Protein AF-0000000086881763 (afdb_homodimer)

InterPro domains:
  IPR005920 Imidazolonepropionase [MF_00372] (2-407)
  IPR005920 Imidazolonepropionase [PTHR42752] (2-407)
  IPR005920 Imidazolonepropionase [TIGR01224] (32-405)
  IPR005920 Imidazolonepropionase [cd01296] (36-404)
  IPR006680 Amidohydrolase-related [PF01979] (67-404)
  IPR011059 Metal-dependent hydrolase, composite domain superfamily [G3DSA:2.30.40.10] (25-404)
  IPR011059 Metal-dependent hydrolase, composite domain superfamily [SSF51338] (4-408)
  IPR032466 Metal-dependent hydrolase [SSF51556] (69-368)

Organism: NCBI:txid2108365

Structure (mmCIF, N/CA/C/O backbone):
data_AF-0000000086881763-model_v1
#
loop_
_entity.id
_entity.type
_entity.pdbx_description
1 polymer Imidazolonepropionase
#
loop_
_atom_site.group_PDB
_atom_site.id
_atom_site.type_symbol
_atom_site.label_atom_id
_atom_site.label_alt_id
_atom_site.label_comp_id
_atom_site.label_asym_id
_atom_site.label_entity_id
_atom_site.label_seq_id
_atom_site.pdbx_PDB_ins_code
_atom_site.Cartn_x
_atom_site.Cartn_y
_atom_site.Cartn_z
_atom_site.occupancy
_atom_site.B_iso_or_equiv
_atom_site.auth_seq_id
_atom_site.auth_comp_id
_atom_site.auth_asym_id
_atom_site.auth_atom_id
_atom_site.pdbx_PDB_model_num
ATOM 1 N N . MET A 1 1 ? 18.406 7.922 29.078 1 88 1 MET A N 1
ATOM 2 C CA . MET A 1 1 ? 18.469 6.719 28.25 1 88 1 MET A CA 1
ATOM 3 C C . MET A 1 1 ? 19.562 6.832 27.203 1 88 1 MET A C 1
ATOM 5 O O . MET A 1 1 ? 19.766 7.906 26.641 1 88 1 MET A O 1
ATOM 9 N N . LYS A 1 2 ? 20.438 5.84 27.156 1 96.62 2 LYS A N 1
ATOM 10 C CA . LYS A 1 2 ? 21.547 5.801 26.203 1 96.62 2 LYS A CA 1
ATOM 11 C C . LYS A 1 2 ? 21.359 4.676 25.188 1 96.62 2 LYS A C 1
ATOM 13 O O . LYS A 1 2 ? 21.203 3.514 25.562 1 96.62 2 LYS A O 1
ATOM 18 N N . LEU A 1 3 ? 21.281 5.055 23.891 1 98.31 3 LEU A N 1
ATOM 19 C CA . LEU A 1 3 ? 21.062 4.098 22.797 1 98.31 3 LEU A CA 1
ATOM 20 C C . LEU A 1 3 ? 22.188 4.191 21.766 1 98.31 3 LEU A C 1
ATOM 22 O O . LEU A 1 3 ? 22.609 5.289 21.406 1 98.31 3 LEU A O 1
ATOM 26 N N . LEU A 1 4 ? 22.734 3.053 21.406 1 98.38 4 LEU A N 1
ATOM 27 C CA . LEU A 1 4 ? 23.75 2.949 20.375 1 98.38 4 LEU A CA 1
ATOM 28 C C . LEU A 1 4 ? 23.25 2.127 19.188 1 98.38 4 LEU A C 1
ATOM 30 O O . LEU A 1 4 ? 22.859 0.971 19.359 1 98.38 4 LEU A O 1
ATOM 34 N N . ILE A 1 5 ? 23.109 2.682 18 1 98.62 5 ILE A N 1
ATOM 35 C CA . ILE A 1 5 ? 22.859 1.953 16.766 1 98.62 5 ILE A CA 1
ATOM 36 C C . ILE A 1 5 ? 24.156 1.746 16 1 98.62 5 ILE A C 1
ATOM 38 O O . ILE A 1 5 ? 24.766 2.705 15.508 1 98.62 5 ILE A O 1
ATOM 42 N N . LYS A 1 6 ? 24.594 0.522 15.859 1 97.69 6 LYS A N 1
ATOM 43 C CA . LYS A 1 6 ? 25.938 0.317 15.305 1 97.69 6 LYS A CA 1
ATOM 44 C C . LYS A 1 6 ? 25.891 -0.574 14.062 1 97.69 6 LYS A C 1
ATOM 46 O O . LYS A 1 6 ? 24.891 -1.26 13.828 1 97.69 6 LYS A O 1
ATOM 51 N N . ASN A 1 7 ? 26.875 -0.497 13.227 1 97.12 7 ASN A N 1
ATOM 52 C CA . ASN A 1 7 ? 27.109 -1.354 12.07 1 97.12 7 ASN A CA 1
ATOM 53 C C . ASN A 1 7 ? 26 -1.226 11.031 1 97.12 7 ASN A C 1
ATOM 55 O O . ASN A 1 7 ? 25.625 -2.209 10.391 1 97.12 7 ASN A O 1
ATOM 59 N N . ALA A 1 8 ? 25.391 -0.031 10.938 1 98.38 8 ALA A N 1
ATOM 60 C CA . ALA A 1 8 ? 24.344 0.153 9.93 1 98.38 8 ALA A CA 1
ATOM 61 C C . ALA A 1 8 ? 24.922 0.016 8.523 1 98.38 8 ALA A C 1
ATOM 63 O O . ALA A 1 8 ? 25.969 0.583 8.211 1 98.38 8 ALA A O 1
ATOM 64 N N . ALA A 1 9 ? 24.234 -0.768 7.629 1 98.31 9 ALA A N 1
ATOM 65 C CA . ALA A 1 9 ? 24.672 -0.851 6.238 1 98.31 9 ALA A CA 1
ATOM 66 C C . ALA A 1 9 ? 24.781 0.537 5.609 1 98.31 9 ALA A C 1
ATOM 68 O O . ALA A 1 9 ? 25.719 0.822 4.871 1 98.31 9 ALA A O 1
ATOM 69 N N . GLU A 1 10 ? 23.75 1.313 5.82 1 98.25 10 GLU A N 1
ATOM 70 C CA . GLU A 1 10 ? 23.703 2.721 5.438 1 98.25 10 GLU A CA 1
ATOM 71 C C . GLU A 1 10 ? 22.953 3.557 6.469 1 98.25 10 GLU A C 1
ATOM 73 O O . GLU A 1 10 ? 21.938 3.115 7.012 1 98.25 10 GLU A O 1
ATOM 78 N N . ILE A 1 11 ? 23.531 4.727 6.797 1 98.81 11 ILE A N 1
ATOM 79 C CA . ILE A 1 11 ? 22.797 5.77 7.512 1 98.81 11 ILE A CA 1
ATOM 80 C C . ILE A 1 11 ? 22.484 6.926 6.562 1 98.81 11 ILE A C 1
ATOM 82 O O . ILE A 1 11 ? 23.391 7.629 6.117 1 98.81 11 ILE A O 1
ATOM 86 N N . VAL A 1 12 ? 21.219 7.039 6.18 1 98.88 12 VAL A N 1
ATOM 87 C CA . VAL A 1 12 ? 20.766 8.195 5.418 1 98.88 12 VAL A CA 1
ATOM 88 C C . VAL A 1 12 ? 20.484 9.359 6.363 1 98.88 12 VAL A C 1
ATOM 90 O O . VAL A 1 12 ? 19.484 9.344 7.102 1 98.88 12 VAL A O 1
ATOM 93 N N . THR A 1 13 ? 21.266 10.383 6.344 1 98.75 13 THR A N 1
ATOM 94 C CA . THR A 1 13 ? 21.188 11.398 7.391 1 98.75 13 THR A CA 1
ATOM 95 C C . THR A 1 13 ? 20.234 12.516 6.984 1 98.75 13 THR A C 1
ATOM 97 O O . THR A 1 13 ? 19.641 13.172 7.84 1 98.75 13 THR A O 1
ATOM 100 N N . CYS A 1 14 ? 20.109 12.773 5.641 1 98.25 14 CYS A N 1
ATOM 101 C CA . CYS A 1 14 ? 19.422 13.969 5.156 1 98.25 14 CYS A CA 1
ATOM 102 C C . CYS A 1 14 ? 19.891 15.211 5.898 1 98.25 14 CYS A C 1
ATOM 104 O O . CYS A 1 14 ? 19.078 16.062 6.262 1 98.25 14 CYS A O 1
ATOM 106 N N . SER A 1 15 ? 21.109 15.344 6.066 1 98.38 15 SER A N 1
ATOM 107 C CA . SER A 1 15 ? 21.703 16.344 6.953 1 98.38 15 SER A CA 1
ATOM 108 C C . SER A 1 15 ? 21.312 17.75 6.527 1 98.38 15 SER A C 1
ATOM 110 O O . SER A 1 15 ? 21.312 18.062 5.332 1 98.38 15 SER A O 1
ATOM 112 N N . GLY A 1 16 ? 20.922 18.5 7.488 1 97.44 16 GLY A N 1
ATOM 113 C CA . GLY A 1 16 ? 20.578 19.891 7.262 1 97.44 16 GLY A CA 1
ATOM 114 C C . GLY A 1 16 ? 19.719 20.484 8.367 1 97.44 16 GLY A C 1
ATOM 115 O O . GLY A 1 16 ? 19.188 19.75 9.203 1 97.44 16 GLY A O 1
ATOM 116 N N . TYR A 1 17 ? 19.562 21.781 8.359 1 97.94 17 TYR A N 1
ATOM 117 C CA . TYR A 1 17 ? 18.812 22.516 9.375 1 97.94 17 TYR A CA 1
ATOM 118 C C . TYR A 1 17 ? 17.828 23.469 8.727 1 97.94 17 TYR A C 1
ATOM 120 O O . TYR A 1 17 ? 17.297 24.375 9.391 1 97.94 17 TYR A O 1
ATOM 128 N N . SER A 1 18 ? 17.656 23.375 7.453 1 98.12 18 SER A N 1
ATOM 129 C CA . SER A 1 18 ? 16.672 24.078 6.645 1 98.12 18 SER A CA 1
ATOM 130 C C . SER A 1 18 ? 16.125 23.188 5.531 1 98.12 18 SER A C 1
ATOM 132 O O . SER A 1 18 ? 16.641 22.094 5.289 1 98.12 18 SER A O 1
ATOM 134 N N . SER A 1 19 ? 15.039 23.594 4.941 1 98.44 19 SER A N 1
ATOM 135 C CA . SER A 1 19 ? 14.508 22.828 3.816 1 98.44 19 SER A CA 1
ATOM 136 C C . SER A 1 19 ? 15.484 22.797 2.648 1 98.44 19 SER A C 1
ATOM 138 O O . SER A 1 19 ? 16.219 23.766 2.438 1 98.44 19 SER A O 1
ATOM 140 N N . LYS A 1 20 ? 15.484 21.703 1.942 1 98.75 20 LYS A N 1
ATOM 141 C CA . LYS A 1 20 ? 16.281 21.594 0.722 1 98.75 20 LYS A CA 1
ATOM 142 C C . LYS A 1 20 ? 15.453 21.953 -0.509 1 98.75 20 LYS A C 1
ATOM 144 O O . LYS A 1 20 ? 14.266 21.609 -0.59 1 98.75 20 LYS A O 1
ATOM 149 N N . LYS A 1 21 ? 16.141 22.656 -1.504 1 98.25 21 LYS A N 1
ATOM 150 C CA . LYS A 1 21 ? 15.438 23.172 -2.68 1 98.25 21 LYS A CA 1
ATOM 151 C C . LYS A 1 21 ? 16.031 22.594 -3.963 1 98.25 21 LYS A C 1
ATOM 153 O O . LYS A 1 21 ? 17.234 22.422 -4.074 1 98.25 21 LYS A O 1
ATOM 158 N N . GLY A 1 22 ? 15.102 22.359 -4.914 1 98 22 GLY A N 1
ATOM 159 C CA . GLY A 1 22 ? 15.555 21.969 -6.238 1 98 22 GLY A CA 1
ATOM 160 C C . GLY A 1 22 ? 16.547 20.812 -6.207 1 98 22 GLY A C 1
ATOM 161 O O . GLY A 1 22 ? 16.281 19.781 -5.582 1 98 22 GLY A O 1
ATOM 162 N N . LYS A 1 23 ? 17.688 21.047 -6.734 1 97.56 23 LYS A N 1
ATOM 163 C CA . LYS A 1 23 ? 18.688 20 -6.914 1 97.56 23 LYS A CA 1
ATOM 164 C C . LYS A 1 23 ? 19.219 19.5 -5.566 1 97.56 23 LYS A C 1
ATOM 166 O O . LYS A 1 23 ? 19.641 18.344 -5.441 1 97.56 23 LYS A O 1
ATOM 171 N N . GLU A 1 24 ? 19.109 20.359 -4.57 1 98.44 24 GLU A N 1
ATOM 172 C CA . GLU A 1 24 ? 19.609 20 -3.246 1 98.44 24 GLU A CA 1
ATOM 173 C C . GLU A 1 24 ? 18.797 18.859 -2.646 1 98.44 24 GLU A C 1
ATOM 175 O O . GLU A 1 24 ? 19.281 18.156 -1.761 1 98.44 24 GLU A O 1
ATOM 180 N N . MET A 1 25 ? 17.641 18.734 -3.154 1 98.75 25 MET A N 1
ATOM 181 C CA . MET A 1 25 ? 16.766 17.703 -2.602 1 98.75 25 MET A CA 1
ATOM 182 C C . MET A 1 25 ? 17.328 16.312 -2.887 1 98.75 25 MET A C 1
ATOM 184 O O . MET A 1 25 ? 16.953 15.344 -2.217 1 98.75 25 MET A O 1
ATOM 188 N N . ASN A 1 26 ? 18.188 16.172 -3.855 1 98.31 26 ASN A N 1
ATOM 189 C CA . ASN A 1 26 ? 18.75 14.883 -4.238 1 98.31 26 ASN A CA 1
ATOM 190 C C . ASN A 1 26 ? 19.922 14.5 -3.352 1 98.31 26 ASN A C 1
ATOM 192 O O . ASN A 1 26 ? 20.422 13.367 -3.424 1 98.31 26 ASN A O 1
ATOM 196 N N . ASP A 1 27 ? 20.375 15.336 -2.484 1 98.19 27 ASP A N 1
ATOM 197 C CA . ASP A 1 27 ? 21.516 15.086 -1.601 1 98.19 27 ASP A CA 1
ATOM 198 C C . ASP A 1 27 ? 21.047 14.625 -0.221 1 98.19 27 ASP A C 1
ATOM 200 O O . ASP A 1 27 ? 20.797 15.453 0.659 1 98.19 27 ASP A O 1
ATOM 204 N N . ILE A 1 28 ? 21.094 13.312 0.011 1 98.5 28 ILE A N 1
ATOM 205 C CA . ILE A 1 28 ? 20.531 12.805 1.258 1 98.5 28 ILE A CA 1
ATOM 206 C C . ILE A 1 28 ? 21.656 12.414 2.209 1 98.5 28 ILE A C 1
ATOM 208 O O . ILE A 1 28 ? 21.406 11.961 3.328 1 98.5 28 ILE A O 1
ATOM 212 N N . LYS A 1 29 ? 22.984 12.562 1.794 1 98 29 LYS A N 1
ATOM 213 C CA . LYS A 1 29 ? 24.156 12.352 2.633 1 98 29 LYS A CA 1
ATOM 214 C C . LYS A 1 29 ? 24.125 10.977 3.297 1 98 29 LYS A C 1
ATOM 216 O O . LYS A 1 29 ? 23.766 10.867 4.473 1 98 29 LYS A O 1
ATOM 221 N N . VAL A 1 30 ? 24.672 9.969 2.68 1 98.56 30 VAL A N 1
ATOM 222 C CA . VAL A 1 30 ? 24.641 8.586 3.137 1 98.56 30 VAL A CA 1
ATOM 223 C C . VAL A 1 30 ? 25.984 8.219 3.762 1 98.56 30 VAL A C 1
ATOM 225 O O . VAL A 1 30 ? 27.047 8.5 3.189 1 98.56 30 VAL A O 1
ATOM 228 N N . ILE A 1 31 ? 25.969 7.699 4.996 1 98.31 31 ILE A N 1
ATOM 229 C CA . ILE A 1 31 ? 27.156 7.164 5.668 1 98.31 31 ILE A CA 1
ATOM 230 C C . ILE A 1 31 ? 27.109 5.637 5.652 1 98.31 31 ILE A C 1
ATOM 232 O O . ILE A 1 31 ? 26.156 5.031 6.168 1 98.31 31 ILE A O 1
ATOM 236 N N . LYS A 1 32 ? 28.078 4.949 5.031 1 97.75 32 LYS A N 1
ATOM 237 C CA . LYS A 1 32 ? 28.156 3.49 5.031 1 97.75 32 LYS A CA 1
ATOM 238 C C . LYS A 1 32 ? 28.828 2.98 6.305 1 97.75 32 LYS A C 1
ATOM 240 O O . LYS A 1 32 ? 29.734 3.627 6.84 1 97.75 32 LYS A O 1
ATOM 245 N N . ASN A 1 33 ? 28.328 1.891 6.785 1 96.81 33 ASN A N 1
ATOM 246 C CA . ASN A 1 33 ? 28.875 1.251 7.98 1 96.81 33 ASN A CA 1
ATOM 247 C C . ASN A 1 33 ? 28.953 2.223 9.148 1 96.81 33 ASN A C 1
ATOM 249 O O . ASN A 1 33 ? 30 2.391 9.758 1 96.81 33 ASN A O 1
ATOM 253 N N . GLY A 1 34 ? 27.797 2.924 9.367 1 97.12 34 GLY A N 1
ATOM 254 C CA . GLY A 1 34 ? 27.781 4.023 10.32 1 97.12 34 GLY A CA 1
ATOM 255 C C . GLY A 1 34 ? 27.266 3.629 11.688 1 97.12 34 GLY A C 1
ATOM 256 O O . GLY A 1 34 ? 26.734 2.531 11.859 1 97.12 34 GLY A O 1
ATOM 257 N N . THR A 1 35 ? 27.562 4.484 12.633 1 98.25 35 THR A N 1
ATOM 258 C CA . THR A 1 35 ? 27.109 4.363 14.016 1 98.25 35 THR A CA 1
ATOM 259 C C . THR A 1 35 ? 26.453 5.656 14.484 1 98.25 35 THR A C 1
ATOM 261 O O . THR A 1 35 ? 26.906 6.75 14.141 1 98.25 35 THR A O 1
ATOM 264 N N . ILE A 1 36 ? 25.375 5.559 15.211 1 98.81 36 ILE A N 1
ATOM 265 C CA . ILE A 1 36 ? 24.688 6.699 15.82 1 98.81 36 ILE A CA 1
ATOM 266 C C . ILE A 1 36 ? 24.719 6.559 17.344 1 98.81 36 ILE A C 1
ATOM 268 O O . ILE A 1 36 ? 24.344 5.512 17.875 1 98.81 36 ILE A O 1
ATOM 272 N N . VAL A 1 37 ? 25.188 7.551 18.062 1 98.75 37 VAL A N 1
ATOM 273 C CA . VAL A 1 37 ? 25.188 7.613 19.516 1 98.75 37 VAL A CA 1
ATOM 274 C C . VAL A 1 37 ? 24.062 8.539 20 1 98.75 37 VAL A C 1
ATOM 276 O O . VAL A 1 37 ? 23.984 9.695 19.578 1 98.75 37 VAL A O 1
ATOM 279 N N . ILE A 1 38 ? 23.172 8.047 20.797 1 98.75 38 ILE A N 1
ATOM 280 C CA . ILE A 1 38 ? 22.016 8.789 21.281 1 98.75 38 ILE A CA 1
ATOM 281 C C . ILE A 1 38 ? 22.031 8.852 22.797 1 98.75 38 ILE A C 1
ATOM 283 O O . ILE A 1 38 ? 22.188 7.828 23.469 1 98.75 38 ILE A O 1
ATOM 287 N N . GLU A 1 39 ? 21.938 10.016 23.375 1 98.44 39 GLU A N 1
ATOM 288 C CA . GLU A 1 39 ? 21.844 10.227 24.812 1 98.44 39 GLU A CA 1
ATOM 289 C C . GLU A 1 39 ? 20.688 11.172 25.156 1 98.44 39 GLU A C 1
ATOM 291 O O . GLU A 1 39 ? 20.609 12.273 24.625 1 98.44 39 GLU A O 1
ATOM 296 N N . ASN A 1 40 ? 19.859 10.75 26.031 1 97.94 40 ASN A N 1
ATOM 297 C CA . ASN A 1 40 ? 18.734 11.539 26.531 1 97.94 40 ASN A CA 1
ATOM 298 C C . ASN A 1 40 ? 17.891 12.078 25.391 1 97.94 40 ASN A C 1
ATOM 300 O O . ASN A 1 40 ? 17.578 13.273 25.344 1 97.94 40 ASN A O 1
ATOM 304 N N . GLY A 1 41 ? 17.672 11.227 24.375 1 98.25 41 GLY A N 1
ATOM 305 C CA . GLY A 1 41 ? 16.766 11.523 23.281 1 98.25 41 GLY A CA 1
ATOM 306 C C . GLY A 1 41 ? 17.406 12.352 22.188 1 98.25 41 GLY A C 1
ATOM 307 O O . GLY A 1 41 ? 16.75 12.672 21.188 1 98.25 41 GLY A O 1
ATOM 308 N N . ILE A 1 42 ? 18.688 12.664 22.375 1 98.69 42 ILE A N 1
ATOM 309 C CA . ILE A 1 42 ? 19.391 13.547 21.438 1 98.69 42 ILE A CA 1
ATOM 310 C C . ILE A 1 42 ? 20.547 12.797 20.781 1 98.69 42 ILE A C 1
ATOM 312 O O . ILE A 1 42 ? 21.25 12.023 21.453 1 98.69 42 ILE A O 1
ATOM 316 N N . ILE A 1 43 ? 20.688 13 19.5 1 98.81 43 ILE A N 1
ATOM 317 C CA . ILE A 1 43 ? 21.828 12.445 18.797 1 98.81 43 ILE A CA 1
ATOM 318 C C . ILE A 1 43 ? 23.094 13.172 19.203 1 98.81 43 ILE A C 1
ATOM 320 O O . ILE A 1 43 ? 23.234 14.383 18.984 1 98.81 43 ILE A O 1
ATOM 324 N N . THR A 1 44 ? 24.031 12.461 19.766 1 98.5 44 THR A N 1
ATOM 325 C CA . THR A 1 44 ? 25.219 13.125 20.281 1 98.5 44 THR A CA 1
ATOM 326 C C . THR A 1 44 ? 26.406 12.891 19.359 1 98.5 44 THR A C 1
ATOM 328 O O . THR A 1 44 ? 27.391 13.648 19.406 1 98.5 44 THR A O 1
ATOM 331 N N . ASP A 1 45 ? 26.359 11.828 18.594 1 98.06 45 ASP A N 1
ATOM 332 C CA . ASP A 1 45 ? 27.422 11.562 17.625 1 98.06 45 ASP A CA 1
ATOM 333 C C . ASP A 1 45 ? 26.938 10.641 16.516 1 98.06 45 ASP A C 1
ATOM 335 O O . ASP A 1 45 ? 25.984 9.891 16.688 1 98.06 45 ASP A O 1
ATOM 339 N N . ILE A 1 46 ? 27.578 10.742 15.344 1 98.19 46 ILE A N 1
ATOM 340 C CA . ILE A 1 46 ? 27.266 9.938 14.164 1 98.19 46 ILE A CA 1
ATOM 341 C C . ILE A 1 46 ? 28.5 9.812 13.281 1 98.19 46 ILE A C 1
ATOM 343 O O . ILE A 1 46 ? 29.266 10.773 13.117 1 98.19 46 ILE A O 1
ATOM 347 N N . GLY A 1 47 ? 28.781 8.602 12.844 1 96.38 47 GLY A N 1
ATOM 348 C CA . GLY A 1 47 ? 29.922 8.414 11.969 1 96.38 47 GLY A CA 1
ATOM 349 C C . GLY A 1 47 ? 30.406 6.977 11.906 1 96.38 47 GLY A C 1
ATOM 350 O O . GLY A 1 47 ? 29.656 6.059 12.25 1 96.38 47 GLY A O 1
ATOM 351 N N . THR A 1 48 ? 31.547 6.449 11.305 1 94.5 48 THR A N 1
ATOM 352 C CA . THR A 1 48 ? 32.031 5.098 11.07 1 94.5 48 THR A CA 1
ATOM 353 C C . THR A 1 48 ? 33.031 4.684 12.164 1 94.5 48 THR A C 1
ATOM 355 O O . THR A 1 48 ? 33.125 3.498 12.484 1 94.5 48 THR A O 1
ATOM 358 N N . ASN A 1 49 ? 33.75 5.449 12.828 1 88.75 49 ASN A N 1
ATOM 359 C CA . ASN A 1 49 ? 34.781 5.105 13.789 1 88.75 49 ASN A CA 1
ATOM 360 C C . ASN A 1 49 ? 34.531 5.754 15.148 1 88.75 49 ASN A C 1
ATOM 362 O O . ASN A 1 49 ? 35.406 6.41 15.703 1 88.75 49 ASN A O 1
ATOM 366 N N . ILE A 1 50 ? 33.312 5.398 15.5 1 92.44 50 ILE A N 1
ATOM 367 C CA . ILE A 1 50 ? 32.969 5.957 16.797 1 92.44 50 ILE A CA 1
ATOM 368 C C . ILE A 1 50 ? 33.281 4.941 17.891 1 92.44 50 ILE A C 1
ATOM 370 O O . ILE A 1 50 ? 32.844 3.783 17.812 1 92.44 50 ILE A O 1
ATOM 374 N N . LYS A 1 51 ? 34.094 5.309 18.969 1 89 51 LYS A N 1
ATOM 375 C CA . LYS A 1 51 ? 34.469 4.461 20.094 1 89 51 LYS A CA 1
ATOM 376 C C . LYS A 1 51 ? 33.688 4.852 21.359 1 89 51 LYS A C 1
ATOM 378 O O . LYS A 1 51 ? 33.844 5.969 21.859 1 89 51 LYS A O 1
ATOM 383 N N . VAL A 1 52 ? 32.812 4.094 21.75 1 93.19 52 VAL A N 1
ATOM 384 C CA . VAL A 1 52 ? 32.094 4.262 23 1 93.19 52 VAL A CA 1
ATOM 385 C C . VAL A 1 52 ? 32.125 2.963 23.797 1 93.19 52 VAL A C 1
ATOM 387 O O . VAL A 1 52 ? 32.406 1.898 23.25 1 93.19 52 VAL A O 1
ATOM 390 N N . ASP A 1 53 ? 31.906 3.057 25.156 1 96.12 53 ASP A N 1
ATOM 391 C CA . ASP A 1 53 ? 31.719 1.855 25.969 1 96.12 53 ASP A CA 1
ATOM 392 C C . ASP A 1 53 ? 30.312 1.288 25.781 1 96.12 53 ASP A C 1
ATOM 394 O O . ASP A 1 53 ? 29.359 1.75 26.422 1 96.12 53 ASP A O 1
ATOM 398 N N . GLU A 1 54 ? 30.203 0.341 24.984 1 94.94 54 GLU A N 1
ATOM 399 C CA . GLU A 1 54 ? 28.922 -0.225 24.625 1 94.94 54 GLU A CA 1
ATOM 400 C C . GLU A 1 54 ? 28.141 -0.668 25.844 1 94.94 54 GLU A C 1
ATOM 402 O O . GLU A 1 54 ? 26.906 -0.733 25.828 1 94.94 54 GLU A O 1
ATOM 407 N N . LYS A 1 55 ? 28.859 -0.954 26.953 1 95.5 55 LYS A N 1
ATOM 408 C CA . LYS A 1 55 ? 28.203 -1.423 28.172 1 95.5 55 LYS A CA 1
ATOM 409 C C . LYS A 1 55 ? 27.328 -0.338 28.781 1 95.5 55 LYS A C 1
ATOM 411 O O . LYS A 1 55 ? 26.406 -0.634 29.562 1 95.5 55 LYS A O 1
ATOM 416 N N . GLU A 1 56 ? 27.578 0.856 28.391 1 96.62 56 GLU A N 1
ATOM 417 C CA . GLU A 1 56 ? 26.812 1.986 28.922 1 96.62 56 GLU A CA 1
ATOM 418 C C . GLU A 1 56 ? 25.547 2.242 28.109 1 96.62 56 GLU A C 1
ATOM 420 O O . GLU A 1 56 ? 24.719 3.074 28.484 1 96.62 56 GLU A O 1
ATOM 425 N N . TYR A 1 57 ? 25.406 1.543 27.016 1 97.12 57 TYR A N 1
ATOM 426 C CA . TYR A 1 57 ? 24.328 1.815 26.078 1 97.12 57 TYR A CA 1
ATOM 427 C C . TYR A 1 57 ? 23.469 0.574 25.844 1 97.12 57 TYR A C 1
ATOM 429 O O . TYR A 1 57 ? 23.969 -0.552 25.953 1 97.12 57 TYR A O 1
ATOM 437 N N . LYS A 1 58 ? 22.109 0.825 25.672 1 97.12 58 LYS A N 1
ATOM 438 C CA . LYS A 1 58 ? 21.375 -0.182 24.922 1 97.12 58 LYS A CA 1
ATOM 439 C C . LYS A 1 58 ? 21.828 -0.24 23.469 1 97.12 58 LYS A C 1
ATOM 441 O O . LYS A 1 58 ? 21.922 0.792 22.797 1 97.12 58 LYS A O 1
ATOM 446 N N . VAL A 1 59 ? 22.141 -1.451 23.016 1 97.44 59 VAL A N 1
ATOM 447 C CA . VAL A 1 59 ? 22.766 -1.554 21.703 1 97.44 59 VAL A CA 1
ATOM 448 C C . VAL A 1 59 ? 21.797 -2.172 20.703 1 97.44 59 VAL A C 1
ATOM 450 O O . VAL A 1 59 ? 21.172 -3.197 20.984 1 97.44 59 VAL A O 1
ATOM 453 N N . ILE A 1 60 ? 21.562 -1.546 19.547 1 97.56 60 ILE A N 1
ATOM 454 C CA . ILE A 1 60 ? 20.906 -2.107 18.375 1 97.56 60 ILE A CA 1
ATOM 455 C C . ILE A 1 60 ? 21.938 -2.389 17.297 1 97.56 60 ILE A C 1
ATOM 457 O O . ILE A 1 60 ? 22.625 -1.475 16.828 1 97.56 60 ILE A O 1
ATOM 461 N N . ASP A 1 61 ? 22.125 -3.627 16.953 1 97.5 61 ASP A N 1
ATOM 462 C CA . ASP A 1 61 ? 22.969 -3.992 15.82 1 97.5 61 ASP A CA 1
ATOM 463 C C . ASP A 1 61 ? 22.203 -3.854 14.508 1 97.5 61 ASP A C 1
ATOM 465 O O . ASP A 1 61 ? 21.312 -4.652 14.211 1 97.5 61 ASP A O 1
ATOM 469 N N . ALA A 1 62 ? 22.578 -2.932 13.672 1 97.88 62 ALA A N 1
ATOM 470 C CA . ALA A 1 62 ? 21.875 -2.637 12.422 1 97.88 62 ALA A CA 1
ATOM 471 C C . ALA A 1 62 ? 22.625 -3.211 11.227 1 97.88 62 ALA A C 1
ATOM 473 O O . ALA A 1 62 ? 22.547 -2.668 10.117 1 97.88 62 ALA A O 1
ATOM 474 N N . THR A 1 63 ? 23.391 -4.305 11.43 1 97.81 63 THR A N 1
ATOM 475 C CA . THR A 1 63 ? 24.047 -4.984 10.32 1 97.81 63 THR A CA 1
ATOM 476 C C . THR A 1 63 ? 23.047 -5.383 9.25 1 97.81 63 THR A C 1
ATOM 478 O O . THR A 1 63 ? 22.016 -5.98 9.555 1 97.81 63 THR A O 1
ATOM 481 N N . GLY A 1 64 ? 23.312 -5.02 8.008 1 97.75 64 GLY A N 1
ATOM 482 C CA . GLY A 1 64 ? 22.453 -5.379 6.891 1 97.75 64 GLY A CA 1
ATOM 483 C C . GLY A 1 64 ? 21.156 -4.578 6.84 1 97.75 64 GLY A C 1
ATOM 484 O O . GLY A 1 64 ? 20.203 -4.965 6.164 1 97.75 64 GLY A O 1
ATOM 485 N N . LYS A 1 65 ? 21.141 -3.471 7.578 1 98.38 65 LYS A N 1
ATOM 486 C CA . LYS A 1 65 ? 19.922 -2.654 7.629 1 98.38 65 LYS A CA 1
ATOM 487 C C . LYS A 1 65 ? 20.234 -1.188 7.34 1 98.38 65 LYS A C 1
ATOM 489 O O . LYS A 1 65 ? 21.344 -0.719 7.621 1 98.38 65 LYS A O 1
ATOM 494 N N . SER A 1 66 ? 19.328 -0.532 6.766 1 98.75 66 SER A N 1
ATOM 495 C CA . SER A 1 66 ? 19.453 0.899 6.508 1 98.75 66 SER A CA 1
ATOM 496 C C . SER A 1 66 ? 18.719 1.716 7.566 1 98.75 66 SER A C 1
ATOM 498 O O . SER A 1 66 ? 17.656 1.316 8.039 1 98.75 66 SER A O 1
ATOM 500 N N . VAL A 1 67 ? 19.328 2.857 7.984 1 98.88 67 VAL A N 1
ATOM 501 C CA . VAL A 1 67 ? 18.797 3.723 9.031 1 98.88 67 VAL A CA 1
ATOM 502 C C . VAL A 1 67 ? 18.484 5.102 8.453 1 98.88 67 VAL A C 1
ATOM 504 O O . VAL A 1 67 ? 19.281 5.668 7.711 1 98.88 67 VAL A O 1
ATOM 507 N N . LEU A 1 68 ? 17.297 5.656 8.695 1 98.94 68 LEU A N 1
ATOM 508 C CA . LEU A 1 68 ? 16.844 6.949 8.188 1 98.94 68 LEU A CA 1
ATOM 509 C C . LEU A 1 68 ? 16.203 7.77 9.305 1 98.94 68 LEU A C 1
ATOM 511 O O . LEU A 1 68 ? 15.836 7.227 10.352 1 98.94 68 LEU A O 1
ATOM 515 N N . PRO A 1 69 ? 16.141 9.148 9.109 1 98.94 69 PRO A N 1
ATOM 516 C CA . PRO A 1 69 ? 15.273 9.898 10.016 1 98.94 69 PRO A CA 1
ATOM 517 C C . PRO A 1 69 ? 13.836 9.391 10 1 98.94 69 PRO A C 1
ATOM 519 O O . PRO A 1 69 ? 13.352 8.914 8.969 1 98.94 69 PRO A O 1
ATOM 522 N N . GLY A 1 70 ? 13.172 9.422 11.188 1 98.94 70 GLY A N 1
ATOM 523 C CA . GLY A 1 70 ? 11.742 9.148 11.188 1 98.94 70 GLY A CA 1
ATOM 524 C C . GLY A 1 70 ? 10.969 10 10.188 1 98.94 70 GLY A C 1
ATOM 525 O O . GLY A 1 70 ? 11.312 11.164 9.969 1 98.94 70 GLY A O 1
ATOM 526 N N . PHE A 1 71 ? 9.969 9.445 9.539 1 98.94 71 PHE A N 1
ATOM 527 C CA . PHE A 1 71 ? 9.18 10.188 8.562 1 98.94 71 PHE A CA 1
ATOM 528 C C . PHE A 1 71 ? 8.328 11.242 9.242 1 98.94 71 PHE A C 1
ATOM 530 O O . PHE A 1 71 ? 7.906 11.062 10.391 1 98.94 71 PHE A O 1
ATOM 537 N N . VAL A 1 72 ? 8.156 12.344 8.602 1 99 72 VAL A N 1
ATOM 538 C CA . VAL A 1 72 ? 7.285 13.43 9.055 1 99 72 VAL A CA 1
ATOM 539 C C . VAL A 1 72 ? 6.09 13.555 8.117 1 99 72 VAL A C 1
ATOM 541 O O . VAL A 1 72 ? 6.25 13.859 6.934 1 99 72 VAL A O 1
ATOM 544 N N . ASP A 1 73 ? 4.91 13.242 8.602 1 98.94 73 ASP A N 1
ATOM 545 C CA . ASP A 1 73 ? 3.684 13.438 7.836 1 98.94 73 ASP A CA 1
ATOM 546 C C . ASP A 1 73 ? 3.096 14.82 8.078 1 98.94 73 ASP A C 1
ATOM 548 O O . ASP A 1 73 ? 2.289 15.008 8.992 1 98.94 73 ASP A O 1
ATOM 552 N N . SER A 1 74 ? 3.367 15.734 7.176 1 98.94 74 SER A N 1
ATOM 553 C CA . SER A 1 74 ? 3.197 17.156 7.457 1 98.94 74 SER A CA 1
ATOM 554 C C . SER A 1 74 ? 1.836 17.656 6.98 1 98.94 74 SER A C 1
ATOM 556 O O . SER A 1 74 ? 1.615 18.859 6.871 1 98.94 74 SER A O 1
ATOM 558 N N . HIS A 1 75 ? 0.871 16.75 6.664 1 98.94 75 HIS A N 1
ATOM 559 C CA . HIS A 1 75 ? -0.483 17.125 6.273 1 98.94 75 HIS A CA 1
ATOM 560 C C . HIS A 1 75 ? -1.451 15.961 6.445 1 98.94 75 HIS A C 1
ATOM 562 O O . HIS A 1 75 ? -1.527 15.086 5.586 1 98.94 75 HIS A O 1
ATOM 568 N N . THR A 1 76 ? -2.24 15.93 7.527 1 98.88 76 THR A N 1
ATOM 569 C CA . THR A 1 76 ? -3.268 14.914 7.754 1 98.88 76 THR A CA 1
ATOM 570 C C . THR A 1 76 ? -4.48 15.523 8.453 1 98.88 76 THR A C 1
ATOM 572 O O . THR A 1 76 ? -4.379 16.578 9.078 1 98.88 76 THR A O 1
ATOM 575 N N . HIS A 1 77 ? -5.613 14.953 8.258 1 98.81 77 HIS A N 1
ATOM 576 C CA . HIS A 1 77 ? -6.863 15.219 8.961 1 98.81 77 HIS A CA 1
ATOM 577 C C . HIS A 1 77 ? -7.312 14 9.758 1 98.81 77 HIS A C 1
ATOM 579 O O . HIS A 1 77 ? -8.398 13.469 9.516 1 98.81 77 HIS A O 1
ATOM 585 N N . PHE A 1 78 ? -6.57 13.578 10.875 1 98.75 78 PHE A N 1
ATOM 586 C CA . PHE A 1 78 ? -6.758 12.219 11.367 1 98.75 78 PHE A CA 1
ATOM 587 C C . PHE A 1 78 ? -7.723 12.195 12.547 1 98.75 78 PHE A C 1
ATOM 589 O O . PHE A 1 78 ? -8.062 11.125 13.055 1 98.75 78 PHE A O 1
ATOM 596 N N . VAL A 1 79 ? -8.211 13.406 13 1 98.88 79 VAL A N 1
ATOM 597 C CA . VAL A 1 79 ? -9.18 13.469 14.094 1 98.88 79 VAL A CA 1
ATOM 598 C C . VAL A 1 79 ? -10.57 13.758 13.531 1 98.88 79 VAL A C 1
ATOM 600 O O . VAL A 1 79 ? -10.945 14.922 13.359 1 98.88 79 VAL A O 1
ATOM 603 N N . PHE A 1 80 ? -11.352 12.766 13.258 1 98.81 80 PHE A N 1
ATOM 604 C CA . PHE A 1 80 ? -12.703 12.875 12.727 1 98.81 80 PHE A CA 1
ATOM 605 C C . PHE A 1 80 ? -13.547 11.68 13.148 1 98.81 80 PHE A C 1
ATOM 607 O O . PHE A 1 80 ? -13.016 10.656 13.578 1 98.81 80 PHE A O 1
ATOM 614 N N . GLY A 1 81 ? -14.859 11.898 13.133 1 98.44 81 GLY A N 1
ATOM 615 C CA . GLY A 1 81 ? -15.812 10.828 13.383 1 98.44 81 GLY A CA 1
ATOM 616 C C . GLY A 1 81 ? -16.469 10.297 12.125 1 98.44 81 GLY A C 1
ATOM 617 O O . GLY A 1 81 ? -16.703 11.055 11.18 1 98.44 81 GLY A O 1
ATOM 618 N N . GLY A 1 82 ? -16.719 8.961 12.188 1 97.12 82 GLY A N 1
ATOM 619 C CA . GLY A 1 82 ? -17.422 8.328 11.086 1 97.12 82 GLY A CA 1
ATOM 620 C C . GLY A 1 82 ? -16.516 7.988 9.914 1 97.12 82 GLY A C 1
ATOM 621 O O . GLY A 1 82 ? -15.336 8.352 9.906 1 97.12 82 GLY A O 1
ATOM 622 N N . TYR A 1 83 ? -17.016 7.227 8.969 1 97.62 83 TYR A N 1
ATOM 623 C CA . TYR A 1 83 ? -16.328 6.805 7.762 1 97.62 83 TYR A CA 1
ATOM 624 C C . TYR A 1 83 ? -17.188 7.035 6.527 1 97.62 83 TYR A C 1
ATOM 626 O O . TYR A 1 83 ? -18.375 7.352 6.641 1 97.62 83 TYR A O 1
ATOM 634 N N . ARG A 1 84 ? -16.625 7.004 5.449 1 97.88 84 ARG A N 1
ATOM 635 C CA . ARG A 1 84 ? -17.344 7.242 4.211 1 97.88 84 ARG A CA 1
ATOM 636 C C . ARG A 1 84 ? -17.094 6.129 3.201 1 97.88 84 ARG A C 1
ATOM 638 O O . ARG A 1 84 ? -16.938 6.391 2.006 1 97.88 84 ARG A O 1
ATOM 645 N N . GLU A 1 85 ? -16.969 4.824 3.623 1 97.5 85 GLU A N 1
ATOM 646 C CA . GLU A 1 85 ? -16.688 3.674 2.768 1 97.5 85 GLU A CA 1
ATOM 647 C C . GLU A 1 85 ? -17.828 3.453 1.765 1 97.5 85 GLU A C 1
ATOM 649 O O . GLU A 1 85 ? -17.578 2.988 0.649 1 97.5 85 GLU A O 1
ATOM 654 N N . GLU A 1 86 ? -19.109 3.766 2.152 1 96.69 86 GLU A N 1
ATOM 655 C CA . GLU A 1 86 ? -20.234 3.656 1.22 1 96.69 86 GLU A CA 1
ATOM 656 C C . GLU A 1 86 ? -20.094 4.652 0.072 1 96.69 86 GLU A C 1
ATOM 658 O O . GLU A 1 86 ? -20.328 4.312 -1.087 1 96.69 86 GLU A O 1
ATOM 663 N N . GLU A 1 87 ? -19.766 5.867 0.483 1 96.81 87 GLU A N 1
ATOM 664 C CA . GLU A 1 87 ? -19.547 6.898 -0.527 1 96.81 87 GLU A CA 1
ATOM 665 C C . GLU A 1 87 ? -18.453 6.484 -1.512 1 96.81 87 GLU A C 1
ATOM 667 O O . GLU A 1 87 ? -18.578 6.73 -2.713 1 96.81 87 GLU A O 1
ATOM 672 N N . PHE A 1 88 ? -17.375 5.922 -0.993 1 97 88 PHE A N 1
ATOM 673 C CA . PHE A 1 88 ? -16.297 5.449 -1.843 1 97 88 PHE A CA 1
ATOM 674 C C . PHE A 1 88 ? -16.797 4.434 -2.855 1 97 88 PHE A C 1
ATOM 676 O O . PHE A 1 88 ? -16.453 4.496 -4.035 1 97 88 PHE A O 1
ATOM 683 N N . ASP A 1 89 ? -17.609 3.498 -2.41 1 97.19 89 ASP A N 1
ATOM 684 C CA . ASP A 1 89 ? -18.203 2.479 -3.268 1 97.19 89 ASP A CA 1
ATOM 685 C C . ASP A 1 89 ? -19.078 3.111 -4.348 1 97.19 89 ASP A C 1
ATOM 687 O O . ASP A 1 89 ? -19.031 2.703 -5.512 1 97.19 89 ASP A O 1
ATOM 691 N N . TRP A 1 90 ? -19.906 4.188 -3.922 1 96.19 90 TRP A N 1
ATOM 692 C CA . TRP A 1 90 ? -20.75 4.898 -4.879 1 96.19 90 TRP A CA 1
ATOM 693 C C . TRP A 1 90 ? -19.891 5.539 -5.977 1 96.19 90 TRP A C 1
ATOM 695 O O . TRP A 1 90 ? -20.25 5.477 -7.156 1 96.19 90 TRP A O 1
ATOM 705 N N . ARG A 1 91 ? -18.781 6.102 -5.574 1 94.94 91 ARG A N 1
ATOM 706 C CA . ARG A 1 91 ? -17.875 6.754 -6.527 1 94.94 91 ARG A CA 1
ATOM 707 C C . ARG A 1 91 ? -17.297 5.742 -7.508 1 94.94 91 ARG A C 1
ATOM 709 O O . ARG A 1 91 ? -17.234 6.004 -8.711 1 94.94 91 ARG A O 1
ATOM 716 N N . LEU A 1 92 ? -16.875 4.594 -7.012 1 95.19 92 LEU A N 1
ATOM 717 C CA . LEU A 1 92 ? -16.297 3.551 -7.855 1 95.19 92 LEU A CA 1
ATOM 718 C C . LEU A 1 92 ? -17.312 3.072 -8.891 1 95.19 92 LEU A C 1
ATOM 720 O O . LEU A 1 92 ? -16.953 2.695 -10 1 95.19 92 LEU A O 1
ATOM 724 N N . LYS A 1 93 ? -18.578 3.088 -8.469 1 94.19 93 LYS A N 1
ATOM 725 C CA . LYS A 1 93 ? -19.641 2.586 -9.336 1 94.19 93 LYS A CA 1
ATOM 726 C C . LYS A 1 93 ? -20.156 3.684 -10.258 1 94.19 93 LYS A C 1
ATOM 728 O O . LYS A 1 93 ? -21.156 3.492 -10.953 1 94.19 93 LYS A O 1
ATOM 733 N N . GLY A 1 94 ? -19.547 4.93 -10.203 1 92.19 94 GLY A N 1
ATOM 734 C CA . GLY A 1 94 ? -19.797 5.973 -11.188 1 92.19 94 GLY A CA 1
ATOM 735 C C . GLY A 1 94 ? -20.922 6.91 -10.797 1 92.19 94 GLY A C 1
ATOM 736 O O . GLY A 1 94 ? -21.422 7.664 -11.633 1 92.19 94 GLY A O 1
ATOM 737 N N . GLN A 1 95 ? -21.266 6.852 -9.586 1 92.25 95 GLN A N 1
ATOM 738 C CA . GLN A 1 95 ? -22.312 7.785 -9.164 1 92.25 95 GLN A CA 1
ATOM 739 C C . GLN A 1 95 ? -21.812 9.227 -9.219 1 92.25 95 GLN A C 1
ATOM 741 O O . GLN A 1 95 ? -20.656 9.508 -8.883 1 92.25 95 GLN A O 1
ATOM 746 N N . THR A 1 96 ? -22.703 10.109 -9.664 1 87.56 96 THR A N 1
ATOM 747 C CA . THR A 1 96 ? -22.344 11.516 -9.812 1 87.56 96 THR A CA 1
ATOM 748 C C . THR A 1 96 ? -22.219 12.188 -8.453 1 87.56 96 THR A C 1
ATOM 750 O O . THR A 1 96 ? -22.719 11.664 -7.449 1 87.56 96 THR A O 1
ATOM 753 N N . TYR A 1 97 ? -21.594 13.336 -8.5 1 82 97 TYR A N 1
ATOM 754 C CA . TYR A 1 97 ? -21.469 14.125 -7.285 1 82 97 TYR A CA 1
ATOM 755 C C . TYR A 1 97 ? -22.844 14.43 -6.688 1 82 97 TYR A C 1
ATOM 757 O O . TYR A 1 97 ? -23.031 14.312 -5.473 1 82 97 TYR A O 1
ATOM 765 N N . MET A 1 98 ? -23.719 14.797 -7.504 1 84.88 98 MET A N 1
ATOM 766 C CA . MET A 1 98 ? -25.062 15.148 -7.055 1 84.88 98 MET A CA 1
ATOM 767 C C . MET A 1 98 ? -25.75 13.945 -6.41 1 84.88 98 MET A C 1
ATOM 769 O O . MET A 1 98 ? -26.422 14.086 -5.387 1 84.88 98 MET A O 1
ATOM 773 N N . GLU A 1 99 ? -25.578 12.789 -7.008 1 89.5 99 GLU A N 1
ATOM 774 C CA . GLU A 1 99 ? -26.156 11.57 -6.461 1 89.5 99 GLU A CA 1
ATOM 775 C C . GLU A 1 99 ? -25.562 11.242 -5.09 1 89.5 99 GLU A C 1
ATOM 777 O O . GLU A 1 99 ? -26.281 10.852 -4.172 1 89.5 99 GLU A O 1
ATOM 782 N N . ILE A 1 100 ? -24.344 11.422 -4.973 1 89.19 100 ILE A N 1
ATOM 783 C CA . ILE A 1 100 ? -23.641 11.141 -3.727 1 89.19 100 ILE A CA 1
ATOM 784 C C . ILE A 1 100 ? -24.125 12.102 -2.639 1 89.19 100 ILE A C 1
ATOM 786 O O . ILE A 1 100 ? -24.375 11.688 -1.505 1 89.19 100 ILE A O 1
ATOM 790 N N . MET A 1 101 ? -24.281 13.359 -2.982 1 84.31 101 MET A N 1
ATOM 791 C CA . MET A 1 101 ? -24.766 14.367 -2.045 1 84.31 101 MET A CA 1
ATOM 792 C C . MET A 1 101 ? -26.172 14.031 -1.578 1 84.31 101 MET A C 1
ATOM 794 O O . MET A 1 101 ? -26.484 14.141 -0.391 1 84.31 101 MET A O 1
ATOM 798 N N . GLU A 1 102 ? -26.969 13.617 -2.529 1 87.69 102 GLU A N 1
ATOM 799 C CA . GLU A 1 102 ? -28.344 13.281 -2.223 1 87.69 102 GLU A CA 1
ATOM 800 C C . GLU A 1 102 ? -28.438 12.086 -1.279 1 87.69 102 GLU A C 1
ATOM 802 O O . GLU A 1 102 ? -29.359 11.984 -0.47 1 87.69 102 GLU A O 1
ATOM 807 N N . LYS A 1 103 ? -27.453 11.297 -1.357 1 89.81 103 LYS A N 1
ATOM 808 C CA . LYS A 1 103 ? -27.406 10.109 -0.509 1 89.81 103 LYS A CA 1
ATOM 809 C C . LYS A 1 103 ? -26.766 10.422 0.84 1 89.81 103 LYS A C 1
ATOM 811 O O . LYS A 1 103 ? -26.609 9.531 1.673 1 89.81 103 LYS A O 1
ATOM 816 N N . GLY A 1 104 ? -26.438 11.68 0.977 1 85.31 104 GLY A N 1
ATOM 817 C CA . GLY A 1 104 ? -25.922 12.109 2.264 1 85.31 104 GLY A CA 1
ATOM 818 C C . GLY A 1 104 ? -24.406 12.016 2.357 1 85.31 104 GLY A C 1
ATOM 819 O O . GLY A 1 104 ? -23.844 11.984 3.457 1 85.31 104 GLY A O 1
ATOM 820 N N . GLY A 1 105 ? -23.766 11.914 1.224 1 89.31 105 GLY A N 1
ATOM 821 C CA . GLY A 1 105 ? -22.312 11.875 1.204 1 89.31 105 GLY A CA 1
ATOM 822 C C . GLY A 1 105 ? -21.688 13.25 1.215 1 89.31 105 GLY A C 1
ATOM 823 O O . GLY A 1 105 ? -22.344 14.242 1.534 1 89.31 105 GLY A O 1
ATOM 824 N N . GLY A 1 106 ? -20.328 13.305 1.1 1 91.31 106 GLY A N 1
ATOM 825 C CA . GLY A 1 106 ? -19.594 14.562 1.09 1 91.31 106 GLY A CA 1
ATOM 826 C C . GLY A 1 106 ? -19.047 14.953 2.453 1 91.31 106 GLY A C 1
ATOM 827 O O . GLY A 1 106 ? -19.234 14.219 3.428 1 91.31 106 GLY A O 1
ATOM 828 N N . ILE A 1 107 ? -18.438 16.062 2.533 1 94 107 ILE A N 1
ATOM 829 C CA . ILE A 1 107 ? -17.781 16.5 3.758 1 94 107 ILE A CA 1
ATOM 830 C C . ILE A 1 107 ? -18.828 16.75 4.84 1 94 107 ILE A C 1
ATOM 832 O O . ILE A 1 107 ? -18.547 16.625 6.031 1 94 107 ILE A O 1
ATOM 836 N N . ALA A 1 108 ? -20.062 17.062 4.418 1 94.5 108 ALA A N 1
ATOM 837 C CA . ALA A 1 108 ? -21.141 17.281 5.375 1 94.5 108 ALA A CA 1
ATOM 838 C C . ALA A 1 108 ? -21.375 16.047 6.242 1 94.5 108 ALA A C 1
ATOM 840 O O . ALA A 1 108 ? -21.719 16.172 7.422 1 94.5 108 ALA A O 1
ATOM 841 N N . SER A 1 109 ? -21.234 14.883 5.613 1 95.75 109 SER A N 1
ATOM 842 C CA . SER A 1 109 ? -21.359 13.641 6.367 1 95.75 109 SER A CA 1
ATOM 843 C C . SER A 1 109 ? -20.297 13.539 7.453 1 95.75 109 SER A C 1
ATOM 845 O O . SER A 1 109 ? -20.609 13.211 8.602 1 95.75 109 SER A O 1
ATOM 847 N N . SER A 1 110 ? -19.047 13.82 7.164 1 97.81 110 SER A N 1
ATOM 848 C CA . SER A 1 110 ? -17.953 13.797 8.133 1 97.81 110 SER A CA 1
ATOM 849 C C . SER A 1 110 ? -18.172 14.836 9.234 1 97.81 110 SER A C 1
ATOM 851 O O . SER A 1 110 ? -17.891 14.57 10.398 1 97.81 110 SER A O 1
ATOM 853 N N . VAL A 1 111 ? -18.672 16 8.82 1 98.06 111 VAL A N 1
ATOM 854 C CA . VAL A 1 111 ? -18.938 17.078 9.773 1 98.06 111 VAL A CA 1
ATOM 855 C C . VAL A 1 111 ? -20 16.625 10.773 1 98.06 111 VAL A C 1
ATOM 857 O O . VAL A 1 111 ? -19.812 16.75 11.984 1 98.06 111 VAL A O 1
ATOM 860 N N . LYS A 1 112 ? -21.094 16.078 10.234 1 97.62 112 LYS A N 1
ATOM 861 C CA . LYS A 1 112 ? -22.188 15.594 11.094 1 97.62 112 LYS A CA 1
ATOM 862 C C . LYS A 1 112 ? -21.688 14.539 12.078 1 97.62 112 LYS A C 1
ATOM 864 O O . LYS A 1 112 ? -21.969 14.609 13.273 1 97.62 112 LYS A O 1
ATOM 869 N N . HIS A 1 113 ? -20.922 13.578 11.641 1 98.38 113 HIS A N 1
ATOM 870 C CA . HIS A 1 113 ? -20.406 12.5 12.492 1 98.38 113 HIS A CA 1
ATOM 871 C C . HIS A 1 113 ? -19.422 13.039 13.523 1 98.38 113 HIS A C 1
ATOM 873 O O . HIS A 1 113 ? -19.438 12.617 14.68 1 98.38 113 HIS A O 1
ATOM 879 N N . THR A 1 114 ? -18.547 13.953 13.109 1 98.81 114 THR A N 1
ATOM 880 C CA . THR A 1 114 ? -17.547 14.508 14.023 1 98.81 114 THR A CA 1
ATOM 881 C C . THR A 1 114 ? -18.219 15.328 15.125 1 98.81 114 THR A C 1
ATOM 883 O O . THR A 1 114 ? -17.859 15.227 16.297 1 98.81 114 THR A O 1
ATOM 886 N N . ARG A 1 115 ? -19.25 16.172 14.742 1 98.56 115 ARG A N 1
ATOM 887 C CA . ARG A 1 115 ? -20 16.938 15.719 1 98.56 115 ARG A CA 1
ATOM 888 C C . ARG A 1 115 ? -20.656 16.031 16.766 1 98.56 115 ARG A C 1
ATOM 890 O O . ARG A 1 115 ? -20.734 16.391 17.938 1 98.56 115 ARG A O 1
ATOM 897 N N . ASN A 1 116 ? -21 14.82 16.328 1 98.5 116 ASN A N 1
ATOM 898 C CA . ASN A 1 116 ? -21.781 13.922 17.188 1 98.5 116 ASN A CA 1
ATOM 899 C C . ASN A 1 116 ? -20.875 12.922 17.906 1 98.5 116 ASN A C 1
ATOM 901 O O . ASN A 1 116 ? -21.359 12.086 18.672 1 98.5 116 ASN A O 1
ATOM 905 N N . THR A 1 117 ? -19.609 12.898 17.719 1 98.69 117 THR A N 1
ATOM 906 C CA . THR A 1 117 ? -18.656 12.008 18.391 1 98.69 117 THR A CA 1
ATOM 907 C C . THR A 1 117 ? -18.062 12.672 19.625 1 98.69 117 THR A C 1
ATOM 909 O O . THR A 1 117 ? -17.672 13.844 19.578 1 98.69 117 THR A O 1
ATOM 912 N N . THR A 1 118 ? -17.969 11.961 20.719 1 98.62 118 THR A N 1
ATOM 913 C CA . THR A 1 118 ? -17.453 12.531 21.969 1 98.62 118 THR A CA 1
ATOM 914 C C . THR A 1 118 ? -15.953 12.742 21.891 1 98.62 118 THR A C 1
ATOM 916 O O . THR A 1 118 ? -15.273 12.141 21.062 1 98.62 118 THR A O 1
ATOM 919 N N . GLU A 1 119 ? -15.492 13.68 22.719 1 98.62 119 GLU A N 1
ATOM 920 C CA . GLU A 1 119 ? -14.055 13.93 22.812 1 98.62 119 GLU A CA 1
ATOM 921 C C . GLU A 1 119 ? -13.297 12.641 23.109 1 98.62 119 GLU A C 1
ATOM 923 O O . GLU A 1 119 ? -12.258 12.375 22.5 1 98.62 119 GLU A O 1
ATOM 928 N N . GLU A 1 120 ? -13.836 11.852 23.984 1 98.62 120 GLU A N 1
ATOM 929 C CA . GLU A 1 120 ? -13.195 10.594 24.375 1 98.62 120 GLU A CA 1
ATOM 930 C C . GLU A 1 120 ? -13.102 9.633 23.203 1 98.62 120 GLU A C 1
ATOM 932 O O . GLU A 1 120 ? -12.062 9 22.984 1 98.62 120 GLU A O 1
ATOM 937 N N . GLU A 1 121 ? -14.156 9.523 22.484 1 98.62 121 GLU A N 1
ATOM 938 C CA . GLU A 1 121 ? -14.164 8.648 21.328 1 98.62 121 GLU A CA 1
ATOM 939 C C . GLU A 1 121 ? -13.18 9.125 20.266 1 98.62 121 GLU A C 1
ATOM 941 O O . GLU A 1 121 ? -12.5 8.32 19.625 1 98.62 121 GLU A O 1
ATOM 946 N N . LEU A 1 122 ? -13.117 10.406 20.047 1 98.88 122 LEU A N 1
ATOM 947 C CA . LEU A 1 122 ? -12.172 10.961 19.094 1 98.88 122 LEU A CA 1
ATOM 948 C C . LEU A 1 122 ? -10.734 10.688 19.516 1 98.88 122 LEU A C 1
ATOM 950 O O . LEU A 1 122 ? -9.867 10.445 18.672 1 98.88 122 LEU A O 1
ATOM 954 N N . VAL A 1 123 ? -10.477 10.766 20.828 1 98.88 123 VAL A N 1
ATOM 955 C CA . VAL A 1 123 ? -9.141 10.453 21.344 1 98.88 123 VAL A CA 1
ATOM 956 C C . VAL A 1 123 ? -8.797 9 21.047 1 98.88 123 VAL A C 1
ATOM 958 O O . VAL A 1 123 ? -7.695 8.695 20.578 1 98.88 123 VAL A O 1
ATOM 961 N N . ASN A 1 124 ? -9.75 8.133 21.266 1 98.56 124 ASN A N 1
ATOM 962 C CA . ASN A 1 124 ? -9.523 6.711 21.031 1 98.56 124 ASN A CA 1
ATOM 963 C C . ASN A 1 124 ? -9.281 6.43 19.547 1 98.56 124 ASN A C 1
ATOM 965 O O . ASN A 1 124 ? -8.383 5.66 19.203 1 98.56 124 ASN A O 1
ATOM 969 N N . LEU A 1 125 ? -10.062 7.035 18.719 1 98.38 125 LEU A N 1
ATOM 970 C CA . LEU A 1 125 ? -9.891 6.883 17.281 1 98.38 125 LEU A CA 1
ATOM 971 C C . LEU A 1 125 ? -8.547 7.445 16.828 1 98.38 125 LEU A C 1
ATOM 973 O O . LEU A 1 125 ? -7.832 6.809 16.047 1 98.38 125 LEU A O 1
ATOM 977 N N . GLY A 1 126 ? -8.227 8.641 17.328 1 98.75 126 GLY A N 1
ATOM 978 C CA . GLY A 1 126 ? -6.953 9.266 16.984 1 98.75 126 GLY A CA 1
ATOM 979 C C . GLY A 1 126 ? -5.754 8.438 17.422 1 98.75 126 GLY A C 1
ATOM 980 O O . GLY A 1 126 ? -4.766 8.344 16.688 1 98.75 126 GLY A O 1
ATOM 981 N N . LYS A 1 127 ? -5.863 7.871 18.594 1 98.69 127 LYS A N 1
ATOM 982 C CA . LYS A 1 127 ? -4.777 7.043 19.109 1 98.69 127 LYS A CA 1
ATOM 983 C C . LYS A 1 127 ? -4.52 5.844 18.203 1 98.69 127 LYS A C 1
ATOM 985 O O . LYS A 1 127 ? -3.369 5.523 17.906 1 98.69 127 LYS A O 1
ATOM 990 N N . LYS A 1 128 ? -5.566 5.207 17.781 1 97.69 128 LYS A N 1
ATOM 991 C CA . LYS A 1 128 ? -5.453 4.059 16.891 1 97.69 128 LYS A CA 1
ATOM 992 C C . LYS A 1 128 ? -4.812 4.457 15.57 1 97.69 128 LYS A C 1
ATOM 994 O O . LYS A 1 128 ? -3.988 3.719 15.023 1 97.69 128 LYS A O 1
ATOM 999 N N . ARG A 1 129 ? -5.234 5.582 15.039 1 98.62 129 ARG A N 1
ATOM 1000 C CA . ARG A 1 129 ? -4.684 6.055 13.773 1 98.62 129 ARG A CA 1
ATOM 1001 C C . ARG A 1 129 ? -3.217 6.438 13.922 1 98.62 129 ARG A C 1
ATOM 1003 O O . ARG A 1 129 ? -2.404 6.16 13.039 1 98.62 129 ARG A O 1
ATOM 1010 N N . LEU A 1 130 ? -2.834 7.031 15.062 1 98.81 130 LEU A N 1
ATOM 1011 C CA . LEU A 1 130 ? -1.436 7.348 15.336 1 98.81 130 LEU A CA 1
ATOM 1012 C C . LEU A 1 130 ? -0.602 6.074 15.445 1 98.81 130 LEU A C 1
ATOM 1014 O O . LEU A 1 130 ? 0.546 6.039 15 1 98.81 130 LEU A O 1
ATOM 1018 N N . ASP A 1 131 ? -1.151 5.031 16.062 1 98.06 131 ASP A N 1
ATOM 1019 C CA . ASP A 1 131 ? -0.46 3.746 16.125 1 98.06 131 ASP A CA 1
ATOM 1020 C C . ASP A 1 131 ? -0.141 3.232 14.719 1 98.06 131 ASP A C 1
ATOM 1022 O O . ASP A 1 131 ? 0.966 2.752 14.469 1 98.06 131 ASP A O 1
ATOM 1026 N N . SER A 1 132 ? -1.13 3.32 13.906 1 97.88 132 SER A N 1
ATOM 1027 C CA . SER A 1 132 ? -0.939 2.891 12.523 1 97.88 132 SER A CA 1
ATOM 1028 C C . SER A 1 132 ? 0.136 3.721 11.828 1 97.88 132 SER A C 1
ATOM 1030 O O . SER A 1 132 ? 0.977 3.18 11.109 1 97.88 132 SER A O 1
ATOM 1032 N N . MET A 1 133 ? 0.079 5.043 12.023 1 98.75 133 MET A N 1
ATOM 1033 C CA . MET A 1 133 ? 1.076 5.922 11.422 1 98.75 133 MET A CA 1
ATOM 1034 C C . MET A 1 133 ? 2.477 5.578 11.914 1 98.75 133 MET A C 1
ATOM 1036 O O . MET A 1 133 ? 3.432 5.57 11.133 1 98.75 133 MET A O 1
ATOM 1040 N N . MET A 1 134 ? 2.598 5.281 13.164 1 98.56 134 MET A N 1
ATOM 1041 C CA . MET A 1 134 ? 3.889 4.902 13.727 1 98.56 134 MET A CA 1
ATOM 1042 C C . MET A 1 134 ? 4.418 3.633 13.07 1 98.56 134 MET A C 1
ATOM 1044 O O . MET A 1 134 ? 5.617 3.523 12.797 1 98.56 134 MET A O 1
ATOM 1048 N N . ASN A 1 135 ? 3.51 2.711 12.797 1 97.19 135 ASN A N 1
ATOM 1049 C CA . ASN A 1 135 ? 3.906 1.474 12.133 1 97.19 135 ASN A CA 1
ATOM 1050 C C . ASN A 1 135 ? 4.531 1.748 10.766 1 97.19 135 ASN A C 1
ATOM 1052 O O . ASN A 1 135 ? 5.375 0.981 10.297 1 97.19 135 ASN A O 1
ATOM 1056 N N . PHE A 1 136 ? 4.148 2.855 10.188 1 98.56 136 PHE A N 1
ATOM 1057 C CA . PHE A 1 136 ? 4.664 3.215 8.875 1 98.56 136 PHE A CA 1
ATOM 1058 C C . PHE A 1 136 ? 5.906 4.09 9 1 98.56 136 PHE A C 1
ATOM 1060 O O . PHE A 1 136 ? 6.395 4.629 8 1 98.56 136 PHE A O 1
ATOM 1067 N N . GLY A 1 137 ? 6.426 4.328 10.219 1 98.75 137 GLY A N 1
ATOM 1068 C CA . GLY A 1 137 ? 7.684 5.035 10.422 1 98.75 137 GLY A CA 1
ATOM 1069 C C . GLY A 1 137 ? 7.496 6.516 10.695 1 98.75 137 GLY A C 1
ATOM 1070 O O . GLY A 1 137 ? 8.469 7.27 10.75 1 98.75 137 GLY A O 1
ATOM 1071 N N . VAL A 1 138 ? 6.25 6.934 10.883 1 98.94 138 VAL A N 1
ATOM 1072 C CA . VAL A 1 138 ? 5.977 8.344 11.133 1 98.94 138 VAL A CA 1
ATOM 1073 C C . VAL A 1 138 ? 6.266 8.672 12.602 1 98.94 138 VAL A C 1
ATOM 1075 O O . VAL A 1 138 ? 5.801 7.965 13.5 1 98.94 138 VAL A O 1
ATOM 1078 N N . THR A 1 139 ? 7.035 9.695 12.82 1 98.94 139 THR A N 1
ATOM 1079 C CA . THR A 1 139 ? 7.398 10.078 14.18 1 98.94 139 THR A CA 1
ATOM 1080 C C . THR A 1 139 ? 6.809 11.438 14.531 1 98.94 139 THR A C 1
ATOM 1082 O O . THR A 1 139 ? 6.758 11.812 15.703 1 98.94 139 THR A O 1
ATOM 1085 N N . THR A 1 140 ? 6.449 12.18 13.562 1 98.94 140 THR A N 1
ATOM 1086 C CA . THR A 1 140 ? 5.809 13.477 13.734 1 98.94 140 THR A CA 1
ATOM 1087 C C . THR A 1 140 ? 4.695 13.672 12.711 1 98.94 140 THR A C 1
ATOM 1089 O O . THR A 1 140 ? 4.859 13.336 11.531 1 98.94 140 THR A O 1
ATOM 1092 N N . VAL A 1 141 ? 3.525 14.148 13.195 1 98.94 141 VAL A N 1
ATOM 1093 C CA . VAL A 1 141 ? 2.391 14.305 12.289 1 98.94 141 VA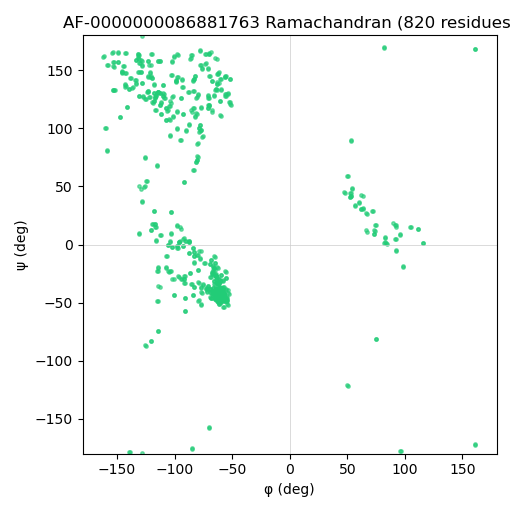L A CA 1
ATOM 1094 C C . VAL A 1 141 ? 1.742 15.672 12.508 1 98.94 141 VAL A C 1
ATOM 1096 O O . VAL A 1 141 ? 1.719 16.188 13.625 1 98.94 141 VAL A O 1
ATOM 1099 N N . GLU A 1 142 ? 1.315 16.266 11.375 1 98.94 142 GLU A N 1
ATOM 1100 C CA . GLU A 1 142 ? 0.386 17.375 11.477 1 98.94 142 GLU A CA 1
ATOM 1101 C C . GLU A 1 142 ? -1.061 16.891 11.516 1 98.94 142 GLU A C 1
ATOM 1103 O O . GLU A 1 142 ? -1.448 16.031 10.734 1 98.94 142 GLU A O 1
ATOM 1108 N N . GLY A 1 143 ? -1.812 17.375 12.438 1 98.88 143 GLY A N 1
ATOM 1109 C CA . GLY A 1 143 ? -3.248 17.156 12.461 1 98.88 143 GLY A CA 1
ATOM 1110 C C . GLY A 1 143 ? -4.059 18.422 12.273 1 98.88 143 GLY A C 1
ATOM 1111 O O . GLY A 1 143 ? -3.762 19.453 12.883 1 98.88 143 GLY A O 1
ATOM 1112 N N . LYS A 1 144 ? -5.008 18.375 11.391 1 98.94 144 LYS A N 1
ATOM 1113 C CA . LYS A 1 144 ? -5.852 19.547 11.125 1 98.94 144 LYS A CA 1
ATOM 1114 C C . LYS A 1 144 ? -7.273 19.328 11.633 1 98.94 144 LYS A C 1
ATOM 1116 O O . LYS A 1 144 ? -7.816 18.219 11.508 1 98.94 144 LYS A O 1
ATOM 1121 N N . SER A 1 145 ? -7.816 20.375 12.258 1 98.88 145 SER A N 1
ATOM 1122 C CA . SER A 1 145 ? -9.258 20.359 12.461 1 98.88 145 SER A CA 1
ATOM 1123 C C . SER A 1 145 ? -10.008 20.531 11.141 1 98.88 145 SER A C 1
ATOM 1125 O O . SER A 1 145 ? -9.477 20.219 10.078 1 98.88 145 SER A O 1
ATOM 1127 N N . GLY A 1 146 ? -11.164 20.969 11.18 1 98.62 146 GLY A N 1
ATOM 1128 C CA . GLY A 1 146 ? -11.812 21.312 9.922 1 98.62 146 GLY A CA 1
ATOM 1129 C C . GLY A 1 146 ? -13.016 20.438 9.625 1 98.62 146 GLY A C 1
ATOM 1130 O O . GLY A 1 146 ? -13.688 20.625 8.609 1 98.62 146 GLY A O 1
ATOM 1131 N N . TYR A 1 147 ? -13.328 19.516 10.539 1 98.62 147 TYR A N 1
ATOM 1132 C CA . TYR A 1 147 ? -14.523 18.688 10.336 1 98.62 147 TYR A CA 1
ATOM 1133 C C . TYR A 1 147 ? -15.586 19.016 11.375 1 98.62 147 TYR A C 1
ATOM 1135 O O . TYR A 1 147 ? -16.547 18.266 11.547 1 98.62 147 TYR A O 1
ATOM 1143 N N . GLY A 1 148 ? -15.383 20.062 12.164 1 98.38 148 GLY A N 1
ATOM 1144 C CA . GLY A 1 148 ? -16.422 20.625 13 1 98.38 148 GLY A CA 1
ATOM 1145 C C . GLY A 1 148 ? -17.203 21.734 12.32 1 98.38 148 GLY A C 1
ATOM 1146 O O . GLY A 1 148 ? -18.438 21.672 12.258 1 98.38 148 GLY A O 1
ATOM 1147 N N . LEU A 1 149 ? -16.562 22.75 11.883 1 98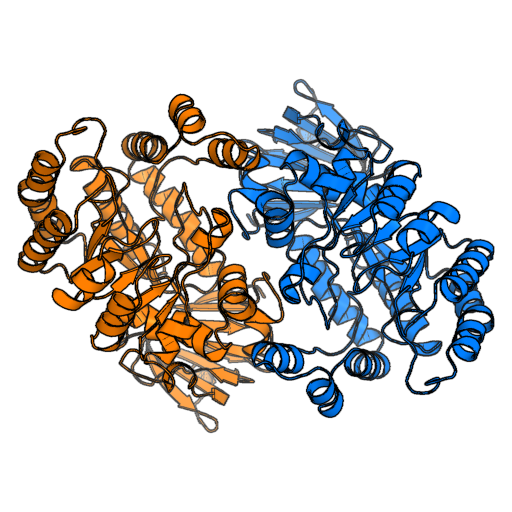.25 149 LEU A N 1
ATOM 1148 C CA . LEU A 1 149 ? -17.031 23.938 11.172 1 98.25 149 LEU A CA 1
ATOM 1149 C C . LEU A 1 149 ? -17.938 24.781 12.07 1 98.25 149 LEU A C 1
ATOM 1151 O O . LEU A 1 149 ? -18.719 25.594 11.586 1 98.25 149 LEU A O 1
ATOM 1155 N N . ASN A 1 150 ? -17.953 24.516 13.266 1 97.94 150 ASN A N 1
ATOM 1156 C CA . ASN A 1 150 ? -18.453 25.359 14.344 1 97.94 150 ASN A CA 1
ATOM 1157 C C . ASN A 1 150 ? -17.469 25.453 15.492 1 97.94 150 ASN A C 1
ATOM 1159 O O . ASN A 1 150 ? -16.516 24.672 15.57 1 97.94 150 ASN A O 1
ATOM 1163 N N . LEU A 1 151 ? -17.656 26.484 16.281 1 98.25 151 LEU A N 1
ATOM 1164 C CA . LEU A 1 151 ? -16.688 26.812 17.328 1 98.25 151 LEU A CA 1
ATOM 1165 C C . LEU A 1 151 ? -16.453 25.609 18.234 1 98.25 151 LEU A C 1
ATOM 1167 O O . LEU A 1 151 ? -15.305 25.203 18.453 1 98.25 151 LEU A O 1
ATOM 1171 N N . GLU A 1 152 ? -17.5 25.016 18.734 1 98.38 152 GLU A N 1
ATOM 1172 C CA . GLU A 1 152 ? -17.422 23.953 19.734 1 98.38 152 GLU A CA 1
ATOM 1173 C C . GLU A 1 152 ? -16.656 22.75 19.203 1 98.38 152 GLU A C 1
ATOM 1175 O O . GLU A 1 152 ? -15.727 22.25 19.859 1 98.38 152 GLU A O 1
ATOM 1180 N N . THR A 1 153 ? -16.969 22.281 18.062 1 98.75 153 THR A N 1
ATOM 1181 C CA . THR A 1 153 ? -16.391 21.062 17.531 1 98.75 153 THR A CA 1
ATOM 1182 C C . THR A 1 153 ? -14.977 21.297 17.016 1 98.75 153 THR A C 1
ATOM 1184 O O . THR A 1 153 ? -14.109 20.422 17.109 1 98.75 153 THR A O 1
ATOM 1187 N N . GLU A 1 154 ? -14.711 22.469 16.422 1 98.88 154 GLU A N 1
ATOM 1188 C CA . GLU A 1 154 ? -13.344 22.797 16.031 1 98.88 154 GLU A CA 1
ATOM 1189 C C . GLU A 1 154 ? -12.406 22.766 17.234 1 98.88 154 GLU A C 1
ATOM 1191 O O . GLU A 1 154 ? -11.312 22.203 17.172 1 98.88 154 GLU A O 1
ATOM 1196 N N . LEU A 1 155 ? -12.852 23.422 18.312 1 98.88 155 LEU A N 1
ATOM 1197 C CA . LEU A 1 155 ? -12.047 23.406 19.531 1 98.88 155 LEU A CA 1
ATOM 1198 C C . LEU A 1 155 ? -11.898 22 20.078 1 98.88 155 LEU A C 1
ATOM 1200 O O . LEU A 1 155 ? -10.828 21.625 20.578 1 98.88 155 LEU A O 1
ATOM 1204 N N . LYS A 1 156 ? -12.969 21.203 19.969 1 98.81 156 LYS A N 1
ATOM 1205 C CA . LYS A 1 156 ? -12.922 19.812 20.406 1 98.81 156 LYS A CA 1
ATOM 1206 C C . LYS A 1 156 ? -11.844 19.047 19.656 1 98.81 156 LYS A C 1
ATOM 1208 O O . LYS A 1 156 ? -11.062 18.312 20.266 1 98.81 156 LYS A O 1
ATOM 1213 N N . GLN A 1 157 ? -11.766 19.141 18.359 1 98.94 157 GLN A N 1
ATOM 1214 C CA . GLN A 1 157 ? -10.742 18.469 17.562 1 98.94 157 GLN A CA 1
ATOM 1215 C C . GLN A 1 157 ? -9.344 18.875 18 1 98.94 157 GLN A C 1
ATOM 1217 O O . GLN A 1 157 ? -8.445 18.031 18.109 1 98.94 157 GLN A O 1
ATOM 1222 N N . LEU A 1 158 ? -9.164 20.188 18.219 1 98.94 158 LEU A N 1
ATOM 1223 C CA . LEU A 1 158 ? -7.852 20.688 18.609 1 98.94 158 LEU A CA 1
ATOM 1224 C C . LEU A 1 158 ? -7.477 20.203 20 1 98.94 158 LEU A C 1
ATOM 1226 O O . LEU A 1 158 ? -6.316 19.875 20.25 1 98.94 158 LEU A O 1
ATOM 1230 N N . ARG A 1 159 ? -8.43 20.172 20.922 1 98.94 159 ARG A N 1
ATOM 1231 C CA . ARG A 1 159 ? -8.18 19.641 22.25 1 98.94 159 ARG A CA 1
ATOM 1232 C C . ARG A 1 159 ? -7.824 18.156 22.203 1 98.94 159 ARG A C 1
ATOM 1234 O O . ARG A 1 159 ? -6.984 17.703 22.984 1 98.94 159 ARG A O 1
ATOM 1241 N N . VAL A 1 160 ? -8.461 17.422 21.359 1 98.94 160 VAL A N 1
ATOM 1242 C CA . VAL A 1 160 ? -8.148 16 21.156 1 98.94 160 VAL A CA 1
ATOM 1243 C C . VAL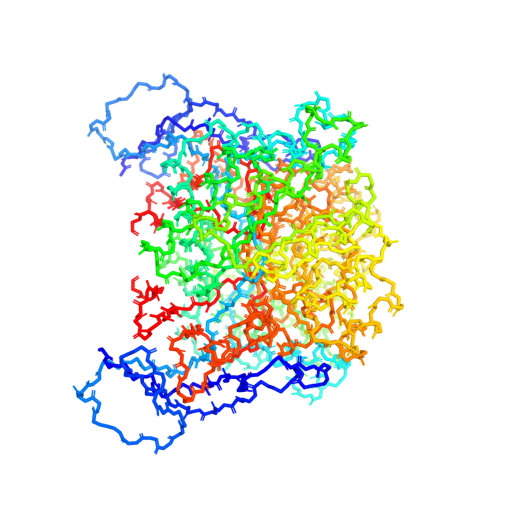 A 1 160 ? -6.699 15.859 20.703 1 98.94 160 VAL A C 1
ATOM 1245 O O . VAL A 1 160 ? -5.961 15.008 21.203 1 98.94 160 VAL A O 1
ATOM 1248 N N . MET A 1 161 ? -6.27 16.672 19.766 1 98.94 161 MET A N 1
ATOM 1249 C CA . MET A 1 161 ? -4.898 16.609 19.281 1 98.94 161 MET A CA 1
ATOM 1250 C C . MET A 1 161 ? -3.904 16.953 20.375 1 98.94 161 MET A C 1
ATOM 1252 O O . MET A 1 161 ? -2.834 16.359 20.469 1 98.94 161 MET A O 1
ATOM 1256 N N . LYS A 1 162 ? -4.258 17.969 21.156 1 98.81 162 LYS A N 1
ATOM 1257 C CA . LYS A 1 162 ? -3.426 18.312 22.312 1 98.81 162 LYS A CA 1
ATOM 1258 C C . LYS A 1 162 ? -3.275 17.125 23.25 1 98.81 162 LYS A C 1
ATOM 1260 O O . LYS A 1 162 ? -2.166 16.812 23.688 1 98.81 162 LYS A O 1
ATOM 1265 N N . LYS A 1 163 ? -4.41 16.5 23.562 1 98.81 163 LYS A N 1
ATOM 1266 C CA . LYS A 1 163 ? -4.398 15.336 24.438 1 98.81 163 LYS A CA 1
ATOM 1267 C C . LYS A 1 163 ? -3.572 14.203 23.828 1 98.81 163 LYS A C 1
ATOM 1269 O O . LYS A 1 163 ? -2.785 13.562 24.531 1 98.81 163 LYS A O 1
ATOM 1274 N N . LEU A 1 164 ? -3.742 13.914 22.562 1 98.94 164 LEU A N 1
ATOM 1275 C CA . LEU A 1 164 ? -2.996 12.867 21.875 1 98.94 164 LEU A CA 1
ATOM 1276 C C . LEU A 1 164 ? -1.5 13.156 21.906 1 98.94 164 LEU A C 1
ATOM 1278 O O . LEU A 1 164 ? -0.688 12.242 22.031 1 98.94 164 LEU A O 1
ATOM 1282 N N . ASN A 1 165 ? -1.147 14.422 21.734 1 98.75 165 ASN A N 1
ATOM 1283 C CA . ASN A 1 165 ? 0.257 14.805 21.812 1 98.75 165 ASN A CA 1
ATOM 1284 C C . ASN A 1 165 ? 0.845 14.5 23.188 1 98.75 165 ASN A C 1
ATOM 1286 O O . ASN A 1 165 ? 2.047 14.258 23.328 1 98.75 165 ASN A O 1
ATOM 1290 N N . GLU A 1 166 ? 0.065 14.539 24.188 1 98.44 166 GLU A N 1
ATOM 1291 C CA . GLU A 1 166 ? 0.499 14.266 25.547 1 98.44 166 GLU A CA 1
ATOM 1292 C C . GLU A 1 166 ? 0.613 12.766 25.812 1 98.44 166 GLU A C 1
ATOM 1294 O O . GLU A 1 166 ? 1.521 12.32 26.516 1 98.44 166 GLU A O 1
ATOM 1299 N N . ILE A 1 167 ? -0.244 11.977 25.172 1 98.44 167 ILE A N 1
ATOM 1300 C CA . ILE A 1 167 ? -0.354 10.594 25.641 1 98.44 167 ILE A CA 1
ATOM 1301 C C . ILE A 1 167 ? 0.3 9.664 24.625 1 98.44 167 ILE A C 1
ATOM 1303 O O . ILE A 1 167 ? 0.555 8.492 24.922 1 98.44 167 ILE A O 1
ATOM 1307 N N . HIS A 1 168 ? 0.48 10.062 23.438 1 98.56 168 HIS A N 1
ATOM 1308 C CA . HIS A 1 168 ? 1.1 9.234 22.422 1 98.56 168 HIS A CA 1
ATOM 1309 C C . HIS A 1 168 ? 2.555 9.633 22.188 1 98.56 168 HIS A C 1
ATOM 1311 O O . HIS A 1 168 ? 2.934 10.781 22.422 1 98.56 168 HIS A O 1
ATOM 1317 N N . SER A 1 169 ? 3.369 8.734 21.656 1 98.19 169 SER A N 1
ATOM 131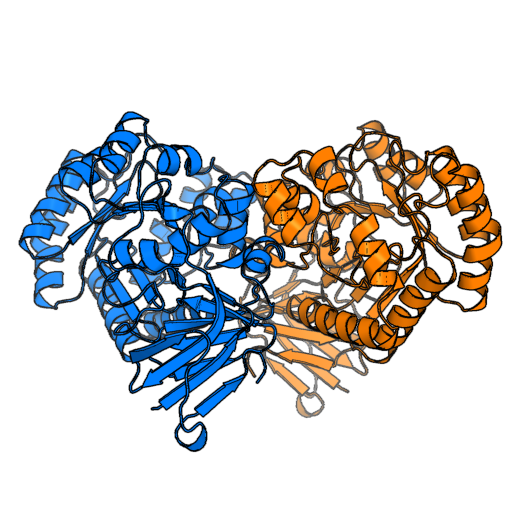8 C CA . SER A 1 169 ? 4.785 8.992 21.438 1 98.19 169 SER A CA 1
ATOM 1319 C C . SER A 1 169 ? 5 9.906 20.234 1 98.19 169 SER A C 1
ATOM 1321 O O . SER A 1 169 ? 5.945 10.695 20.203 1 98.19 169 SER A O 1
ATOM 1323 N N . ILE A 1 170 ? 4.141 9.773 19.188 1 98.62 170 ILE A N 1
ATOM 1324 C CA . ILE A 1 170 ? 4.258 10.625 18 1 98.62 170 ILE A CA 1
ATOM 1325 C C . ILE A 1 170 ? 3.988 12.078 18.375 1 98.62 170 ILE A C 1
ATOM 1327 O O . ILE A 1 170 ? 3.068 12.367 19.156 1 98.62 170 ILE A O 1
ATOM 1331 N N . ASP A 1 171 ? 4.836 13.016 17.922 1 98.88 171 ASP A N 1
ATOM 1332 C CA . ASP A 1 171 ? 4.535 14.43 18.078 1 98.88 171 ASP A CA 1
ATOM 1333 C C . ASP A 1 171 ? 3.385 14.859 17.172 1 98.88 171 ASP A C 1
ATOM 1335 O O . ASP A 1 171 ? 3.404 14.586 15.961 1 98.88 171 ASP A O 1
ATOM 1339 N N . VAL A 1 172 ? 2.385 15.461 17.75 1 98.94 172 VAL A N 1
ATOM 1340 C CA . VAL A 1 172 ? 1.24 15.961 17 1 98.94 172 VAL A CA 1
ATOM 1341 C C . VAL A 1 172 ? 1.29 17.484 16.938 1 98.94 172 VAL A C 1
ATOM 1343 O O . VAL A 1 172 ? 1.27 18.156 17.969 1 98.94 172 VAL A O 1
ATOM 1346 N N . ILE A 1 173 ? 1.406 18.031 15.734 1 98.94 173 ILE A N 1
ATOM 1347 C CA . ILE A 1 173 ? 1.421 19.484 15.516 1 98.94 173 ILE A CA 1
ATOM 1348 C C . ILE A 1 173 ? 0.053 19.938 15.016 1 98.94 173 ILE A C 1
ATOM 1350 O O . ILE A 1 173 ? -0.32 19.672 13.875 1 98.94 173 ILE A O 1
ATOM 1354 N N . PRO A 1 174 ? -0.696 20.656 15.797 1 98.88 174 PRO A N 1
ATOM 1355 C CA . PRO A 1 174 ? -2.088 20.969 15.469 1 98.88 174 PRO A CA 1
ATOM 1356 C C . PRO A 1 174 ? -2.219 22.172 14.539 1 98.88 174 PRO A C 1
ATOM 1358 O O . PRO A 1 174 ? -1.479 23.156 14.688 1 98.88 174 PRO A O 1
ATOM 1361 N N . THR A 1 175 ? -3.107 22.125 13.625 1 98.94 175 THR A N 1
ATOM 1362 C CA . THR A 1 175 ? -3.477 23.188 12.695 1 98.94 175 THR A CA 1
ATOM 1363 C C . THR A 1 175 ? -4.973 23.469 12.773 1 98.94 175 THR A C 1
ATOM 1365 O O . THR A 1 175 ? -5.789 22.562 12.688 1 98.94 175 THR A O 1
ATOM 1368 N N . PHE A 1 176 ? -5.312 24.734 13.023 1 98.94 176 PHE A N 1
ATOM 1369 C CA . PHE A 1 176 ? -6.703 25.172 12.953 1 98.94 176 PHE A CA 1
ATOM 1370 C C . PHE A 1 176 ? -7.141 25.359 11.508 1 98.94 176 PHE A C 1
ATOM 1372 O O . PHE A 1 176 ? -6.562 26.172 10.773 1 98.94 176 PHE A O 1
ATOM 1379 N N . LEU A 1 177 ? -8.148 24.562 11.07 1 98.94 177 LEU A N 1
ATOM 1380 C CA . LEU A 1 177 ? -8.672 24.625 9.711 1 98.94 177 LEU A CA 1
ATOM 1381 C C . LEU A 1 177 ? -10.188 24.828 9.727 1 98.94 177 LEU A C 1
ATOM 1383 O O . LEU A 1 177 ? -10.922 24.094 9.07 1 98.94 177 LEU A O 1
ATOM 1387 N N . GLY A 1 178 ? -10.578 25.828 10.508 1 98.62 178 GLY A N 1
ATOM 1388 C CA . GLY A 1 178 ? -11.992 26.172 10.492 1 98.62 178 GLY A CA 1
ATOM 1389 C C . GLY A 1 178 ? -12.523 26.484 9.109 1 98.62 178 GLY A C 1
ATOM 1390 O O . GLY A 1 178 ? -13.703 26.281 8.828 1 98.62 178 GLY A O 1
ATOM 1391 N N . ALA A 1 179 ? -11.688 26.969 8.242 1 98.62 179 ALA A N 1
ATOM 1392 C CA . ALA A 1 179 ? -12.047 27.328 6.871 1 98.62 179 ALA A CA 1
ATOM 1393 C C . ALA A 1 179 ? -11.805 26.141 5.926 1 98.62 179 ALA A C 1
ATOM 1395 O O . ALA A 1 179 ? -11.133 26.297 4.902 1 98.62 179 ALA A O 1
ATOM 1396 N N . HIS A 1 180 ? -12.375 25 6.246 1 98.5 180 HIS A N 1
ATOM 1397 C CA . HIS A 1 180 ? -12.242 23.797 5.426 1 98.5 180 HIS A CA 1
ATOM 1398 C C . HIS A 1 180 ? -13.383 23.703 4.414 1 98.5 180 HIS A C 1
ATOM 1400 O O . HIS A 1 180 ? -13.195 23.156 3.318 1 98.5 180 HIS A O 1
ATOM 1406 N N . SER A 1 181 ? -14.578 24.172 4.77 1 97.38 181 SER A N 1
ATOM 1407 C CA . SER A 1 181 ? -15.797 24.234 3.975 1 97.38 181 SER A CA 1
ATOM 1408 C C . SER A 1 181 ? -16.797 25.234 4.57 1 97.38 181 SER A C 1
ATOM 1410 O O . SER A 1 181 ? -16.625 25.672 5.711 1 97.38 181 SER A O 1
ATOM 1412 N N . ILE A 1 182 ? -17.75 25.641 3.773 1 96.81 182 ILE A N 1
ATOM 1413 C CA . ILE A 1 182 ? -18.844 26.453 4.297 1 96.81 182 ILE A CA 1
ATOM 1414 C C . ILE A 1 182 ? -19.922 25.547 4.867 1 96.81 182 ILE A C 1
ATOM 1416 O O . ILE A 1 182 ? -20.531 24.766 4.137 1 96.81 182 ILE A O 1
ATOM 1420 N N . PRO A 1 183 ? -20.109 25.672 6.207 1 95.94 183 PRO A N 1
ATOM 1421 C CA . PRO A 1 183 ? -21.141 24.797 6.766 1 95.94 183 PRO A CA 1
ATOM 1422 C C . PRO A 1 183 ? -22.531 25.125 6.242 1 95.94 183 PRO A C 1
ATOM 1424 O O . PRO A 1 183 ? -22.781 26.234 5.77 1 95.94 183 PRO A O 1
ATOM 1427 N N . LYS A 1 184 ? -23.438 24.188 6.355 1 91.88 184 LYS A N 1
ATOM 1428 C CA . LYS A 1 184 ? -24.781 24.281 5.785 1 91.88 184 LYS A CA 1
ATOM 1429 C C . LYS A 1 184 ? -25.516 25.516 6.309 1 91.88 184 LYS A C 1
ATOM 1431 O O . LYS A 1 184 ? -26.266 26.141 5.574 1 91.88 184 LYS A O 1
ATOM 1436 N N . GLU A 1 185 ? -25.297 25.828 7.512 1 94.69 185 GLU A N 1
ATOM 1437 C CA . GLU A 1 185 ? -25.984 26.938 8.156 1 94.69 185 GLU A CA 1
ATOM 1438 C C . GLU A 1 185 ? -25.547 28.281 7.582 1 94.69 185 GLU A C 1
ATOM 1440 O O . GLU A 1 185 ? -26.188 29.297 7.809 1 94.69 185 GLU A O 1
ATOM 1445 N N . TYR A 1 186 ? -24.469 28.344 6.816 1 96.06 186 TYR A N 1
ATOM 1446 C CA . TYR A 1 186 ? -23.953 29.562 6.227 1 96.06 186 TYR A CA 1
ATOM 1447 C C . TYR A 1 186 ? -23.953 29.484 4.703 1 96.06 186 TYR A C 1
ATOM 1449 O O . TYR A 1 186 ? -23.234 30.219 4.035 1 96.06 186 TYR A O 1
ATOM 1457 N N . LYS A 1 187 ? -24.703 28.562 4.125 1 91.56 187 LYS A N 1
ATOM 1458 C CA . LYS A 1 187 ? -24.828 28.453 2.672 1 91.56 187 LYS A CA 1
ATOM 1459 C C . LYS A 1 187 ? -25.203 29.797 2.049 1 91.56 187 LYS A C 1
ATOM 1461 O O . LYS A 1 187 ? -26.188 30.406 2.451 1 91.56 187 LYS A O 1
ATOM 1466 N N . GLY A 1 188 ? -24.406 30.25 1.158 1 92 188 GLY A N 1
ATOM 1467 C CA . GLY A 1 188 ? -24.672 31.516 0.503 1 92 188 GLY A CA 1
ATOM 1468 C C . GLY A 1 188 ? -24.219 32.719 1.323 1 92 188 GLY A C 1
ATOM 1469 O O . GLY A 1 188 ? -24.438 33.875 0.929 1 92 188 GLY A O 1
ATOM 1470 N N . LYS A 1 189 ? -23.641 32.5 2.477 1 95.94 189 LYS A N 1
ATOM 1471 C CA . LYS A 1 189 ? -23.203 33.531 3.389 1 95.94 189 LYS A CA 1
ATOM 1472 C C . LYS A 1 189 ? -21.75 33.312 3.834 1 95.94 189 LYS A C 1
ATOM 1474 O O . LYS A 1 189 ? -21.453 33.312 5.031 1 95.94 189 LYS A O 1
ATOM 1479 N N . SER A 1 190 ? -20.891 33.062 2.887 1 96.38 190 SER A N 1
ATOM 1480 C CA . SER A 1 190 ? -19.5 32.688 3.191 1 96.38 190 SER A CA 1
ATOM 1481 C C . SER A 1 190 ? -18.781 33.844 3.924 1 96.38 190 SER A C 1
ATOM 1483 O O . SER A 1 190 ? -17.969 33.594 4.809 1 96.38 190 SER A O 1
ATOM 1485 N N . ASP A 1 191 ? -19.125 35.062 3.68 1 97.56 191 ASP A N 1
ATOM 1486 C CA . ASP A 1 191 ? -18.484 36.219 4.336 1 97.56 191 ASP A CA 1
ATOM 1487 C C . ASP A 1 191 ? -18.844 36.25 5.82 1 97.56 191 ASP A C 1
ATOM 1489 O O . ASP A 1 191 ? -18.016 36.625 6.652 1 97.56 191 ASP A O 1
ATOM 1493 N N . GLU A 1 192 ? -20.094 35.969 6.078 1 97.88 192 GLU A N 1
ATOM 1494 C CA . GLU A 1 192 ? -20.5 35.938 7.48 1 97.88 192 GLU A CA 1
ATOM 1495 C C . GLU A 1 192 ? -19.734 34.844 8.242 1 97.88 192 GLU A C 1
ATOM 1497 O O . GLU A 1 192 ? -19.375 35.031 9.406 1 97.88 192 GLU A O 1
ATOM 1502 N N . TYR A 1 193 ? -19.578 33.719 7.582 1 98.19 193 TYR A N 1
ATOM 1503 C CA . TYR A 1 193 ? -18.828 32.656 8.203 1 98.19 193 TYR A CA 1
ATOM 1504 C C . TYR A 1 193 ? -17.375 33.062 8.422 1 98.19 193 TYR A C 1
ATOM 1506 O O . TYR A 1 193 ? -16.797 32.75 9.477 1 98.19 193 TYR A O 1
ATOM 1514 N N . VAL A 1 194 ? -16.781 33.719 7.453 1 98.56 194 VAL A N 1
ATOM 1515 C CA . VAL A 1 194 ? -15.406 34.219 7.566 1 98.56 194 VAL A CA 1
ATOM 1516 C C . VAL A 1 194 ? -15.289 35.156 8.773 1 98.56 194 VAL A C 1
ATOM 1518 O O . VAL A 1 194 ? -14.328 35.062 9.539 1 98.56 194 VAL A O 1
ATOM 1521 N N . GLU A 1 195 ? -16.266 35.969 8.945 1 98.25 195 GLU A N 1
ATOM 1522 C CA . GLU A 1 195 ? -16.281 36.875 10.078 1 98.25 195 GLU A CA 1
ATOM 1523 C C . GLU A 1 195 ? -16.344 36.125 11.398 1 98.25 195 GLU A C 1
ATOM 1525 O O . GLU A 1 195 ? -15.68 36.5 12.375 1 98.25 195 GLU A O 1
ATOM 1530 N N . LYS A 1 196 ? -17.188 35.156 11.383 1 97.88 196 LYS A N 1
ATOM 1531 C CA . LYS A 1 196 ? -17.297 34.344 12.578 1 97.88 196 LYS A CA 1
ATOM 1532 C C . LYS A 1 196 ? -15.969 33.656 12.906 1 97.88 196 LYS A C 1
ATOM 1534 O O . LYS A 1 196 ? -15.562 33.594 14.07 1 97.88 196 LYS A O 1
ATOM 1539 N N . LEU A 1 197 ? -15.312 33.125 11.906 1 98.25 197 LEU A N 1
ATOM 1540 C CA . LEU A 1 197 ? -14 32.5 12.07 1 98.25 197 LEU A CA 1
ATOM 1541 C C . LEU A 1 197 ? -13.016 33.469 12.711 1 98.25 197 LEU A C 1
ATOM 1543 O O . LEU A 1 197 ? -12.32 33.094 13.672 1 98.25 197 LEU A O 1
ATOM 1547 N N . ILE A 1 198 ? -13 34.656 12.234 1 98.38 198 ILE A N 1
ATOM 1548 C CA . ILE A 1 198 ? -12 35.656 12.609 1 98.38 198 ILE A CA 1
ATOM 1549 C C . ILE A 1 198 ? -12.328 36.219 13.992 1 98.38 198 ILE A C 1
ATOM 1551 O O . ILE A 1 198 ? -11.438 36.375 14.828 1 98.38 198 ILE A O 1
ATOM 1555 N N . LYS A 1 199 ? -13.57 36.469 14.25 1 98 199 LYS A N 1
ATOM 1556 C CA . LYS A 1 199 ? -13.961 37.219 15.445 1 98 199 LYS A CA 1
ATOM 1557 C C . LYS A 1 199 ? -14.219 36.281 16.625 1 98 199 LYS A C 1
ATOM 1559 O O . LYS A 1 199 ? -14.078 36.656 17.781 1 98 199 LYS A O 1
ATOM 1564 N N . GLU A 1 200 ? -14.602 35.062 16.281 1 98.19 200 GLU A N 1
ATOM 1565 C CA . GLU A 1 200 ? -15.016 34.188 17.375 1 98.19 200 GLU A CA 1
ATOM 1566 C C . GLU A 1 200 ? -14.062 33 17.516 1 98.19 200 GLU A C 1
ATOM 1568 O O . GLU A 1 200 ? -13.617 32.688 18.625 1 98.19 200 GLU A O 1
ATOM 1573 N N . MET A 1 201 ? -13.727 32.312 16.484 1 98.44 201 MET A N 1
ATOM 1574 C CA . MET A 1 201 ? -13 31.062 16.594 1 98.44 201 MET A CA 1
ATOM 1575 C C . MET A 1 201 ? -11.508 31.312 16.828 1 98.44 201 MET A C 1
ATOM 1577 O O . MET A 1 201 ? -10.922 30.734 17.75 1 98.44 201 MET A O 1
ATOM 1581 N N . LEU A 1 202 ? -10.891 32.188 16.016 1 98.56 202 LEU A N 1
ATOM 1582 C CA . LEU A 1 202 ? -9.453 32.438 16.109 1 98.56 202 LEU A CA 1
ATOM 1583 C C . LEU A 1 202 ? -9.07 32.906 17.516 1 98.56 202 LEU A C 1
ATOM 1585 O O . LEU A 1 202 ? -8.102 32.406 18.094 1 98.56 202 LEU A O 1
ATOM 1589 N N . PRO A 1 203 ? -9.867 33.875 18.125 1 98.44 203 PRO A N 1
ATOM 1590 C CA . PRO A 1 203 ? -9.516 34.344 19.469 1 98.44 203 PRO A CA 1
ATOM 1591 C C . PRO A 1 203 ? -9.539 33.188 20.5 1 98.44 203 PRO A C 1
ATOM 1593 O O . PRO A 1 203 ? -8.68 33.156 21.375 1 98.44 203 PRO A O 1
ATOM 1596 N N . LYS A 1 204 ? -10.477 32.25 20.359 1 98.5 204 LYS A N 1
ATOM 1597 C CA . LYS A 1 204 ? -10.586 31.141 21.312 1 98.5 204 LYS A CA 1
ATOM 1598 C C . LYS A 1 204 ? -9.445 30.156 21.109 1 98.5 204 LYS A C 1
ATOM 1600 O O . LYS A 1 204 ? -8.938 29.578 22.078 1 98.5 204 LYS A O 1
ATOM 1605 N N . VAL A 1 205 ? -9.031 29.891 19.891 1 98.69 205 VAL A N 1
ATOM 1606 C CA . VAL A 1 205 ? -7.906 29.016 19.578 1 98.69 205 VAL A CA 1
ATOM 1607 C C . VAL A 1 205 ? -6.637 29.547 20.234 1 98.69 205 VAL A C 1
ATOM 1609 O O . VAL A 1 205 ? -5.855 28.781 20.812 1 98.69 205 VAL A O 1
ATOM 1612 N N . LYS A 1 206 ? -6.461 30.891 20.125 1 97.94 206 LYS A N 1
ATOM 1613 C CA . LYS A 1 206 ? -5.301 31.531 20.734 1 97.94 206 LYS A CA 1
ATOM 1614 C C . LYS A 1 206 ? -5.383 31.5 22.25 1 97.94 206 LYS A C 1
ATOM 1616 O O . LYS A 1 206 ? -4.398 31.188 22.938 1 97.94 206 LYS A O 1
ATOM 1621 N N . GLU A 1 207 ? -6.543 31.844 22.734 1 98 207 GLU A N 1
ATOM 1622 C CA . GLU A 1 207 ? -6.754 31.875 24.188 1 98 207 GLU A CA 1
ATOM 1623 C C . GLU A 1 207 ? -6.379 30.547 24.828 1 98 207 GLU A C 1
ATOM 1625 O O . GLU A 1 207 ? -5.758 30.516 25.891 1 98 207 GLU A O 1
ATOM 1630 N N . GLU A 1 208 ? -6.707 29.453 24.156 1 98.06 208 GLU A N 1
ATOM 1631 C CA . GLU A 1 208 ? -6.457 28.125 24.703 1 98.06 208 GLU A CA 1
ATOM 1632 C C . GLU A 1 208 ? -5.145 27.547 24.188 1 98.06 208 GLU A C 1
ATOM 1634 O O . GLU A 1 208 ? -4.77 26.422 24.531 1 98.06 208 GLU A O 1
ATOM 1639 N N . ASN A 1 209 ? -4.422 28.297 23.391 1 98.12 209 ASN A N 1
ATOM 1640 C CA . ASN A 1 209 ? -3.143 27.891 22.828 1 98.12 209 ASN A CA 1
ATOM 1641 C C . ASN A 1 209 ? -3.234 26.516 22.172 1 98.12 209 ASN A C 1
ATOM 1643 O O . ASN A 1 209 ? -2.469 25.609 22.516 1 98.12 209 ASN A O 1
ATOM 1647 N N . LEU A 1 210 ? -4.133 26.344 21.141 1 98.62 210 LEU A N 1
ATOM 1648 C CA . LEU A 1 210 ? -4.516 25.016 20.688 1 98.62 210 LEU A CA 1
ATOM 1649 C C . LEU A 1 210 ? -3.887 24.703 19.328 1 98.62 210 LEU A C 1
ATOM 1651 O O . LEU A 1 210 ? -3.875 23.547 18.906 1 98.62 210 LEU A O 1
ATOM 1655 N N . ALA A 1 211 ? -3.285 25.719 18.672 1 98.81 211 ALA A N 1
ATOM 1656 C CA . ALA A 1 211 ? -2.799 25.453 17.312 1 98.81 211 ALA A CA 1
ATOM 1657 C C . ALA A 1 211 ? -1.516 26.234 17.031 1 98.81 211 ALA A C 1
ATOM 1659 O O . ALA A 1 211 ? -1.297 27.312 17.594 1 98.81 211 ALA A O 1
ATOM 1660 N N . LYS A 1 212 ? -0.711 25.641 16.219 1 98.75 212 LYS A N 1
ATOM 1661 C CA . LYS A 1 212 ? 0.505 26.297 15.734 1 98.75 212 LYS A CA 1
ATOM 1662 C C . LYS A 1 212 ? 0.262 27 14.398 1 98.75 212 LYS A C 1
ATOM 1664 O O . LYS A 1 212 ? 0.877 28.031 14.117 1 98.75 212 LYS A O 1
ATOM 1669 N N . PHE A 1 213 ? -0.663 26.453 13.633 1 98.94 213 PHE A N 1
ATOM 1670 C CA . PHE A 1 213 ? -0.917 26.938 12.281 1 98.94 213 PHE A CA 1
ATOM 1671 C C . PHE A 1 213 ? -2.398 27.234 12.078 1 98.94 213 PHE A C 1
ATOM 1673 O O . PHE A 1 213 ? -3.242 26.734 12.828 1 98.94 213 PHE A O 1
ATOM 1680 N N . CYS A 1 214 ? -2.711 28.094 11.188 1 98.94 214 CYS A N 1
ATOM 1681 C CA . CYS A 1 214 ? -4.031 28.297 10.594 1 98.94 214 CYS A CA 1
ATOM 1682 C C . CYS A 1 214 ? -4.012 27.984 9.102 1 98.94 214 CYS A C 1
ATOM 1684 O O . CYS A 1 214 ? -3.102 28.406 8.391 1 98.94 214 CYS A O 1
ATOM 1686 N N . ASP A 1 215 ? -4.934 27.156 8.656 1 98.94 215 ASP A N 1
ATOM 1687 C CA . ASP A 1 215 ? -5.035 26.734 7.258 1 98.94 215 ASP A CA 1
ATOM 1688 C C . ASP A 1 215 ? -6.387 27.125 6.664 1 98.94 215 ASP A C 1
ATOM 1690 O O . ASP A 1 215 ? -7.34 27.391 7.398 1 98.94 215 ASP A O 1
ATOM 1694 N N . VAL A 1 216 ? -6.453 27.281 5.387 1 98.88 216 VAL A N 1
ATOM 1695 C CA . VAL A 1 216 ? -7.676 27.578 4.648 1 98.88 216 VAL A CA 1
ATOM 1696 C C . VAL A 1 216 ? -7.73 26.734 3.377 1 98.88 216 VAL A C 1
ATOM 1698 O O . VAL A 1 216 ? -6.711 26.531 2.715 1 98.88 216 VAL A O 1
ATOM 1701 N N . PHE A 1 217 ? -8.875 26.156 3.109 1 98.56 217 PHE A N 1
ATOM 1702 C CA . PHE A 1 217 ? -9.109 25.531 1.816 1 98.56 217 PHE A CA 1
ATOM 1703 C C . PHE A 1 217 ? -9.461 26.578 0.763 1 98.56 217 PHE A C 1
ATOM 1705 O O . PHE A 1 217 ? -10.641 26.828 0.51 1 98.56 217 PHE A O 1
ATOM 1712 N N . CYS A 1 218 ? -8.469 27.156 0.116 1 98.44 218 CYS A N 1
ATOM 1713 C CA . CYS A 1 218 ? -8.633 28.156 -0.934 1 98.44 218 CYS A CA 1
ATOM 1714 C C . CYS A 1 218 ? -9.008 27.5 -2.256 1 98.44 218 CYS A C 1
ATOM 1716 O O . CYS A 1 218 ? -8.141 27.062 -3.006 1 98.44 218 CYS A O 1
ATOM 1718 N N . GLU A 1 219 ? -10.266 27.469 -2.57 1 96.19 219 GLU A N 1
ATOM 1719 C CA . GLU A 1 219 ? -10.789 26.719 -3.709 1 96.19 219 GLU A CA 1
ATOM 1720 C C . GLU A 1 219 ? -12.078 27.344 -4.238 1 96.19 219 GLU A C 1
ATOM 1722 O O . GLU A 1 219 ? -12.812 27.984 -3.486 1 96.19 219 GLU A O 1
ATOM 1727 N N . LYS A 1 220 ? -12.32 27.141 -5.527 1 94.62 220 LYS A N 1
ATOM 1728 C CA . LYS A 1 220 ? -13.555 27.625 -6.141 1 94.62 220 LYS A CA 1
ATOM 1729 C C . LYS A 1 220 ? -14.781 27.094 -5.398 1 94.62 220 LYS A C 1
ATOM 1731 O O . LYS A 1 220 ? -14.867 25.906 -5.082 1 94.62 220 LYS A O 1
ATOM 1736 N N . ASN A 1 221 ? -15.656 27.984 -5.059 1 91.88 221 ASN A N 1
ATOM 1737 C CA . ASN A 1 221 ? -16.938 27.703 -4.422 1 91.88 221 ASN A CA 1
ATOM 1738 C C . ASN A 1 221 ? -16.766 27.328 -2.957 1 91.88 221 ASN A C 1
ATOM 1740 O O . ASN A 1 221 ? -17.688 26.766 -2.346 1 91.88 221 ASN A O 1
ATOM 1744 N N . VAL A 1 222 ? -15.57 27.531 -2.379 1 95.75 222 VAL A N 1
ATOM 1745 C CA . VAL A 1 222 ? -15.344 27.344 -0.95 1 95.75 222 VAL A CA 1
ATOM 1746 C C . VAL A 1 222 ? -14.867 28.656 -0.323 1 95.75 222 VAL A C 1
ATOM 1748 O O . VAL A 1 222 ? -15.672 29.531 -0.015 1 95.75 222 VAL A O 1
ATOM 1751 N N . PHE A 1 223 ? -13.609 29 -0.378 1 98.12 223 PHE A N 1
ATOM 1752 C CA . PHE A 1 223 ? -13.102 30.297 0.054 1 98.12 223 PHE A CA 1
ATOM 1753 C C . PHE A 1 223 ? -12.273 30.938 -1.048 1 98.12 223 PHE A C 1
ATOM 1755 O O . PHE A 1 223 ? -11.344 30.328 -1.575 1 98.12 223 PHE A O 1
ATOM 1762 N N . THR A 1 224 ? -12.617 32.188 -1.388 1 97.81 224 THR A N 1
ATOM 1763 C CA . THR A 1 224 ? -11.891 32.906 -2.414 1 97.81 224 THR A CA 1
ATOM 1764 C C . THR A 1 224 ? -10.484 33.281 -1.938 1 97.81 224 THR A C 1
ATOM 1766 O O . THR A 1 224 ? -10.172 33.125 -0.752 1 97.81 224 THR A O 1
ATOM 1769 N N . VAL A 1 225 ? -9.648 33.656 -2.91 1 98.5 225 VAL A N 1
ATOM 1770 C CA . VAL A 1 225 ? -8.297 34.094 -2.584 1 98.5 225 VAL A CA 1
ATOM 1771 C C . VAL A 1 225 ? -8.352 35.25 -1.581 1 98.5 225 VAL A C 1
ATOM 1773 O O . VAL A 1 225 ? -7.578 35.281 -0.624 1 98.5 225 VAL A O 1
ATOM 1776 N N . GLU A 1 226 ? -9.32 36.156 -1.763 1 98.31 226 GLU A N 1
ATOM 1777 C CA . GLU A 1 226 ? -9.469 37.312 -0.885 1 98.31 226 GLU A CA 1
ATOM 1778 C C . GLU A 1 226 ? -9.891 36.906 0.518 1 98.31 226 GLU A C 1
ATOM 1780 O O . GLU A 1 226 ? -9.352 37.406 1.511 1 98.31 226 GLU A O 1
ATOM 1785 N N . GLN A 1 227 ? -10.859 36.031 0.581 1 98.62 227 GLN A N 1
ATOM 1786 C CA . GLN A 1 227 ? -11.312 35.531 1.872 1 98.62 227 GLN A CA 1
ATOM 1787 C C . GLN A 1 227 ? -10.188 34.781 2.592 1 98.62 227 GLN A C 1
ATOM 1789 O O . GLN A 1 227 ? -10 34.969 3.799 1 98.62 227 GLN A O 1
ATOM 1794 N N . SER A 1 228 ? -9.477 33.938 1.833 1 98.88 228 SER A N 1
ATOM 1795 C CA . SER A 1 228 ? -8.352 33.188 2.385 1 98.88 228 SER A CA 1
ATOM 1796 C C . SER A 1 228 ? -7.289 34.125 2.955 1 98.88 228 SER A C 1
ATOM 1798 O O . SER A 1 228 ? -6.801 33.938 4.066 1 98.88 228 SER A O 1
ATOM 1800 N N . LYS A 1 229 ? -6.953 35.156 2.174 1 98.75 229 LYS A N 1
ATOM 1801 C CA . LYS A 1 229 ? -5.973 36.156 2.613 1 98.75 229 LYS A CA 1
ATOM 1802 C C . LYS A 1 229 ? -6.414 36.812 3.908 1 98.75 229 LYS A C 1
ATOM 1804 O O . LYS A 1 229 ? -5.621 36.969 4.84 1 98.75 229 LYS A O 1
ATOM 1809 N N . LYS A 1 230 ? -7.672 37.219 3.949 1 98.75 230 LYS A N 1
ATOM 1810 C CA . LYS A 1 230 ? -8.227 37.906 5.121 1 98.75 230 LYS A CA 1
ATOM 1811 C C . LYS A 1 230 ? -8.109 37.031 6.363 1 98.75 230 LYS A C 1
ATOM 1813 O O . LYS A 1 230 ? -7.637 37.469 7.41 1 98.75 230 LYS A O 1
ATOM 1818 N N . ILE A 1 231 ? -8.492 35.75 6.25 1 98.88 231 ILE A N 1
ATOM 1819 C CA . ILE A 1 231 ? -8.484 34.812 7.367 1 98.88 231 ILE A CA 1
ATOM 1820 C C . ILE A 1 231 ? -7.051 34.594 7.848 1 98.88 231 ILE A C 1
ATOM 1822 O O . ILE A 1 231 ? -6.773 34.688 9.047 1 98.88 231 ILE A O 1
ATOM 1826 N N . LEU A 1 232 ? -6.105 34.344 6.922 1 98.88 232 LEU A N 1
ATOM 1827 C CA . LEU A 1 232 ? -4.746 33.938 7.273 1 98.88 232 LEU A CA 1
ATOM 1828 C C . LEU A 1 232 ? -3.969 35.125 7.852 1 98.88 232 LEU A C 1
ATOM 1830 O O . LEU A 1 232 ? -3.186 34.938 8.789 1 98.88 232 LEU A O 1
ATOM 1834 N N . LEU A 1 233 ? -4.18 36.312 7.316 1 98.75 233 LEU A N 1
ATOM 1835 C CA . LEU A 1 233 ? -3.506 37.5 7.871 1 98.75 233 LEU A CA 1
ATOM 1836 C C . LEU A 1 233 ? -4 37.781 9.289 1 98.75 233 LEU A C 1
ATOM 1838 O O . LEU A 1 233 ? -3.215 38.156 10.156 1 98.75 233 LEU A O 1
ATOM 1842 N N . GLU A 1 234 ? -5.312 37.656 9.516 1 98.62 234 GLU A N 1
ATOM 1843 C CA . GLU A 1 234 ? -5.84 37.844 10.867 1 98.62 234 GLU A CA 1
ATOM 1844 C C . GLU A 1 234 ? -5.27 36.781 11.82 1 98.62 234 GLU A C 1
ATOM 1846 O O . GLU A 1 234 ? -4.969 37.094 12.977 1 98.62 234 GLU A O 1
ATOM 1851 N N . ALA A 1 235 ? -5.168 35.531 11.336 1 98.75 235 ALA A N 1
ATOM 1852 C CA . ALA A 1 235 ? -4.605 34.469 12.156 1 98.75 235 ALA A CA 1
ATOM 1853 C C . ALA A 1 235 ? -3.16 34.781 12.531 1 98.75 235 ALA A C 1
ATOM 1855 O O . ALA A 1 235 ? -2.723 34.469 13.641 1 98.75 235 ALA A O 1
ATOM 1856 N N . GLN A 1 236 ? -2.389 35.375 11.617 1 98.5 236 GLN A N 1
ATOM 1857 C CA . GLN A 1 236 ? -1.001 35.719 11.883 1 98.5 236 GLN A CA 1
ATOM 1858 C C . GLN A 1 236 ? -0.903 36.719 13.039 1 98.5 236 GLN A C 1
ATOM 1860 O O . GLN A 1 236 ? 0.056 36.688 13.812 1 98.5 236 GLN A O 1
ATOM 1865 N N . LYS A 1 237 ? -1.906 37.594 13.148 1 98.12 237 LYS A N 1
ATOM 1866 C CA . LYS A 1 237 ? -1.919 38.562 14.242 1 98.12 237 LYS A CA 1
ATOM 1867 C C . LYS A 1 237 ? -2.035 37.844 15.594 1 98.12 237 LYS A C 1
ATOM 1869 O O . LYS A 1 237 ? -1.612 38.375 16.609 1 98.12 237 LYS A O 1
ATOM 1874 N N . TYR A 1 238 ? -2.607 36.656 15.578 1 97.25 238 TYR A N 1
ATOM 1875 C CA . TYR A 1 238 ? -2.742 35.875 16.797 1 97.25 238 TYR A CA 1
ATOM 1876 C C . TYR A 1 238 ? -1.543 34.969 17 1 97.25 238 TYR A C 1
ATOM 1878 O O . TYR A 1 238 ? -1.531 34.125 17.906 1 97.25 238 TYR A O 1
ATOM 1886 N N . GLY A 1 239 ? -0.559 35.062 16.109 1 97.31 239 GLY A N 1
ATOM 1887 C CA . GLY A 1 239 ? 0.67 34.312 16.25 1 97.31 239 GLY A CA 1
ATOM 1888 C C . GLY A 1 239 ? 0.625 32.969 15.539 1 97.31 239 GLY A C 1
ATOM 1889 O O . GLY A 1 239 ? 1.548 32.156 15.664 1 97.31 239 GLY A O 1
ATOM 1890 N N . LEU A 1 240 ? -0.396 32.656 14.828 1 98.62 240 LEU A N 1
ATOM 1891 C CA . LEU A 1 240 ? -0.478 31.406 14.07 1 98.62 240 LEU A CA 1
ATOM 1892 C C . LEU A 1 240 ? 0.216 31.547 12.719 1 98.62 240 LEU A C 1
ATOM 1894 O O . LEU A 1 240 ? 0.08 32.562 12.047 1 98.62 240 LEU A O 1
ATOM 1898 N N . LYS A 1 241 ? 1.048 30.609 12.352 1 98.81 241 LYS A N 1
ATOM 1899 C CA . LYS A 1 241 ? 1.654 30.594 11.023 1 98.81 241 LYS A CA 1
ATOM 1900 C C . LYS A 1 241 ? 0.67 30.078 9.969 1 98.81 241 LYS A C 1
ATOM 1902 O O . LYS A 1 241 ? -0.264 29.344 10.297 1 98.81 241 LYS A O 1
ATOM 1907 N N . SER A 1 242 ? 0.828 30.453 8.719 1 98.88 242 SER A N 1
ATOM 1908 C CA . SER A 1 242 ? -0.182 30.234 7.688 1 98.88 242 SER A CA 1
ATOM 1909 C C . SER A 1 242 ? 0.137 29 6.855 1 98.88 242 SER A C 1
ATOM 1911 O O . SER A 1 242 ? 1.301 28.75 6.539 1 98.88 242 SER A O 1
ATOM 1913 N N . LYS A 1 243 ? -0.826 28.25 6.52 1 98.94 243 LYS A N 1
ATOM 1914 C CA . LYS A 1 243 ? -0.843 27.203 5.504 1 98.94 243 LYS A CA 1
ATOM 1915 C C . LYS A 1 243 ? -2.035 27.359 4.566 1 98.94 243 LYS A C 1
ATOM 1917 O O . LYS A 1 243 ? -3.035 27.984 4.926 1 98.94 243 LYS A O 1
ATOM 1922 N N . ILE A 1 244 ? -1.938 26.828 3.357 1 98.88 244 ILE A N 1
ATOM 1923 C CA . ILE A 1 244 ? -3.037 26.984 2.414 1 98.88 244 ILE A CA 1
ATOM 1924 C C . ILE A 1 244 ? -3.227 25.688 1.619 1 98.88 244 ILE A C 1
ATOM 1926 O O . ILE A 1 244 ? -2.277 25.172 1.02 1 98.88 244 ILE A O 1
ATOM 1930 N N . HIS A 1 245 ? -4.418 25.016 1.714 1 98.81 245 HIS A N 1
ATOM 1931 C CA . HIS A 1 245 ? -4.812 24.125 0.628 1 98.81 245 HIS A CA 1
ATOM 1932 C C . HIS A 1 245 ? -4.957 24.891 -0.685 1 98.81 245 HIS A C 1
ATOM 1934 O O . HIS A 1 245 ? -5.926 25.625 -0.875 1 98.81 245 HIS A O 1
ATOM 1940 N N . ALA A 1 246 ? -4.066 24.609 -1.581 1 98.38 246 ALA A N 1
ATOM 1941 C CA . ALA A 1 246 ? -3.939 25.516 -2.725 1 98.38 246 ALA A CA 1
ATOM 1942 C C . ALA A 1 246 ? -4.113 24.766 -4.039 1 98.38 246 ALA A C 1
ATOM 1944 O O . ALA A 1 246 ? -3.504 23.703 -4.242 1 98.38 246 ALA A O 1
ATOM 1945 N N . ASP A 1 247 ? -4.965 25.297 -4.957 1 97.62 247 ASP A N 1
ATOM 1946 C CA . ASP A 1 247 ? -5.051 24.891 -6.359 1 97.62 247 ASP A CA 1
ATOM 1947 C C . ASP A 1 247 ? -5.242 23.375 -6.484 1 97.62 247 ASP A C 1
ATOM 1949 O O . ASP A 1 247 ? -4.527 22.719 -7.242 1 97.62 247 ASP A O 1
ATOM 1953 N N . GLU A 1 248 ? -6.121 22.828 -5.668 1 95.5 248 GLU A N 1
ATOM 1954 C CA . GLU A 1 248 ? -6.34 21.375 -5.668 1 95.5 248 GLU A CA 1
ATOM 1955 C C . GLU A 1 248 ? -7.195 20.953 -6.855 1 95.5 248 GLU A C 1
ATOM 1957 O O . GLU A 1 248 ? -6.816 20.047 -7.609 1 95.5 248 GLU A O 1
ATOM 1962 N N . ILE A 1 249 ? -8.32 21.594 -7.02 1 93.62 249 ILE A N 1
ATOM 1963 C CA . ILE A 1 249 ? -9.297 21.188 -8.016 1 93.62 249 ILE A CA 1
ATOM 1964 C C . ILE A 1 249 ? -9.18 22.078 -9.25 1 93.62 249 ILE A C 1
ATOM 1966 O O . ILE A 1 249 ? -9.273 21.609 -10.383 1 93.62 249 ILE A O 1
ATOM 1970 N N . VAL A 1 250 ? -9.039 23.438 -8.969 1 95.25 250 VAL A N 1
ATOM 1971 C CA . VAL A 1 250 ? -8.852 24.391 -10.062 1 95.25 250 VAL A CA 1
ATOM 1972 C C . VAL A 1 250 ? -7.676 25.312 -9.742 1 95.25 250 VAL A C 1
ATOM 1974 O O . VAL A 1 250 ? -7.246 25.406 -8.586 1 95.25 250 VAL A O 1
ATOM 1977 N N . GLU A 1 251 ? -7.18 25.938 -10.719 1 96.94 251 GLU A N 1
ATOM 1978 C CA . GLU A 1 251 ? -6.164 26.984 -10.555 1 96.94 251 GLU A CA 1
ATOM 1979 C C . GLU A 1 251 ? -6.781 28.281 -10.039 1 96.94 251 GLU A C 1
ATOM 1981 O O . GLU A 1 251 ? -7.16 29.141 -10.836 1 96.94 251 GLU A O 1
ATOM 1986 N N . LEU A 1 252 ? -6.797 28.516 -8.797 1 96.19 252 LEU A N 1
ATOM 1987 C CA . LEU A 1 252 ? -7.473 29.672 -8.227 1 96.19 252 LEU A CA 1
ATOM 1988 C C . LEU A 1 252 ? -6.469 30.734 -7.824 1 96.19 252 LEU A C 1
ATOM 1990 O O . LEU A 1 252 ? -6.828 31.906 -7.688 1 96.19 252 LEU A O 1
ATOM 1994 N N . GLY A 1 253 ? -5.223 30.312 -7.59 1 97.56 253 GLY A N 1
ATOM 1995 C CA . GLY A 1 253 ? -4.203 31.281 -7.191 1 97.56 253 GLY A CA 1
ATOM 1996 C C . GLY A 1 253 ? -3.746 31.094 -5.754 1 97.56 253 GLY A C 1
ATOM 1997 O O . GLY A 1 253 ? -3.074 31.969 -5.203 1 97.56 253 GLY A O 1
ATOM 1998 N N . GLY A 1 254 ? -4.09 29.984 -5.184 1 98.31 254 GLY A N 1
ATOM 1999 C CA . GLY A 1 254 ? -3.713 29.719 -3.805 1 98.31 254 GLY A CA 1
ATOM 2000 C C . GLY A 1 254 ? -2.213 29.641 -3.6 1 98.31 254 GLY A C 1
ATOM 2001 O O . GLY A 1 254 ? -1.702 30.094 -2.566 1 98.31 254 GLY A O 1
ATOM 2002 N N . ALA A 1 255 ? -1.508 29.078 -4.527 1 98.56 255 ALA A N 1
ATOM 2003 C CA . ALA A 1 255 ? -0.053 28.969 -4.441 1 98.56 255 ALA A CA 1
ATOM 2004 C C . ALA A 1 255 ? 0.594 30.359 -4.402 1 98.56 255 ALA A C 1
ATOM 2006 O O . ALA A 1 255 ? 1.517 30.594 -3.619 1 98.56 255 ALA A O 1
ATOM 2007 N N . LYS A 1 256 ? 0.132 31.25 -5.262 1 98.31 256 LYS A N 1
ATOM 2008 C CA . LYS A 1 256 ? 0.642 32.625 -5.289 1 98.31 256 LYS A CA 1
ATOM 2009 C C . LYS A 1 256 ? 0.382 33.344 -3.963 1 98.31 256 LYS A C 1
ATOM 2011 O O . LYS A 1 256 ? 1.259 34.031 -3.439 1 98.31 256 LYS A O 1
ATOM 2016 N N . LEU A 1 257 ? -0.832 33.156 -3.479 1 98.69 257 LEU A N 1
ATOM 2017 C CA . LEU A 1 257 ? -1.187 33.75 -2.201 1 98.69 257 LEU A CA 1
ATOM 2018 C C . LEU A 1 257 ? -0.281 33.25 -1.085 1 98.69 257 LEU A C 1
ATOM 2020 O O . LEU A 1 257 ? 0.162 34.031 -0.235 1 98.69 257 LEU A O 1
ATOM 2024 N N . ALA A 1 258 ? -0.031 31.938 -1.057 1 98.88 258 ALA A N 1
ATOM 2025 C CA . ALA A 1 258 ? 0.811 31.344 -0.024 1 98.88 258 ALA A CA 1
ATOM 2026 C C . ALA A 1 258 ? 2.186 32 0.016 1 98.88 258 ALA A C 1
ATOM 2028 O O . ALA A 1 258 ? 2.678 32.375 1.089 1 98.88 258 ALA A O 1
ATOM 2029 N N . ALA A 1 259 ? 2.777 32.156 -1.126 1 98.56 259 ALA A N 1
ATOM 2030 C CA . ALA A 1 259 ? 4.086 32.781 -1.217 1 98.56 259 ALA A CA 1
ATOM 2031 C C . ALA A 1 259 ? 4.012 34.25 -0.78 1 98.56 259 ALA A C 1
ATOM 2033 O O . ALA A 1 259 ? 4.898 34.75 -0.078 1 98.56 259 ALA A O 1
ATOM 2034 N N . GLU A 1 260 ? 2.961 34.906 -1.23 1 98.19 260 GLU A N 1
ATOM 2035 C CA . GLU A 1 260 ? 2.787 36.344 -0.97 1 98.19 260 GLU A CA 1
ATOM 2036 C C . GLU A 1 260 ? 2.719 36.625 0.527 1 98.19 260 GLU A C 1
ATOM 2038 O O . GLU A 1 260 ? 3.279 37.594 1.004 1 98.19 260 GLU A O 1
ATOM 2043 N N . ILE A 1 261 ? 2.078 35.75 1.289 1 98.38 261 ILE A N 1
ATOM 2044 C CA . ILE A 1 261 ? 1.847 36.062 2.695 1 98.38 261 ILE A CA 1
ATOM 2045 C C . ILE A 1 261 ? 2.818 35.281 3.566 1 98.38 261 ILE A C 1
ATOM 2047 O O . ILE A 1 261 ? 2.621 35.156 4.777 1 98.38 261 ILE A O 1
ATOM 2051 N N . ASN A 1 262 ? 3.799 34.625 2.967 1 97.94 262 ASN A N 1
ATOM 2052 C CA . ASN A 1 262 ? 4.836 33.875 3.652 1 97.94 262 ASN A CA 1
ATOM 2053 C C . ASN A 1 262 ? 4.242 32.688 4.438 1 97.94 262 ASN A C 1
ATOM 2055 O O . ASN A 1 262 ? 4.551 32.531 5.617 1 97.94 262 ASN A O 1
ATOM 2059 N N . ALA A 1 263 ? 3.307 32.062 3.783 1 98.88 263 ALA A N 1
ATOM 2060 C CA . ALA A 1 263 ? 2.805 30.812 4.387 1 98.88 263 ALA A CA 1
ATOM 2061 C C . ALA A 1 263 ? 3.916 29.781 4.516 1 98.88 263 ALA A C 1
ATOM 2063 O O . ALA A 1 263 ? 4.844 29.75 3.705 1 98.88 263 ALA A O 1
ATOM 2064 N N . VAL A 1 264 ? 3.846 28.969 5.512 1 98.88 264 VAL A N 1
ATOM 2065 C CA . VAL A 1 264 ? 4.844 27.922 5.715 1 98.88 264 VAL A CA 1
ATOM 2066 C C . VAL A 1 264 ? 4.746 26.891 4.602 1 98.88 264 VAL A C 1
ATOM 2068 O O . VAL A 1 264 ? 5.766 26.406 4.109 1 98.88 264 VAL A O 1
ATOM 2071 N N . SER A 1 265 ? 3.484 26.562 4.211 1 98.88 265 SER A N 1
ATOM 2072 C CA . SER A 1 265 ? 3.326 25.562 3.15 1 98.88 265 SER A CA 1
ATOM 2073 C C . SER A 1 265 ? 2.113 25.875 2.281 1 98.88 265 SER A C 1
ATOM 2075 O O . SER A 1 265 ? 1.177 26.547 2.729 1 98.88 265 SER A O 1
ATOM 2077 N N . ALA A 1 266 ? 2.17 25.562 1.054 1 98.94 266 ALA A N 1
ATOM 2078 C CA . ALA A 1 266 ? 1.067 25.391 0.11 1 98.94 266 ALA A CA 1
ATOM 2079 C C . ALA A 1 266 ? 0.861 23.922 -0.234 1 98.94 266 ALA A C 1
ATOM 2081 O O . ALA A 1 266 ? 1.795 23.234 -0.663 1 98.94 266 ALA A O 1
ATOM 2082 N N . ASP A 1 267 ? -0.323 23.453 -0.057 1 98.88 267 ASP A N 1
ATOM 2083 C CA . ASP A 1 267 ? -0.543 22.016 -0.077 1 98.88 267 ASP A CA 1
ATOM 2084 C C . ASP A 1 267 ? -1.412 21.609 -1.266 1 98.88 267 ASP A C 1
ATOM 2086 O O . ASP A 1 267 ? -2.197 22.422 -1.771 1 98.88 267 ASP A O 1
ATOM 2090 N N . HIS A 1 268 ? -1.367 20.328 -1.727 1 98.69 268 HIS A N 1
ATOM 2091 C CA . HIS A 1 268 ? -2.025 19.688 -2.861 1 98.69 268 HIS A CA 1
ATOM 2092 C C . HIS A 1 268 ? -1.371 20.094 -4.18 1 98.69 268 HIS A C 1
ATOM 2094 O O . HIS A 1 268 ? -0.554 19.359 -4.727 1 98.69 268 HIS A O 1
ATOM 2100 N N . LEU A 1 269 ? -1.755 21.281 -4.672 1 98.75 269 LEU A N 1
ATOM 2101 C CA . LEU A 1 269 ? -1.081 21.938 -5.789 1 98.75 269 LEU A CA 1
ATOM 2102 C C . LEU A 1 269 ? -1.269 21.141 -7.074 1 98.75 269 LEU A C 1
ATOM 2104 O O . LEU A 1 269 ? -0.436 21.203 -7.98 1 98.75 269 LEU A O 1
ATOM 2108 N N . LEU A 1 270 ? -2.346 20.359 -7.238 1 98.12 270 LEU A N 1
ATOM 2109 C CA . LEU A 1 270 ? -2.613 19.547 -8.422 1 98.12 270 LEU A CA 1
ATOM 2110 C C . LEU A 1 270 ? -2.787 20.422 -9.656 1 98.12 270 LEU A C 1
ATOM 2112 O O . LEU A 1 270 ? -2.428 20.031 -10.766 1 98.12 270 LEU A O 1
ATOM 2116 N N . GLN A 1 271 ? -3.363 21.656 -9.445 1 97.69 271 GLN A N 1
ATOM 2117 C CA . GLN A 1 271 ? -3.709 22.547 -10.562 1 97.69 271 GLN A CA 1
ATOM 2118 C C . GLN A 1 271 ? -2.92 23.844 -10.5 1 97.69 271 GLN A C 1
ATOM 2120 O O . GLN A 1 271 ? -3.334 24.859 -11.078 1 97.69 271 GLN A O 1
ATOM 2125 N N . THR A 1 272 ? -1.851 23.859 -9.742 1 97.94 272 THR A N 1
ATOM 2126 C CA . THR A 1 272 ? -1.074 25.078 -9.617 1 97.94 272 THR A CA 1
ATOM 2127 C C . THR A 1 272 ? -0.483 25.484 -10.969 1 97.94 272 THR A C 1
ATOM 2129 O O . THR A 1 272 ? -0.052 24.625 -11.742 1 97.94 272 THR A O 1
ATOM 2132 N N . SER A 1 273 ? -0.502 26.781 -11.305 1 97.5 273 SER A N 1
ATOM 2133 C CA . SER A 1 273 ? 0.01 27.312 -12.562 1 97.5 273 SER A CA 1
ATOM 2134 C C . SER A 1 273 ? 1.531 27.406 -12.547 1 97.5 273 SER A C 1
ATOM 2136 O O . SER A 1 273 ? 2.15 27.328 -11.484 1 97.5 273 SER A O 1
ATOM 2138 N N . ASP A 1 274 ? 2.094 27.625 -13.758 1 98 274 ASP A N 1
ATOM 2139 C CA . ASP A 1 274 ? 3.529 27.875 -13.852 1 98 274 ASP A CA 1
ATOM 2140 C C . ASP A 1 274 ? 3.932 29.094 -13.031 1 98 274 ASP A C 1
ATOM 2142 O O . ASP A 1 274 ? 4.996 29.109 -12.406 1 98 274 ASP A O 1
ATOM 2146 N N . ALA A 1 275 ? 3.082 30.109 -13.078 1 98 275 ALA A N 1
ATOM 2147 C CA . ALA A 1 275 ? 3.35 31.297 -12.289 1 98 275 ALA A CA 1
ATOM 2148 C C . ALA A 1 275 ? 3.338 30.984 -10.789 1 98 275 ALA A C 1
ATOM 2150 O O . ALA A 1 275 ? 4.137 31.531 -10.031 1 98 275 ALA A O 1
ATOM 2151 N N . GLY A 1 276 ? 2.402 30.188 -10.352 1 98.25 276 GLY A N 1
ATOM 2152 C CA . GLY A 1 276 ? 2.373 29.75 -8.969 1 98.25 276 GLY A CA 1
ATOM 2153 C C . GLY A 1 276 ? 3.627 29 -8.547 1 98.25 276 GLY A C 1
ATOM 2154 O O . GLY A 1 276 ? 4.168 29.234 -7.469 1 98.25 276 GLY A O 1
ATOM 2155 N N . ILE A 1 277 ? 4.066 28.094 -9.406 1 98.62 277 ILE A N 1
ATOM 2156 C CA . ILE A 1 277 ? 5.277 27.328 -9.148 1 98.62 277 ILE A CA 1
ATOM 2157 C C . ILE A 1 277 ? 6.473 28.266 -9.016 1 98.62 277 ILE A C 1
ATOM 2159 O O . ILE A 1 277 ? 7.297 28.109 -8.109 1 98.62 277 ILE A O 1
ATOM 2163 N N . GLU A 1 278 ? 6.57 29.188 -9.906 1 98.38 278 GLU A N 1
ATOM 2164 C CA . GLU A 1 278 ? 7.668 30.156 -9.875 1 98.38 278 GLU A CA 1
ATOM 2165 C C . GLU A 1 278 ? 7.652 30.969 -8.578 1 98.38 278 GLU A C 1
ATOM 2167 O O . GLU A 1 278 ? 8.703 31.234 -7.992 1 98.38 278 GLU A O 1
ATOM 2172 N N . LYS A 1 279 ? 6.477 31.422 -8.148 1 98.44 279 LYS A N 1
ATOM 2173 C CA . LYS A 1 279 ? 6.359 32.156 -6.898 1 98.44 279 LYS A CA 1
ATOM 2174 C C . LYS A 1 279 ? 6.801 31.328 -5.707 1 98.44 279 LYS A C 1
ATOM 2176 O O . LYS A 1 279 ? 7.477 31.828 -4.805 1 98.44 279 LYS A O 1
ATOM 2181 N N . LEU A 1 280 ? 6.363 30.062 -5.691 1 98.69 280 LEU A N 1
ATOM 2182 C CA . LEU A 1 280 ? 6.773 29.156 -4.621 1 98.69 280 LEU A CA 1
ATOM 2183 C C . LEU A 1 280 ? 8.281 28.969 -4.625 1 98.69 280 LEU A C 1
ATOM 2185 O O . LEU A 1 280 ? 8.922 28.969 -3.568 1 98.69 280 LEU A O 1
ATOM 2189 N N . ALA A 1 281 ? 8.859 28.781 -5.836 1 98.56 281 ALA A N 1
ATOM 2190 C CA . ALA A 1 281 ? 10.297 28.562 -5.984 1 98.56 281 ALA A CA 1
ATOM 2191 C C . ALA A 1 281 ? 11.102 29.734 -5.441 1 98.56 281 ALA A C 1
ATOM 2193 O O . ALA A 1 281 ? 12.203 29.547 -4.926 1 98.56 281 ALA A O 1
ATOM 2194 N N . ASN A 1 282 ? 10.523 30.875 -5.539 1 98.19 282 ASN A N 1
ATOM 2195 C CA . ASN A 1 282 ? 11.219 32.094 -5.121 1 98.19 282 ASN A CA 1
ATOM 2196 C C . ASN A 1 282 ? 10.812 32.531 -3.715 1 98.19 282 ASN A C 1
ATOM 2198 O O . ASN A 1 282 ? 11.008 33.656 -3.33 1 98.19 282 ASN A O 1
ATOM 2202 N N . SER A 1 283 ? 10.219 31.672 -2.943 1 98.25 283 SER A N 1
ATOM 2203 C CA . SER A 1 283 ? 9.805 31.938 -1.568 1 98.25 283 SER A CA 1
ATOM 2204 C C . SER A 1 283 ? 10.32 30.859 -0.619 1 98.25 283 SER A C 1
ATOM 2206 O O . SER A 1 283 ? 11.039 29.953 -1.036 1 98.25 283 SER A O 1
ATOM 2208 N N . SER A 1 284 ? 10.008 31 0.654 1 97.81 284 SER A N 1
ATOM 2209 C CA . SER A 1 284 ? 10.367 30 1.656 1 97.81 284 SER A CA 1
ATOM 2210 C C . SER A 1 284 ? 9.227 29.016 1.903 1 97.81 284 SER A C 1
ATOM 2212 O O . SER A 1 284 ? 9.336 28.125 2.742 1 97.81 284 SER A O 1
ATOM 2214 N N . THR A 1 285 ? 8.117 29.203 1.117 1 98.81 285 THR A N 1
ATOM 2215 C CA . THR A 1 285 ? 6.941 28.344 1.279 1 98.81 285 THR A CA 1
ATOM 2216 C C . THR A 1 285 ? 7.223 26.938 0.766 1 98.81 285 THR A C 1
ATOM 2218 O O . THR A 1 285 ? 7.738 26.766 -0.342 1 98.81 285 THR A O 1
ATOM 2221 N N . ILE A 1 286 ? 6.945 25.953 1.578 1 98.94 286 ILE A N 1
ATOM 2222 C CA . ILE A 1 286 ? 7.152 24.562 1.194 1 98.94 286 ILE A CA 1
ATOM 2223 C C . ILE A 1 286 ? 5.98 24.078 0.342 1 98.94 286 ILE A C 1
ATOM 2225 O O . ILE A 1 286 ? 4.82 24.266 0.712 1 98.94 286 ILE A O 1
ATOM 2229 N N . ALA A 1 287 ? 6.23 23.531 -0.863 1 98.94 287 ALA A N 1
ATOM 2230 C CA . ALA A 1 287 ? 5.207 22.859 -1.67 1 98.94 287 ALA A CA 1
ATOM 2231 C C . ALA A 1 287 ? 4.938 21.453 -1.161 1 98.94 287 ALA A C 1
ATOM 2233 O O . ALA A 1 287 ? 5.699 20.516 -1.449 1 98.94 287 ALA A O 1
ATOM 2234 N N . THR A 1 288 ? 3.879 21.25 -0.413 1 98.94 288 THR A N 1
ATOM 2235 C CA . THR A 1 288 ? 3.539 19.938 0.131 1 98.94 288 THR A CA 1
ATOM 2236 C C . THR A 1 288 ? 2.584 19.188 -0.8 1 98.94 288 THR A C 1
ATOM 2238 O O . THR A 1 288 ? 1.431 19.594 -0.964 1 98.94 288 THR A O 1
ATOM 2241 N N . LEU A 1 289 ? 3.049 18.156 -1.383 1 98.94 289 LEU A N 1
ATOM 2242 C CA . LEU A 1 289 ? 2.268 17.391 -2.348 1 98.94 289 LEU A CA 1
ATOM 2243 C C . LEU A 1 289 ? 1.619 16.172 -1.682 1 98.94 289 LEU A C 1
ATOM 2245 O O . LEU A 1 289 ? 2.193 15.586 -0.764 1 98.94 289 LEU A O 1
ATOM 2249 N N . LEU A 1 290 ? 0.45 15.844 -2.107 1 98.88 290 LEU A N 1
ATOM 2250 C CA . LEU A 1 290 ? -0.389 14.82 -1.501 1 98.88 290 LEU A CA 1
ATOM 2251 C C . LEU A 1 290 ? -0.812 13.781 -2.537 1 98.88 290 LEU A C 1
ATOM 2253 O O . LEU A 1 290 ? -1.986 13.711 -2.908 1 98.88 290 LEU A O 1
ATOM 2257 N N . PRO A 1 291 ? 0.089 12.891 -2.943 1 98.88 291 PRO A N 1
ATOM 2258 C CA . PRO A 1 291 ? -0.166 12 -4.082 1 98.88 291 PRO A CA 1
ATOM 2259 C C . PRO A 1 291 ? -1.25 10.969 -3.789 1 98.88 291 PRO A C 1
ATOM 2261 O O . PRO A 1 291 ? -1.926 10.5 -4.711 1 98.88 291 PRO A O 1
ATOM 2264 N N . LEU A 1 292 ? -1.463 10.547 -2.537 1 98.88 292 LEU A N 1
ATOM 2265 C CA . LEU A 1 292 ? -2.494 9.562 -2.223 1 98.88 292 LEU A CA 1
ATOM 2266 C C . LEU A 1 292 ? -3.879 10.102 -2.561 1 98.88 292 LEU A C 1
ATOM 2268 O O . LEU A 1 292 ? -4.754 9.344 -2.996 1 98.88 292 LEU A O 1
ATOM 2272 N N . THR A 1 293 ? -4.094 11.398 -2.303 1 98.5 293 THR A N 1
ATOM 2273 C CA . THR A 1 293 ? -5.367 12.023 -2.65 1 98.5 293 THR A CA 1
ATOM 2274 C C . THR A 1 293 ? -5.609 11.953 -4.156 1 98.5 293 THR A C 1
ATOM 2276 O O . THR A 1 293 ? -6.688 11.547 -4.598 1 98.5 293 THR A O 1
ATOM 2279 N N . ALA A 1 294 ? -4.609 12.398 -4.926 1 98.31 294 ALA A N 1
ATOM 2280 C CA . ALA A 1 294 ? -4.727 12.344 -6.379 1 98.31 294 ALA A CA 1
ATOM 2281 C C . ALA A 1 294 ? -4.996 10.914 -6.855 1 98.31 294 ALA A C 1
ATOM 2283 O O . ALA A 1 294 ? -5.836 10.695 -7.734 1 98.31 294 ALA A O 1
ATOM 2284 N N . PHE A 1 295 ? -4.297 9.914 -6.258 1 98.69 295 PHE A N 1
ATOM 2285 C CA . PHE A 1 295 ? -4.453 8.508 -6.586 1 98.69 295 PHE A CA 1
ATOM 2286 C C . PHE A 1 295 ? -5.879 8.039 -6.316 1 98.69 295 PHE A C 1
ATOM 2288 O O . PHE A 1 295 ? -6.512 7.43 -7.184 1 98.69 295 PHE A O 1
ATOM 2295 N N . SER A 1 296 ? -6.367 8.344 -5.137 1 97.88 296 SER A N 1
ATOM 2296 C CA . SER A 1 296 ? -7.676 7.883 -4.691 1 97.88 296 SER A CA 1
ATOM 2297 C C . SER A 1 296 ? -8.789 8.5 -5.523 1 97.88 296 SER A C 1
ATOM 2299 O O . SER A 1 296 ? -9.828 7.871 -5.75 1 97.88 296 SER A O 1
ATOM 2301 N N . LEU A 1 297 ? -8.555 9.719 -5.984 1 95.5 297 LEU A N 1
ATOM 2302 C CA . LEU A 1 297 ? -9.57 10.438 -6.75 1 95.5 297 LEU A CA 1
ATOM 2303 C C . LEU A 1 297 ? -9.383 10.203 -8.25 1 95.5 297 LEU A C 1
ATOM 2305 O O . LEU A 1 297 ? -10.188 10.672 -9.055 1 95.5 297 LEU A O 1
ATOM 2309 N N . LYS A 1 298 ? -8.344 9.422 -8.586 1 95.25 298 LYS A N 1
ATOM 2310 C CA . LYS A 1 298 ? -7.988 9.18 -9.977 1 95.25 298 LYS A CA 1
ATOM 2311 C C . LYS A 1 298 ? -7.809 10.492 -10.734 1 95.25 298 LYS A C 1
ATOM 2313 O O . LYS A 1 298 ? -8.383 10.672 -11.812 1 95.25 298 LYS A O 1
ATOM 2318 N N . GLU A 1 299 ? -7.148 11.477 -10.094 1 96.25 299 GLU A N 1
ATOM 2319 C CA . GLU A 1 299 ? -6.785 12.766 -10.68 1 96.25 299 GLU A CA 1
ATOM 2320 C C . GLU A 1 299 ? -5.32 12.781 -11.109 1 96.25 299 GLU A C 1
ATOM 2322 O O . GLU A 1 299 ? -4.543 11.906 -10.719 1 96.25 299 GLU A O 1
ATOM 2327 N N . ASN A 1 300 ? -5.02 13.719 -11.977 1 97.12 300 ASN A N 1
ATOM 2328 C CA . ASN A 1 300 ? -3.607 13.906 -12.289 1 97.12 300 ASN A CA 1
ATOM 2329 C C . ASN A 1 300 ? -2.805 14.312 -11.062 1 97.12 300 ASN A C 1
ATOM 2331 O O . ASN A 1 300 ? -3.283 15.094 -10.234 1 97.12 300 ASN A O 1
ATOM 2335 N N . PHE A 1 301 ? -1.663 13.773 -10.938 1 98.44 301 PHE A N 1
ATOM 2336 C CA . PHE A 1 301 ? -0.782 14.125 -9.828 1 98.44 301 PHE A CA 1
ATOM 2337 C C . PHE A 1 301 ? -0.233 15.531 -9.992 1 98.44 301 PHE A C 1
ATOM 2339 O O . PHE A 1 301 ? -0.099 16.031 -11.109 1 98.44 301 PHE A O 1
ATOM 2346 N N . ALA A 1 302 ? 0.081 16.203 -8.797 1 98.62 302 ALA A N 1
ATOM 2347 C CA . ALA A 1 302 ? 0.855 17.438 -8.859 1 98.62 302 ALA A CA 1
ATOM 2348 C C . ALA A 1 302 ? 2.178 17.219 -9.594 1 98.62 302 ALA A C 1
ATOM 2350 O O . ALA A 1 302 ? 2.773 16.156 -9.5 1 98.62 302 ALA A O 1
ATOM 2351 N N . ASN A 1 303 ? 2.617 18.25 -10.336 1 98.5 303 ASN A N 1
ATOM 2352 C CA . ASN A 1 303 ? 3.83 18.125 -11.141 1 98.5 303 ASN A CA 1
ATOM 2353 C C . ASN A 1 303 ? 5.082 18.312 -10.289 1 98.5 303 ASN A C 1
ATOM 2355 O O . ASN A 1 303 ? 5.762 19.328 -10.383 1 98.5 303 ASN A O 1
ATOM 2359 N N . ALA A 1 304 ? 5.426 17.312 -9.531 1 98.81 304 ALA A N 1
ATOM 2360 C CA . ALA A 1 304 ? 6.562 17.359 -8.609 1 98.81 304 ALA A CA 1
ATOM 2361 C C . ALA A 1 304 ? 7.863 17.641 -9.359 1 98.81 304 ALA A C 1
ATOM 2363 O O . ALA A 1 304 ? 8.695 18.422 -8.898 1 98.81 304 ALA A O 1
ATOM 2364 N N . ARG A 1 305 ? 8.078 16.953 -10.492 1 98.5 305 ARG A N 1
ATOM 2365 C CA . ARG A 1 305 ? 9.305 17.125 -11.266 1 98.5 305 ARG A CA 1
ATOM 2366 C C . ARG A 1 305 ? 9.5 18.578 -11.664 1 98.5 305 ARG A C 1
ATOM 2368 O O . ARG A 1 305 ? 10.586 19.141 -11.477 1 98.5 305 ARG A O 1
ATOM 2375 N N . LYS A 1 306 ? 8.453 19.234 -12.188 1 98.56 306 LYS A N 1
ATOM 2376 C CA . LYS A 1 306 ? 8.539 20.641 -12.586 1 98.56 306 LYS A CA 1
ATOM 2377 C C . LYS A 1 306 ? 8.812 21.531 -11.375 1 98.56 306 LYS A C 1
ATOM 2379 O O . LYS A 1 306 ? 9.602 22.469 -11.469 1 98.56 306 LYS A O 1
ATOM 2384 N N . MET A 1 307 ? 8.156 21.297 -10.273 1 98.88 307 MET A N 1
ATOM 2385 C CA . MET A 1 307 ? 8.344 22.094 -9.07 1 98.88 307 MET A CA 1
ATOM 2386 C C . MET A 1 307 ? 9.781 22 -8.57 1 98.88 307 MET A C 1
ATOM 2388 O O . MET A 1 307 ? 10.414 23.031 -8.289 1 98.88 307 MET A O 1
ATOM 2392 N N . ILE A 1 308 ? 10.289 20.766 -8.453 1 98.88 308 ILE A N 1
ATOM 2393 C CA . ILE A 1 308 ? 11.648 20.562 -7.969 1 98.88 308 ILE A CA 1
ATOM 2394 C C . ILE A 1 308 ? 12.641 21.203 -8.938 1 98.88 308 ILE A C 1
ATOM 2396 O O . ILE A 1 308 ? 13.547 21.938 -8.516 1 98.88 308 ILE A O 1
ATOM 2400 N N . ASP A 1 309 ? 12.445 20.984 -10.242 1 98.69 309 ASP A N 1
ATOM 2401 C CA . ASP A 1 309 ? 13.352 21.531 -11.242 1 98.69 309 ASP A CA 1
ATOM 2402 C C . ASP A 1 309 ? 13.32 23.062 -11.227 1 98.69 309 ASP A C 1
ATOM 2404 O O . ASP A 1 309 ? 14.297 23.719 -11.617 1 98.69 309 ASP A O 1
ATOM 2408 N N . SER A 1 310 ? 12.188 23.656 -10.805 1 98.69 310 SER A N 1
ATOM 2409 C CA . SER A 1 310 ? 12.023 25.109 -10.766 1 98.69 310 SER A CA 1
ATOM 2410 C C . SER A 1 310 ? 12.625 25.688 -9.492 1 98.69 310 SER A C 1
ATOM 2412 O O . SER A 1 310 ? 12.672 26.906 -9.328 1 98.69 310 SER A O 1
ATOM 2414 N N . GLY A 1 311 ? 13 24.859 -8.555 1 98.62 311 GLY A N 1
ATOM 2415 C CA . GLY A 1 311 ? 13.68 25.344 -7.367 1 98.62 311 GLY A CA 1
ATOM 2416 C C . GLY A 1 311 ? 12.797 25.375 -6.133 1 98.62 311 GLY A C 1
ATOM 2417 O O . GLY A 1 311 ? 13.133 26.016 -5.137 1 98.62 311 GLY A O 1
ATOM 2418 N N . CYS A 1 312 ? 11.695 24.719 -6.156 1 98.88 312 CYS A N 1
ATOM 2419 C CA . CYS A 1 312 ? 10.82 24.656 -4.996 1 98.88 312 CYS A CA 1
ATOM 2420 C C . CYS A 1 312 ? 11.375 23.703 -3.943 1 98.88 312 CYS A C 1
ATOM 2422 O O . CYS A 1 312 ? 12.141 22.781 -4.266 1 98.88 312 CYS A O 1
ATOM 2424 N N . SER A 1 313 ? 11.07 23.953 -2.678 1 98.81 313 SER A N 1
ATOM 2425 C CA . SER A 1 313 ? 11.141 22.938 -1.626 1 98.81 313 SER A CA 1
ATOM 2426 C C . SER A 1 313 ? 9.867 22.094 -1.588 1 98.81 313 SER A C 1
ATOM 2428 O O . SER A 1 313 ? 8.781 22.625 -1.342 1 98.81 313 SER A O 1
ATOM 2430 N N . VAL A 1 314 ? 10.039 20.828 -1.842 1 98.94 314 VAL A N 1
ATOM 2431 C CA . VAL A 1 314 ? 8.867 19.953 -1.943 1 98.94 314 VAL A CA 1
ATOM 2432 C C . VAL A 1 314 ? 8.82 19.016 -0.743 1 98.94 314 VAL A C 1
ATOM 2434 O O . VAL A 1 314 ? 9.836 18.453 -0.348 1 98.94 314 VAL A O 1
ATOM 2437 N N . ALA A 1 315 ? 7.719 18.922 -0.083 1 98.94 315 ALA A N 1
ATOM 2438 C CA . ALA A 1 315 ? 7.41 17.906 0.928 1 98.94 315 ALA A CA 1
ATOM 2439 C C . ALA A 1 315 ? 6.305 16.969 0.448 1 98.94 315 ALA A C 1
ATOM 2441 O O . ALA A 1 315 ? 5.602 17.266 -0.519 1 98.94 315 ALA A O 1
ATOM 2442 N N . LEU A 1 316 ? 6.23 15.789 1.015 1 98.94 316 LEU A N 1
ATOM 2443 C CA . LEU A 1 316 ? 5.172 14.82 0.771 1 98.94 316 LEU A CA 1
ATOM 2444 C C . LEU A 1 316 ? 4.418 14.5 2.059 1 98.94 316 LEU A C 1
ATOM 2446 O O . LEU A 1 316 ? 5.016 14.461 3.137 1 98.94 316 LEU A O 1
ATOM 2450 N N . ALA A 1 317 ? 3.186 14.312 1.995 1 98.94 317 ALA A N 1
ATOM 2451 C CA . ALA A 1 317 ? 2.352 13.93 3.133 1 98.94 317 ALA A CA 1
ATOM 2452 C C . ALA A 1 317 ? 1.166 13.086 2.682 1 98.94 317 ALA A C 1
ATOM 2454 O O . ALA A 1 317 ? 0.86 13.016 1.489 1 98.94 317 ALA A O 1
ATOM 2455 N N . THR A 1 318 ? 0.487 12.414 3.596 1 98.88 318 THR A N 1
ATOM 2456 C CA . THR A 1 318 ? -0.496 11.391 3.244 1 98.88 318 THR A CA 1
ATOM 2457 C C . THR A 1 318 ? -1.854 12.023 2.959 1 98.88 318 THR A C 1
ATOM 2459 O O . THR A 1 318 ? -2.617 11.523 2.129 1 98.88 318 THR A O 1
ATOM 2462 N N . ASP A 1 319 ? -2.141 13.133 3.723 1 98.81 319 ASP A N 1
ATOM 2463 C CA . ASP A 1 319 ? -3.469 13.734 3.688 1 98.81 319 ASP A CA 1
ATOM 2464 C C . ASP A 1 319 ? -4.539 12.742 4.129 1 98.81 319 ASP A C 1
ATOM 2466 O O . ASP A 1 319 ? -5.633 12.703 3.559 1 98.81 319 ASP A O 1
ATOM 2470 N N . MET A 1 320 ? -4.25 11.891 5.082 1 98.81 320 MET A N 1
ATOM 2471 C CA . MET A 1 320 ? -5.266 10.992 5.629 1 98.81 320 MET A CA 1
ATOM 2472 C C . MET A 1 320 ? -6.512 11.766 6.039 1 98.81 320 MET A C 1
ATOM 2474 O O . MET A 1 320 ? -6.438 12.695 6.848 1 98.81 320 MET A O 1
ATOM 2478 N N . ASN A 1 321 ? -7.637 11.5 5.496 1 98.62 321 ASN A N 1
ATOM 2479 C CA . ASN A 1 321 ? -8.922 12.117 5.781 1 98.62 321 ASN A CA 1
ATOM 2480 C C . ASN A 1 321 ? -10.078 11.172 5.465 1 98.62 321 ASN A C 1
ATOM 2482 O O . ASN A 1 321 ? -9.883 10.133 4.844 1 98.62 321 ASN A O 1
ATOM 2486 N N . PRO A 1 322 ? -11.211 11.383 5.863 1 98.25 322 PRO A N 1
ATOM 2487 C CA . PRO A 1 322 ? -12.289 10.398 5.73 1 98.25 322 PRO A CA 1
ATOM 2488 C C . PRO A 1 322 ? -12.906 10.391 4.332 1 98.25 322 PRO A C 1
ATOM 2490 O O . PRO A 1 322 ? -13.68 9.492 4.008 1 98.25 322 PRO A O 1
ATOM 2493 N N . GLY A 1 323 ? -12.562 11.344 3.484 1 96.62 323 GLY A N 1
ATOM 2494 C CA . GLY A 1 323 ? -13.305 11.508 2.244 1 96.62 323 GLY A CA 1
ATOM 2495 C C . GLY A 1 323 ? -12.477 11.211 1.01 1 96.62 323 GLY A C 1
ATOM 2496 O O . GLY A 1 323 ? -12.492 10.086 0.498 1 96.62 323 GLY A O 1
ATOM 2497 N N . SER A 1 324 ? -11.586 12.07 0.62 1 95 324 SER A N 1
ATOM 2498 C CA . SER A 1 324 ? -10.828 11.992 -0.625 1 95 324 SER A CA 1
ATOM 2499 C C . SER A 1 324 ? -9.672 11.008 -0.509 1 95 324 SER A C 1
ATOM 2501 O O . SER A 1 324 ? -9.172 10.508 -1.519 1 95 324 SER A O 1
ATOM 2503 N N . CYS A 1 325 ? -9.266 10.758 0.724 1 97.94 325 CYS A N 1
ATOM 2504 C CA . CYS A 1 325 ? -8.078 9.93 0.903 1 97.94 325 CYS A CA 1
ATOM 2505 C C . CYS A 1 325 ? -8.047 9.312 2.297 1 97.94 325 CYS A C 1
ATOM 2507 O O . CYS A 1 325 ? -7.27 9.742 3.152 1 97.94 325 CYS A O 1
ATOM 2509 N N . PHE A 1 326 ? -8.75 8.234 2.561 1 98.56 326 PHE A N 1
ATOM 2510 C CA . PHE A 1 326 ? -8.625 7.512 3.82 1 98.56 326 PHE A CA 1
ATOM 2511 C C . PHE A 1 326 ? -7.422 6.578 3.793 1 98.56 326 PHE A C 1
ATOM 2513 O O . PHE A 1 326 ? -7.578 5.355 3.783 1 98.56 326 PHE A O 1
ATOM 2520 N N . SER A 1 327 ? -6.207 7.18 3.83 1 98.88 327 SER A N 1
ATOM 2521 C CA . SER A 1 327 ? -4.973 6.41 3.725 1 98.88 327 SER A CA 1
ATOM 2522 C C . SER A 1 327 ? -3.822 7.109 4.441 1 98.88 327 SER A C 1
ATOM 2524 O O . SER A 1 327 ? -3.682 8.328 4.355 1 98.88 327 SER A O 1
ATOM 2526 N N . ASN A 1 328 ? -3.121 6.344 5.211 1 98.81 328 ASN A N 1
ATOM 2527 C CA . ASN A 1 328 ? -1.856 6.773 5.801 1 98.81 328 ASN A CA 1
ATOM 2528 C C . ASN A 1 328 ? -0.694 5.906 5.328 1 98.81 328 ASN A C 1
ATOM 2530 O O . ASN A 1 328 ? 0.291 5.73 6.047 1 98.81 328 ASN A O 1
ATOM 2534 N N . SER A 1 329 ? -0.809 5.34 4.102 1 98.88 329 SER A N 1
ATOM 2535 C CA . SER A 1 329 ? 0.178 4.406 3.57 1 98.88 329 SER A CA 1
ATOM 2536 C C . SER A 1 329 ? 1.411 5.141 3.055 1 98.88 329 SER A C 1
ATOM 2538 O O . SER A 1 329 ? 1.438 5.59 1.906 1 98.88 329 SER A O 1
ATOM 2540 N N . ILE A 1 330 ? 2.471 5.105 3.836 1 98.94 330 ILE A N 1
ATOM 2541 C CA . ILE A 1 330 ? 3.729 5.727 3.434 1 98.94 330 ILE A CA 1
ATOM 2542 C C . ILE A 1 330 ? 4.344 4.941 2.277 1 98.94 330 ILE A C 1
ATOM 2544 O O . ILE A 1 330 ? 4.848 5.531 1.318 1 98.94 330 ILE A O 1
ATOM 2548 N N . PRO A 1 331 ? 4.262 3.566 2.268 1 98.88 331 PRO A N 1
ATOM 2549 C CA . PRO A 1 331 ? 4.828 2.828 1.138 1 98.88 331 PRO A CA 1
ATOM 2550 C C . PRO A 1 331 ? 4.16 3.178 -0.19 1 98.88 331 PRO A C 1
ATOM 2552 O O . PRO A 1 331 ? 4.84 3.312 -1.211 1 98.88 331 PRO A O 1
ATOM 2555 N N . LEU A 1 332 ? 2.84 3.307 -0.182 1 98.94 332 LEU A N 1
ATOM 2556 C CA . LEU A 1 332 ? 2.162 3.711 -1.409 1 98.94 332 LEU A CA 1
ATOM 2557 C C . LEU A 1 332 ? 2.562 5.129 -1.809 1 98.94 332 LEU A C 1
ATOM 2559 O O . LEU A 1 332 ? 2.795 5.402 -2.988 1 98.94 332 LEU A O 1
ATOM 2563 N N . LEU A 1 333 ? 2.641 6.008 -0.831 1 98.94 333 LEU A N 1
ATOM 2564 C CA . LEU A 1 333 ? 3.062 7.379 -1.082 1 98.94 333 LEU A CA 1
ATOM 2565 C C . LEU A 1 333 ? 4.422 7.414 -1.771 1 98.94 333 LEU A C 1
ATOM 2567 O O . LEU A 1 333 ? 4.594 8.102 -2.781 1 98.94 333 LEU A O 1
ATOM 2571 N N . ILE A 1 334 ? 5.371 6.691 -1.281 1 98.94 334 ILE A N 1
ATOM 2572 C CA . ILE A 1 334 ? 6.723 6.633 -1.827 1 98.94 334 ILE A CA 1
ATOM 2573 C C . ILE A 1 334 ? 6.68 6.102 -3.258 1 98.94 334 ILE A C 1
ATOM 2575 O O . ILE A 1 334 ? 7.352 6.633 -4.145 1 98.94 334 ILE A O 1
ATOM 2579 N N . SER A 1 335 ? 5.883 5.055 -3.479 1 98.88 335 SER A N 1
ATOM 2580 C CA . SER A 1 335 ? 5.758 4.469 -4.809 1 98.88 335 SER A CA 1
ATOM 2581 C C . SER A 1 335 ? 5.203 5.477 -5.809 1 98.88 335 SER A C 1
ATOM 2583 O O . SER A 1 335 ? 5.715 5.598 -6.926 1 98.88 335 SER A O 1
ATOM 2585 N N . LEU A 1 336 ? 4.164 6.195 -5.43 1 98.94 336 LEU A N 1
ATOM 2586 C CA . LEU A 1 336 ? 3.553 7.18 -6.312 1 98.94 336 LEU A CA 1
ATOM 2587 C C . LEU A 1 336 ? 4.527 8.312 -6.621 1 98.94 336 LEU A C 1
ATOM 2589 O O . LEU A 1 336 ? 4.617 8.766 -7.766 1 98.94 336 LEU A O 1
ATOM 2593 N N . ALA A 1 337 ? 5.238 8.766 -5.629 1 98.88 337 ALA A N 1
ATOM 2594 C CA . ALA A 1 337 ? 6.203 9.844 -5.797 1 98.88 337 ALA A CA 1
ATOM 2595 C C . ALA A 1 337 ? 7.285 9.469 -6.805 1 98.88 337 ALA A C 1
ATOM 2597 O O . ALA A 1 337 ? 7.621 10.258 -7.688 1 98.88 337 ALA A O 1
ATOM 2598 N N . THR A 1 338 ? 7.801 8.234 -6.699 1 98.75 338 THR A N 1
ATOM 2599 C CA . THR A 1 338 ? 8.945 7.832 -7.508 1 98.75 338 THR A CA 1
ATOM 2600 C C . THR A 1 338 ? 8.492 7.367 -8.891 1 98.75 338 THR A C 1
ATOM 2602 O O . THR A 1 338 ? 9.094 7.73 -9.898 1 98.75 338 THR A O 1
ATOM 2605 N N . ILE A 1 339 ? 7.418 6.57 -8.945 1 98.25 339 ILE A N 1
ATOM 2606 C CA . ILE A 1 339 ? 7.016 5.93 -10.195 1 98.25 339 ILE A CA 1
ATOM 2607 C C . ILE A 1 339 ? 6.18 6.902 -11.023 1 98.25 339 ILE A C 1
ATOM 2609 O O . ILE A 1 339 ? 6.375 7.02 -12.234 1 98.25 339 ILE A O 1
ATOM 2613 N N . TYR A 1 340 ? 5.344 7.719 -10.414 1 98.12 340 TYR A N 1
ATOM 2614 C CA . TYR A 1 340 ? 4.352 8.438 -11.203 1 98.12 340 TYR A CA 1
ATOM 2615 C C . TYR A 1 340 ? 4.609 9.938 -11.164 1 98.12 340 TYR A C 1
ATOM 2617 O O . TYR A 1 340 ? 4.16 10.68 -12.039 1 98.12 340 TYR A O 1
ATOM 2625 N N . MET A 1 341 ? 5.297 10.414 -10.141 1 98.69 341 MET A N 1
ATOM 2626 C CA . MET A 1 341 ? 5.543 11.852 -10.055 1 98.69 341 MET A CA 1
ATOM 2627 C C . MET A 1 341 ? 6.977 12.188 -10.445 1 98.69 341 MET A C 1
ATOM 2629 O O . MET A 1 341 ? 7.406 13.336 -10.328 1 98.69 341 MET A O 1
ATOM 2633 N N . ASN A 1 342 ? 7.766 11.156 -10.852 1 98.12 342 ASN A N 1
ATOM 2634 C CA . ASN A 1 342 ? 9.102 11.281 -11.414 1 98.12 342 ASN A CA 1
ATOM 2635 C C . ASN A 1 342 ? 10.07 11.922 -10.43 1 98.12 342 ASN A C 1
ATOM 2637 O O . ASN A 1 342 ? 10.922 12.727 -10.82 1 98.12 342 ASN A O 1
ATOM 2641 N N . MET A 1 343 ? 9.867 11.734 -9.172 1 98.75 343 MET A N 1
ATOM 2642 C CA . MET A 1 343 ? 10.875 12.086 -8.172 1 98.75 343 MET A CA 1
ATOM 2643 C C . MET A 1 343 ? 11.922 10.984 -8.039 1 98.75 343 MET A C 1
ATOM 2645 O O . MET A 1 343 ? 11.617 9.805 -8.211 1 98.75 343 MET A O 1
ATOM 2649 N N . THR A 1 344 ? 13.164 11.336 -7.797 1 98.62 344 THR A N 1
ATOM 2650 C CA . THR A 1 344 ? 14.141 10.32 -7.434 1 98.62 344 THR A CA 1
ATOM 2651 C C . THR A 1 344 ? 13.859 9.766 -6.043 1 98.62 344 THR A C 1
ATOM 2653 O O . THR A 1 344 ? 13.07 10.344 -5.285 1 98.62 344 THR A O 1
ATOM 2656 N N . ILE A 1 345 ? 14.477 8.641 -5.77 1 98.88 345 ILE A N 1
ATOM 2657 C CA . ILE A 1 345 ? 14.336 8.055 -4.441 1 98.88 345 ILE A CA 1
ATOM 2658 C C . ILE A 1 345 ? 14.844 9.031 -3.389 1 98.88 345 ILE A C 1
ATOM 2660 O O . ILE A 1 345 ? 14.211 9.227 -2.348 1 98.88 345 ILE A O 1
ATOM 2664 N N . GLU A 1 346 ? 15.945 9.727 -3.643 1 98.88 346 GLU A N 1
ATOM 2665 C CA . GLU A 1 346 ? 16.562 10.68 -2.732 1 98.88 346 GLU A CA 1
ATOM 2666 C C . GLU A 1 346 ? 15.656 11.875 -2.48 1 98.88 346 GLU A C 1
ATOM 2668 O O . GLU A 1 346 ? 15.453 12.281 -1.332 1 98.88 346 GLU A O 1
ATOM 2673 N N . GLU A 1 347 ? 15.117 12.414 -3.572 1 98.94 347 GLU A N 1
ATOM 2674 C CA . GLU A 1 347 ? 14.18 13.523 -3.443 1 98.94 347 GLU A CA 1
ATOM 2675 C C . GLU A 1 347 ? 12.977 13.133 -2.588 1 98.94 347 GLU A C 1
ATOM 2677 O O . GLU A 1 347 ? 12.5 13.938 -1.782 1 98.94 347 GLU A O 1
ATOM 2682 N N . THR A 1 348 ? 12.5 11.938 -2.771 1 98.94 348 THR A N 1
ATOM 2683 C CA . THR A 1 348 ? 11.344 11.43 -2.035 1 98.94 348 THR A CA 1
ATOM 2684 C C . THR A 1 348 ? 11.656 11.32 -0.546 1 98.94 348 THR A C 1
ATOM 2686 O O . THR A 1 348 ? 10.844 11.711 0.295 1 98.94 348 THR A O 1
ATOM 2689 N N . ILE A 1 349 ? 12.812 10.828 -0.185 1 98.94 349 ILE A N 1
ATOM 2690 C CA . ILE A 1 349 ? 13.234 10.711 1.206 1 98.94 349 ILE A CA 1
ATOM 2691 C C . ILE A 1 349 ? 13.352 12.094 1.828 1 98.94 349 ILE A C 1
ATOM 2693 O O . ILE A 1 349 ? 12.852 12.336 2.93 1 98.94 349 ILE A O 1
ATOM 2697 N N . THR A 1 350 ? 13.945 13.023 1.099 1 98.94 350 THR A N 1
ATOM 2698 C CA . THR A 1 350 ? 14.047 14.406 1.556 1 98.94 350 THR A CA 1
ATOM 2699 C C . THR A 1 350 ? 12.664 14.984 1.828 1 98.94 350 THR A C 1
ATOM 2701 O O . THR A 1 350 ? 12.445 15.617 2.863 1 98.94 350 THR A O 1
ATOM 2704 N N . ALA A 1 351 ? 11.766 14.711 0.956 1 98.94 351 ALA A N 1
ATOM 2705 C CA . ALA A 1 351 ? 10.414 15.266 1.016 1 98.94 351 ALA A CA 1
ATOM 2706 C C . ALA A 1 351 ? 9.648 14.727 2.221 1 98.94 351 ALA A C 1
ATOM 2708 O O . ALA A 1 351 ? 8.75 15.383 2.74 1 98.94 351 ALA A O 1
ATOM 2709 N N . LEU A 1 352 ? 10.039 13.547 2.744 1 98.94 352 LEU A N 1
ATOM 2710 C CA . LEU A 1 352 ? 9.32 12.891 3.83 1 98.94 352 LEU A CA 1
ATOM 2711 C C . LEU A 1 352 ? 10.047 13.086 5.156 1 98.94 352 LEU A C 1
ATOM 2713 O O . LEU A 1 352 ? 9.594 12.594 6.195 1 98.94 352 LEU A O 1
ATOM 2717 N N . THR A 1 353 ? 11.219 13.766 5.156 1 98.88 353 THR A N 1
ATOM 2718 C CA . THR A 1 353 ? 12.008 13.914 6.371 1 98.88 353 THR A CA 1
ATOM 2719 C C . THR A 1 353 ? 12.297 15.383 6.652 1 98.88 353 THR A C 1
ATOM 2721 O O . THR A 1 353 ? 11.438 16.094 7.176 1 98.88 353 THR A O 1
ATOM 2724 N N . ILE A 1 354 ? 13.391 15.922 6.055 1 98.94 354 ILE A N 1
ATOM 2725 C CA . ILE A 1 354 ? 13.812 17.266 6.422 1 98.94 354 ILE A CA 1
ATOM 2726 C C . ILE A 1 354 ? 12.828 18.297 5.852 1 98.94 354 ILE A C 1
ATOM 2728 O O . ILE A 1 354 ? 12.508 19.281 6.504 1 98.94 354 ILE A O 1
ATOM 2732 N N . ASN A 1 355 ? 12.367 18.062 4.59 1 98.94 355 ASN A N 1
ATOM 2733 C CA . ASN A 1 355 ? 11.398 19 4.035 1 98.94 355 ASN A CA 1
ATOM 2734 C C . ASN A 1 355 ? 10.039 18.875 4.711 1 98.94 355 ASN A C 1
ATOM 2736 O O . ASN A 1 355 ? 9.32 19.859 4.863 1 98.94 355 ASN A O 1
ATOM 2740 N N . GLY A 1 356 ? 9.648 17.609 5.082 1 98.94 356 GLY A N 1
ATOM 2741 C CA . GLY A 1 356 ? 8.461 17.453 5.91 1 98.94 356 GLY A CA 1
ATOM 2742 C C . GLY A 1 356 ? 8.555 18.203 7.223 1 98.94 356 GLY A C 1
ATOM 2743 O O . GLY A 1 356 ? 7.602 18.859 7.645 1 98.94 356 GLY A O 1
ATOM 2744 N N . ALA A 1 357 ? 9.727 18.109 7.879 1 98.94 357 ALA A N 1
ATOM 2745 C CA . ALA A 1 357 ? 9.961 18.828 9.125 1 98.94 357 ALA A CA 1
ATOM 2746 C C . ALA A 1 357 ? 9.867 20.344 8.898 1 98.94 357 ALA A C 1
ATOM 2748 O O . ALA A 1 357 ? 9.281 21.062 9.711 1 98.94 357 ALA A O 1
ATOM 2749 N N . ALA A 1 358 ? 10.391 20.781 7.793 1 98.94 358 ALA A N 1
ATOM 2750 C CA . ALA A 1 358 ? 10.359 22.219 7.469 1 98.94 358 ALA A CA 1
ATOM 2751 C C . ALA A 1 358 ? 8.93 22.688 7.238 1 98.94 358 ALA A C 1
ATOM 2753 O O . ALA A 1 358 ? 8.594 23.828 7.57 1 98.94 358 ALA A O 1
ATOM 2754 N N . ALA A 1 359 ? 8.117 21.828 6.684 1 98.94 359 ALA A N 1
ATOM 2755 C CA . ALA A 1 359 ? 6.711 22.172 6.453 1 98.94 359 ALA A CA 1
ATOM 2756 C C . ALA A 1 359 ? 5.965 22.359 7.77 1 98.94 359 ALA A C 1
ATOM 2758 O O . ALA A 1 359 ? 4.859 22.906 7.793 1 98.94 359 ALA A O 1
ATOM 2759 N N . LEU A 1 360 ? 6.637 21.984 8.883 1 98.88 360 LEU A N 1
ATOM 2760 C CA . LEU A 1 360 ? 6.047 22.156 10.203 1 98.88 360 LEU A CA 1
ATOM 2761 C C . LEU A 1 360 ? 6.871 23.141 11.039 1 98.88 360 LEU A C 1
ATOM 2763 O O . LEU A 1 360 ? 6.598 23.328 12.227 1 98.88 360 LEU A O 1
ATOM 2767 N N . GLY A 1 361 ? 7.895 23.703 10.445 1 98.5 361 GLY A N 1
ATOM 2768 C CA . GLY A 1 361 ? 8.773 24.625 11.156 1 98.5 361 GLY A CA 1
ATOM 2769 C C . GLY A 1 361 ? 9.664 23.938 12.164 1 98.5 361 GLY A C 1
ATOM 2770 O O . GLY A 1 361 ? 10.023 24.516 13.188 1 98.5 361 GLY A O 1
ATOM 2771 N N . LEU A 1 362 ? 10.008 22.656 11.906 1 98.81 362 LEU A N 1
ATOM 2772 C CA . LEU A 1 362 ? 10.719 21.875 12.906 1 98.81 362 LEU A CA 1
ATOM 2773 C C . LEU A 1 362 ? 12.055 21.391 12.367 1 98.81 362 LEU A C 1
ATOM 2775 O O . LEU A 1 362 ? 12.695 20.516 12.969 1 98.81 362 LEU A O 1
ATOM 2779 N N . GLU A 1 363 ? 12.523 21.938 11.203 1 98.56 363 GLU A N 1
ATOM 2780 C CA . GLU A 1 363 ? 13.695 21.438 10.484 1 98.56 363 GLU A CA 1
ATOM 2781 C C . GLU A 1 363 ? 14.961 21.578 11.336 1 98.56 363 GLU A C 1
ATOM 2783 O O . GLU A 1 363 ? 15.953 20.891 11.086 1 98.56 363 GLU A O 1
ATOM 2788 N N . LYS A 1 364 ? 14.938 22.422 12.352 1 98.56 364 LYS A N 1
ATOM 2789 C CA . LYS A 1 364 ? 16.109 22.594 13.211 1 98.56 364 LYS A CA 1
ATOM 2790 C C . LYS A 1 364 ? 16.172 21.516 14.281 1 98.56 364 LYS A C 1
ATOM 2792 O O . LYS A 1 364 ? 17.219 21.297 14.883 1 98.56 364 LYS A O 1
ATOM 2797 N N . GLU A 1 365 ? 15.094 20.828 14.508 1 98.69 365 GLU A N 1
ATOM 2798 C CA . GLU A 1 365 ? 15 19.891 15.625 1 98.69 365 GLU A CA 1
ATOM 2799 C C . GLU A 1 365 ? 14.898 18.453 15.141 1 98.69 365 GLU A C 1
ATOM 2801 O O . GLU A 1 365 ? 15.352 17.531 15.82 1 98.69 365 GLU A O 1
ATOM 2806 N N . ILE A 1 366 ? 14.219 18.234 14.055 1 98.75 366 ILE A N 1
ATOM 2807 C CA . ILE A 1 366 ? 13.977 16.891 13.555 1 98.75 366 ILE A CA 1
ATOM 2808 C C . ILE A 1 366 ? 14.133 16.859 12.039 1 98.75 366 ILE A C 1
ATOM 2810 O O . ILE A 1 366 ? 14.516 17.875 11.43 1 98.75 366 ILE A O 1
ATOM 2814 N N . GLY A 1 367 ? 13.922 15.703 11.398 1 98.75 367 GLY A N 1
ATOM 2815 C CA . GLY A 1 367 ? 13.898 15.539 9.961 1 98.75 367 GLY A CA 1
ATOM 2816 C C . GLY A 1 367 ? 15.25 15.164 9.375 1 98.75 367 GLY A C 1
ATOM 2817 O O . GLY A 1 367 ? 15.375 14.938 8.172 1 98.75 367 GLY A O 1
ATOM 2818 N N . SER A 1 368 ? 16.281 15.133 10.164 1 98.88 368 SER A N 1
ATOM 2819 C CA . SER A 1 368 ? 17.609 14.672 9.773 1 98.88 368 SER A CA 1
ATOM 2820 C C . SER A 1 368 ? 18.344 14.047 10.961 1 98.88 368 SER A C 1
ATOM 2822 O O . SER A 1 368 ? 17.922 14.203 12.109 1 98.88 368 SER A O 1
ATOM 2824 N N . ILE A 1 369 ? 19.281 13.227 10.672 1 98.88 369 ILE A N 1
ATOM 2825 C CA . ILE A 1 369 ? 20.156 12.656 11.688 1 98.88 369 ILE A CA 1
ATOM 2826 C C . ILE A 1 369 ? 21.438 13.484 11.789 1 98.88 369 ILE A C 1
ATOM 2828 O O . ILE A 1 369 ? 22.391 13.258 11.047 1 98.88 369 ILE A O 1
ATOM 2832 N N . ASP A 1 370 ? 21.406 14.43 12.617 1 98.75 370 ASP A N 1
ATOM 2833 C CA . ASP A 1 370 ? 22.5 15.344 12.883 1 98.75 370 ASP A CA 1
ATOM 2834 C C . ASP A 1 370 ? 22.75 15.484 14.383 1 98.75 370 ASP A C 1
ATOM 2836 O O . ASP A 1 370 ? 21.828 15.367 15.18 1 98.75 370 ASP A O 1
ATOM 2840 N N . LYS A 1 371 ? 24.047 15.711 14.719 1 98.38 371 LYS A N 1
ATOM 2841 C CA . LYS A 1 371 ? 24.359 15.977 16.125 1 98.38 371 LYS A CA 1
ATOM 2842 C C . LYS A 1 371 ? 23.516 17.125 16.672 1 98.38 371 LYS A C 1
ATOM 2844 O O . LYS A 1 371 ? 23.359 18.156 16.016 1 98.38 371 LYS A O 1
ATOM 2849 N N . GLY A 1 372 ? 22.906 16.891 17.812 1 98.56 372 GLY A N 1
ATOM 2850 C CA . GLY A 1 372 ? 22.109 17.922 18.469 1 98.56 372 GLY A CA 1
ATOM 2851 C C . GLY A 1 372 ? 20.625 17.781 18.203 1 98.56 372 GLY A C 1
ATOM 2852 O O . GLY A 1 372 ? 19.812 18.359 18.922 1 98.56 372 GLY A O 1
ATOM 2853 N N . LYS A 1 373 ? 20.188 17.078 17.188 1 98.81 373 LYS A N 1
ATOM 2854 C CA . LYS A 1 373 ? 18.781 16.906 16.875 1 98.81 373 LYS A CA 1
ATOM 2855 C C . LYS A 1 373 ? 18.172 15.75 17.656 1 98.81 373 LYS A C 1
ATOM 2857 O O . LYS A 1 373 ? 18.891 14.93 18.219 1 98.81 373 LYS A O 1
ATOM 2862 N N . LYS A 1 374 ? 16.844 15.758 17.75 1 98.75 374 LYS A N 1
ATOM 2863 C CA . LYS A 1 374 ? 16.125 14.656 18.375 1 98.75 374 LYS A CA 1
ATOM 2864 C C . LYS A 1 374 ? 16.359 13.344 17.656 1 98.75 374 LYS A C 1
ATOM 2866 O O . LYS A 1 374 ? 16.484 13.32 16.422 1 98.75 374 LYS A O 1
ATOM 2871 N N . ALA A 1 375 ? 16.453 12.281 18.453 1 98.81 375 ALA A N 1
ATOM 2872 C CA . ALA A 1 375 ? 16.688 10.961 17.875 1 98.81 375 ALA A CA 1
ATOM 2873 C C . ALA A 1 375 ? 15.391 10.32 17.422 1 98.81 375 ALA A C 1
ATOM 2875 O O . ALA A 1 375 ? 14.969 9.297 17.953 1 98.81 375 ALA A O 1
ATOM 2876 N N . ASP A 1 376 ? 14.727 10.883 16.469 1 98.88 376 ASP A N 1
ATOM 2877 C CA . ASP A 1 376 ? 13.633 10.273 15.711 1 98.88 376 ASP A CA 1
ATOM 2878 C C . ASP A 1 376 ? 14.164 9.492 14.508 1 98.88 376 ASP A C 1
ATOM 2880 O O . ASP A 1 376 ? 14.508 10.086 13.484 1 98.88 376 ASP A O 1
ATOM 2884 N N . ILE A 1 377 ? 14.18 8.188 14.633 1 98.94 377 ILE A N 1
ATOM 2885 C CA . ILE A 1 377 ? 14.938 7.359 13.703 1 98.94 377 ILE A CA 1
ATOM 2886 C C . ILE A 1 377 ? 14.125 6.117 13.336 1 98.94 377 ILE A C 1
ATOM 2888 O O . ILE A 1 377 ? 13.391 5.586 14.164 1 98.94 377 ILE A O 1
ATOM 2892 N N . ILE A 1 378 ? 14.211 5.648 12.062 1 98.94 378 ILE A N 1
ATOM 2893 C CA . ILE A 1 378 ? 13.641 4.371 11.664 1 98.94 378 ILE A CA 1
ATOM 2894 C C . ILE A 1 378 ? 14.734 3.463 11.102 1 98.94 378 ILE A C 1
ATOM 2896 O O . ILE A 1 378 ? 15.734 3.943 10.57 1 98.94 378 ILE A O 1
ATOM 2900 N N . ILE A 1 379 ? 14.586 2.209 11.297 1 98.88 379 ILE A N 1
ATOM 2901 C CA . ILE A 1 379 ? 15.477 1.188 10.75 1 98.88 379 ILE A CA 1
ATOM 2902 C C . ILE A 1 379 ? 14.695 0.294 9.781 1 98.88 379 ILE A C 1
ATOM 2904 O O . ILE A 1 379 ? 13.617 -0.197 10.117 1 98.88 379 ILE A O 1
ATOM 2908 N N . LEU A 1 380 ? 15.188 0.111 8.562 1 98.62 380 LEU A N 1
ATOM 2909 C CA . LEU A 1 380 ? 14.547 -0.722 7.543 1 98.62 380 LEU A CA 1
ATOM 2910 C C . LEU A 1 380 ? 14.961 -2.182 7.703 1 98.62 380 LEU A C 1
ATOM 2912 O O . LEU A 1 380 ? 15.984 -2.479 8.328 1 98.62 380 LEU A O 1
ATOM 2916 N N . GLU A 1 381 ? 14.203 -3.074 7.09 1 97.44 381 GLU A N 1
ATOM 2917 C CA . GLU A 1 381 ? 14.5 -4.504 7.066 1 97.44 381 GLU A CA 1
ATOM 2918 C C . GLU A 1 381 ? 15.594 -4.828 6.055 1 97.44 381 GLU A C 1
ATOM 2920 O O . GLU A 1 381 ? 16.156 -5.922 6.078 1 97.44 381 GLU A O 1
ATOM 2925 N N . TYR A 1 382 ? 15.938 -3.883 5.199 1 98.06 382 TYR A N 1
ATOM 2926 C CA . TYR A 1 382 ? 16.828 -4.121 4.066 1 98.06 382 TYR A CA 1
ATOM 2927 C C . TYR A 1 382 ? 18.062 -3.242 4.152 1 98.06 382 TYR A C 1
ATOM 2929 O O . TYR A 1 382 ? 18.078 -2.252 4.887 1 98.06 382 TYR A O 1
ATOM 2937 N N . PRO A 1 383 ? 19.078 -3.541 3.43 1 98.31 383 PRO A N 1
ATOM 2938 C CA . PRO A 1 383 ? 20.375 -2.896 3.625 1 98.31 383 PRO A CA 1
ATOM 2939 C C . PRO A 1 383 ? 20.484 -1.556 2.904 1 98.31 383 PRO A C 1
ATOM 2941 O O . PRO A 1 383 ? 21.5 -0.866 3.027 1 98.31 383 PRO A O 1
ATOM 2944 N N . SER A 1 384 ? 19.438 -1.159 2.135 1 98.62 384 SER A N 1
ATOM 2945 C CA . SER A 1 384 ? 19.5 0.078 1.365 1 98.62 384 SER A CA 1
ATOM 2946 C C . SER A 1 384 ? 18.156 0.796 1.354 1 98.62 384 SER A C 1
ATOM 2948 O O . SER A 1 384 ? 17.109 0.155 1.333 1 98.62 384 SER A O 1
ATOM 2950 N N . TYR A 1 385 ? 18.266 2.17 1.304 1 98.75 385 TYR A N 1
ATOM 2951 C CA . TYR A 1 385 ? 17.062 2.992 1.198 1 98.75 385 TYR A CA 1
ATOM 2952 C C . TYR A 1 385 ? 16.359 2.754 -0.129 1 98.75 385 TYR A C 1
ATOM 2954 O O . TYR A 1 385 ? 15.172 3.059 -0.268 1 98.75 385 TYR A O 1
ATOM 2962 N N . LYS A 1 386 ? 17.031 2.154 -1.079 1 98.75 386 LYS A N 1
ATOM 2963 C CA . LYS A 1 386 ? 16.469 1.942 -2.41 1 98.75 386 LYS A CA 1
ATOM 2964 C C . LYS A 1 386 ? 15.344 0.916 -2.375 1 98.75 386 LYS A C 1
ATOM 2966 O O . LYS A 1 386 ? 14.531 0.849 -3.299 1 98.75 386 LYS A O 1
ATOM 2971 N N . PHE A 1 387 ? 15.273 0.138 -1.292 1 98.81 387 PHE A N 1
ATOM 2972 C CA . PHE A 1 387 ? 14.219 -0.866 -1.162 1 98.81 387 PHE A CA 1
ATOM 2973 C C . PHE A 1 387 ? 12.883 -0.212 -0.861 1 98.81 387 PHE A C 1
ATOM 2975 O O . PHE A 1 387 ? 11.828 -0.837 -1.017 1 98.81 387 PHE A O 1
ATOM 2982 N N . LEU A 1 388 ? 12.891 1.087 -0.427 1 98.81 388 LEU A N 1
ATOM 2983 C CA . LEU A 1 388 ? 11.648 1.769 -0.078 1 98.81 388 LEU A CA 1
ATOM 2984 C C . LEU A 1 388 ? 10.688 1.773 -1.257 1 98.81 388 LEU A C 1
ATOM 2986 O O . LEU A 1 388 ? 9.547 1.307 -1.137 1 98.81 388 LEU A O 1
ATOM 2990 N N . PRO A 1 389 ? 11.117 2.242 -2.418 1 98.69 389 PRO A N 1
ATOM 2991 C CA . PRO A 1 389 ? 10.195 2.162 -3.555 1 98.69 389 PRO A CA 1
ATOM 2992 C C . PRO A 1 389 ? 10.273 0.824 -4.285 1 98.69 389 PRO A C 1
ATOM 2994 O O . PRO A 1 389 ? 9.312 0.415 -4.938 1 98.69 389 PRO A O 1
ATOM 2997 N N . TYR A 1 390 ? 11.461 0.069 -4.195 1 98.69 390 TYR A N 1
ATOM 2998 C CA . TYR A 1 390 ? 11.641 -1.209 -4.875 1 98.69 390 TYR A CA 1
ATOM 2999 C C . TYR A 1 390 ? 10.664 -2.25 -4.344 1 98.69 390 TYR A C 1
ATOM 3001 O O . TYR A 1 390 ? 10.047 -2.984 -5.121 1 98.69 390 TYR A O 1
ATOM 3009 N N . HIS A 1 391 ? 10.531 -2.363 -3.014 1 98.69 391 HIS A N 1
ATOM 3010 C CA . HIS A 1 391 ? 9.484 -3.203 -2.438 1 98.69 391 HIS A CA 1
ATOM 3011 C C . HIS A 1 391 ? 8.141 -2.484 -2.428 1 98.69 391 HIS A C 1
ATOM 3013 O O . HIS A 1 391 ? 7.613 -2.16 -1.361 1 98.69 391 HIS A O 1
ATOM 3019 N N . THR A 1 392 ? 7.566 -2.357 -3.572 1 98.69 392 THR A N 1
ATOM 3020 C CA . THR A 1 392 ? 6.5 -1.423 -3.916 1 98.69 392 THR A CA 1
ATOM 3021 C C . THR A 1 392 ? 5.262 -1.675 -3.059 1 98.69 392 THR A C 1
ATOM 3023 O O . THR A 1 392 ? 4.73 -2.785 -3.041 1 98.69 392 THR A O 1
ATOM 3026 N N . GLY A 1 393 ? 4.82 -0.63 -2.35 1 98.56 393 GLY A N 1
ATOM 3027 C CA . GLY A 1 393 ? 3.574 -0.668 -1.602 1 98.56 393 GLY A CA 1
ATOM 3028 C C . GLY A 1 393 ? 3.658 -1.517 -0.347 1 98.56 393 GLY A C 1
ATOM 3029 O O . GLY A 1 393 ? 2.645 -1.765 0.309 1 98.56 393 GLY A O 1
ATOM 3030 N N . VAL A 1 394 ? 4.863 -1.983 0.04 1 98.69 394 VAL A N 1
ATOM 3031 C CA . VAL A 1 394 ? 5.023 -2.857 1.197 1 98.69 394 VAL A CA 1
ATOM 3032 C C . VAL A 1 394 ? 5.797 -2.127 2.295 1 98.69 394 VAL A C 1
ATOM 3034 O O . VAL A 1 394 ? 6.828 -1.508 2.027 1 98.69 394 VAL A O 1
ATOM 3037 N N . ASN A 1 395 ? 5.277 -2.156 3.498 1 98.12 395 ASN A N 1
ATOM 3038 C CA . ASN A 1 395 ? 5.93 -1.535 4.645 1 98.12 395 ASN A CA 1
ATOM 3039 C C . ASN A 1 395 ? 7.172 -2.312 5.074 1 98.12 395 ASN A C 1
ATOM 3041 O O . ASN A 1 395 ? 7.07 -3.467 5.496 1 98.12 395 ASN A O 1
ATOM 3045 N N . ILE A 1 396 ? 8.344 -1.691 4.996 1 98.19 396 ILE A N 1
ATOM 3046 C CA . ILE A 1 396 ? 9.578 -2.418 5.305 1 98.19 396 ILE A CA 1
ATOM 3047 C C . ILE A 1 396 ? 10.25 -1.794 6.523 1 98.19 396 ILE A C 1
ATOM 3049 O O . ILE A 1 396 ? 11.445 -2 6.754 1 98.19 396 ILE A O 1
ATOM 3053 N N . ILE A 1 397 ? 9.516 -0.957 7.266 1 98.5 397 ILE A N 1
ATOM 3054 C CA . ILE A 1 397 ? 10.031 -0.408 8.516 1 98.5 397 ILE A CA 1
ATOM 3055 C C . ILE A 1 397 ? 10.109 -1.513 9.57 1 98.5 397 ILE A C 1
ATOM 3057 O O . ILE A 1 397 ? 9.102 -2.137 9.906 1 98.5 397 ILE A O 1
ATOM 3061 N N . GLU A 1 398 ? 11.25 -1.774 10.07 1 97.94 398 GLU A N 1
ATOM 3062 C CA . GLU A 1 398 ? 11.445 -2.789 11.102 1 97.94 398 GLU A CA 1
ATOM 3063 C C . GLU A 1 398 ? 11.32 -2.186 12.5 1 97.94 398 GLU A C 1
ATOM 3065 O O . GLU A 1 398 ? 10.688 -2.773 13.383 1 97.94 398 GLU A O 1
ATOM 3070 N N . THR A 1 399 ? 11.992 -1.01 12.727 1 98.44 399 THR A N 1
ATOM 3071 C CA . THR A 1 399 ? 12.062 -0.389 14.039 1 98.44 399 THR A CA 1
ATOM 3072 C C . THR A 1 399 ? 11.766 1.106 13.953 1 98.44 399 THR A C 1
ATOM 3074 O O . THR A 1 399 ? 12.211 1.774 13.016 1 98.44 399 THR A O 1
ATOM 3077 N N . VAL A 1 400 ? 11.016 1.584 14.891 1 98.75 400 VAL A N 1
ATOM 3078 C CA . VAL A 1 400 ? 10.789 3.018 15.031 1 98.75 400 VAL A CA 1
ATOM 3079 C C . VAL A 1 400 ? 11.32 3.496 16.375 1 98.75 400 VAL A C 1
ATOM 3081 O O . VAL A 1 400 ? 10.945 2.953 17.422 1 98.75 400 VAL A O 1
ATOM 3084 N N . ILE A 1 401 ? 12.18 4.441 16.344 1 98.75 401 ILE A N 1
ATOM 3085 C CA . ILE A 1 401 ? 12.758 5.078 17.516 1 98.75 401 ILE A CA 1
ATOM 3086 C C . ILE A 1 401 ? 12.273 6.523 17.609 1 98.75 401 ILE A C 1
ATOM 3088 O O . ILE A 1 401 ? 12.391 7.293 16.656 1 98.75 401 ILE A O 1
ATOM 3092 N N . LYS A 1 402 ? 11.656 6.871 18.703 1 98.62 402 LYS A N 1
ATOM 3093 C CA . LYS A 1 402 ? 11.195 8.227 18.984 1 98.62 402 LYS A CA 1
ATOM 3094 C C . LYS A 1 402 ? 11.859 8.789 20.234 1 98.62 402 LYS A C 1
ATOM 3096 O O . LYS A 1 402 ? 11.812 8.172 21.297 1 98.62 402 LYS A O 1
ATOM 3101 N N . ASP A 1 403 ? 12.555 9.945 20.078 1 97.69 403 ASP A N 1
ATOM 3102 C CA . ASP A 1 403 ? 13.258 10.562 21.203 1 97.69 403 ASP A CA 1
ATOM 3103 C C . ASP A 1 403 ? 14.258 9.586 21.828 1 97.69 403 ASP A C 1
ATOM 3105 O O . ASP A 1 403 ? 14.375 9.508 23.047 1 97.69 403 ASP A O 1
ATOM 3109 N N . GLY A 1 404 ? 14.812 8.773 21.016 1 98 404 GLY A N 1
ATOM 3110 C CA . GLY A 1 404 ? 15.867 7.867 21.453 1 98 404 GLY A CA 1
ATOM 3111 C C . GLY A 1 404 ? 15.328 6.609 22.109 1 98 404 GLY A C 1
ATOM 3112 O O . GLY A 1 404 ? 16.094 5.805 22.641 1 98 404 GLY A O 1
ATOM 3113 N N . ILE A 1 405 ? 14.047 6.441 22.078 1 97.94 405 ILE A N 1
ATOM 3114 C CA . ILE A 1 405 ? 13.422 5.277 22.688 1 97.94 405 ILE A CA 1
ATOM 3115 C C . ILE A 1 405 ? 12.781 4.414 21.609 1 97.94 405 ILE A C 1
ATOM 3117 O O . ILE A 1 405 ? 12.047 4.922 20.75 1 97.94 405 ILE A O 1
ATOM 3121 N N . VAL A 1 406 ? 13.023 3.053 21.594 1 97.69 406 VAL A N 1
ATOM 3122 C CA . VAL A 1 406 ? 12.383 2.133 20.656 1 97.69 406 VAL A CA 1
ATOM 3123 C C . VAL A 1 406 ? 10.891 2.045 20.969 1 97.69 406 VAL A C 1
ATOM 3125 O O . VAL A 1 406 ? 10.492 1.633 22.062 1 97.69 406 VAL A O 1
ATOM 3128 N N . ARG A 1 407 ? 10.086 2.482 20.047 1 97.25 407 ARG A N 1
ATOM 3129 C CA . ARG A 1 407 ? 8.641 2.504 20.266 1 97.25 407 ARG A CA 1
ATOM 3130 C C . ARG A 1 407 ? 7.965 1.341 19.547 1 97.25 407 ARG A C 1
ATOM 3132 O O . ARG A 1 407 ? 6.895 0.887 19.969 1 97.25 407 ARG A O 1
ATOM 3139 N N . ARG A 1 408 ? 8.5 0.875 18.453 1 93.38 408 ARG A N 1
ATOM 3140 C CA . ARG A 1 408 ? 7.992 -0.235 17.656 1 93.38 408 ARG A CA 1
ATOM 3141 C C . ARG A 1 408 ? 9.133 -1.075 17.094 1 93.38 408 ARG A C 1
ATOM 3143 O O . ARG A 1 408 ? 10.148 -0.535 16.656 1 93.38 408 ARG A O 1
ATOM 3150 N N . ASP A 1 409 ? 8.906 -2.387 17.172 1 90.56 409 ASP A N 1
ATOM 3151 C CA . ASP A 1 409 ? 9.891 -3.33 16.641 1 90.56 409 ASP A CA 1
ATOM 3152 C C . ASP A 1 409 ? 9.203 -4.582 16.094 1 90.56 409 ASP A C 1
ATOM 3154 O O . ASP A 1 409 ? 8.625 -5.359 16.859 1 90.56 409 ASP A O 1
ATOM 3158 N N . LYS A 1 410 ? 9.203 -4.762 14.805 1 82.56 410 LYS A N 1
ATOM 3159 C CA . LYS A 1 410 ? 8.547 -5.871 14.133 1 82.56 410 LYS A CA 1
ATOM 3160 C C . LYS A 1 410 ? 9.18 -7.207 14.516 1 82.56 410 LYS A C 1
ATOM 3162 O O . LYS A 1 410 ? 8.547 -8.258 14.406 1 82.56 410 LYS A O 1
ATOM 3167 N N . SER A 1 411 ? 10.43 -7.219 14.883 1 70.25 411 SER A N 1
ATOM 3168 C CA . SER A 1 411 ? 11.156 -8.453 15.164 1 70.25 411 SER A CA 1
ATOM 3169 C C . SER A 1 411 ? 10.82 -8.992 16.547 1 70.25 411 SER A C 1
ATOM 3171 O O . SER A 1 411 ? 11.203 -10.117 16.891 1 70.25 411 SER A O 1
ATOM 3173 N N . VAL A 1 412 ? 10.047 -8.211 17.266 1 66.44 412 VAL A N 1
ATOM 3174 C CA . VAL A 1 412 ? 9.719 -8.68 18.609 1 66.44 412 VAL A CA 1
ATOM 3175 C C . VAL A 1 412 ? 8.227 -9 18.688 1 66.44 412 VAL A C 1
ATOM 3177 O O . VAL A 1 412 ? 7.398 -8.289 18.125 1 66.44 412 VAL A O 1
ATOM 3180 N N . MET B 1 1 ? -9.539 -29.594 16.516 1 87.81 1 MET B N 1
ATOM 3181 C CA . MET B 1 1 ? -9.664 -28.203 16.922 1 87.81 1 MET B CA 1
ATOM 3182 C C . MET B 1 1 ? -11.023 -27.625 16.516 1 87.81 1 MET B C 1
ATOM 3184 O O . MET B 1 1 ? -11.531 -27.953 15.445 1 87.81 1 MET B O 1
ATOM 3188 N N . LYS B 1 2 ? -11.742 -27.062 17.484 1 96.62 2 LYS B N 1
ATOM 3189 C CA . LYS B 1 2 ? -13.055 -26.484 17.25 1 96.62 2 LYS B CA 1
ATOM 3190 C C . LYS B 1 2 ? -13.016 -24.969 17.438 1 96.62 2 LYS B C 1
ATOM 3192 O O . LYS B 1 2 ? -12.586 -24.469 18.469 1 96.62 2 LYS B O 1
ATOM 3197 N N . LEU B 1 3 ? -13.359 -24.234 16.344 1 98.31 3 LEU B N 1
ATOM 3198 C CA . LEU B 1 3 ? -13.344 -22.766 16.359 1 98.31 3 LEU B CA 1
ATOM 3199 C C . LEU B 1 3 ? -14.711 -22.203 15.984 1 98.31 3 LEU B C 1
ATOM 3201 O O . LEU B 1 3 ? -15.367 -22.719 15.07 1 98.31 3 LEU B O 1
ATOM 3205 N N . LEU B 1 4 ? -15.172 -21.266 16.781 1 98.38 4 LEU B N 1
ATOM 3206 C CA . LEU B 1 4 ? -16.422 -20.578 16.531 1 98.38 4 LEU B CA 1
ATOM 3207 C C . LEU B 1 4 ? -16.188 -19.078 16.297 1 98.38 4 LEU B C 1
ATOM 3209 O O . LEU B 1 4 ? -15.609 -18.406 17.141 1 98.38 4 LEU B O 1
ATOM 3213 N N . ILE B 1 5 ? -16.469 -18.531 15.125 1 98.62 5 ILE B N 1
ATOM 3214 C CA . ILE B 1 5 ? -16.484 -17.094 14.852 1 98.62 5 ILE B CA 1
ATOM 3215 C C . ILE B 1 5 ? -17.906 -16.578 14.93 1 98.62 5 ILE B C 1
ATOM 3217 O O . ILE B 1 5 ? -18.75 -16.906 14.086 1 98.62 5 ILE B O 1
ATOM 3221 N N . LYS B 1 6 ? -18.188 -15.734 15.883 1 97.69 6 LYS B N 1
ATOM 3222 C CA . LYS B 1 6 ? -19.594 -15.359 16.094 1 97.69 6 LYS B CA 1
ATOM 3223 C C . LYS B 1 6 ? -19.781 -13.852 16 1 97.69 6 LYS B C 1
ATOM 3225 O O . LYS B 1 6 ? -18.812 -13.094 16.078 1 97.69 6 LYS B O 1
ATOM 3230 N N . ASN B 1 7 ? -20.969 -13.398 15.727 1 97.12 7 ASN B N 1
ATOM 3231 C CA . ASN B 1 7 ? -21.406 -12.008 15.742 1 97.12 7 ASN B CA 1
ATOM 3232 C C . ASN B 1 7 ? -20.672 -11.172 14.711 1 97.12 7 ASN B C 1
ATOM 3234 O O . ASN B 1 7 ? -20.359 -10 14.945 1 97.12 7 ASN B O 1
ATOM 3238 N N . ALA B 1 8 ? -20.266 -11.797 13.586 1 98.38 8 ALA B N 1
ATOM 3239 C CA . ALA B 1 8 ? -19.594 -11.031 12.547 1 98.38 8 ALA B CA 1
ATOM 3240 C C . ALA B 1 8 ? -20.516 -9.961 11.961 1 98.38 8 ALA B C 1
ATOM 3242 O O . ALA B 1 8 ? -21.672 -10.234 11.648 1 98.38 8 ALA B O 1
ATOM 3243 N N . ALA B 1 9 ? -20.016 -8.688 11.82 1 98.38 9 ALA B N 1
ATOM 3244 C CA . ALA B 1 9 ? -20.812 -7.648 11.18 1 98.38 9 ALA B CA 1
ATOM 3245 C C . ALA B 1 9 ? -21.281 -8.094 9.789 1 98.38 9 ALA B C 1
ATOM 3247 O O . ALA B 1 9 ? -22.422 -7.844 9.406 1 98.38 9 ALA B O 1
ATOM 3248 N N . GLU B 1 10 ? -20.344 -8.625 9.039 1 98.25 10 GLU B N 1
ATOM 3249 C CA . GLU B 1 10 ? -20.594 -9.242 7.746 1 98.25 10 GLU B CA 1
ATOM 3250 C C . GLU B 1 10 ? -19.719 -10.461 7.531 1 98.25 10 GLU B C 1
ATOM 3252 O O . GLU B 1 10 ? -18.531 -10.461 7.906 1 98.25 10 GLU B O 1
ATOM 3257 N N . ILE B 1 11 ? -20.312 -11.539 7.012 1 98.81 11 ILE B N 1
ATOM 3258 C CA . ILE B 1 11 ? -19.562 -12.648 6.453 1 98.81 11 ILE B CA 1
ATOM 3259 C C . ILE B 1 11 ? -19.688 -12.648 4.93 1 98.81 11 ILE B C 1
ATOM 3261 O O . ILE B 1 11 ? -20.766 -12.898 4.395 1 98.81 11 ILE B O 1
ATOM 3265 N N . VAL B 1 12 ? -18.625 -12.273 4.262 1 98.88 12 VAL B N 1
ATOM 3266 C CA . VAL B 1 12 ? -18.562 -12.391 2.809 1 98.88 12 VAL B CA 1
ATOM 3267 C C . VAL B 1 12 ? -18.172 -13.812 2.416 1 98.88 12 VAL B C 1
ATOM 3269 O O . VAL B 1 12 ? -17.016 -14.219 2.568 1 98.88 12 VAL B O 1
ATOM 3272 N N . THR B 1 13 ? -19.062 -14.562 1.872 1 98.75 13 THR B N 1
ATOM 3273 C CA . THR B 1 13 ? -18.828 -15.992 1.72 1 98.75 13 THR B CA 1
ATOM 3274 C C . THR B 1 13 ? -18.188 -16.297 0.365 1 98.75 13 THR B C 1
ATOM 3276 O O . THR B 1 13 ? -17.469 -17.281 0.217 1 98.75 13 THR B O 1
ATOM 3279 N N . CYS B 1 14 ? -18.484 -15.453 -0.667 1 98.31 14 CYS B N 1
ATOM 3280 C CA . CYS B 1 14 ? -18.125 -15.773 -2.045 1 98.31 14 CYS B CA 1
ATOM 3281 C C . CYS B 1 14 ? -18.531 -17.203 -2.398 1 98.31 14 CYS B C 1
ATOM 3283 O O . CYS B 1 14 ? -17.766 -17.922 -3.049 1 98.31 14 CYS B O 1
ATOM 3285 N N . SER B 1 15 ? -19.656 -17.578 -2.035 1 98.44 15 SER B N 1
ATOM 3286 C CA . SER B 1 15 ? -20.094 -18.969 -2.086 1 98.44 15 SER B CA 1
ATOM 3287 C C . SER B 1 15 ? -20.047 -19.516 -3.51 1 98.44 15 SER B C 1
ATOM 3289 O O . SER B 1 15 ? -20.438 -18.812 -4.453 1 98.44 15 SER B O 1
ATOM 3291 N N . GLY B 1 16 ? -19.5 -20.656 -3.605 1 97.44 16 GLY B N 1
ATOM 3292 C CA . GLY B 1 16 ? -19.422 -21.344 -4.883 1 97.44 16 GLY B CA 1
ATOM 3293 C C . GLY B 1 16 ? -18.375 -22.438 -4.914 1 97.44 16 GLY B C 1
ATOM 3294 O O . GLY B 1 16 ? -17.531 -22.516 -4.02 1 97.44 16 GLY B O 1
ATOM 3295 N N . TYR B 1 17 ? -18.406 -23.266 -5.945 1 97.94 17 TYR B N 1
ATOM 3296 C CA . TYR B 1 17 ? -17.5 -24.391 -6.098 1 97.94 17 TYR B CA 1
ATOM 3297 C C . TYR B 1 17 ? -16.875 -24.406 -7.488 1 97.94 17 TYR B C 1
ATOM 3299 O O . TYR B 1 17 ? -16.312 -25.422 -7.914 1 97.94 17 TYR B O 1
ATOM 3307 N N . SER B 1 18 ? -17.062 -23.359 -8.227 1 98.12 18 SER B N 1
ATOM 3308 C CA . SER B 1 18 ? -16.453 -23.078 -9.523 1 98.12 18 SER B CA 1
ATOM 3309 C C . SER B 1 18 ? -16.125 -21.594 -9.672 1 98.12 18 SER B C 1
ATOM 3311 O O . SER B 1 18 ? -16.547 -20.781 -8.852 1 98.12 18 SER B O 1
ATOM 3313 N N . SER B 1 19 ? -15.32 -21.266 -10.633 1 98.44 19 SER B N 1
ATOM 3314 C CA . SER B 1 19 ? -15.039 -19.859 -10.875 1 98.44 19 SER B CA 1
ATOM 3315 C C . SER B 1 19 ? -16.297 -19.094 -11.281 1 98.44 19 SER B C 1
ATOM 3317 O O . SER B 1 19 ? -17.203 -19.656 -11.914 1 98.44 19 SER B O 1
ATOM 3319 N N . LYS B 1 20 ? -16.344 -17.859 -10.883 1 98.75 20 LYS B N 1
ATOM 3320 C CA . LYS B 1 20 ? -17.438 -16.969 -11.297 1 98.75 20 LYS B CA 1
ATOM 3321 C C . LYS B 1 20 ? -17.047 -16.172 -12.539 1 98.75 20 LYS B C 1
ATOM 3323 O O . LYS B 1 20 ? -15.906 -15.734 -12.664 1 98.75 20 LYS B O 1
ATOM 3328 N N . LYS B 1 21 ? -18.078 -15.984 -13.469 1 98.31 21 LYS B N 1
ATOM 3329 C CA . LYS B 1 21 ? -17.812 -15.344 -14.758 1 98.31 21 LYS B CA 1
ATOM 3330 C C . LYS B 1 21 ? -18.656 -14.086 -14.922 1 98.31 21 LYS B C 1
ATOM 3332 O O . LYS B 1 21 ? -19.828 -14.055 -14.516 1 98.31 21 LYS B O 1
ATOM 3337 N N . GLY B 1 22 ? -18.031 -13.102 -15.586 1 98 22 GLY B N 1
ATOM 3338 C CA . GLY B 1 22 ? -18.781 -11.914 -15.953 1 98 22 GLY B CA 1
ATOM 3339 C C . GLY B 1 22 ? -19.562 -11.32 -14.789 1 98 22 GLY B C 1
ATOM 3340 O O . GLY B 1 22 ? -19 -11.086 -13.719 1 98 22 GLY B O 1
ATOM 3341 N N . LYS B 1 23 ? -20.828 -11.234 -14.953 1 97.62 23 LYS B N 1
ATOM 3342 C CA . LYS B 1 23 ? -21.688 -10.555 -13.984 1 97.62 23 LYS B CA 1
ATOM 3343 C C . LYS B 1 23 ? -21.734 -11.305 -12.664 1 97.62 23 LYS B C 1
ATOM 3345 O O . LYS B 1 23 ? -21.938 -10.703 -11.602 1 97.62 23 LYS B O 1
ATOM 3350 N N . GLU B 1 24 ? -21.484 -12.602 -12.742 1 98.44 24 GLU B N 1
ATOM 3351 C CA . GLU B 1 24 ? -21.531 -13.43 -11.539 1 98.44 24 GLU B CA 1
ATOM 3352 C C . GLU B 1 24 ? -20.438 -13.023 -10.555 1 98.44 24 GLU B C 1
ATOM 3354 O O . GLU B 1 24 ? -20.531 -13.289 -9.352 1 98.44 24 GLU B O 1
ATOM 3359 N N . MET B 1 25 ? -19.453 -12.406 -11.094 1 98.75 25 MET B N 1
ATOM 3360 C CA . MET B 1 25 ? -18.328 -12.031 -10.242 1 98.75 25 MET B CA 1
ATOM 3361 C C . MET B 1 25 ? -18.75 -10.984 -9.211 1 98.75 25 MET B C 1
ATOM 3363 O O . MET B 1 25 ? -18.078 -10.812 -8.195 1 98.75 25 MET B O 1
ATOM 3367 N N . ASN B 1 26 ? -19.828 -10.281 -9.445 1 98.38 26 ASN B N 1
ATOM 3368 C CA . ASN B 1 26 ? -20.297 -9.227 -8.547 1 98.38 26 ASN B CA 1
ATOM 3369 C C . ASN B 1 26 ? -21.109 -9.797 -7.387 1 98.38 26 ASN B C 1
ATOM 3371 O O . ASN B 1 26 ? -21.438 -9.07 -6.445 1 98.38 26 ASN B O 1
ATOM 3375 N N . ASP B 1 27 ? -21.406 -11.055 -7.363 1 98.19 27 ASP B N 1
ATOM 3376 C CA . ASP B 1 27 ? -22.203 -11.695 -6.316 1 98.19 27 ASP B CA 1
ATOM 3377 C C . ASP B 1 27 ? -21.297 -12.375 -5.289 1 98.19 27 ASP B C 1
ATOM 3379 O O . ASP B 1 27 ? -20.922 -13.539 -5.449 1 98.19 27 ASP B O 1
ATOM 3383 N N . ILE B 1 28 ? -21.094 -11.703 -4.152 1 98.5 28 ILE B N 1
ATOM 3384 C CA . ILE B 1 28 ? -20.125 -12.234 -3.191 1 98.5 28 ILE B CA 1
ATOM 3385 C C . ILE B 1 28 ? -20.875 -12.844 -2.006 1 98.5 28 ILE B C 1
ATOM 3387 O O . ILE B 1 28 ? -20.25 -13.352 -1.07 1 98.5 28 ILE B O 1
ATOM 3391 N N . LYS B 1 29 ? -22.266 -12.812 -1.987 1 98.06 29 LYS B N 1
ATOM 3392 C CA . LYS B 1 29 ? -23.125 -13.477 -0.996 1 98.06 29 LYS B CA 1
ATOM 3393 C C . LYS B 1 29 ? -22.719 -13.078 0.422 1 98.06 29 LYS B C 1
ATOM 3395 O O . LYS B 1 29 ? -22.062 -13.852 1.124 1 98.06 29 LYS B O 1
ATOM 3400 N N . VAL B 1 30 ? -23.266 -12.016 0.947 1 98.62 30 VAL B N 1
ATOM 3401 C CA . VAL B 1 30 ? -22.922 -11.461 2.25 1 98.62 30 VAL B CA 1
ATOM 3402 C C . VAL B 1 30 ? -23.984 -11.867 3.279 1 98.62 30 VAL B C 1
ATOM 3404 O O . VAL B 1 30 ? -25.188 -11.766 3.023 1 98.62 30 VAL B O 1
ATOM 3407 N N . ILE B 1 31 ? -23.547 -12.453 4.414 1 98.31 31 ILE B N 1
ATOM 3408 C CA . ILE B 1 31 ? -24.406 -12.758 5.551 1 98.31 31 ILE B CA 1
ATOM 3409 C C . ILE B 1 31 ? -24.156 -11.75 6.672 1 98.31 31 ILE B C 1
ATOM 3411 O O . ILE B 1 31 ? -23.031 -11.617 7.156 1 98.31 31 ILE B O 1
ATOM 3415 N N . LYS B 1 32 ? -25.156 -10.977 7.094 1 97.75 32 LYS B N 1
ATOM 3416 C CA . LYS B 1 32 ? -25.047 -10.039 8.211 1 97.75 32 LYS B CA 1
ATOM 3417 C C . LYS B 1 32 ? -25.25 -10.75 9.547 1 97.75 32 LYS B C 1
ATOM 3419 O O . LYS B 1 32 ? -26.047 -11.688 9.641 1 97.75 32 LYS B O 1
ATOM 3424 N N . ASN B 1 33 ? -24.5 -10.336 10.508 1 96.81 33 ASN B N 1
ATOM 3425 C CA . ASN B 1 33 ? -24.594 -10.891 11.859 1 96.81 33 ASN B CA 1
ATOM 3426 C C . ASN B 1 33 ? -24.453 -12.406 11.852 1 96.81 33 ASN B C 1
ATOM 3428 O O . ASN B 1 33 ? -25.312 -13.109 12.398 1 96.81 33 ASN B O 1
ATOM 3432 N N . GLY B 1 34 ? -23.406 -12.883 11.125 1 97.12 34 GLY B N 1
ATOM 3433 C CA . GLY B 1 34 ? -23.281 -14.305 10.867 1 97.12 34 GLY B CA 1
ATOM 3434 C C . GLY B 1 34 ? -22.328 -15 11.828 1 97.12 34 GLY B C 1
ATOM 3435 O O . GLY B 1 34 ? -21.641 -14.344 12.602 1 97.12 34 GLY B O 1
ATOM 3436 N N . THR B 1 35 ? -22.453 -16.297 11.836 1 98.25 35 THR B N 1
ATOM 3437 C CA . THR B 1 35 ? -21.609 -17.188 12.617 1 98.25 35 THR B CA 1
ATOM 3438 C C . THR B 1 35 ? -21.016 -18.297 11.75 1 98.25 35 THR B C 1
ATOM 3440 O O . THR B 1 35 ? -21.688 -18.812 10.852 1 98.25 35 THR B O 1
ATOM 3443 N N . ILE B 1 36 ? -19.781 -18.625 11.945 1 98.81 36 ILE B N 1
ATOM 3444 C CA . ILE B 1 36 ? -19.109 -19.734 11.266 1 98.81 36 ILE B CA 1
ATOM 3445 C C . ILE B 1 36 ? -18.688 -20.781 12.289 1 98.81 36 ILE B C 1
ATOM 3447 O O . ILE B 1 36 ? -18.031 -20.453 13.289 1 98.81 36 ILE B O 1
ATOM 3451 N N . VAL B 1 37 ? -19.047 -22.031 12.109 1 98.75 37 VAL B N 1
ATOM 3452 C CA . VAL B 1 37 ? -18.641 -23.156 12.938 1 98.75 37 VAL B CA 1
ATOM 3453 C C . VAL B 1 37 ? -17.562 -23.969 12.211 1 98.75 37 VAL B C 1
ATOM 3455 O O . VAL B 1 37 ? -17.766 -24.391 11.07 1 98.75 37 VAL B O 1
ATOM 3458 N N . ILE B 1 38 ? -16.438 -24.141 12.805 1 98.75 38 ILE B N 1
ATOM 3459 C CA . ILE B 1 38 ? -15.289 -24.828 12.211 1 98.75 38 ILE B CA 1
ATOM 3460 C C . ILE B 1 38 ? -14.883 -26 13.078 1 98.75 38 ILE B C 1
ATOM 3462 O O . ILE B 1 38 ? -14.703 -25.859 14.289 1 98.75 38 ILE B O 1
ATOM 3466 N N . GLU B 1 39 ? -14.781 -27.172 12.516 1 98.44 39 GLU B N 1
ATOM 3467 C CA . GLU B 1 39 ? -14.312 -28.375 13.195 1 98.44 39 GLU B CA 1
ATOM 3468 C C . GLU B 1 39 ? -13.25 -29.094 12.367 1 98.44 39 GLU B C 1
ATOM 3470 O O . GLU B 1 39 ? -13.461 -29.391 11.195 1 98.44 39 GLU B O 1
ATOM 3475 N N . ASN B 1 40 ? -12.156 -29.375 12.969 1 98 40 ASN B N 1
ATOM 3476 C CA . ASN B 1 40 ? -11.055 -30.109 12.359 1 98 40 ASN B CA 1
ATOM 3477 C C . ASN B 1 40 ? -10.648 -29.484 11.023 1 98 40 ASN B C 1
ATOM 3479 O O . ASN B 1 40 ? -10.523 -30.188 10.016 1 98 40 ASN B O 1
ATOM 3483 N N . GLY B 1 41 ? -10.617 -28.141 11 1 98.25 41 GLY B N 1
ATOM 3484 C CA . GLY B 1 41 ? -10.102 -27.391 9.859 1 98.25 41 GLY B CA 1
ATOM 3485 C C . GLY B 1 41 ? -11.133 -27.188 8.766 1 98.25 41 GLY B C 1
ATOM 3486 O O . GLY B 1 41 ? -10.844 -26.562 7.742 1 98.25 41 GLY B O 1
ATOM 3487 N N . ILE B 1 42 ? -12.336 -27.703 9.016 1 98.75 42 ILE B N 1
ATOM 3488 C CA . ILE B 1 42 ? -13.383 -27.672 7.996 1 98.75 42 ILE B CA 1
ATOM 3489 C C . ILE B 1 42 ? -14.57 -26.844 8.492 1 98.75 42 ILE B C 1
ATOM 3491 O O . ILE B 1 42 ? -14.945 -26.938 9.664 1 98.75 42 ILE B O 1
ATOM 3495 N N . ILE B 1 43 ? -15.102 -26.047 7.609 1 98.81 43 ILE B N 1
ATOM 3496 C CA . ILE B 1 43 ? -16.312 -25.297 7.93 1 98.81 43 ILE B CA 1
ATOM 3497 C C . ILE B 1 43 ? -17.5 -26.266 7.996 1 98.81 43 ILE B C 1
ATOM 3499 O O . ILE B 1 43 ? -17.859 -26.891 6.996 1 98.81 43 ILE B O 1
ATOM 3503 N N . THR B 1 44 ? -18.125 -26.328 9.125 1 98.5 44 THR B N 1
ATOM 3504 C CA . THR B 1 44 ? -19.203 -27.312 9.281 1 98.5 44 THR B CA 1
ATOM 3505 C C . THR B 1 44 ? -20.562 -26.641 9.25 1 98.5 44 THR B C 1
ATOM 3507 O O . THR B 1 44 ? -21.578 -27.297 8.992 1 98.5 44 THR B O 1
ATOM 3510 N N . ASP B 1 45 ? -20.594 -25.359 9.562 1 98.06 45 ASP B N 1
ATOM 3511 C CA . ASP B 1 45 ? -21.844 -24.609 9.492 1 98.06 45 ASP B CA 1
ATOM 3512 C C . ASP B 1 45 ? -21.578 -23.109 9.375 1 98.06 45 ASP B C 1
ATOM 3514 O O . ASP B 1 45 ? -20.516 -22.625 9.766 1 98.06 45 ASP B O 1
ATOM 3518 N N . ILE B 1 46 ? -22.531 -22.375 8.789 1 98.19 46 ILE B N 1
ATOM 3519 C CA . ILE B 1 46 ? -22.469 -20.938 8.594 1 98.19 46 ILE B CA 1
ATOM 3520 C C . ILE B 1 46 ? -23.875 -20.359 8.516 1 98.19 46 ILE B C 1
ATOM 3522 O O . ILE B 1 46 ? -24.766 -20.953 7.91 1 98.19 46 ILE B O 1
ATOM 3526 N N . GLY B 1 47 ? -24.109 -19.281 9.234 1 96.38 47 GLY B N 1
ATOM 3527 C CA . GLY B 1 47 ? -25.422 -18.656 9.18 1 96.38 47 GLY B CA 1
ATOM 3528 C C . GLY B 1 47 ? -25.703 -17.75 10.359 1 96.38 47 GLY B C 1
ATOM 3529 O O . GLY B 1 47 ? -24.766 -17.312 11.039 1 96.38 47 GLY B O 1
ATOM 3530 N N . THR B 1 48 ? -26.875 -17.109 10.719 1 94.44 48 THR B N 1
ATOM 3531 C CA . THR B 1 48 ? -27.219 -16.125 11.734 1 94.44 48 THR B CA 1
ATOM 3532 C C . THR B 1 48 ? -27.781 -16.812 12.977 1 94.44 48 THR B C 1
ATOM 3534 O O . THR B 1 48 ? -27.641 -16.297 14.094 1 94.44 48 THR B O 1
ATOM 3537 N N . ASN B 1 49 ? -28.391 -17.906 13.008 1 88.56 49 ASN B N 1
ATOM 3538 C CA . ASN B 1 49 ? -29.062 -18.547 14.141 1 88.56 49 ASN B CA 1
ATOM 3539 C C . ASN B 1 49 ? -28.531 -19.953 14.391 1 88.56 49 ASN B C 1
ATOM 3541 O O . ASN B 1 49 ? -29.297 -20.906 14.492 1 88.56 49 ASN B O 1
ATOM 3545 N N . ILE B 1 50 ? -27.203 -19.797 14.523 1 92.31 50 ILE B N 1
ATOM 3546 C CA . ILE B 1 50 ? -26.594 -21.094 14.781 1 92.31 50 ILE B CA 1
ATOM 3547 C C . ILE B 1 50 ? -26.438 -21.297 16.297 1 92.31 50 ILE B C 1
ATOM 3549 O O . ILE B 1 50 ? -25.906 -20.438 16.984 1 92.31 50 ILE B O 1
ATOM 3553 N N . LYS B 1 51 ? -26.969 -22.453 16.875 1 88.94 51 LYS B N 1
ATOM 3554 C CA . LYS B 1 51 ? -26.891 -22.797 18.297 1 88.94 51 LYS B CA 1
ATOM 3555 C C . LYS B 1 51 ? -25.844 -23.891 18.547 1 88.94 51 LYS B C 1
ATOM 3557 O O . LYS B 1 51 ? -25.984 -25 18.047 1 88.94 51 LYS B O 1
ATOM 3562 N N . VAL B 1 52 ? -24.781 -23.562 19.094 1 93.06 52 VAL B N 1
ATOM 3563 C CA . VAL B 1 52 ? -23.75 -24.516 19.516 1 93.06 52 VAL B CA 1
ATOM 3564 C C . VAL B 1 52 ? -23.375 -24.266 20.984 1 93.06 52 VAL B C 1
ATOM 3566 O O . VAL B 1 52 ? -23.672 -23.219 21.531 1 93.06 52 VAL B O 1
ATOM 3569 N N . ASP B 1 53 ? -22.812 -25.312 21.641 1 96.12 53 ASP B N 1
ATOM 3570 C CA . ASP B 1 53 ? -22.25 -25.109 22.969 1 96.12 53 ASP B CA 1
ATOM 3571 C C . ASP B 1 53 ? -20.891 -24.422 22.891 1 96.12 53 ASP B C 1
ATOM 3573 O O . ASP B 1 53 ? -19.875 -25.078 22.656 1 96.12 53 ASP B O 1
ATOM 3577 N N . GLU B 1 54 ? -20.891 -23.188 23.094 1 94.94 54 GLU B N 1
ATOM 3578 C CA . GLU B 1 54 ? -19.688 -22.375 22.922 1 94.94 54 GLU B CA 1
ATOM 3579 C C . GLU B 1 54 ? -18.531 -22.891 23.766 1 94.94 54 GLU B C 1
ATOM 3581 O O . GLU B 1 54 ? -17.375 -22.672 23.453 1 94.94 54 GLU B O 1
ATOM 3586 N N . LYS B 1 55 ? -18.859 -23.641 24.859 1 95.5 55 LYS B N 1
ATOM 3587 C CA . LYS B 1 55 ? -17.828 -24.156 25.75 1 95.5 55 LYS B CA 1
ATOM 3588 C C . LYS B 1 55 ? -16.953 -25.188 25.047 1 95.5 55 LYS B C 1
ATOM 3590 O O . LYS B 1 55 ? -15.836 -25.469 25.484 1 95.5 55 LYS B O 1
ATOM 3595 N N . GLU B 1 56 ? -17.469 -25.719 23.984 1 96.56 56 GLU B N 1
ATOM 3596 C CA . GLU B 1 56 ? -16.75 -26.766 23.25 1 96.56 56 GLU B CA 1
ATOM 3597 C C . GLU B 1 56 ? -15.812 -26.156 22.219 1 96.56 56 GLU B C 1
ATOM 3599 O O . GLU B 1 56 ? -15.023 -26.859 21.594 1 96.56 56 GLU B O 1
ATOM 3604 N N . TYR B 1 57 ? -15.898 -24.844 22.031 1 97.12 57 TYR B N 1
ATOM 3605 C CA . TYR B 1 57 ? -15.18 -24.172 20.953 1 97.12 57 TYR B CA 1
ATOM 3606 C C . TYR B 1 57 ? -14.266 -23.078 21.5 1 97.12 57 TYR B C 1
ATOM 3608 O O . TYR B 1 57 ? -14.555 -22.484 22.547 1 97.12 57 TYR B O 1
ATOM 3616 N N . LYS B 1 58 ? -13.07 -22.906 20.812 1 97.06 58 LYS B N 1
ATOM 3617 C CA . LYS B 1 58 ? -12.438 -21.594 20.891 1 97.06 58 LYS B CA 1
ATOM 3618 C C . LYS B 1 58 ? -13.289 -20.531 20.203 1 97.06 58 LYS B C 1
ATOM 3620 O O . LYS B 1 58 ? -13.703 -20.719 19.062 1 97.06 58 LYS B O 1
ATOM 3625 N N . VAL B 1 59 ? -13.547 -19.453 20.938 1 97.44 59 VAL B N 1
ATOM 3626 C CA . VAL B 1 59 ? -14.516 -18.5 20.406 1 97.44 59 VAL B CA 1
ATOM 3627 C C . VAL B 1 59 ? -13.797 -17.219 19.984 1 97.44 59 VAL B C 1
ATOM 3629 O O . VAL B 1 59 ? -12.984 -16.688 20.75 1 97.44 59 VAL B O 1
ATOM 3632 N N . ILE B 1 60 ? -13.992 -16.734 18.766 1 97.56 60 ILE B N 1
ATOM 3633 C CA . ILE B 1 60 ? -13.625 -15.406 18.297 1 97.56 60 ILE B CA 1
ATOM 3634 C C . ILE B 1 60 ? -14.875 -14.547 18.156 1 97.56 60 ILE B C 1
ATOM 3636 O O . ILE B 1 60 ? -15.781 -14.875 17.391 1 97.56 60 ILE B O 1
ATOM 3640 N N . ASP B 1 61 ? -14.984 -13.516 18.938 1 97.5 61 ASP B N 1
ATOM 3641 C CA . ASP B 1 61 ? -16.062 -12.539 18.781 1 97.5 61 ASP B CA 1
ATOM 3642 C C . ASP B 1 61 ? -15.727 -11.547 17.672 1 97.5 61 ASP B C 1
ATOM 3644 O O . ASP B 1 61 ? -14.844 -10.695 17.828 1 97.5 61 ASP B O 1
ATOM 3648 N N . ALA B 1 62 ? -16.438 -11.57 16.578 1 97.88 62 ALA B N 1
ATOM 3649 C CA . ALA B 1 62 ? -16.172 -10.734 15.406 1 97.88 62 ALA B CA 1
ATOM 3650 C C . ALA B 1 62 ? -17.156 -9.57 15.336 1 97.88 62 ALA B C 1
ATOM 3652 O O . ALA B 1 62 ? -17.469 -9.086 14.25 1 97.88 62 ALA B O 1
ATOM 3653 N N . THR B 1 63 ? -17.672 -9.109 16.5 1 97.81 63 THR B N 1
ATOM 3654 C CA . THR B 1 63 ? -18.516 -7.93 16.531 1 97.81 63 THR B CA 1
ATOM 3655 C C . THR B 1 63 ? -17.812 -6.73 15.906 1 97.81 63 THR B C 1
ATOM 3657 O O . THR B 1 63 ? -16.656 -6.441 16.234 1 97.81 63 THR B O 1
ATOM 3660 N N . GLY B 1 64 ? -18.453 -6.078 14.961 1 97.69 64 GLY B N 1
ATOM 3661 C CA . GLY B 1 64 ? -17.906 -4.898 14.32 1 97.69 64 GLY B CA 1
ATOM 3662 C C . GLY B 1 64 ? -16.797 -5.215 13.328 1 97.69 64 GLY B C 1
ATOM 3663 O O . GLY B 1 64 ? -16.031 -4.332 12.945 1 97.69 64 GLY B O 1
ATOM 3664 N N . LYS B 1 65 ? -16.719 -6.48 12.93 1 98.38 65 LYS B N 1
ATOM 3665 C CA . LYS B 1 65 ? -15.672 -6.891 12 1 98.38 65 LYS B CA 1
ATOM 3666 C C . LYS B 1 65 ? -16.25 -7.668 10.82 1 98.38 65 LYS B C 1
ATOM 3668 O O . LYS B 1 65 ? -17.281 -8.328 10.953 1 98.38 65 LYS B O 1
ATOM 3673 N N . SER B 1 66 ? -15.641 -7.547 9.727 1 98.75 66 SER B N 1
ATOM 3674 C CA . SER B 1 66 ? -16.031 -8.305 8.539 1 98.75 66 SER B CA 1
ATOM 3675 C C . SER B 1 66 ? -15.141 -9.531 8.352 1 98.75 66 SER B C 1
ATOM 3677 O O . SER B 1 66 ? -13.938 -9.477 8.625 1 98.75 66 SER B O 1
ATOM 3679 N N . VAL B 1 67 ? -15.742 -10.648 7.922 1 98.88 67 VAL B N 1
ATOM 3680 C CA . VAL B 1 67 ? -15.055 -11.93 7.754 1 98.88 67 VAL B CA 1
ATOM 3681 C C . VAL B 1 67 ? -15.109 -12.352 6.285 1 98.88 67 VAL B C 1
ATOM 3683 O O . VAL B 1 67 ? -16.156 -12.273 5.648 1 98.88 67 VAL B O 1
ATOM 3686 N N . LEU B 1 68 ? -14 -12.727 5.676 1 98.94 68 LEU B N 1
ATOM 3687 C CA . LEU B 1 68 ? -13.883 -13.133 4.277 1 98.94 68 LEU B CA 1
ATOM 3688 C C . LEU B 1 68 ? -13.07 -14.414 4.148 1 98.94 68 LEU B C 1
ATOM 3690 O O . LEU B 1 68 ? -12.344 -14.797 5.07 1 98.94 68 LEU B O 1
ATOM 3694 N N . PRO B 1 69 ? -13.25 -15.156 2.986 1 98.94 69 PRO B N 1
ATOM 3695 C CA . PRO B 1 69 ? -12.266 -16.203 2.719 1 98.94 69 PRO B CA 1
ATOM 3696 C C . PRO B 1 69 ? -10.836 -15.672 2.672 1 98.94 69 PRO B C 1
ATOM 3698 O O . PRO B 1 69 ? -10.609 -14.523 2.275 1 98.94 69 PRO B O 1
ATOM 3701 N N . GLY B 1 70 ? -9.867 -16.5 3.168 1 98.94 70 GLY B N 1
ATOM 3702 C CA . GLY B 1 70 ? -8.477 -16.125 2.965 1 98.94 70 GLY B CA 1
ATOM 3703 C C . GLY B 1 70 ? -8.148 -15.82 1.515 1 98.94 70 GLY B C 1
ATOM 3704 O O . GLY B 1 70 ? -8.695 -16.453 0.605 1 98.94 70 GLY B O 1
ATOM 3705 N N . PHE B 1 71 ? -7.309 -14.844 1.246 1 98.94 71 PHE B N 1
ATOM 3706 C CA . PHE B 1 71 ? -6.938 -14.484 -0.118 1 98.94 71 PHE B CA 1
ATOM 3707 C C . PHE B 1 71 ? -6.07 -15.57 -0.745 1 98.94 71 PHE B C 1
ATOM 3709 O O . PHE B 1 71 ? -5.328 -16.266 -0.043 1 98.94 71 PHE B O 1
ATOM 3716 N N . VAL B 1 72 ? -6.238 -15.781 -1.998 1 99 72 VAL B N 1
ATOM 3717 C CA . VAL B 1 72 ? -5.43 -16.703 -2.787 1 99 72 VAL B CA 1
ATOM 3718 C C . VAL B 1 72 ? -4.578 -15.922 -3.783 1 99 72 VAL B C 1
ATOM 3720 O O . VAL B 1 72 ? -5.105 -15.258 -4.672 1 99 72 VAL B O 1
ATOM 3723 N N . ASP B 1 73 ? -3.279 -15.93 -3.598 1 98.94 73 ASP B N 1
ATOM 3724 C CA . ASP B 1 73 ? -2.355 -15.32 -4.551 1 98.94 73 ASP B CA 1
ATOM 3725 C C . ASP B 1 73 ? -1.917 -16.328 -5.609 1 98.94 73 ASP B C 1
ATOM 3727 O O . ASP B 1 73 ? -0.915 -17.031 -5.434 1 98.94 73 ASP B O 1
ATOM 3731 N N . SER B 1 74 ? -2.557 -16.281 -6.75 1 98.94 74 SER B N 1
ATOM 3732 C CA . SER B 1 74 ? -2.504 -17.391 -7.695 1 98.94 74 SER B CA 1
ATOM 3733 C C . SER B 1 74 ? -1.413 -17.188 -8.734 1 98.94 74 SER B C 1
ATOM 3735 O O . SER B 1 74 ? -1.391 -17.859 -9.766 1 98.94 74 SER B O 1
ATOM 3737 N N . HIS B 1 75 ? -0.47 -16.219 -8.531 1 98.94 75 HIS B N 1
ATOM 3738 C CA . HIS B 1 75 ? 0.651 -16 -9.438 1 98.94 75 HIS B CA 1
ATOM 3739 C C . HIS B 1 75 ? 1.775 -15.242 -8.742 1 98.94 75 HIS B C 1
ATOM 3741 O O . HIS B 1 75 ? 1.721 -14.016 -8.625 1 98.94 75 HIS B O 1
ATOM 3747 N N . THR B 1 76 ? 2.838 -15.922 -8.289 1 98.88 76 THR B N 1
ATOM 3748 C CA . THR B 1 76 ? 4.016 -15.289 -7.695 1 98.88 76 THR B CA 1
ATOM 3749 C C . THR B 1 76 ? 5.285 -16.047 -8.086 1 98.88 76 THR B C 1
ATOM 3751 O O . THR B 1 76 ? 5.223 -17.219 -8.477 1 98.88 76 THR B O 1
ATOM 3754 N N . HIS B 1 77 ? 6.379 -15.383 -8.102 1 98.81 77 HIS B N 1
ATOM 3755 C CA . HIS B 1 77 ? 7.73 -15.922 -8.234 1 98.81 77 HIS B CA 1
ATOM 3756 C C . HIS B 1 77 ? 8.555 -15.664 -6.973 1 98.81 77 HIS B C 1
ATOM 3758 O O . HIS B 1 77 ? 9.594 -15.008 -7.031 1 98.81 77 HIS B O 1
ATOM 3764 N N . PHE B 1 78 ? 8.219 -16.328 -5.777 1 98.81 78 PHE B N 1
ATOM 3765 C CA . PHE B 1 78 ? 8.711 -15.789 -4.52 1 98.81 78 PHE B CA 1
ATOM 3766 C C . PHE B 1 78 ? 9.969 -16.516 -4.074 1 98.81 78 PHE B C 1
ATOM 3768 O O . PHE B 1 78 ? 10.578 -16.156 -3.062 1 98.81 78 PHE B O 1
ATOM 3775 N N . VAL B 1 79 ? 10.406 -17.578 -4.848 1 98.88 79 VAL B N 1
ATOM 3776 C CA . VAL B 1 79 ? 11.625 -18.297 -4.523 1 98.88 79 VAL B CA 1
ATOM 3777 C C . VAL B 1 79 ? 12.742 -17.891 -5.473 1 98.88 79 VAL B C 1
ATOM 3779 O O . VAL B 1 79 ? 12.891 -18.453 -6.559 1 98.88 79 VAL B O 1
ATOM 3782 N N . PHE B 1 80 ? 13.555 -16.953 -5.117 1 98.81 80 PHE B N 1
ATOM 3783 C CA . PHE B 1 80 ? 14.672 -16.438 -5.898 1 98.81 80 PHE B CA 1
ATOM 3784 C C . PHE B 1 80 ? 15.758 -15.867 -4.992 1 98.81 80 PHE B C 1
ATOM 3786 O O . PHE B 1 80 ? 15.508 -15.594 -3.814 1 98.81 80 PHE B O 1
ATOM 3793 N N . GLY B 1 81 ? 16.969 -15.812 -5.535 1 98.44 81 GLY B N 1
ATOM 3794 C CA . GLY B 1 81 ? 18.078 -15.18 -4.855 1 98.44 81 GLY B CA 1
ATOM 3795 C C . GLY B 1 81 ? 18.406 -13.805 -5.402 1 98.44 81 GLY B C 1
ATOM 3796 O O . GLY B 1 81 ? 18.266 -13.555 -6.602 1 98.44 81 GLY B O 1
ATOM 3797 N N . GLY B 1 82 ? 18.844 -12.945 -4.441 1 97.12 82 GLY B N 1
ATOM 3798 C CA . GLY B 1 82 ? 19.281 -11.617 -4.828 1 97.12 82 GLY B CA 1
ATOM 3799 C C . GLY B 1 82 ? 18.141 -10.641 -5.012 1 97.12 82 GLY B C 1
ATOM 3800 O O . GLY B 1 82 ? 16.969 -11.031 -4.945 1 97.12 82 GLY B O 1
ATOM 3801 N N . TYR B 1 83 ? 18.453 -9.375 -5.156 1 97.56 83 TYR B N 1
ATOM 3802 C CA . TYR B 1 83 ? 17.5 -8.289 -5.359 1 97.56 83 TYR B CA 1
ATOM 3803 C C . TYR B 1 83 ? 17.938 -7.398 -6.52 1 97.56 83 TYR B C 1
ATOM 3805 O O . TYR B 1 83 ? 19.062 -7.531 -7.027 1 97.56 83 TYR B O 1
ATOM 3813 N N . ARG B 1 84 ? 17.094 -6.648 -6.977 1 97.81 84 ARG B N 1
ATOM 3814 C CA . ARG B 1 84 ? 17.406 -5.773 -8.102 1 97.81 84 ARG B CA 1
ATOM 3815 C C . ARG B 1 84 ? 17.016 -4.332 -7.801 1 97.81 84 ARG B C 1
ATOM 3817 O O . ARG B 1 84 ? 16.5 -3.627 -8.672 1 97.81 84 ARG B O 1
ATOM 3824 N N . GLU B 1 85 ? 17.188 -3.82 -6.535 1 97.5 85 GLU B N 1
ATOM 3825 C CA . GLU B 1 85 ? 16.844 -2.469 -6.109 1 97.5 85 GLU B CA 1
ATOM 3826 C C . GLU B 1 85 ? 17.656 -1.424 -6.871 1 97.5 85 GLU B C 1
ATOM 3828 O O . GLU B 1 85 ? 17.172 -0.318 -7.121 1 97.5 85 GLU B O 1
ATOM 3833 N N . GLU B 1 86 ? 18.953 -1.74 -7.238 1 96.69 86 GLU B N 1
ATOM 3834 C CA . GLU B 1 86 ? 19.75 -0.822 -8.039 1 96.69 86 GLU B CA 1
ATOM 3835 C C . GLU B 1 86 ? 19.156 -0.632 -9.43 1 96.69 86 GLU B C 1
ATOM 3837 O O . GLU B 1 86 ? 19.109 0.489 -9.938 1 96.69 86 GLU B O 1
ATOM 3842 N N . GLU B 1 87 ? 18.812 -1.771 -10 1 96.81 87 GLU B N 1
ATOM 3843 C CA . GLU B 1 87 ? 18.188 -1.714 -11.312 1 96.81 87 GLU B CA 1
ATOM 3844 C C . GLU B 1 87 ? 16.922 -0.855 -11.281 1 96.81 87 GLU B C 1
ATOM 3846 O O . GLU B 1 87 ? 16.656 -0.1 -12.219 1 96.81 87 GLU B O 1
ATOM 3851 N N . PHE B 1 88 ? 16.109 -1.021 -10.242 1 97 88 PHE B N 1
ATOM 3852 C CA . PHE B 1 88 ? 14.906 -0.222 -10.086 1 97 88 PHE B CA 1
ATOM 3853 C C . PHE B 1 88 ? 15.234 1.266 -10.078 1 97 88 PHE B C 1
ATOM 3855 O O . PHE B 1 88 ? 14.562 2.062 -10.734 1 97 88 PHE B O 1
ATOM 3862 N N . ASP B 1 89 ? 16.25 1.647 -9.336 1 97.25 89 ASP B N 1
ATOM 3863 C CA . ASP B 1 89 ? 16.703 3.031 -9.258 1 97.25 89 ASP B CA 1
ATOM 3864 C C . ASP B 1 89 ? 17.141 3.545 -10.625 1 97.25 89 ASP B C 1
ATOM 3866 O O . ASP B 1 89 ? 16.828 4.676 -11 1 97.25 89 ASP B O 1
ATOM 3870 N N . TRP B 1 90 ? 17.906 2.639 -11.414 1 96.25 90 TRP B N 1
ATOM 3871 C CA . TRP B 1 90 ? 18.344 3.006 -12.758 1 96.25 90 TRP B CA 1
ATOM 3872 C C . TRP B 1 90 ? 17.141 3.301 -13.648 1 96.25 90 TRP B C 1
ATOM 3874 O O . TRP B 1 90 ? 17.141 4.273 -14.414 1 96.25 90 TRP B O 1
ATOM 3884 N N . ARG B 1 91 ? 16.109 2.49 -13.516 1 94.94 91 ARG B N 1
ATOM 3885 C CA . ARG B 1 91 ? 14.898 2.658 -14.312 1 94.94 91 ARG B CA 1
ATOM 3886 C C . ARG B 1 91 ? 14.195 3.969 -13.977 1 94.94 91 ARG B C 1
ATOM 3888 O O . ARG B 1 91 ? 13.758 4.695 -14.875 1 94.94 91 ARG B O 1
ATOM 3895 N N . LEU B 1 92 ? 14.094 4.281 -12.688 1 95.31 92 LEU B N 1
ATOM 3896 C CA . LEU B 1 92 ? 13.445 5.512 -12.25 1 95.31 92 LEU B CA 1
ATOM 3897 C C . LEU B 1 92 ? 14.18 6.734 -12.797 1 95.31 92 LEU B C 1
ATOM 3899 O O . LEU B 1 92 ? 13.555 7.762 -13.078 1 95.31 92 LEU B O 1
ATOM 3903 N N . LYS B 1 93 ? 15.469 6.574 -12.914 1 94.31 93 LYS B N 1
ATOM 3904 C CA . LYS B 1 93 ? 16.297 7.695 -13.359 1 94.31 93 LYS B CA 1
ATOM 3905 C C . LYS B 1 93 ? 16.391 7.746 -14.883 1 94.31 93 LYS B C 1
ATOM 3907 O O . LYS B 1 93 ? 17.156 8.523 -15.438 1 94.31 93 LYS B O 1
ATOM 3912 N N . GLY B 1 94 ? 15.68 6.828 -15.617 1 92.06 94 GLY B N 1
ATOM 3913 C CA . GLY B 1 94 ? 15.492 6.922 -17.062 1 92.06 94 GLY B CA 1
ATOM 3914 C C . GLY B 1 94 ? 16.547 6.176 -17.844 1 92.06 94 GLY B C 1
ATOM 3915 O O . GLY B 1 94 ? 16.688 6.379 -19.062 1 92.06 94 GLY B O 1
ATOM 3916 N N . GLN B 1 95 ? 17.219 5.34 -17.188 1 92.19 95 GLN B N 1
ATOM 3917 C CA . GLN B 1 95 ? 18.203 4.555 -17.922 1 92.19 95 GLN B CA 1
ATOM 3918 C C . GLN B 1 95 ? 17.516 3.602 -18.891 1 92.19 95 GLN B C 1
ATOM 3920 O O . GLN B 1 95 ? 16.484 3.012 -18.578 1 92.19 95 GLN B O 1
ATOM 3925 N N . THR B 1 96 ? 18.125 3.479 -20.078 1 87.31 96 THR B N 1
ATOM 3926 C CA . THR B 1 96 ? 17.547 2.633 -21.109 1 87.31 96 THR B CA 1
ATOM 3927 C C . THR B 1 96 ? 17.734 1.157 -20.781 1 87.31 96 THR B C 1
ATOM 3929 O O . THR B 1 96 ? 18.547 0.809 -19.922 1 87.31 96 THR B O 1
ATOM 3932 N N . TYR B 1 97 ? 16.969 0.365 -21.484 1 81.56 97 TYR B N 1
ATOM 3933 C CA . TYR B 1 97 ? 17.094 -1.079 -21.328 1 81.56 97 TYR B CA 1
ATOM 3934 C C . TYR B 1 97 ? 18.516 -1.543 -21.578 1 81.56 97 TYR B C 1
ATOM 3936 O O . TYR B 1 97 ? 19.062 -2.354 -20.828 1 81.56 97 TYR B O 1
ATOM 3944 N N . MET B 1 98 ? 19.078 -1.045 -22.594 1 84.56 98 MET B N 1
ATOM 3945 C CA . MET B 1 98 ? 20.438 -1.427 -22.984 1 84.56 98 MET B CA 1
ATOM 3946 C C . MET B 1 98 ? 21.438 -1.043 -21.891 1 84.56 98 MET B C 1
ATOM 3948 O O . MET B 1 98 ? 22.344 -1.813 -21.578 1 84.56 98 MET B O 1
ATOM 3952 N N . GLU B 1 99 ? 21.25 0.134 -21.328 1 89.25 99 GLU B N 1
ATOM 3953 C CA . GLU B 1 99 ? 22.109 0.591 -20.25 1 89.25 99 GLU B CA 1
ATOM 3954 C C . GLU B 1 99 ? 21.984 -0.307 -19.016 1 89.25 99 GLU B C 1
ATOM 3956 O O . GLU B 1 99 ? 22.984 -0.641 -18.375 1 89.25 99 GLU B O 1
ATOM 3961 N N . ILE B 1 100 ? 20.859 -0.671 -18.75 1 88.88 100 ILE B N 1
ATOM 3962 C CA . ILE B 1 100 ? 20.578 -1.516 -17.594 1 88.88 100 ILE B CA 1
ATOM 3963 C C . ILE B 1 100 ? 21.203 -2.893 -17.797 1 88.88 100 ILE B C 1
ATOM 3965 O O . ILE B 1 100 ? 21.828 -3.441 -16.875 1 88.88 100 ILE B O 1
ATOM 3969 N N . MET B 1 101 ? 21.078 -3.432 -18.984 1 84.12 101 MET B N 1
ATOM 3970 C CA . MET B 1 101 ? 21.688 -4.719 -19.312 1 84.12 101 MET B CA 1
ATOM 3971 C C . MET B 1 101 ? 23.203 -4.664 -19.188 1 84.12 101 MET B C 1
ATOM 3973 O O . MET B 1 101 ? 23.812 -5.59 -18.656 1 84.12 101 MET B O 1
ATOM 3977 N N . GLU B 1 102 ? 23.734 -3.576 -19.672 1 87.56 102 GLU B N 1
ATOM 3978 C CA . GLU B 1 102 ? 25.188 -3.402 -19.625 1 87.56 102 GLU B CA 1
ATOM 3979 C C . GLU B 1 102 ? 25.688 -3.328 -18.188 1 87.56 102 GLU B C 1
ATOM 3981 O O . GLU B 1 102 ? 26.812 -3.746 -17.891 1 87.56 102 GLU B O 1
ATOM 3986 N N . LYS B 1 103 ? 24.844 -2.893 -17.359 1 89.69 103 LYS B N 1
ATOM 3987 C CA . LYS B 1 103 ? 25.203 -2.764 -15.953 1 89.69 103 LYS B CA 1
ATOM 3988 C C . LYS B 1 103 ? 24.938 -4.062 -15.195 1 89.69 103 LYS B C 1
ATOM 3990 O O . LYS B 1 103 ? 25.125 -4.129 -13.984 1 89.69 103 LYS B O 1
ATOM 3995 N N . GLY B 1 104 ? 24.5 -5.023 -15.961 1 85.25 104 GLY B N 1
ATOM 3996 C CA . GLY B 1 104 ? 24.297 -6.34 -15.375 1 85.25 104 GLY B CA 1
ATOM 3997 C C . GLY B 1 104 ? 22.906 -6.547 -14.812 1 85.25 104 GLY B C 1
ATOM 3998 O O . GLY B 1 104 ? 22.703 -7.426 -13.977 1 85.25 104 GLY B O 1
ATOM 3999 N N . GLY B 1 105 ? 22 -5.719 -15.234 1 89.38 105 GLY B N 1
ATOM 4000 C CA . GLY B 1 105 ? 20.625 -5.875 -14.797 1 89.38 105 GLY B CA 1
ATOM 4001 C C . GLY B 1 105 ? 19.844 -6.867 -15.641 1 89.38 105 GLY B C 1
ATOM 4002 O O . GLY B 1 105 ? 20.422 -7.656 -16.391 1 89.38 105 GLY B O 1
ATOM 4003 N N . GLY B 1 106 ? 18.516 -6.996 -15.344 1 91.31 106 GLY B N 1
ATOM 4004 C CA . GLY B 1 106 ? 17.656 -7.902 -16.094 1 91.31 106 GLY B CA 1
ATOM 4005 C C . GLY B 1 106 ? 17.484 -9.25 -15.406 1 91.31 106 GLY B C 1
ATOM 4006 O O . GLY B 1 106 ? 18.031 -9.484 -14.328 1 91.31 106 GLY B O 1
ATOM 4007 N N . ILE B 1 107 ? 16.781 -10.117 -16.016 1 93.94 107 ILE B N 1
ATOM 4008 C CA . ILE B 1 107 ? 16.453 -11.414 -15.445 1 93.94 107 ILE B CA 1
ATOM 4009 C C . ILE B 1 107 ? 17.719 -12.242 -15.273 1 93.94 107 ILE B C 1
ATOM 4011 O O . ILE B 1 107 ? 17.797 -13.086 -14.383 1 93.94 107 ILE B O 1
ATOM 4015 N N . ALA B 1 108 ? 18.719 -11.961 -16.109 1 94.44 108 ALA B N 1
ATOM 4016 C CA . ALA B 1 108 ? 19.984 -12.68 -16 1 94.44 108 ALA B CA 1
ATOM 4017 C C . ALA B 1 108 ? 20.609 -12.492 -14.625 1 94.44 108 ALA B C 1
ATOM 4019 O O . ALA B 1 108 ? 21.266 -13.406 -14.109 1 94.44 108 ALA B O 1
ATOM 4020 N N . SER B 1 109 ? 20.453 -11.281 -14.094 1 95.69 109 SER B N 1
ATOM 4021 C CA . SER B 1 109 ? 20.969 -11.023 -12.75 1 95.69 109 SER B CA 1
ATOM 4022 C C . SER B 1 109 ? 20.281 -11.906 -11.711 1 95.69 109 SER B C 1
ATOM 4024 O O . SER B 1 109 ? 20.938 -12.516 -10.867 1 95.69 109 SER B O 1
ATOM 4026 N N . SER B 1 110 ? 18.969 -12.047 -11.742 1 97.81 110 SER B N 1
ATOM 4027 C CA . SER B 1 110 ? 18.219 -12.906 -10.836 1 97.81 110 SER B CA 1
ATOM 4028 C C . SER B 1 110 ? 18.594 -14.367 -11.008 1 97.81 110 SER B C 1
ATOM 4030 O O . SER B 1 110 ? 18.703 -15.109 -10.031 1 97.81 110 SER B O 1
ATOM 4032 N N . VAL B 1 111 ? 18.797 -14.758 -12.289 1 98.06 111 VAL B N 1
ATOM 4033 C CA . VAL B 1 111 ? 19.172 -16.125 -12.594 1 98.06 111 VAL B CA 1
ATOM 4034 C C . VAL B 1 111 ? 20.531 -16.438 -11.953 1 98.06 111 VAL B C 1
ATOM 4036 O O . VAL B 1 111 ? 20.688 -17.453 -11.273 1 98.06 111 VAL B O 1
ATOM 4039 N N . LYS B 1 112 ? 21.484 -15.547 -12.18 1 97.62 112 LYS B N 1
ATOM 4040 C CA . LYS B 1 112 ? 22.828 -15.727 -11.617 1 97.62 112 LYS B CA 1
ATOM 4041 C C . LYS B 1 112 ? 22.781 -15.844 -10.094 1 97.62 112 LYS B C 1
ATOM 4043 O O . LYS B 1 112 ? 23.375 -16.75 -9.516 1 97.62 112 LYS B O 1
ATOM 4048 N N . HIS B 1 113 ? 22.047 -14.984 -9.422 1 98.38 113 HIS B N 1
ATOM 4049 C CA . HIS B 1 113 ? 21.953 -14.992 -7.965 1 98.38 113 HIS B CA 1
ATOM 4050 C C . HIS B 1 113 ? 21.234 -16.234 -7.461 1 98.38 113 HIS B C 1
ATOM 4052 O O . HIS B 1 113 ? 21.641 -16.828 -6.461 1 98.38 113 HIS B O 1
ATOM 4058 N N . THR B 1 114 ? 20.172 -16.656 -8.141 1 98.81 114 THR B N 1
ATOM 4059 C CA . THR B 1 114 ? 19.422 -17.828 -7.719 1 98.81 114 THR B CA 1
ATOM 4060 C C . THR B 1 114 ? 20.25 -19.094 -7.867 1 98.81 114 THR B C 1
ATOM 4062 O O . THR B 1 114 ? 20.25 -19.953 -6.984 1 98.81 114 THR B O 1
ATOM 4065 N N . ARG B 1 115 ? 21 -19.219 -9.016 1 98.62 115 ARG B N 1
ATOM 4066 C CA . ARG B 1 115 ? 21.891 -20.359 -9.227 1 98.62 115 ARG B CA 1
ATOM 4067 C C . ARG B 1 115 ? 22.922 -20.453 -8.109 1 98.62 115 ARG B C 1
ATOM 4069 O O . ARG B 1 115 ? 23.281 -21.547 -7.684 1 98.62 115 ARG B O 1
ATOM 4076 N N . ASN B 1 116 ? 23.312 -19.297 -7.551 1 98.5 116 ASN B N 1
ATOM 4077 C CA . ASN B 1 116 ? 24.406 -19.266 -6.59 1 98.5 116 ASN B CA 1
ATOM 4078 C C . ASN B 1 116 ? 23.891 -19.266 -5.152 1 98.5 116 ASN B C 1
ATOM 4080 O O . ASN B 1 116 ? 24.672 -19.25 -4.207 1 98.5 116 ASN B O 1
ATOM 4084 N N . THR B 1 117 ? 22.625 -19.266 -4.895 1 98.69 117 THR B N 1
ATOM 4085 C CA . THR B 1 117 ? 22.031 -19.312 -3.561 1 98.69 117 THR B CA 1
ATOM 4086 C C . THR B 1 117 ? 21.734 -20.75 -3.143 1 98.69 117 THR B C 1
ATOM 4088 O O . THR B 1 117 ? 21.203 -21.531 -3.928 1 98.69 117 THR B O 1
ATOM 4091 N N . THR B 1 118 ? 22.047 -21.125 -1.925 1 98.62 118 THR B N 1
ATOM 4092 C CA . THR B 1 118 ? 21.859 -22.484 -1.458 1 98.62 118 THR B CA 1
ATOM 4093 C C . THR B 1 118 ? 20.375 -22.766 -1.23 1 98.62 118 THR B C 1
ATOM 4095 O O . THR B 1 118 ? 19.578 -21.844 -1.085 1 98.62 118 THR B O 1
ATOM 4098 N N . GLU B 1 119 ? 20.047 -24.062 -1.311 1 98.62 119 GLU B N 1
ATOM 4099 C CA . GLU B 1 119 ? 18.688 -24.484 -1.031 1 98.62 119 GLU B CA 1
ATOM 4100 C C . GLU B 1 119 ? 18.219 -23.969 0.332 1 98.62 119 GLU B C 1
ATOM 4102 O O . GLU B 1 119 ? 17.094 -23.484 0.467 1 98.62 119 GLU B O 1
ATOM 4107 N N . GLU B 1 120 ? 19.078 -24.047 1.295 1 98.62 120 GLU B N 1
ATOM 4108 C CA . GLU B 1 120 ? 18.75 -23.609 2.65 1 98.62 120 GLU B CA 1
ATOM 4109 C C . GLU B 1 120 ? 18.453 -22.109 2.691 1 98.62 120 GLU B C 1
ATOM 4111 O O . GLU B 1 120 ? 17.5 -21.688 3.334 1 98.62 120 GLU B O 1
ATOM 4116 N N . GLU B 1 121 ? 19.266 -21.359 2.049 1 98.69 121 GLU B N 1
ATOM 4117 C CA . GLU B 1 121 ? 19.062 -19.922 2.006 1 98.69 121 GLU B CA 1
ATOM 4118 C C . GLU B 1 121 ? 17.766 -19.562 1.291 1 98.69 121 GLU B C 1
ATOM 4120 O O . GLU B 1 121 ? 17.047 -18.656 1.705 1 98.69 121 GLU B O 1
ATOM 4125 N N . LEU B 1 122 ? 17.469 -20.25 0.226 1 98.88 122 LEU B N 1
ATOM 4126 C CA . LEU B 1 122 ? 16.234 -20.016 -0.496 1 98.88 122 LEU B CA 1
ATOM 4127 C C . LEU B 1 122 ? 15.023 -20.359 0.375 1 98.88 122 LEU B C 1
ATOM 4129 O O . LEU B 1 122 ? 13.992 -19.688 0.302 1 98.88 122 LEU B O 1
ATOM 4133 N N . VAL B 1 123 ? 15.141 -21.422 1.183 1 98.88 123 VAL B N 1
ATOM 4134 C CA . VAL B 1 123 ? 14.062 -21.781 2.098 1 98.88 123 VAL B CA 1
ATOM 4135 C C . VAL B 1 123 ? 13.844 -20.656 3.107 1 98.88 123 VAL B C 1
ATOM 4137 O O . VAL B 1 123 ? 12.703 -20.266 3.369 1 98.88 123 VAL B O 1
ATOM 4140 N N . ASN B 1 124 ? 14.93 -20.141 3.627 1 98.56 124 ASN B N 1
ATOM 4141 C CA . ASN B 1 124 ? 14.836 -19.062 4.605 1 98.56 124 ASN B CA 1
ATOM 4142 C C . ASN B 1 124 ? 14.211 -17.812 4 1 98.56 124 ASN B C 1
ATOM 4144 O O . ASN B 1 124 ? 13.367 -17.156 4.625 1 98.56 124 ASN B O 1
ATOM 4148 N N . LEU B 1 125 ? 14.641 -17.469 2.83 1 98.38 125 LEU B N 1
ATOM 4149 C CA . LEU B 1 125 ? 14.094 -16.328 2.129 1 98.38 125 LEU B CA 1
ATOM 4150 C C . LEU B 1 125 ? 12.609 -16.531 1.822 1 98.38 125 LEU B C 1
ATOM 4152 O O . LEU B 1 125 ? 11.797 -15.625 2.031 1 98.38 125 LEU B O 1
ATOM 4156 N N . GLY B 1 126 ? 12.289 -17.719 1.315 1 98.75 126 GLY B N 1
ATOM 4157 C CA . GLY B 1 126 ? 10.906 -18.047 1.011 1 98.75 126 GLY B CA 1
ATOM 4158 C C . GLY B 1 126 ? 10 -17.984 2.227 1 98.75 126 GLY B C 1
ATOM 4159 O O . GLY B 1 126 ? 8.867 -17.5 2.143 1 98.75 126 GLY B O 1
ATOM 4160 N N . LYS B 1 127 ? 10.516 -18.484 3.318 1 98.69 127 LYS B N 1
ATOM 4161 C CA . LYS B 1 127 ? 9.742 -18.469 4.559 1 98.69 127 LYS B CA 1
ATOM 4162 C C . LYS B 1 127 ? 9.398 -17.047 4.984 1 98.69 127 LYS B C 1
ATOM 4164 O O . LYS B 1 127 ? 8.266 -16.766 5.371 1 98.69 127 LYS B O 1
ATOM 4169 N N . LYS B 1 128 ? 10.359 -16.188 4.918 1 97.69 128 LYS B N 1
ATOM 4170 C CA . LYS B 1 128 ? 10.148 -14.789 5.27 1 97.69 128 LYS B CA 1
ATOM 4171 C C . LYS B 1 128 ? 9.102 -14.141 4.363 1 97.69 128 LYS B C 1
ATOM 4173 O O . LYS B 1 128 ? 8.266 -13.367 4.824 1 97.69 128 LYS B O 1
ATOM 4178 N N . ARG B 1 129 ? 9.203 -14.414 3.082 1 98.62 129 ARG B N 1
ATOM 4179 C CA . ARG B 1 129 ? 8.258 -13.852 2.127 1 98.62 129 ARG B CA 1
ATOM 4180 C C . ARG B 1 129 ? 6.855 -14.406 2.352 1 98.62 129 ARG B C 1
ATOM 4182 O O . ARG B 1 129 ? 5.871 -13.672 2.264 1 98.62 129 ARG B O 1
ATOM 4189 N N . LEU B 1 130 ? 6.742 -15.703 2.705 1 98.81 130 LEU B N 1
ATOM 4190 C CA . LEU B 1 130 ? 5.449 -16.297 3.029 1 98.81 130 LEU B CA 1
ATOM 4191 C C . LEU B 1 130 ? 4.859 -15.656 4.285 1 98.81 130 LEU B C 1
ATOM 4193 O O . LEU B 1 130 ? 3.646 -15.453 4.371 1 98.81 130 LEU B O 1
ATOM 4197 N N . ASP B 1 131 ? 5.699 -15.375 5.281 1 98 131 ASP B N 1
ATOM 4198 C CA . ASP B 1 131 ? 5.23 -14.68 6.473 1 98 131 ASP B CA 1
ATOM 4199 C C . ASP B 1 131 ? 4.598 -13.336 6.109 1 98 131 ASP B C 1
ATOM 4201 O O . ASP B 1 131 ? 3.539 -12.984 6.633 1 98 131 ASP B O 1
ATOM 4205 N N . SER B 1 132 ? 5.289 -12.648 5.266 1 97.88 132 SER B N 1
ATOM 4206 C CA . SER B 1 132 ? 4.77 -11.359 4.816 1 97.88 132 SER B CA 1
ATOM 4207 C C . SER B 1 132 ? 3.441 -11.523 4.09 1 97.88 132 SER B C 1
ATOM 4209 O O . SER B 1 132 ? 2.51 -10.75 4.305 1 97.88 132 SER B O 1
ATOM 4211 N N . MET B 1 133 ? 3.371 -12.531 3.207 1 98.75 133 MET B N 1
ATOM 4212 C CA . MET B 1 133 ? 2.135 -12.781 2.473 1 98.75 133 MET B CA 1
ATOM 4213 C C . MET B 1 133 ? 0.995 -13.117 3.43 1 98.75 133 MET B C 1
ATOM 4215 O O . MET B 1 133 ? -0.134 -12.664 3.242 1 98.75 133 MET B O 1
ATOM 4219 N N . MET B 1 134 ? 1.281 -13.875 4.426 1 98.56 134 MET B N 1
ATOM 4220 C CA . MET B 1 134 ? 0.271 -14.227 5.422 1 98.56 134 MET B CA 1
ATOM 4221 C C . MET B 1 134 ? -0.25 -12.977 6.129 1 98.56 134 MET B C 1
ATOM 4223 O O . MET B 1 134 ? -1.449 -12.867 6.391 1 98.56 134 MET B O 1
ATOM 4227 N N . ASN B 1 135 ? 0.654 -12.047 6.395 1 97.19 135 ASN B N 1
ATOM 4228 C CA . ASN B 1 135 ? 0.254 -10.797 7.035 1 97.19 135 ASN B CA 1
ATOM 4229 C C . ASN B 1 135 ? -0.769 -10.039 6.191 1 97.19 135 ASN B C 1
ATOM 4231 O O . ASN B 1 135 ? -1.602 -9.312 6.73 1 97.19 135 ASN B O 1
ATOM 4235 N N . PHE B 1 136 ? -0.721 -10.281 4.91 1 98.56 136 PHE B N 1
ATOM 4236 C CA . PHE B 1 136 ? -1.636 -9.594 4.004 1 98.56 136 PHE B CA 1
ATOM 4237 C C . PHE B 1 136 ? -2.895 -10.422 3.779 1 98.56 136 PHE B C 1
ATOM 4239 O O . PHE B 1 136 ? -3.723 -10.086 2.93 1 98.56 136 PHE B O 1
ATOM 4246 N N . GLY B 1 137 ? -3.068 -11.562 4.473 1 98.75 137 GLY B N 1
ATOM 4247 C CA . GLY B 1 137 ? -4.293 -12.344 4.43 1 98.75 137 GLY B CA 1
ATOM 4248 C C . GLY B 1 137 ? -4.242 -13.484 3.428 1 98.75 137 GLY B C 1
ATOM 4249 O O . GLY B 1 137 ? -5.25 -14.141 3.18 1 98.75 137 GLY B O 1
ATOM 4250 N N . VAL B 1 138 ? -3.061 -13.727 2.869 1 98.94 138 VAL B N 1
ATOM 4251 C CA . VAL B 1 138 ? -2.92 -14.805 1.892 1 98.94 138 VAL B CA 1
ATOM 4252 C C . VAL B 1 138 ? -2.82 -16.141 2.611 1 98.94 138 VAL B C 1
ATOM 4254 O O . VAL B 1 138 ? -2.031 -16.297 3.547 1 98.94 138 VAL B O 1
ATOM 4257 N N . THR B 1 139 ? -3.617 -17.078 2.191 1 98.94 139 THR B N 1
ATOM 4258 C CA . THR B 1 139 ? -3.627 -18.391 2.82 1 98.94 139 THR B CA 1
ATOM 4259 C C . THR B 1 139 ? -3.148 -19.453 1.845 1 98.94 139 THR B C 1
ATOM 4261 O O . THR B 1 139 ? -2.818 -20.578 2.252 1 98.94 139 THR B O 1
ATOM 4264 N N . THR B 1 140 ? -3.191 -19.172 0.611 1 98.94 140 THR B N 1
ATOM 4265 C CA . THR B 1 140 ? -2.709 -20.062 -0.442 1 98.94 140 THR B CA 1
ATOM 4266 C C . THR B 1 140 ? -1.969 -19.266 -1.518 1 98.94 140 THR B C 1
ATOM 4268 O O . THR B 1 140 ? -2.414 -18.188 -1.922 1 98.94 140 THR B O 1
ATOM 4271 N N . VAL B 1 141 ? -0.796 -19.781 -1.921 1 98.94 141 VAL B N 1
ATOM 4272 C CA . VAL B 1 141 ? 0.008 -19.062 -2.896 1 98.94 141 VAL B CA 1
ATOM 4273 C C . VAL B 1 141 ? 0.506 -20.016 -3.975 1 98.94 141 VAL B C 1
ATOM 4275 O O . VAL B 1 141 ? 0.786 -21.188 -3.695 1 98.94 141 VAL B O 1
ATOM 4278 N N . GLU B 1 142 ? 0.515 -19.5 -5.211 1 98.94 142 GLU B N 1
ATOM 4279 C CA . GLU B 1 142 ? 1.275 -20.188 -6.25 1 98.94 142 GLU B CA 1
ATOM 4280 C C . GLU B 1 142 ? 2.723 -19.703 -6.285 1 98.94 142 GLU B C 1
ATOM 4282 O O . GLU B 1 142 ? 2.982 -18.5 -6.219 1 98.94 142 GLU B O 1
ATOM 4287 N N . GLY B 1 143 ? 3.635 -20.594 -6.309 1 98.88 143 GLY B N 1
ATOM 4288 C CA . GLY B 1 143 ? 5.035 -20.281 -6.539 1 98.88 143 GLY B CA 1
ATOM 4289 C C . GLY B 1 143 ? 5.574 -20.859 -7.832 1 98.88 143 GLY B C 1
ATOM 4290 O O . GLY B 1 143 ? 5.328 -22.016 -8.148 1 98.88 143 GLY B O 1
ATOM 4291 N N . LYS B 1 144 ? 6.234 -20.047 -8.609 1 98.94 144 LYS B N 1
ATOM 4292 C CA . LYS B 1 144 ? 6.797 -20.484 -9.883 1 98.94 144 LYS B CA 1
ATOM 4293 C C . LYS B 1 144 ? 8.32 -20.531 -9.82 1 98.94 144 LYS B C 1
ATOM 4295 O O . LYS B 1 144 ? 8.953 -19.641 -9.234 1 98.94 144 LYS B O 1
ATOM 4300 N N . SER B 1 145 ? 8.875 -21.609 -10.383 1 98.88 145 SER B N 1
ATOM 4301 C CA . SER B 1 145 ? 10.305 -21.562 -10.664 1 98.88 145 SER B CA 1
ATOM 4302 C C . SER B 1 145 ? 10.617 -20.594 -11.805 1 98.88 145 SER B C 1
ATOM 4304 O O . SER B 1 145 ? 9.844 -19.672 -12.062 1 98.88 145 SER B O 1
ATOM 4306 N N . GLY B 1 146 ? 11.672 -20.75 -12.422 1 98.62 146 GLY B N 1
ATOM 4307 C CA . GLY B 1 146 ? 11.891 -19.953 -13.617 1 98.62 146 GLY B CA 1
ATOM 4308 C C . GLY B 1 146 ? 13.062 -19 -13.484 1 98.62 146 GLY B C 1
ATOM 4309 O O . GLY B 1 146 ? 13.383 -18.266 -14.43 1 98.62 146 GLY B O 1
ATOM 4310 N N . TYR B 1 147 ? 13.742 -19.031 -12.344 1 98.62 147 TYR B N 1
ATOM 4311 C CA . TYR B 1 147 ? 14.922 -18.188 -12.188 1 98.62 147 TYR B CA 1
ATOM 4312 C C . TYR B 1 147 ? 16.188 -19.031 -12.117 1 98.62 147 TYR B C 1
ATOM 4314 O O . TYR B 1 147 ? 17.25 -18.547 -11.727 1 98.62 147 TYR B O 1
ATOM 4322 N N . GLY B 1 148 ? 16.078 -20.328 -12.367 1 98.38 148 GLY B N 1
ATOM 4323 C CA . GLY B 1 148 ? 17.234 -21.188 -12.586 1 98.38 148 GLY B CA 1
ATOM 4324 C C . GLY B 1 148 ? 17.625 -21.297 -14.047 1 98.38 148 GLY B C 1
ATOM 4325 O O . GLY B 1 148 ? 18.781 -21.062 -14.391 1 98.38 148 GLY B O 1
ATOM 4326 N N . LEU B 1 149 ? 16.75 -21.719 -14.883 1 98.25 149 LEU B N 1
ATOM 4327 C CA . LEU B 1 149 ? 16.844 -21.891 -16.328 1 98.25 149 LEU B CA 1
ATOM 4328 C C . LEU B 1 149 ? 17.828 -23 -16.688 1 98.25 149 LEU B C 1
ATOM 4330 O O . LEU B 1 149 ? 18.328 -23.047 -17.812 1 98.25 149 LEU B O 1
ATOM 4334 N N . ASN B 1 150 ? 18.234 -23.703 -15.773 1 97.94 150 ASN B N 1
ATOM 4335 C CA . ASN B 1 150 ? 18.906 -25 -15.898 1 97.94 150 ASN B CA 1
ATOM 4336 C C . ASN B 1 150 ? 18.281 -26.047 -14.992 1 97.94 150 ASN B C 1
ATOM 4338 O O . ASN B 1 150 ? 17.516 -25.719 -14.086 1 97.94 150 ASN B O 1
ATOM 4342 N N . LEU B 1 151 ? 18.547 -27.297 -15.352 1 98.31 151 LEU B N 1
ATOM 4343 C CA . LEU B 1 151 ? 17.891 -28.406 -14.688 1 98.31 151 LEU B CA 1
ATOM 4344 C C . LEU B 1 151 ? 18.078 -28.328 -13.18 1 98.31 151 LEU B C 1
ATOM 4346 O O . LEU B 1 151 ? 17.109 -28.375 -12.422 1 98.31 151 LEU B O 1
ATOM 4350 N N . GLU B 1 152 ? 19.297 -28.188 -12.734 1 98.38 152 GLU B N 1
ATOM 4351 C CA . GLU B 1 152 ? 19.656 -28.266 -11.32 1 98.38 152 GLU B CA 1
ATOM 4352 C C . GLU B 1 152 ? 18.922 -27.188 -10.523 1 98.38 152 GLU B C 1
ATOM 4354 O O . GLU B 1 152 ? 18.312 -27.469 -9.492 1 98.38 152 GLU B O 1
ATOM 4359 N N . THR B 1 153 ? 18.953 -25.984 -10.945 1 98.75 153 THR B N 1
ATOM 4360 C CA . THR B 1 153 ? 18.422 -24.859 -10.188 1 98.75 153 THR B CA 1
ATOM 4361 C C . THR B 1 153 ? 16.906 -24.828 -10.273 1 98.75 153 THR B C 1
ATOM 4363 O O . THR B 1 153 ? 16.234 -24.453 -9.312 1 98.75 153 THR B O 1
ATOM 4366 N N . GLU B 1 154 ? 16.328 -25.172 -11.422 1 98.88 154 GLU B N 1
ATOM 4367 C CA . GLU B 1 154 ? 14.875 -25.281 -11.516 1 98.88 154 GLU B CA 1
ATOM 4368 C C . GLU B 1 154 ? 14.336 -26.297 -10.5 1 98.88 154 GLU B C 1
ATOM 4370 O O . GLU B 1 154 ? 13.359 -26.016 -9.797 1 98.88 154 GLU B O 1
ATOM 4375 N N . LEU B 1 155 ? 14.977 -27.453 -10.469 1 98.88 155 LEU B N 1
ATOM 4376 C CA . LEU B 1 155 ? 14.562 -28.469 -9.508 1 98.88 155 LEU B CA 1
ATOM 4377 C C . LEU B 1 155 ? 14.766 -27.969 -8.078 1 98.88 155 LEU B C 1
ATOM 4379 O O . LEU B 1 155 ? 13.945 -28.25 -7.199 1 98.88 155 LEU B O 1
ATOM 4383 N N . LYS B 1 156 ? 15.859 -27.25 -7.859 1 98.88 156 LYS B N 1
ATOM 4384 C CA . LYS B 1 156 ? 16.125 -26.672 -6.547 1 98.88 156 LYS B CA 1
ATOM 4385 C C . LYS B 1 156 ? 14.992 -25.75 -6.105 1 98.88 156 LYS B C 1
ATOM 4387 O O . LYS B 1 156 ? 14.531 -25.828 -4.965 1 98.88 156 LYS B O 1
ATOM 4392 N N . GLN B 1 157 ? 14.531 -24.859 -6.934 1 98.94 157 GLN B N 1
ATOM 4393 C CA . GLN B 1 157 ? 13.438 -23.953 -6.609 1 98.94 157 GLN B CA 1
ATOM 4394 C C . GLN B 1 157 ? 12.172 -24.719 -6.254 1 98.94 157 GLN B C 1
ATOM 4396 O O . GLN B 1 157 ? 11.469 -24.375 -5.301 1 98.94 157 GLN B O 1
ATOM 4401 N N . LEU B 1 158 ? 11.883 -25.766 -7.051 1 98.94 158 LEU B N 1
ATOM 4402 C CA . LEU B 1 158 ? 10.688 -26.562 -6.82 1 98.94 158 LEU B CA 1
ATOM 4403 C C . LEU B 1 158 ? 10.789 -27.344 -5.512 1 98.94 158 LEU B C 1
ATOM 4405 O O . LEU B 1 158 ? 9.805 -27.469 -4.777 1 98.94 158 LEU B O 1
ATOM 4409 N N . ARG B 1 159 ? 11.961 -27.875 -5.211 1 98.94 159 ARG B N 1
ATOM 4410 C CA . ARG B 1 159 ? 12.18 -28.578 -3.947 1 98.94 159 ARG B CA 1
ATOM 4411 C C . ARG B 1 159 ? 12.023 -27.625 -2.766 1 98.94 159 ARG B C 1
ATOM 4413 O O . ARG B 1 159 ? 11.508 -28 -1.715 1 98.94 159 ARG B O 1
ATOM 4420 N N . VAL B 1 160 ? 12.484 -26.406 -2.904 1 98.94 160 VAL B N 1
ATOM 4421 C CA . VAL B 1 160 ? 12.32 -25.391 -1.876 1 98.94 160 VAL B CA 1
ATOM 4422 C C . VAL B 1 160 ? 10.828 -25.141 -1.63 1 98.94 160 VAL B C 1
ATOM 4424 O O . VAL B 1 160 ? 10.391 -25.062 -0.481 1 98.94 160 VAL B O 1
ATOM 4427 N N . MET B 1 161 ? 10.055 -25.031 -2.67 1 98.94 161 MET B N 1
ATOM 4428 C CA . MET B 1 161 ? 8.625 -24.797 -2.525 1 98.94 161 MET B CA 1
ATOM 4429 C C . MET B 1 161 ? 7.949 -25.984 -1.839 1 98.94 161 MET B C 1
ATOM 4431 O O . MET B 1 161 ? 7.043 -25.797 -1.024 1 98.94 161 MET B O 1
ATOM 4435 N N . LYS B 1 162 ? 8.367 -27.188 -2.227 1 98.81 162 LYS B N 1
ATOM 4436 C CA . LYS B 1 162 ? 7.863 -28.375 -1.559 1 98.81 162 LYS B CA 1
ATOM 4437 C C . LYS B 1 162 ? 8.148 -28.328 -0.061 1 98.81 162 LYS B C 1
ATOM 4439 O O . LYS B 1 162 ? 7.266 -28.609 0.755 1 98.81 162 LYS B O 1
ATOM 4444 N N . LYS B 1 163 ? 9.391 -28.016 0.263 1 98.81 163 LYS B N 1
ATOM 4445 C CA . LYS B 1 163 ? 9.789 -27.906 1.664 1 98.81 163 LYS B CA 1
ATOM 4446 C C . LYS B 1 163 ? 8.977 -26.828 2.381 1 98.81 163 LYS B C 1
ATOM 4448 O O . LYS B 1 163 ? 8.516 -27.031 3.506 1 98.81 163 LYS B O 1
ATOM 4453 N N . LEU B 1 164 ? 8.82 -25.672 1.782 1 98.94 164 LEU B N 1
ATOM 4454 C CA . LEU B 1 164 ? 8.055 -24.562 2.365 1 98.94 164 LEU B CA 1
ATOM 4455 C C . LEU B 1 164 ? 6.605 -24.984 2.594 1 98.94 164 LEU B C 1
ATOM 4457 O O . LEU B 1 164 ? 5.996 -24.594 3.594 1 98.94 164 LEU B O 1
ATOM 4461 N N . ASN B 1 165 ? 6.055 -25.734 1.666 1 98.75 165 ASN B N 1
ATOM 4462 C CA . ASN B 1 165 ? 4.691 -26.234 1.827 1 98.75 165 ASN B CA 1
ATOM 4463 C C . ASN B 1 165 ? 4.566 -27.141 3.047 1 98.75 165 ASN B C 1
ATOM 4465 O O . ASN B 1 165 ? 3.496 -27.234 3.648 1 98.75 165 ASN B O 1
ATOM 4469 N N . GLU B 1 166 ? 5.582 -27.797 3.379 1 98.44 166 GLU B N 1
ATOM 4470 C CA . GLU B 1 166 ? 5.598 -28.703 4.523 1 98.44 166 GLU B CA 1
ATOM 4471 C C . GLU B 1 166 ? 5.758 -27.938 5.832 1 98.44 166 GLU B C 1
ATOM 4473 O O . GLU B 1 166 ? 5.156 -28.297 6.848 1 98.44 166 GLU B O 1
ATOM 4478 N N . ILE B 1 167 ? 6.5 -26.828 5.797 1 98.44 167 ILE B N 1
ATOM 4479 C CA . ILE B 1 167 ? 6.918 -26.266 7.074 1 98.44 167 ILE B CA 1
ATOM 4480 C C . ILE B 1 167 ? 6.133 -24.984 7.352 1 98.44 167 ILE B C 1
ATOM 4482 O O . ILE B 1 167 ? 6.133 -24.484 8.477 1 98.44 167 ILE B O 1
ATOM 4486 N N . HIS B 1 168 ? 5.574 -24.391 6.398 1 98.56 168 HIS B N 1
ATOM 4487 C CA . HIS B 1 168 ? 4.809 -23.156 6.578 1 98.56 168 HIS B CA 1
ATOM 4488 C C . HIS B 1 168 ? 3.309 -23.438 6.562 1 98.56 168 HIS B C 1
ATOM 4490 O O . HIS B 1 168 ? 2.863 -24.422 5.953 1 98.56 168 HIS B O 1
ATOM 4496 N N . SER B 1 169 ? 2.508 -22.562 7.152 1 98.19 169 SER B N 1
ATOM 4497 C CA . SER B 1 169 ? 1.064 -22.766 7.23 1 98.19 169 SER B CA 1
ATOM 4498 C C . SER B 1 169 ? 0.394 -22.484 5.891 1 98.19 169 SER B C 1
ATOM 4500 O O . SER B 1 169 ? -0.624 -23.094 5.559 1 98.19 169 SER B O 1
ATOM 4502 N N . ILE B 1 170 ? 0.918 -21.5 5.102 1 98.62 170 ILE B N 1
ATOM 4503 C CA . ILE B 1 170 ? 0.355 -21.188 3.793 1 98.62 170 ILE B CA 1
ATOM 4504 C C . ILE B 1 170 ? 0.523 -22.375 2.859 1 98.62 170 ILE B C 1
ATOM 4506 O O . ILE B 1 170 ? 1.577 -23.016 2.842 1 98.62 170 ILE B O 1
ATOM 4510 N N . ASP B 1 171 ? -0.528 -22.75 2.127 1 98.81 171 ASP B N 1
ATOM 4511 C CA . ASP B 1 171 ? -0.386 -23.75 1.074 1 98.81 171 ASP B CA 1
ATOM 4512 C C . ASP B 1 171 ? 0.391 -23.203 -0.115 1 98.81 171 ASP B C 1
ATOM 4514 O O . ASP B 1 171 ? 0.066 -22.125 -0.626 1 98.81 171 ASP B O 1
ATOM 4518 N N . VAL B 1 172 ? 1.422 -23.891 -0.499 1 98.94 172 VAL B N 1
ATOM 4519 C CA . VAL B 1 172 ? 2.225 -23.5 -1.652 1 98.94 172 VAL B CA 1
ATOM 4520 C C . VAL B 1 172 ? 1.955 -24.453 -2.818 1 98.94 172 VAL B C 1
ATOM 4522 O O . VAL B 1 172 ? 2.18 -25.656 -2.707 1 98.94 172 VAL B O 1
ATOM 4525 N N . ILE B 1 173 ? 1.43 -23.922 -3.914 1 98.94 173 ILE B N 1
ATOM 4526 C CA . ILE B 1 173 ? 1.16 -24.688 -5.121 1 98.94 173 ILE B CA 1
ATOM 4527 C C . ILE B 1 173 ? 2.256 -24.438 -6.152 1 98.94 173 ILE B C 1
ATOM 4529 O O . ILE B 1 173 ? 2.324 -23.359 -6.742 1 98.94 173 ILE B O 1
ATOM 4533 N N . PRO B 1 174 ? 3.094 -25.391 -6.43 1 98.88 174 PRO B N 1
ATOM 4534 C CA . PRO B 1 174 ? 4.281 -25.156 -7.258 1 98.88 174 PRO B CA 1
ATOM 4535 C C . PRO B 1 174 ? 3.98 -25.234 -8.758 1 98.88 174 PRO B C 1
ATOM 4537 O O . PRO B 1 174 ? 3.189 -26.078 -9.188 1 98.88 174 PRO B O 1
ATOM 4540 N N . THR B 1 175 ? 4.566 -24.406 -9.523 1 98.94 175 THR B N 1
ATOM 4541 C CA . THR B 1 175 ? 4.512 -24.359 -10.984 1 98.94 175 THR B CA 1
ATOM 4542 C C . THR B 1 175 ? 5.914 -24.391 -11.578 1 98.94 175 THR B C 1
ATOM 4544 O O . THR B 1 175 ? 6.785 -23.625 -11.18 1 98.94 175 THR B O 1
ATOM 4547 N N . PHE B 1 176 ? 6.141 -25.359 -12.469 1 98.94 176 PHE B N 1
ATOM 4548 C CA . PHE B 1 176 ? 7.387 -25.391 -13.234 1 98.94 176 PHE B CA 1
ATOM 4549 C C . PHE B 1 176 ? 7.363 -24.375 -14.367 1 98.94 176 PHE B C 1
ATOM 4551 O O . PHE B 1 176 ? 6.492 -24.422 -15.234 1 98.94 176 PHE B O 1
ATOM 4558 N N . LEU B 1 177 ? 8.297 -23.406 -14.32 1 98.94 177 LEU B N 1
ATOM 4559 C CA . LEU B 1 177 ? 8.398 -22.359 -15.328 1 98.94 177 LEU B CA 1
ATOM 4560 C C . LEU B 1 177 ? 9.812 -22.297 -15.906 1 98.94 177 LEU B C 1
ATOM 4562 O O . LEU B 1 177 ? 10.422 -21.234 -15.953 1 98.94 177 LEU B O 1
ATOM 4566 N N . GLY B 1 178 ? 10.281 -23.484 -16.297 1 98.62 178 GLY B N 1
ATOM 4567 C CA . GLY B 1 178 ? 11.57 -23.5 -16.953 1 98.62 178 GLY B CA 1
ATOM 4568 C C . GLY B 1 178 ? 11.633 -22.594 -18.172 1 98.62 178 GLY B C 1
ATOM 4569 O O . GLY B 1 178 ? 12.703 -22.094 -18.531 1 98.62 178 GLY B O 1
ATOM 4570 N N . ALA B 1 179 ? 10.531 -22.375 -18.828 1 98.62 179 ALA B N 1
ATOM 4571 C CA . ALA B 1 179 ? 10.43 -21.531 -20.016 1 98.62 179 ALA B CA 1
ATOM 4572 C C . ALA B 1 179 ? 10.086 -20.094 -19.625 1 98.62 179 ALA B C 1
ATOM 4574 O O . ALA B 1 179 ? 9.133 -19.516 -20.156 1 98.62 179 ALA B O 1
ATOM 4575 N N . HIS B 1 180 ? 10.867 -19.516 -18.734 1 98.5 180 HIS B N 1
ATOM 4576 C CA . HIS B 1 180 ? 10.672 -18.141 -18.297 1 98.5 180 HIS B CA 1
ATOM 4577 C C . HIS B 1 180 ? 11.469 -17.156 -19.141 1 98.5 180 HIS B C 1
ATOM 4579 O O . HIS B 1 180 ? 11.055 -16.016 -19.344 1 98.5 180 HIS B O 1
ATOM 4585 N N . SER B 1 181 ? 12.648 -17.578 -19.625 1 97.31 181 SER B N 1
ATOM 4586 C CA . SER B 1 181 ? 13.57 -16.859 -20.5 1 97.31 181 SER B CA 1
ATOM 4587 C C . SER B 1 181 ? 14.555 -17.812 -21.172 1 97.31 181 SER B C 1
ATOM 4589 O O . SER B 1 181 ? 14.672 -18.969 -20.766 1 97.31 181 SER B O 1
ATOM 4591 N N . ILE B 1 182 ? 15.172 -17.375 -22.234 1 96.81 182 ILE B N 1
ATOM 4592 C CA . ILE B 1 182 ? 16.25 -18.141 -22.844 1 96.81 182 ILE B CA 1
ATOM 4593 C C . ILE B 1 182 ? 17.578 -17.828 -22.141 1 96.81 182 ILE B C 1
ATOM 4595 O O . ILE B 1 182 ? 18.047 -16.688 -22.156 1 96.81 182 ILE B O 1
ATOM 4599 N N . PRO B 1 183 ? 18.109 -18.875 -21.469 1 95.94 183 PRO B N 1
ATOM 4600 C CA . PRO B 1 183 ? 19.375 -18.594 -20.781 1 95.94 183 PRO B CA 1
ATOM 4601 C C . PRO B 1 183 ? 20.5 -18.219 -21.734 1 95.94 183 PRO B C 1
ATOM 4603 O O . PRO B 1 183 ? 20.438 -18.562 -22.922 1 95.94 183 PRO B O 1
ATOM 4606 N N . LYS B 1 184 ? 21.516 -17.562 -21.234 1 92 184 LYS B N 1
ATOM 4607 C CA . LYS B 1 184 ? 22.609 -17.031 -22.031 1 92 184 LYS B CA 1
ATOM 4608 C C . LYS B 1 184 ? 23.281 -18.125 -22.844 1 92 184 LYS B C 1
ATOM 4610 O O . LYS B 1 184 ? 23.719 -17.891 -23.969 1 92 184 LYS B O 1
ATOM 4615 N N . GLU B 1 185 ? 23.391 -19.266 -22.297 1 94.75 185 GLU B N 1
ATOM 4616 C CA . GLU B 1 185 ? 24.078 -20.375 -22.922 1 94.75 185 GLU B CA 1
ATOM 4617 C C . GLU B 1 185 ? 23.312 -20.875 -24.156 1 94.75 185 GLU B C 1
ATOM 4619 O O . GLU B 1 185 ? 23.859 -21.625 -24.953 1 94.75 185 GLU B O 1
ATOM 4624 N N . TYR B 1 186 ? 22.078 -20.484 -24.359 1 96.06 186 TYR B N 1
ATOM 4625 C CA . TYR B 1 186 ? 21.25 -20.922 -25.484 1 96.06 186 TYR B CA 1
ATOM 4626 C C . TYR B 1 186 ? 20.828 -19.719 -26.328 1 96.06 186 TYR B C 1
ATOM 4628 O O . TYR B 1 186 ? 19.844 -19.797 -27.078 1 96.06 186 TYR B O 1
ATOM 4636 N N . LYS B 1 187 ? 21.5 -18.578 -26.203 1 91.62 187 LYS B N 1
ATOM 4637 C CA . LYS B 1 187 ? 21.203 -17.406 -27.031 1 91.62 187 LYS B CA 1
ATOM 4638 C C . LYS B 1 187 ? 21.219 -17.766 -28.516 1 91.62 187 LYS B C 1
ATOM 4640 O O . LYS B 1 187 ? 22.188 -18.344 -29.016 1 91.62 187 LYS B O 1
ATOM 4645 N N . GLY B 1 188 ? 20.141 -17.516 -29.172 1 92.19 188 GLY B N 1
ATOM 4646 C CA . GLY B 1 188 ? 20.031 -17.812 -30.578 1 92.19 188 GLY B CA 1
ATOM 4647 C C . GLY B 1 188 ? 19.672 -19.266 -30.859 1 92.19 188 GLY B C 1
ATOM 4648 O O . GLY B 1 188 ? 19.625 -19.688 -32 1 92.19 188 GLY B O 1
ATOM 4649 N N . LYS B 1 189 ? 19.469 -20.047 -29.828 1 95.94 189 LYS B N 1
ATOM 4650 C CA . LYS B 1 189 ? 19.172 -21.484 -29.938 1 95.94 189 LYS B CA 1
ATOM 4651 C C . LYS B 1 189 ? 17.969 -21.844 -29.078 1 95.94 189 LYS B C 1
ATOM 4653 O O . LYS B 1 189 ? 18.031 -22.797 -28.281 1 95.94 189 LYS B O 1
ATOM 4658 N N . SER B 1 190 ? 16.906 -21.109 -29.219 1 96.38 190 SER B N 1
ATOM 4659 C CA . SER B 1 190 ? 15.734 -21.281 -28.359 1 96.38 190 SER B CA 1
ATOM 4660 C C . SER B 1 190 ? 15.109 -22.656 -28.562 1 96.38 190 SER B C 1
ATOM 4662 O O . SER B 1 190 ? 14.617 -23.266 -27.609 1 96.38 190 SER B O 1
ATOM 4664 N N . ASP B 1 191 ? 15.195 -23.25 -29.734 1 97.56 191 ASP B N 1
ATOM 4665 C CA . ASP B 1 191 ? 14.625 -24.562 -30 1 97.56 191 ASP B CA 1
ATOM 4666 C C . ASP B 1 191 ? 15.375 -25.656 -29.25 1 97.56 191 ASP B C 1
ATOM 4668 O O . ASP B 1 191 ? 14.781 -26.625 -28.797 1 97.56 191 ASP B O 1
ATOM 4672 N N . GLU B 1 192 ? 16.672 -25.5 -29.25 1 97.94 192 GLU B N 1
ATOM 4673 C CA . GLU B 1 192 ? 17.469 -26.453 -28.5 1 97.94 192 GLU B CA 1
ATOM 4674 C C . GLU B 1 192 ? 17.109 -26.422 -27.016 1 97.94 192 GLU B C 1
ATOM 4676 O O . GLU B 1 192 ? 17.078 -27.469 -26.359 1 97.94 192 GLU B O 1
ATOM 4681 N N . TYR B 1 193 ? 16.922 -25.234 -26.531 1 98.19 193 TYR B N 1
ATOM 4682 C CA . TYR B 1 193 ? 16.516 -25.094 -25.125 1 98.19 193 TYR B CA 1
ATOM 4683 C C . TYR B 1 193 ? 15.156 -25.719 -24.891 1 98.19 193 TYR B C 1
ATOM 4685 O O . TYR B 1 193 ? 14.945 -26.391 -23.875 1 98.19 193 TYR B O 1
ATOM 4693 N N . VAL B 1 194 ? 14.219 -25.5 -25.781 1 98.56 194 VAL B N 1
ATOM 4694 C CA . VAL B 1 194 ? 12.891 -26.078 -25.703 1 98.56 194 VAL B CA 1
ATOM 4695 C C . VAL B 1 194 ? 13 -27.609 -25.641 1 98.56 194 VAL B C 1
ATOM 4697 O O . VAL B 1 194 ? 12.32 -28.25 -24.844 1 98.56 194 VAL B O 1
ATOM 4700 N N . GLU B 1 195 ? 13.867 -28.141 -26.453 1 98.25 195 GLU B N 1
ATOM 4701 C CA . GLU B 1 195 ? 14.07 -29.594 -26.453 1 98.25 195 GLU B CA 1
ATOM 4702 C C . GLU B 1 195 ? 14.617 -30.078 -25.109 1 98.25 195 GLU B C 1
ATOM 4704 O O . GLU B 1 195 ? 14.211 -31.125 -24.625 1 98.25 195 GLU B O 1
ATOM 4709 N N . LYS B 1 196 ? 15.531 -29.328 -24.641 1 97.88 196 LYS B N 1
ATOM 4710 C CA . LYS B 1 196 ? 16.094 -29.672 -23.344 1 97.88 196 LYS B CA 1
ATOM 4711 C C . LYS B 1 196 ? 15.023 -29.656 -22.25 1 97.88 196 LYS B C 1
ATOM 4713 O O . LYS B 1 196 ? 14.984 -30.547 -21.406 1 97.88 196 LYS B O 1
ATOM 4718 N N . LEU B 1 197 ? 14.188 -28.625 -22.25 1 98.25 197 LEU B N 1
ATOM 4719 C CA . LEU B 1 197 ? 13.086 -28.531 -21.312 1 98.25 197 LEU B CA 1
ATOM 4720 C C . LEU B 1 197 ? 12.195 -29.766 -21.375 1 98.25 197 LEU B C 1
ATOM 4722 O O . LEU B 1 197 ? 11.859 -30.344 -20.344 1 98.25 197 LEU B O 1
ATOM 4726 N N . ILE B 1 198 ? 11.883 -30.188 -22.547 1 98.38 198 ILE B N 1
ATOM 4727 C CA . ILE B 1 198 ? 10.906 -31.25 -22.781 1 98.38 198 ILE B CA 1
ATOM 4728 C C . ILE B 1 198 ? 11.531 -32.594 -22.469 1 98.38 198 ILE B C 1
ATOM 4730 O O . ILE B 1 198 ? 10.906 -33.438 -21.828 1 98.38 198 ILE B O 1
ATOM 4734 N N . LYS B 1 199 ? 12.75 -32.781 -22.844 1 98.06 199 LYS B N 1
ATOM 4735 C CA . LYS B 1 199 ? 13.359 -34.125 -22.812 1 98.06 199 LYS B CA 1
ATOM 4736 C C . LYS B 1 199 ? 14.07 -34.375 -21.484 1 98.06 199 LYS B C 1
ATOM 4738 O O . LYS B 1 199 ? 14.219 -35.5 -21.047 1 98.06 199 LYS B O 1
ATOM 4743 N N . GLU B 1 200 ? 14.5 -33.281 -20.891 1 98.19 200 GLU B N 1
ATOM 4744 C CA . GLU B 1 200 ? 15.32 -33.469 -19.703 1 98.19 200 GLU B CA 1
ATOM 4745 C C . GLU B 1 200 ? 14.617 -32.938 -18.453 1 98.19 200 GLU B C 1
ATOM 4747 O O . GLU B 1 200 ? 14.547 -33.625 -17.438 1 98.19 200 GLU B O 1
ATOM 4752 N N . MET B 1 201 ? 14.094 -31.75 -18.469 1 98.44 201 MET B N 1
ATOM 4753 C CA . MET B 1 201 ? 13.609 -31.109 -17.25 1 98.44 201 MET B CA 1
ATOM 4754 C C . MET B 1 201 ? 12.234 -31.641 -16.859 1 98.44 201 MET B C 1
ATOM 4756 O O . MET B 1 201 ? 12.016 -32.031 -15.719 1 98.44 201 MET B O 1
ATOM 4760 N N . LEU B 1 202 ? 11.297 -31.703 -17.844 1 98.56 202 LEU B N 1
ATOM 4761 C CA . LEU B 1 202 ? 9.93 -32.125 -17.562 1 98.56 202 LEU B CA 1
ATOM 4762 C C . LEU B 1 202 ? 9.898 -33.531 -16.969 1 98.56 202 LEU B C 1
ATOM 4764 O O . LEU B 1 202 ? 9.211 -33.781 -15.969 1 98.56 202 LEU B O 1
ATOM 4768 N N . PRO B 1 203 ? 10.695 -34.5 -17.547 1 98.44 203 PRO B N 1
ATOM 4769 C CA . PRO B 1 203 ? 10.68 -35.844 -16.969 1 98.44 203 PRO B CA 1
ATOM 4770 C C . PRO B 1 203 ? 11.148 -35.875 -15.523 1 98.44 203 PRO B C 1
ATOM 4772 O O . PRO B 1 203 ? 10.594 -36.625 -14.703 1 98.44 203 PRO B O 1
ATOM 4775 N N . LYS B 1 204 ? 12.133 -35.062 -15.172 1 98.5 204 LYS B N 1
ATOM 4776 C CA . LYS B 1 204 ? 12.656 -35.031 -13.805 1 98.5 204 LYS B CA 1
ATOM 4777 C C . LYS B 1 204 ? 11.648 -34.375 -12.852 1 98.5 204 LYS B C 1
ATOM 4779 O O . LYS B 1 204 ? 11.523 -34.812 -11.703 1 98.5 204 LYS B O 1
ATOM 4784 N N . VAL B 1 205 ? 10.945 -33.344 -13.266 1 98.69 205 VAL B N 1
ATOM 4785 C CA . VAL B 1 205 ? 9.906 -32.688 -12.477 1 98.69 205 VAL B CA 1
ATOM 4786 C C . VAL B 1 205 ? 8.82 -33.688 -12.125 1 98.69 205 VAL B C 1
ATOM 4788 O O . VAL B 1 205 ? 8.344 -33.75 -10.984 1 98.69 205 VAL B O 1
ATOM 4791 N N . LYS B 1 206 ? 8.445 -34.5 -13.125 1 97.94 206 LYS B N 1
ATOM 4792 C CA . LYS B 1 206 ? 7.43 -35.531 -12.914 1 97.94 206 LYS B CA 1
ATOM 4793 C C . LYS B 1 206 ? 7.949 -36.656 -12.008 1 97.94 206 LYS B C 1
ATOM 4795 O O . LYS B 1 206 ? 7.25 -37.094 -11.086 1 97.94 206 LYS B O 1
ATOM 4800 N N . GLU B 1 207 ? 9.141 -37.062 -12.305 1 98 207 GLU B N 1
ATOM 4801 C CA . GLU B 1 207 ? 9.742 -38.156 -11.523 1 98 207 GLU B CA 1
ATOM 4802 C C . GLU B 1 207 ? 9.75 -37.812 -10.039 1 98 207 GLU B C 1
ATOM 4804 O O . GLU B 1 207 ? 9.469 -38.656 -9.203 1 98 207 GLU B O 1
ATOM 4809 N N . GLU B 1 208 ? 10.016 -36.562 -9.719 1 98.06 208 GLU B N 1
ATOM 4810 C CA . GLU B 1 208 ? 10.109 -36.125 -8.32 1 98.06 208 GLU B CA 1
ATOM 4811 C C . GLU B 1 208 ? 8.789 -35.531 -7.832 1 98.06 208 GLU B C 1
ATOM 4813 O O . GLU B 1 208 ? 8.68 -35.125 -6.68 1 98.06 208 GLU B O 1
ATOM 4818 N N . ASN B 1 209 ? 7.777 -35.531 -8.664 1 98.12 209 ASN B N 1
ATOM 4819 C CA . ASN B 1 209 ? 6.453 -35.031 -8.336 1 98.12 209 ASN B CA 1
ATOM 4820 C C . ASN B 1 209 ? 6.539 -33.625 -7.719 1 98.12 209 ASN B C 1
ATOM 4822 O O . ASN B 1 209 ? 6.023 -33.406 -6.621 1 98.12 209 ASN B O 1
ATOM 4826 N N . LEU B 1 210 ? 7.125 -32.625 -8.461 1 98.62 210 LEU B N 1
ATOM 4827 C CA . LEU B 1 210 ? 7.531 -31.359 -7.848 1 98.62 210 LEU B CA 1
ATOM 4828 C C . LEU B 1 210 ? 6.59 -30.234 -8.25 1 98.62 210 LEU B C 1
ATOM 4830 O O . LEU B 1 210 ? 6.605 -29.156 -7.641 1 98.62 210 LEU B O 1
ATOM 4834 N N . ALA B 1 211 ? 5.695 -30.5 -9.234 1 98.81 211 ALA B N 1
ATOM 4835 C CA . ALA B 1 211 ? 4.883 -29.375 -9.711 1 98.81 211 ALA B CA 1
ATOM 4836 C C . ALA B 1 211 ? 3.48 -29.828 -10.094 1 98.81 211 ALA B C 1
ATOM 4838 O O . ALA B 1 211 ? 3.289 -30.984 -10.5 1 98.81 211 ALA B O 1
ATOM 4839 N N . LYS B 1 212 ? 2.559 -28.953 -9.922 1 98.75 212 LYS B N 1
ATOM 4840 C CA . LYS B 1 212 ? 1.18 -29.172 -10.344 1 98.75 212 LYS B CA 1
ATOM 4841 C C . LYS B 1 212 ? 0.935 -28.594 -11.734 1 98.75 212 LYS B C 1
ATOM 4843 O O . LYS B 1 212 ? 0.13 -29.125 -12.5 1 98.75 212 LYS B O 1
ATOM 4848 N N . PHE B 1 213 ? 1.666 -27.547 -12.055 1 98.94 213 PHE B N 1
ATOM 4849 C CA . PHE B 1 213 ? 1.458 -26.812 -13.297 1 98.94 213 PHE B CA 1
ATOM 4850 C C . PHE B 1 213 ? 2.768 -26.656 -14.062 1 98.94 213 PHE B C 1
ATOM 4852 O O . PHE B 1 213 ? 3.848 -26.797 -13.484 1 98.94 213 PHE B O 1
ATOM 4859 N N . CYS B 1 214 ? 2.691 -26.516 -15.336 1 98.94 214 CYS B N 1
ATOM 4860 C CA . CYS B 1 214 ? 3.752 -26.016 -16.203 1 98.94 214 CYS B CA 1
ATOM 4861 C C . CYS B 1 214 ? 3.35 -24.703 -16.859 1 98.94 214 CYS B C 1
ATOM 4863 O O . CYS B 1 214 ? 2.227 -24.562 -17.359 1 98.94 214 CYS B O 1
ATOM 4865 N N . ASP B 1 215 ? 4.203 -23.719 -16.797 1 98.94 215 ASP B N 1
ATOM 4866 C CA . ASP B 1 215 ? 3.953 -22.375 -17.344 1 98.94 215 ASP B CA 1
ATOM 4867 C C . ASP B 1 215 ? 5.016 -22 -18.359 1 98.94 215 ASP B C 1
ATOM 4869 O O . ASP B 1 215 ? 6.098 -22.594 -18.391 1 98.94 215 ASP B O 1
ATOM 4873 N N . VAL B 1 216 ? 4.691 -21.141 -19.266 1 98.88 216 VAL B N 1
ATOM 4874 C CA . VAL B 1 216 ? 5.605 -20.609 -20.281 1 98.88 216 VAL B CA 1
ATOM 4875 C C . VAL B 1 216 ? 5.406 -19.109 -20.422 1 98.88 216 VAL B C 1
ATOM 4877 O O . VAL B 1 216 ? 4.277 -18.625 -20.375 1 98.88 216 VAL B O 1
ATOM 4880 N N . PHE B 1 217 ? 6.488 -18.391 -20.484 1 98.56 217 PHE B N 1
ATOM 4881 C CA . PHE B 1 217 ? 6.43 -16.984 -20.859 1 98.56 217 PHE B CA 1
ATOM 4882 C C . PHE B 1 217 ? 6.328 -16.812 -22.375 1 98.56 217 PHE B C 1
ATOM 4884 O O . PHE B 1 217 ? 7.34 -16.641 -23.047 1 98.56 217 PHE B O 1
ATOM 4891 N N . CYS B 1 218 ? 5.129 -16.844 -22.906 1 98.44 218 CYS B N 1
ATOM 4892 C CA . CYS B 1 218 ? 4.855 -16.688 -24.328 1 98.44 218 CYS B CA 1
ATOM 4893 C C . CYS B 1 218 ? 4.922 -15.219 -24.734 1 98.44 218 CYS B C 1
ATOM 4895 O O . CYS B 1 218 ? 3.936 -14.492 -24.609 1 98.44 218 CYS B O 1
ATOM 4897 N N . GLU B 1 219 ? 6.016 -14.805 -25.266 1 96.19 219 GLU B N 1
ATOM 4898 C CA . GLU B 1 219 ? 6.285 -13.391 -25.547 1 96.19 219 GLU B CA 1
ATOM 4899 C C . GLU B 1 219 ? 7.273 -13.234 -26.688 1 96.19 219 GLU B C 1
ATOM 4901 O O . GLU B 1 219 ? 8.102 -14.117 -26.938 1 96.19 219 GLU B O 1
ATOM 4906 N N . LYS B 1 220 ? 7.184 -12.094 -27.375 1 94.56 220 LYS B N 1
ATOM 4907 C CA . LYS B 1 220 ? 8.117 -11.789 -28.469 1 94.56 220 LYS B CA 1
ATOM 4908 C C . LYS B 1 220 ? 9.562 -11.844 -27.969 1 94.56 220 LYS B C 1
ATOM 4910 O O . LYS B 1 220 ? 9.883 -11.297 -26.922 1 94.56 220 LYS B O 1
ATOM 4915 N N . ASN B 1 221 ? 10.367 -12.562 -28.688 1 91.81 221 ASN B N 1
ATOM 4916 C CA . ASN B 1 221 ? 11.805 -12.688 -28.453 1 91.81 221 ASN B CA 1
ATOM 4917 C C . ASN B 1 221 ? 12.109 -13.555 -27.234 1 91.81 221 ASN B C 1
ATOM 4919 O O . ASN B 1 221 ? 13.219 -13.531 -26.719 1 91.81 221 ASN B O 1
ATOM 4923 N N . VAL B 1 222 ? 11.102 -14.289 -26.703 1 95.69 222 VAL B N 1
ATOM 4924 C CA . VAL B 1 222 ? 11.312 -15.258 -25.641 1 95.69 222 VAL B CA 1
ATOM 4925 C C . VAL B 1 222 ? 10.867 -16.641 -26.109 1 95.69 222 VAL B C 1
ATOM 4927 O O . VAL B 1 222 ? 11.609 -17.344 -26.797 1 95.69 222 VAL B O 1
ATOM 4930 N N . PHE B 1 223 ? 9.617 -16.984 -26.047 1 98.12 223 PHE B N 1
ATOM 4931 C CA . PHE B 1 223 ? 9.086 -18.219 -26.609 1 98.12 223 PHE B CA 1
ATOM 4932 C C . PHE B 1 223 ? 7.895 -17.922 -27.516 1 98.12 223 PHE B C 1
ATOM 4934 O O . PHE B 1 223 ? 6.945 -17.25 -27.109 1 98.12 223 PHE B O 1
ATOM 4941 N N . THR B 1 224 ? 7.949 -18.422 -28.734 1 97.81 224 THR B N 1
ATOM 4942 C CA . THR B 1 224 ? 6.871 -18.234 -29.703 1 97.81 224 THR B CA 1
ATOM 4943 C C . THR B 1 224 ? 5.625 -19.016 -29.266 1 97.81 224 THR B C 1
ATOM 4945 O O . THR B 1 224 ? 5.688 -19.859 -28.375 1 97.81 224 THR B O 1
ATOM 4948 N N . VAL B 1 225 ? 4.492 -18.656 -29.922 1 98.5 225 VAL B N 1
ATOM 4949 C CA . VAL B 1 225 ? 3.242 -19.359 -29.656 1 98.5 225 VAL B CA 1
ATOM 4950 C C . VAL B 1 225 ? 3.43 -20.859 -29.938 1 98.5 225 VAL B C 1
ATOM 4952 O O . VAL B 1 225 ? 2.961 -21.703 -29.172 1 98.5 225 VAL B O 1
ATOM 4955 N N . GLU B 1 226 ? 4.172 -21.188 -31 1 98.38 226 GLU B N 1
ATOM 4956 C CA . GLU B 1 226 ? 4.402 -22.578 -31.391 1 98.38 226 GLU B CA 1
ATOM 4957 C C . GLU B 1 226 ? 5.27 -23.297 -30.359 1 98.38 226 GLU B C 1
ATOM 4959 O O . GLU B 1 226 ? 4.977 -24.422 -29.969 1 98.38 226 GLU B O 1
ATOM 4964 N N . GLN B 1 227 ? 6.328 -22.656 -29.953 1 98.62 227 GLN B N 1
ATOM 4965 C CA . GLN B 1 227 ? 7.191 -23.234 -28.938 1 98.62 227 GLN B CA 1
ATOM 4966 C C . GLN B 1 227 ? 6.434 -23.438 -27.625 1 98.62 227 GLN B C 1
ATOM 4968 O O . GLN B 1 227 ? 6.582 -24.469 -26.969 1 98.62 227 GLN B O 1
ATOM 4973 N N . SER B 1 228 ? 5.66 -22.422 -27.25 1 98.88 228 SER B N 1
ATOM 4974 C CA . SER B 1 228 ? 4.852 -22.5 -26.031 1 98.88 228 SER B CA 1
ATOM 4975 C C . SER B 1 228 ? 3.883 -23.672 -26.094 1 98.88 228 SER B C 1
ATOM 4977 O O . SER B 1 228 ? 3.768 -24.438 -25.125 1 98.88 228 SER B O 1
ATOM 4979 N N . LYS B 1 229 ? 3.203 -23.797 -27.219 1 98.75 229 LYS B N 1
ATOM 4980 C CA . LYS B 1 229 ? 2.266 -24.891 -27.422 1 98.75 229 LYS B CA 1
ATOM 4981 C C . LYS B 1 229 ? 2.965 -26.25 -27.281 1 98.75 229 LYS B C 1
ATOM 4983 O O . LYS B 1 229 ? 2.461 -27.141 -26.609 1 98.75 229 LYS B O 1
ATOM 4988 N N . LYS B 1 230 ? 4.102 -26.375 -27.922 1 98.75 230 LYS B N 1
ATOM 4989 C CA . LYS B 1 230 ? 4.871 -27.609 -27.875 1 98.75 230 LYS B CA 1
ATOM 4990 C C . LYS B 1 230 ? 5.238 -27.984 -26.438 1 98.75 230 LYS B C 1
ATOM 4992 O O . LYS B 1 230 ? 5.027 -29.125 -26.016 1 98.75 230 LYS B O 1
ATOM 4997 N N . ILE B 1 231 ? 5.746 -27.016 -25.672 1 98.88 231 ILE B N 1
ATOM 4998 C CA . ILE B 1 231 ? 6.18 -27.25 -24.297 1 98.88 231 ILE B CA 1
ATOM 4999 C C . ILE B 1 231 ? 4.988 -27.672 -23.438 1 98.88 231 ILE B C 1
ATOM 5001 O O . ILE B 1 231 ? 5.055 -28.656 -22.719 1 98.88 231 ILE B O 1
ATOM 5005 N N . LEU B 1 232 ? 3.869 -26.922 -23.516 1 98.88 232 LEU B N 1
ATOM 5006 C CA . LEU B 1 232 ? 2.732 -27.109 -22.625 1 98.88 232 LEU B CA 1
ATOM 5007 C C . LEU B 1 232 ? 2 -28.406 -22.938 1 98.88 232 LEU B C 1
ATOM 5009 O O . LEU B 1 232 ? 1.548 -29.109 -22.016 1 98.88 232 LEU B O 1
ATOM 5013 N N . LEU B 1 233 ? 1.881 -28.766 -24.219 1 98.75 233 LEU B N 1
ATOM 5014 C CA . LEU B 1 233 ? 1.242 -30.031 -24.578 1 98.75 233 LEU B CA 1
ATOM 5015 C C . LEU B 1 233 ? 2.076 -31.219 -24.094 1 98.75 233 LEU B C 1
ATOM 5017 O O . LEU B 1 233 ? 1.527 -32.219 -23.625 1 98.75 233 LEU B O 1
ATOM 5021 N N . GLU B 1 234 ? 3.402 -31.141 -24.234 1 98.62 234 GLU B N 1
ATOM 5022 C CA . GLU B 1 234 ? 4.266 -32.188 -23.703 1 98.62 234 GLU B CA 1
ATOM 5023 C C . GLU B 1 234 ? 4.133 -32.312 -22.188 1 98.62 234 GLU B C 1
ATOM 5025 O O . GLU B 1 234 ? 4.141 -33.406 -21.641 1 98.62 234 GLU B O 1
ATOM 5030 N N . ALA B 1 235 ? 4.074 -31.141 -21.516 1 98.75 235 ALA B N 1
ATOM 5031 C CA . ALA B 1 235 ? 3.918 -31.125 -20.062 1 98.75 235 ALA B CA 1
ATOM 5032 C C . ALA B 1 235 ? 2.613 -31.797 -19.641 1 98.75 235 ALA B C 1
ATOM 5034 O O . ALA B 1 235 ? 2.559 -32.469 -18.625 1 98.75 235 ALA B O 1
ATOM 5035 N N . GLN B 1 236 ? 1.541 -31.609 -20.422 1 98.5 236 GLN B N 1
ATOM 5036 C CA . GLN B 1 236 ? 0.251 -32.219 -20.125 1 98.5 236 GLN B CA 1
ATOM 5037 C C . GLN B 1 236 ? 0.356 -33.75 -20.156 1 98.5 236 GLN B C 1
ATOM 5039 O O . GLN B 1 236 ? -0.327 -34.438 -19.391 1 98.5 236 GLN B O 1
ATOM 5044 N N . LYS B 1 237 ? 1.224 -34.25 -21.016 1 98.06 237 LYS B N 1
ATOM 5045 C CA . LYS B 1 237 ? 1.421 -35.688 -21.078 1 98.06 237 LYS B CA 1
ATOM 5046 C C . LYS B 1 237 ? 2.01 -36.25 -19.781 1 98.06 237 LYS B C 1
ATOM 5048 O O . LYS B 1 237 ? 1.828 -37.406 -19.453 1 98.06 237 LYS B O 1
ATOM 5053 N N . TYR B 1 238 ? 2.705 -35.375 -19.078 1 97.25 238 TYR B N 1
ATOM 5054 C CA . TYR B 1 238 ? 3.283 -35.75 -17.797 1 97.25 238 TYR B CA 1
ATOM 5055 C C . TYR B 1 238 ? 2.322 -35.469 -16.641 1 97.25 238 TYR B C 1
ATOM 5057 O O . TYR B 1 238 ? 2.682 -35.594 -15.477 1 97.25 238 TYR B O 1
ATOM 5065 N N . GLY B 1 239 ? 1.114 -35 -16.984 1 97.31 239 GLY B N 1
ATOM 5066 C CA . GLY B 1 239 ? 0.09 -34.781 -15.984 1 97.31 239 GLY B CA 1
ATOM 5067 C C . GLY B 1 239 ? 0.111 -33.375 -15.414 1 97.31 239 GLY B C 1
ATOM 5068 O O . GLY B 1 239 ? -0.618 -33.062 -14.469 1 97.31 239 GLY B O 1
ATOM 5069 N N . LEU B 1 240 ? 0.921 -32.5 -15.898 1 98.62 240 LEU B N 1
ATOM 5070 C CA . LEU B 1 240 ? 0.951 -31.109 -15.445 1 98.62 240 LEU B CA 1
ATOM 5071 C C . LEU B 1 240 ? -0.112 -30.281 -16.156 1 98.62 240 LEU B C 1
ATOM 5073 O O . LEU B 1 240 ? -0.309 -30.422 -17.359 1 98.62 240 LEU B O 1
ATOM 5077 N N . LYS B 1 241 ? -0.882 -29.516 -15.445 1 98.75 241 LYS B N 1
ATOM 5078 C CA . LYS B 1 241 ? -1.834 -28.594 -16.062 1 98.75 241 LYS B CA 1
ATOM 5079 C C . LYS B 1 241 ? -1.13 -27.344 -16.594 1 98.75 241 LYS B C 1
ATOM 5081 O O . LYS B 1 241 ? -0.051 -26.984 -16.109 1 98.75 241 LYS B O 1
ATOM 5086 N N . SER B 1 242 ? -1.687 -26.672 -17.578 1 98.88 242 SER B N 1
ATOM 5087 C CA . SER B 1 242 ? -0.991 -25.625 -18.312 1 98.88 242 SER B CA 1
ATOM 5088 C C . SER B 1 242 ? -1.366 -24.234 -17.797 1 98.88 242 SER B C 1
ATOM 5090 O O . SER B 1 242 ? -2.525 -23.984 -17.469 1 98.88 242 SER B O 1
ATOM 5092 N N . LYS B 1 243 ? -0.451 -23.359 -17.719 1 98.94 243 LYS B N 1
ATOM 5093 C CA . LYS B 1 243 ? -0.587 -21.922 -17.547 1 98.94 243 LYS B CA 1
ATOM 5094 C C . LYS B 1 243 ? 0.257 -21.172 -18.562 1 98.94 243 LYS B C 1
ATOM 5096 O O . LYS B 1 243 ? 1.227 -21.703 -19.094 1 98.94 243 LYS B O 1
ATOM 5101 N N . ILE B 1 244 ? -0.106 -19.922 -18.859 1 98.88 244 ILE B N 1
ATOM 5102 C CA . ILE B 1 244 ? 0.648 -19.172 -19.859 1 98.88 244 ILE B CA 1
ATOM 5103 C C . ILE B 1 244 ? 0.773 -17.719 -19.422 1 98.88 244 ILE B C 1
ATOM 5105 O O . ILE B 1 244 ? -0.23 -17.062 -19.125 1 98.88 244 ILE B O 1
ATOM 5109 N N . HIS B 1 245 ? 2.02 -17.188 -19.188 1 98.81 245 HIS B N 1
ATOM 5110 C CA . HIS B 1 245 ? 2.199 -15.742 -19.297 1 98.81 245 HIS B CA 1
ATOM 5111 C C . HIS B 1 245 ? 1.858 -15.234 -20.688 1 98.81 245 HIS B C 1
ATOM 5113 O O . HIS B 1 245 ? 2.627 -15.438 -21.625 1 98.81 245 HIS B O 1
ATOM 5119 N N . ALA B 1 246 ? 0.802 -14.516 -20.766 1 98.38 246 ALA B N 1
ATOM 5120 C CA . ALA B 1 246 ? 0.231 -14.258 -22.094 1 98.38 246 ALA B CA 1
ATOM 5121 C C . ALA B 1 246 ? 0.126 -12.766 -22.359 1 98.38 246 ALA B C 1
ATOM 5123 O O . ALA B 1 246 ? -0.372 -12.008 -21.516 1 98.38 246 ALA B O 1
ATOM 5124 N N . ASP B 1 247 ? 0.594 -12.305 -23.547 1 97.62 247 ASP B N 1
ATOM 5125 C CA . ASP B 1 247 ? 0.334 -10.984 -24.109 1 97.62 247 ASP B CA 1
ATOM 5126 C C . ASP B 1 247 ? 0.683 -9.883 -23.109 1 97.62 247 ASP B C 1
ATOM 5128 O O . ASP B 1 247 ? -0.122 -8.984 -22.859 1 97.62 247 ASP B O 1
ATOM 5132 N N . GLU B 1 248 ? 1.833 -10.016 -22.453 1 95.5 248 GLU B N 1
ATOM 5133 C CA . GLU B 1 248 ? 2.234 -9.055 -21.438 1 95.5 248 GLU B CA 1
ATOM 5134 C C . GLU B 1 248 ? 2.768 -7.77 -22.062 1 95.5 248 GLU B C 1
ATOM 5136 O O . GLU B 1 248 ? 2.318 -6.672 -21.734 1 95.5 248 GLU B O 1
ATOM 5141 N N . ILE B 1 249 ? 3.699 -7.914 -22.969 1 93.5 249 ILE B N 1
ATOM 5142 C CA . ILE B 1 249 ? 4.398 -6.773 -23.547 1 93.5 249 ILE B CA 1
ATOM 5143 C C . ILE B 1 249 ? 3.818 -6.445 -24.922 1 93.5 249 ILE B C 1
ATOM 5145 O O . ILE B 1 249 ? 3.648 -5.273 -25.266 1 93.5 249 ILE B O 1
ATOM 5149 N N . VAL B 1 250 ? 3.58 -7.555 -25.734 1 95.19 250 VAL B N 1
ATOM 5150 C CA . VAL B 1 250 ? 2.957 -7.375 -27.047 1 95.19 250 VAL B CA 1
ATOM 5151 C C . VAL B 1 250 ? 1.808 -8.367 -27.203 1 95.19 250 VAL B C 1
ATOM 5153 O O . VAL B 1 250 ? 1.713 -9.344 -26.453 1 95.19 250 VAL B O 1
ATOM 5156 N N . GLU B 1 251 ? 0.971 -8.109 -28.125 1 96.88 251 GLU B N 1
ATOM 5157 C CA . GLU B 1 251 ? -0.087 -9.039 -28.516 1 96.88 251 GLU B CA 1
ATOM 5158 C C . GLU B 1 251 ? 0.464 -10.18 -29.359 1 96.88 251 GLU B C 1
ATOM 5160 O O . GLU B 1 251 ? 0.463 -10.109 -30.578 1 96.88 251 GLU B O 1
ATOM 5165 N N . LEU B 1 252 ? 0.817 -11.258 -28.781 1 96.19 252 LEU B N 1
ATOM 5166 C CA . LEU B 1 252 ? 1.468 -12.352 -29.5 1 96.19 252 LEU B CA 1
ATOM 5167 C C . LEU B 1 252 ? 0.484 -13.484 -29.766 1 96.19 252 LEU B C 1
ATOM 5169 O O . LEU B 1 252 ? 0.7 -14.297 -30.672 1 96.19 252 LEU B O 1
ATOM 5173 N N . GLY B 1 253 ? -0.579 -13.555 -28.953 1 97.56 253 GLY B N 1
ATOM 5174 C CA . GLY B 1 253 ? -1.56 -14.617 -29.141 1 97.56 253 GLY B CA 1
ATOM 5175 C C . GLY B 1 253 ? -1.56 -15.633 -28.016 1 97.56 253 GLY B C 1
ATOM 5176 O O . GLY B 1 253 ? -2.154 -16.703 -28.141 1 97.56 253 GLY B O 1
ATOM 5177 N N . GLY B 1 254 ? -0.913 -15.305 -26.938 1 98.31 254 GLY B N 1
ATOM 5178 C CA . GLY B 1 254 ? -0.843 -16.203 -25.812 1 98.31 254 GLY B CA 1
ATOM 5179 C C . GLY B 1 254 ? -2.201 -16.516 -25.203 1 98.31 254 GLY B C 1
ATOM 5180 O O . GLY B 1 254 ? -2.451 -17.641 -24.766 1 98.31 254 GLY B O 1
ATOM 5181 N N . ALA B 1 255 ? -3.057 -15.547 -25.141 1 98.56 255 ALA B N 1
ATOM 5182 C CA . ALA B 1 255 ? -4.398 -15.734 -24.594 1 98.56 255 ALA B CA 1
ATOM 5183 C C . ALA B 1 255 ? -5.188 -16.75 -25.406 1 98.56 255 ALA B C 1
ATOM 5185 O O . ALA B 1 255 ? -5.875 -17.609 -24.859 1 98.56 255 ALA B O 1
ATOM 5186 N N . LYS B 1 256 ? -5.117 -16.625 -26.719 1 98.31 256 LYS B N 1
ATOM 5187 C CA . LYS B 1 256 ? -5.793 -17.562 -27.625 1 98.31 256 LYS B CA 1
ATOM 5188 C C . LYS B 1 256 ? -5.266 -18.984 -27.422 1 98.31 256 LYS B C 1
ATOM 5190 O O . LYS B 1 256 ? -6.043 -19.938 -27.375 1 98.31 256 LYS B O 1
ATOM 5195 N N . LEU B 1 257 ? -3.955 -19.062 -27.359 1 98.69 257 LEU B N 1
ATOM 5196 C CA . LEU B 1 257 ? -3.338 -20.375 -27.156 1 98.69 257 LEU B CA 1
ATOM 5197 C C . LEU B 1 257 ? -3.812 -21 -25.844 1 98.69 257 LEU B C 1
ATOM 5199 O O . LEU B 1 257 ? -4.094 -22.203 -25.781 1 98.69 257 LEU B O 1
ATOM 5203 N N . ALA B 1 258 ? -3.857 -20.203 -24.781 1 98.88 258 ALA B N 1
ATOM 5204 C CA . ALA B 1 258 ? -4.281 -20.688 -23.469 1 98.88 258 ALA B CA 1
ATOM 5205 C C . ALA B 1 258 ? -5.66 -21.344 -23.547 1 98.88 258 ALA B C 1
ATOM 5207 O O . ALA B 1 258 ? -5.871 -22.438 -23.031 1 98.88 258 ALA B O 1
ATOM 5208 N N . ALA B 1 259 ? -6.574 -20.656 -24.172 1 98.56 259 ALA B N 1
ATOM 5209 C CA . ALA B 1 259 ? -7.926 -21.188 -24.328 1 98.56 259 ALA B CA 1
ATOM 5210 C C . ALA B 1 259 ? -7.926 -22.453 -25.188 1 98.56 259 ALA B C 1
ATOM 5212 O O . ALA B 1 259 ? -8.633 -23.422 -24.875 1 98.56 259 ALA B O 1
ATOM 5213 N N . GLU B 1 260 ? -7.141 -22.391 -26.234 1 98.19 260 GLU B N 1
ATOM 5214 C CA . GLU B 1 260 ? -7.094 -23.484 -27.203 1 98.19 260 GLU B CA 1
ATOM 5215 C C . GLU B 1 260 ? -6.637 -24.781 -26.531 1 98.19 260 GLU B C 1
ATOM 5217 O O . GLU B 1 260 ? -7.168 -25.859 -26.828 1 98.19 260 GLU B O 1
ATOM 5222 N N . ILE B 1 261 ? -5.699 -24.703 -25.625 1 98.38 261 ILE B N 1
ATOM 5223 C CA . ILE B 1 261 ? -5.121 -25.938 -25.078 1 98.38 261 ILE B CA 1
ATOM 5224 C C . ILE B 1 261 ? -5.688 -26.203 -23.688 1 98.38 261 ILE B C 1
ATOM 5226 O O . ILE B 1 261 ? -5.133 -27 -22.922 1 98.38 261 ILE B O 1
ATOM 5230 N N . ASN B 1 262 ? -6.699 -25.469 -23.281 1 97.94 262 ASN B N 1
ATOM 5231 C CA . ASN B 1 262 ? -7.383 -25.625 -22 1 97.94 262 ASN B CA 1
ATOM 5232 C C . ASN B 1 262 ? -6.441 -25.375 -20.828 1 97.94 262 ASN B C 1
ATOM 5234 O O . ASN B 1 262 ? -6.375 -26.172 -19.906 1 97.94 262 ASN B O 1
ATOM 5238 N N . ALA B 1 263 ? -5.652 -24.344 -21 1 98.88 263 ALA B N 1
ATOM 5239 C CA . ALA B 1 263 ? -4.84 -23.922 -19.859 1 98.88 263 ALA B CA 1
ATOM 5240 C C . ALA B 1 263 ? -5.719 -23.484 -18.688 1 98.88 263 ALA B C 1
ATOM 5242 O O . ALA B 1 263 ? -6.828 -22.984 -18.891 1 98.88 263 ALA B O 1
ATOM 5243 N N . VAL B 1 264 ? -5.262 -23.703 -17.516 1 98.88 264 VAL B N 1
ATOM 5244 C CA . VAL B 1 264 ? -6.012 -23.312 -16.328 1 98.88 264 VAL B CA 1
ATOM 5245 C C . VAL B 1 264 ? -6.098 -21.781 -16.25 1 98.88 264 VAL B C 1
ATOM 5247 O O . VAL B 1 264 ? -7.137 -21.234 -15.883 1 98.88 264 VAL B O 1
ATOM 5250 N N . SER B 1 265 ? -4.973 -21.109 -16.594 1 98.88 265 SER B N 1
ATOM 5251 C CA . SER B 1 265 ? -4.992 -19.656 -16.531 1 98.88 265 SER B CA 1
ATOM 5252 C C . SER B 1 265 ? -4.129 -19.047 -17.641 1 98.88 265 SER B C 1
ATOM 5254 O O . SER B 1 265 ? -3.205 -19.688 -18.141 1 98.88 265 SER B O 1
ATOM 5256 N N . ALA B 1 266 ? -4.484 -17.922 -18.109 1 98.94 266 ALA B N 1
ATOM 5257 C CA . ALA B 1 266 ? -3.688 -16.953 -18.859 1 98.94 266 ALA B CA 1
ATOM 5258 C C . ALA B 1 266 ? -3.395 -15.719 -18.031 1 98.94 266 ALA B C 1
ATOM 5260 O O . ALA B 1 266 ? -4.312 -15.078 -17.5 1 98.94 266 ALA B O 1
ATOM 5261 N N . ASP B 1 267 ? -2.162 -15.391 -17.922 1 98.88 267 ASP B N 1
ATOM 5262 C CA . ASP B 1 267 ? -1.767 -14.414 -16.922 1 98.88 267 ASP B CA 1
ATOM 5263 C C . ASP B 1 267 ? -1.229 -13.141 -17.578 1 98.88 267 ASP B C 1
ATOM 5265 O O . ASP B 1 267 ? -0.729 -13.18 -18.703 1 98.88 267 ASP B O 1
ATOM 5269 N N . HIS B 1 268 ? -1.228 -11.969 -16.875 1 98.69 268 HIS B N 1
ATOM 5270 C CA . HIS B 1 268 ? -0.841 -10.617 -17.266 1 98.69 268 HIS B CA 1
ATOM 5271 C C . HIS B 1 268 ? -1.891 -9.984 -18.172 1 98.69 268 HIS B C 1
ATOM 5273 O O . HIS B 1 268 ? -2.729 -9.203 -17.719 1 98.69 268 HIS B O 1
ATOM 5279 N N . LEU B 1 269 ? -1.83 -10.328 -19.469 1 98.75 269 LEU B N 1
ATOM 5280 C CA . LEU B 1 269 ? -2.877 -10.008 -20.422 1 98.75 269 LEU B CA 1
ATOM 5281 C C . LEU B 1 269 ? -2.957 -8.5 -20.656 1 98.75 269 LEU B C 1
ATOM 5283 O O . LEU B 1 269 ? -4.016 -7.98 -21.016 1 98.75 269 LEU B O 1
ATOM 5287 N N . LEU B 1 270 ? -1.874 -7.727 -20.469 1 98.12 270 LEU B N 1
ATOM 5288 C CA . LEU B 1 270 ? -1.847 -6.281 -20.656 1 98.12 270 LEU B CA 1
ATOM 5289 C C . LEU B 1 270 ? -2.152 -5.91 -22.109 1 98.12 270 LEU B C 1
ATOM 5291 O O . LEU B 1 270 ? -2.752 -4.867 -22.375 1 98.12 270 LEU B O 1
ATOM 5295 N N . GLN B 1 271 ? -1.711 -6.801 -23.078 1 97.69 271 GLN B N 1
ATOM 5296 C CA . GLN B 1 271 ? -1.816 -6.496 -24.5 1 97.69 271 GLN B CA 1
ATOM 5297 C C . GLN B 1 271 ? -2.727 -7.496 -25.203 1 97.69 271 GLN B C 1
ATOM 5299 O O . GLN B 1 271 ? -2.633 -7.672 -26.422 1 97.69 271 GLN B O 1
ATOM 5304 N N . THR B 1 272 ? -3.525 -8.203 -24.453 1 97.94 272 THR B N 1
ATOM 5305 C CA . THR B 1 272 ? -4.395 -9.203 -25.062 1 97.94 272 THR B CA 1
ATOM 5306 C C . THR B 1 272 ? -5.391 -8.539 -26.016 1 97.94 272 THR B C 1
ATOM 5308 O O . THR B 1 272 ? -5.91 -7.457 -25.719 1 97.94 272 THR B O 1
ATOM 5311 N N . SER B 1 273 ? -5.645 -9.117 -27.188 1 97.44 273 SER B N 1
ATOM 5312 C CA . SER B 1 273 ? -6.559 -8.586 -28.203 1 97.44 273 SER B CA 1
ATOM 5313 C C . SER B 1 273 ? -8.008 -8.867 -27.828 1 97.44 273 SER B C 1
ATOM 5315 O O . SER B 1 273 ? -8.289 -9.695 -26.953 1 97.44 273 SER B O 1
ATOM 5317 N N . ASP B 1 274 ? -8.922 -8.18 -28.547 1 98 274 ASP B N 1
ATOM 5318 C CA . ASP B 1 274 ? -10.344 -8.461 -28.375 1 98 274 ASP B CA 1
ATOM 5319 C C . ASP B 1 274 ? 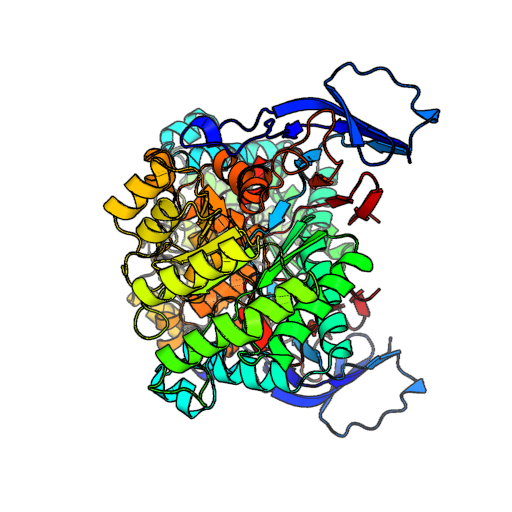-10.656 -9.922 -28.688 1 98 274 ASP B C 1
ATOM 5321 O O . ASP B 1 274 ? -11.484 -10.539 -28.016 1 98 274 ASP B O 1
ATOM 5325 N N . ALA B 1 275 ? -10 -10.414 -29.703 1 98 275 ALA B N 1
ATOM 5326 C CA . ALA B 1 275 ? -10.188 -11.82 -30.047 1 98 275 ALA B CA 1
ATOM 5327 C C . ALA B 1 275 ? -9.711 -12.734 -28.938 1 98 275 ALA B C 1
ATOM 5329 O O . ALA B 1 275 ? -10.328 -13.773 -28.656 1 98 275 ALA B O 1
ATOM 5330 N N . GLY B 1 276 ? -8.586 -12.414 -28.344 1 98.25 276 GLY B N 1
ATOM 5331 C CA . GLY B 1 276 ? -8.102 -13.164 -27.188 1 98.25 276 GLY B CA 1
ATOM 5332 C C . GLY B 1 276 ? -9.07 -13.156 -26.031 1 98.25 276 GLY B C 1
ATOM 5333 O O . GLY B 1 276 ? -9.305 -14.195 -25.406 1 98.25 276 GLY B O 1
ATOM 5334 N N . ILE B 1 277 ? -9.609 -12 -25.734 1 98.62 277 ILE B N 1
ATOM 5335 C CA . ILE B 1 277 ? -10.578 -11.852 -24.656 1 98.62 277 ILE B CA 1
ATOM 5336 C C . ILE B 1 277 ? -11.805 -12.719 -24.938 1 98.62 277 ILE B C 1
ATOM 5338 O O . ILE B 1 277 ? -12.305 -13.398 -24.047 1 98.62 277 ILE B O 1
ATOM 5342 N N . GLU B 1 278 ? -12.273 -12.672 -26.141 1 98.38 278 GLU B N 1
ATOM 5343 C CA . GLU B 1 278 ? -13.43 -13.469 -26.531 1 98.38 278 GLU B CA 1
ATOM 5344 C C . GLU B 1 278 ? -13.156 -14.961 -26.359 1 98.38 278 GLU B C 1
ATOM 5346 O O . GLU B 1 278 ? -14.023 -15.711 -25.891 1 98.38 278 GLU B O 1
ATOM 5351 N N . LYS B 1 279 ? -11.984 -15.414 -26.766 1 98.44 279 LYS B N 1
ATOM 5352 C CA . LYS B 1 279 ? -11.617 -16.828 -26.625 1 98.44 279 LYS B CA 1
ATOM 5353 C C . LYS B 1 279 ? -11.586 -17.219 -25.156 1 98.44 279 LYS B C 1
ATOM 5355 O O . LYS B 1 279 ? -12.039 -18.312 -24.781 1 98.44 279 LYS B O 1
ATOM 5360 N N . LEU B 1 280 ? -10.984 -16.359 -24.328 1 98.69 280 LEU B N 1
ATOM 5361 C CA . LEU B 1 280 ? -10.945 -16.625 -22.891 1 98.69 280 LEU B CA 1
ATOM 5362 C C . LEU B 1 280 ? -12.359 -16.703 -22.312 1 98.69 280 LEU B C 1
ATOM 5364 O O . LEU B 1 280 ? -12.656 -17.578 -21.516 1 98.69 280 LEU B O 1
ATOM 5368 N N . ALA B 1 281 ? -13.227 -15.758 -22.734 1 98.56 281 ALA B N 1
ATOM 5369 C CA . ALA B 1 281 ? -14.594 -15.688 -22.25 1 98.56 281 ALA B CA 1
ATOM 5370 C C . ALA B 1 281 ? -15.359 -16.969 -22.578 1 98.56 281 ALA B C 1
ATOM 5372 O O . ALA B 1 281 ? -16.25 -17.375 -21.812 1 98.56 281 ALA B O 1
ATOM 5373 N N . ASN B 1 282 ? -15.008 -17.562 -23.641 1 98.19 282 ASN B N 1
ATOM 5374 C CA . ASN B 1 282 ? -15.711 -18.75 -24.109 1 98.19 282 ASN B CA 1
ATOM 5375 C C . ASN B 1 282 ? -14.984 -20.031 -23.703 1 98.19 282 ASN B C 1
ATOM 5377 O O . ASN B 1 282 ? -15.211 -21.094 -24.281 1 98.19 282 ASN B O 1
ATOM 5381 N N . SER B 1 283 ? -14.086 -19.969 -22.781 1 98.25 283 SER B N 1
ATOM 5382 C CA . SER B 1 283 ? -13.336 -21.125 -22.281 1 98.25 283 SER B CA 1
ATOM 5383 C C . SER B 1 283 ? -13.414 -21.203 -20.75 1 98.25 283 SER B C 1
ATOM 5385 O O . SER B 1 283 ? -14.094 -20.391 -20.125 1 98.25 283 SER B O 1
ATOM 5387 N N . SER B 1 284 ? -12.766 -22.188 -20.172 1 97.81 284 SER B N 1
ATOM 5388 C CA . SER B 1 284 ? -12.695 -22.344 -18.734 1 97.81 284 SER B CA 1
ATOM 5389 C C . SER B 1 284 ? -11.406 -21.734 -18.172 1 97.81 284 SER B C 1
ATOM 5391 O O . SER B 1 284 ? -11.148 -21.797 -16.969 1 97.81 284 SER B O 1
ATOM 5393 N N . THR B 1 285 ? -10.602 -21.125 -19.094 1 98.81 285 THR B N 1
ATOM 5394 C CA . THR B 1 285 ? -9.328 -20.531 -18.688 1 98.81 285 THR B CA 1
ATOM 5395 C C . THR B 1 285 ? -9.547 -19.266 -17.859 1 98.81 285 THR B C 1
ATOM 5397 O O . THR B 1 285 ? -10.328 -18.406 -18.25 1 98.81 285 THR B O 1
ATOM 5400 N N . ILE B 1 286 ? -8.93 -19.203 -16.719 1 98.94 286 ILE B N 1
ATOM 5401 C CA . ILE B 1 286 ? -9.047 -18.031 -15.852 1 98.94 286 ILE B CA 1
ATOM 5402 C C . ILE B 1 286 ? -8.109 -16.938 -16.344 1 98.94 286 ILE B C 1
ATOM 5404 O O . ILE B 1 286 ? -6.93 -17.172 -16.594 1 98.94 286 ILE B O 1
ATOM 5408 N N . ALA B 1 287 ? -8.609 -15.711 -16.578 1 98.94 287 ALA B N 1
ATOM 5409 C CA . ALA B 1 287 ? -7.785 -14.539 -16.859 1 98.94 287 ALA B CA 1
ATOM 5410 C C . ALA B 1 287 ? -7.195 -13.961 -15.57 1 98.94 287 ALA B C 1
ATOM 5412 O O . ALA B 1 287 ? -7.879 -13.25 -14.828 1 98.94 287 ALA B O 1
ATOM 5413 N N . THR B 1 288 ? -5.957 -14.242 -15.273 1 98.94 288 THR B N 1
ATOM 5414 C CA . THR B 1 288 ? -5.301 -13.75 -14.062 1 98.94 288 THR B CA 1
ATOM 5415 C C . THR B 1 288 ? -4.566 -12.445 -14.344 1 98.94 288 THR B C 1
ATOM 5417 O O . THR B 1 288 ? -3.578 -12.43 -15.078 1 98.94 288 THR B O 1
ATOM 5420 N N . LEU B 1 289 ? -5.027 -11.391 -13.781 1 98.94 289 LEU B N 1
ATOM 5421 C CA . LEU B 1 289 ? -4.457 -10.062 -14.008 1 98.94 289 LEU B CA 1
ATOM 5422 C C . LEU B 1 289 ? -3.492 -9.695 -12.891 1 98.94 289 LEU B C 1
ATOM 5424 O O . LEU B 1 289 ? -3.695 -10.07 -11.734 1 98.94 289 LEU B O 1
ATOM 5428 N N . LEU B 1 290 ? -2.463 -9.008 -13.234 1 98.88 290 LEU B N 1
ATOM 5429 C CA . LEU B 1 290 ? -1.356 -8.68 -12.344 1 98.88 290 LEU B CA 1
ATOM 5430 C C . LEU B 1 290 ? -1.108 -7.18 -12.312 1 98.88 290 LEU B C 1
ATOM 5432 O O . LEU B 1 290 ? -0.089 -6.703 -12.812 1 98.88 290 LEU B O 1
ATOM 5436 N N . PRO B 1 291 ? -1.95 -6.41 -11.625 1 98.88 291 PRO B N 1
ATOM 5437 C CA . PRO B 1 291 ? -1.912 -4.949 -11.719 1 98.88 291 PRO B CA 1
ATOM 5438 C C . PRO B 1 291 ? -0.663 -4.352 -11.078 1 98.88 291 PRO B C 1
ATOM 5440 O O . PRO B 1 291 ? -0.219 -3.27 -11.477 1 98.88 291 PRO B O 1
ATOM 5443 N N . LEU B 1 292 ? -0.056 -4.988 -10.07 1 98.88 292 LEU B N 1
ATOM 5444 C CA . LEU B 1 292 ? 1.145 -4.449 -9.438 1 98.88 292 LEU B CA 1
ATOM 5445 C C . LEU B 1 292 ? 2.291 -4.363 -10.438 1 98.88 292 LEU B C 1
ATOM 5447 O O . LEU B 1 292 ? 3.096 -3.43 -10.391 1 98.88 292 LEU B O 1
ATOM 5451 N N . THR B 1 293 ? 2.395 -5.367 -11.32 1 98.5 293 THR B N 1
ATOM 5452 C CA . THR B 1 293 ? 3.418 -5.352 -12.359 1 98.5 293 THR B CA 1
ATOM 5453 C C . THR B 1 293 ? 3.234 -4.148 -13.273 1 98.5 293 THR B C 1
ATOM 5455 O O . THR B 1 293 ? 4.188 -3.414 -13.547 1 98.5 293 THR B O 1
ATOM 5458 N N . ALA B 1 294 ? 2.012 -3.982 -13.781 1 98.31 294 ALA B N 1
ATOM 5459 C CA . ALA B 1 294 ? 1.719 -2.842 -14.648 1 98.31 294 ALA B CA 1
ATOM 5460 C C . ALA B 1 294 ? 2.033 -1.526 -13.945 1 98.31 294 ALA B C 1
ATOM 5462 O O . ALA B 1 294 ? 2.609 -0.616 -14.539 1 98.31 294 ALA B O 1
ATOM 5463 N N . PHE B 1 295 ? 1.671 -1.415 -12.641 1 98.69 295 PHE B N 1
ATOM 5464 C CA . PHE B 1 295 ? 1.913 -0.231 -11.82 1 98.69 295 PHE B CA 1
ATOM 5465 C C . PHE B 1 295 ? 3.406 0.057 -11.719 1 98.69 295 PHE B C 1
ATOM 5467 O O . PHE B 1 295 ? 3.846 1.183 -11.961 1 98.69 295 PHE B O 1
ATOM 5474 N N . SER B 1 296 ? 4.16 -0.959 -11.375 1 97.88 296 SER B N 1
ATOM 5475 C CA . SER B 1 296 ? 5.594 -0.82 -11.141 1 97.88 296 SER B CA 1
ATOM 5476 C C . SER B 1 296 ? 6.336 -0.45 -12.414 1 97.88 296 SER B C 1
ATOM 5478 O O . SER B 1 296 ? 7.34 0.26 -12.375 1 97.88 296 SER B O 1
ATOM 5480 N N . LEU B 1 297 ? 5.816 -0.926 -13.539 1 95.5 297 LEU B N 1
ATOM 5481 C CA . LEU B 1 297 ? 6.465 -0.683 -14.82 1 95.5 297 LEU B CA 1
ATOM 5482 C C . LEU B 1 297 ? 5.898 0.564 -15.492 1 95.5 297 LEU B C 1
ATOM 5484 O O . LEU B 1 297 ? 6.371 0.974 -16.547 1 95.5 297 LEU B O 1
ATOM 5488 N N . LYS B 1 298 ? 4.91 1.188 -14.805 1 95.25 298 LYS B N 1
ATOM 5489 C CA . LYS B 1 298 ? 4.207 2.342 -15.367 1 95.25 298 LYS B CA 1
ATOM 5490 C C . LYS B 1 298 ? 3.648 2.029 -16.75 1 95.25 298 LYS B C 1
ATOM 5492 O O . LYS B 1 298 ? 3.857 2.791 -17.703 1 95.25 298 LYS B O 1
ATOM 5497 N N . GLU B 1 299 ? 3.072 0.818 -16.906 1 96.19 299 GLU B N 1
ATOM 5498 C CA . GLU B 1 299 ? 2.387 0.378 -18.125 1 96.19 299 GLU B CA 1
ATOM 5499 C C . GLU B 1 299 ? 0.872 0.487 -17.969 1 96.19 299 GLU B C 1
ATOM 5501 O O . GLU B 1 299 ? 0.365 0.656 -16.859 1 96.19 299 GLU B O 1
ATOM 5506 N N . ASN B 1 300 ? 0.215 0.47 -19.109 1 97.06 300 ASN B N 1
ATOM 5507 C CA . ASN B 1 300 ? -1.24 0.401 -19.031 1 97.06 300 ASN B CA 1
ATOM 5508 C C . ASN B 1 300 ? -1.707 -0.895 -18.375 1 97.06 300 ASN B C 1
ATOM 5510 O O . ASN B 1 300 ? -1.121 -1.955 -18.594 1 97.06 300 ASN B O 1
ATOM 5514 N N . PHE B 1 301 ? -2.686 -0.785 -17.578 1 98.44 301 PHE B N 1
ATOM 5515 C CA . PHE B 1 301 ? -3.254 -1.957 -16.922 1 98.44 301 PHE B CA 1
ATOM 5516 C C . PHE B 1 301 ? -4.012 -2.824 -17.922 1 98.44 301 PHE B C 1
ATOM 5518 O O . PHE B 1 301 ? -4.52 -2.322 -18.922 1 98.44 301 PHE B O 1
ATOM 5525 N N . ALA B 1 302 ? -4.055 -4.188 -17.625 1 98.62 302 ALA B N 1
ATOM 5526 C CA . ALA B 1 302 ? -4.973 -5.047 -18.359 1 98.62 302 ALA B CA 1
ATOM 5527 C C . ALA B 1 302 ? -6.406 -4.535 -18.266 1 98.62 302 ALA B C 1
ATOM 5529 O O . ALA B 1 302 ? -6.801 -3.973 -17.234 1 98.62 302 ALA B O 1
ATOM 5530 N N . ASN B 1 303 ? -7.18 -4.699 -19.344 1 98.5 303 ASN B N 1
ATOM 5531 C CA . ASN B 1 303 ? -8.547 -4.188 -19.391 1 98.5 303 ASN B CA 1
ATOM 5532 C C . ASN B 1 303 ? -9.516 -5.105 -18.656 1 98.5 303 ASN B C 1
ATOM 5534 O O . ASN B 1 303 ? -10.32 -5.793 -19.281 1 98.5 303 ASN B O 1
ATOM 5538 N N . ALA B 1 304 ? -9.4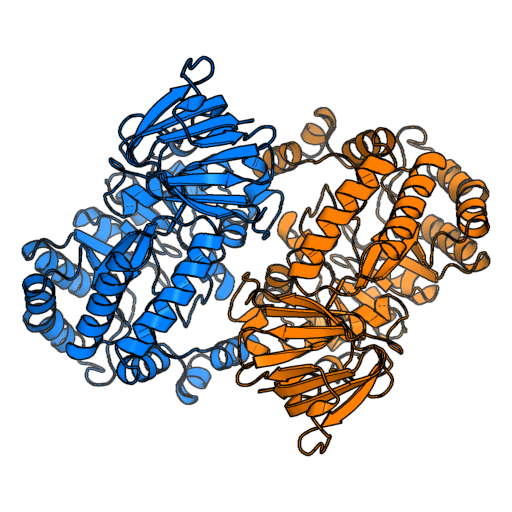92 -5.082 -17.359 1 98.81 304 ALA B N 1
ATOM 5539 C CA . ALA B 1 304 ? -10.312 -5.945 -16.516 1 98.81 304 ALA B CA 1
ATOM 5540 C C . ALA B 1 304 ? -11.797 -5.746 -16.797 1 98.81 304 ALA B C 1
ATOM 5542 O O . ALA B 1 304 ? -12.555 -6.711 -16.875 1 98.81 304 ALA B O 1
ATOM 5543 N N . ARG B 1 305 ? -12.234 -4.477 -16.906 1 98.5 305 ARG B N 1
ATOM 5544 C CA . ARG B 1 305 ? -13.641 -4.172 -17.141 1 98.5 305 ARG B CA 1
ATOM 5545 C C . ARG B 1 305 ? -14.141 -4.855 -18.406 1 98.5 305 ARG B C 1
ATOM 5547 O O . ARG B 1 305 ? -15.195 -5.5 -18.406 1 98.5 305 ARG B O 1
ATOM 5554 N N . LYS B 1 306 ? -13.375 -4.734 -19.516 1 98.56 306 LYS B N 1
ATOM 5555 C CA . LYS B 1 306 ? -13.766 -5.363 -20.766 1 98.56 306 LYS B CA 1
ATOM 5556 C C . LYS B 1 306 ? -13.805 -6.883 -20.641 1 98.56 306 LYS B C 1
ATOM 5558 O O . LYS B 1 306 ? -14.703 -7.535 -21.172 1 98.56 306 LYS B O 1
ATOM 5563 N N . MET B 1 307 ? -12.82 -7.473 -20 1 98.88 307 MET B N 1
ATOM 5564 C CA . MET B 1 307 ? -12.766 -8.922 -19.828 1 98.88 307 MET B CA 1
ATOM 5565 C C . MET B 1 307 ? -13.977 -9.422 -19.047 1 98.88 307 MET B C 1
ATOM 5567 O O . MET B 1 307 ? -14.633 -10.383 -19.469 1 98.88 307 MET B O 1
ATOM 5571 N N . ILE B 1 308 ? -14.258 -8.781 -17.906 1 98.88 308 ILE B N 1
ATOM 5572 C CA . ILE B 1 308 ? -15.383 -9.195 -17.062 1 98.88 308 ILE B CA 1
ATOM 5573 C C . ILE B 1 308 ? -16.688 -9.016 -17.844 1 98.88 308 ILE B C 1
ATOM 5575 O O . ILE B 1 308 ? -17.516 -9.93 -17.875 1 98.88 308 ILE B O 1
ATOM 5579 N N . ASP B 1 309 ? -16.844 -7.867 -18.516 1 98.69 309 ASP B N 1
ATOM 5580 C CA . ASP B 1 309 ? -18.062 -7.594 -19.266 1 98.69 309 ASP B CA 1
ATOM 5581 C C . ASP B 1 309 ? -18.234 -8.594 -20.406 1 98.69 309 ASP B C 1
ATOM 5583 O O . ASP B 1 309 ? -19.359 -8.852 -20.859 1 98.69 309 ASP B O 1
ATOM 5587 N N . SER B 1 310 ? -17.125 -9.141 -20.922 1 98.62 310 SER B N 1
ATOM 5588 C CA . SER B 1 310 ? -17.156 -10.094 -22.031 1 98.62 310 SER B CA 1
ATOM 5589 C C . SER B 1 310 ? -17.438 -11.508 -21.531 1 98.62 310 SER B C 1
ATOM 5591 O O . SER B 1 310 ? -17.594 -12.438 -22.328 1 98.62 310 SER B O 1
ATOM 5593 N N . GLY B 1 311 ? -17.406 -11.711 -20.25 1 98.62 311 GLY B N 1
ATOM 5594 C CA . GLY B 1 311 ? -17.797 -13.008 -19.703 1 98.62 311 GLY B CA 1
ATOM 5595 C C . GLY B 1 311 ? -16.609 -13.828 -19.234 1 98.62 311 GLY B C 1
ATOM 5596 O O . GLY B 1 311 ? -16.734 -15.039 -19.016 1 98.62 311 GLY B O 1
ATOM 5597 N N . CYS B 1 312 ? -15.484 -13.242 -19.078 1 98.88 312 CYS B N 1
ATOM 5598 C CA . CYS B 1 312 ? -14.312 -13.961 -18.594 1 98.88 312 CYS B CA 1
ATOM 5599 C C . CYS B 1 312 ? -14.406 -14.195 -17.094 1 98.88 312 CYS B C 1
ATOM 5601 O O . CYS B 1 312 ? -15.109 -13.469 -16.375 1 98.88 312 CYS B O 1
ATOM 5603 N N . SER B 1 313 ? -13.789 -15.266 -16.594 1 98.81 313 SER B N 1
ATOM 5604 C CA . SER B 1 313 ? -13.414 -15.406 -15.195 1 98.81 313 SER B CA 1
ATOM 5605 C C . SER B 1 313 ? -12.086 -14.711 -14.906 1 98.81 313 SER B C 1
ATOM 5607 O O . SER B 1 313 ? -11.055 -15.094 -15.461 1 98.81 313 SER B O 1
ATOM 5609 N N . VAL B 1 314 ? -12.148 -13.719 -14.047 1 98.94 314 VAL B N 1
ATOM 5610 C CA . VAL B 1 314 ? -10.953 -12.93 -13.797 1 98.94 314 VAL B CA 1
ATOM 5611 C C . VAL B 1 314 ? -10.438 -13.211 -12.391 1 98.94 314 VAL B C 1
ATOM 5613 O O . VAL B 1 314 ? -11.211 -13.273 -11.438 1 98.94 314 VAL B O 1
ATOM 5616 N N . ALA B 1 315 ? -9.195 -13.492 -12.234 1 98.94 315 ALA B N 1
ATOM 5617 C CA . ALA B 1 315 ? -8.477 -13.555 -10.969 1 98.94 315 ALA B CA 1
ATOM 5618 C C . ALA B 1 315 ? -7.441 -12.438 -10.867 1 98.94 315 ALA B C 1
ATOM 5620 O O . ALA B 1 315 ? -7.09 -11.812 -11.875 1 98.94 315 ALA B O 1
ATOM 5621 N N . LEU B 1 316 ? -7.047 -12.086 -9.664 1 98.94 316 LEU B N 1
ATOM 5622 C CA . LEU B 1 316 ? -5.977 -11.133 -9.391 1 98.94 316 LEU B CA 1
ATOM 5623 C C . LEU B 1 316 ? -4.852 -11.789 -8.602 1 98.94 316 LEU B C 1
ATOM 5625 O O . LEU B 1 316 ? -5.102 -12.648 -7.75 1 98.94 316 LEU B O 1
ATOM 5629 N N . ALA B 1 317 ? -3.678 -11.453 -8.852 1 98.94 317 ALA B N 1
ATOM 5630 C CA . ALA B 1 317 ? -2.51 -11.945 -8.117 1 98.94 317 ALA B CA 1
ATOM 5631 C C . ALA B 1 317 ? -1.399 -10.898 -8.094 1 98.94 317 ALA B C 1
ATOM 5633 O O . ALA B 1 317 ? -1.441 -9.922 -8.844 1 98.94 317 ALA B O 1
ATOM 5634 N N . THR B 1 318 ? -0.4 -11.062 -7.246 1 98.88 318 THR B N 1
ATOM 5635 C CA . THR B 1 318 ? 0.567 -10 -6.977 1 98.88 318 THR B CA 1
ATOM 5636 C C . THR B 1 318 ? 1.689 -10.016 -8.008 1 98.88 318 THR B C 1
ATOM 5638 O O . THR B 1 318 ? 2.246 -8.969 -8.344 1 98.88 318 THR B O 1
ATOM 5641 N N . ASP B 1 319 ? 2.027 -11.266 -8.461 1 98.81 319 ASP B N 1
ATOM 5642 C CA . ASP B 1 319 ? 3.193 -11.453 -9.32 1 98.81 319 ASP B CA 1
ATOM 5643 C C . ASP B 1 319 ? 4.473 -10.992 -8.625 1 98.81 319 ASP B C 1
ATOM 5645 O O . ASP B 1 319 ? 5.352 -10.398 -9.25 1 98.81 319 ASP B O 1
ATOM 5649 N N . MET B 1 320 ? 4.582 -11.195 -7.336 1 98.75 320 MET B N 1
ATOM 5650 C CA . MET B 1 320 ? 5.82 -10.883 -6.629 1 98.75 320 MET B CA 1
ATOM 5651 C C . MET B 1 320 ? 7.02 -11.531 -7.32 1 98.75 320 MET B C 1
ATOM 5653 O O . MET B 1 320 ? 7.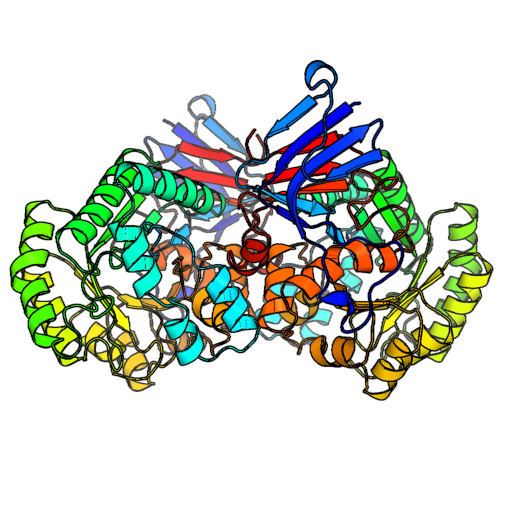051 -12.742 -7.516 1 98.75 320 MET B O 1
ATOM 5657 N N . ASN B 1 321 ? 7.969 -10.797 -7.754 1 98.62 321 ASN B N 1
ATOM 5658 C CA . ASN B 1 321 ? 9.195 -11.242 -8.414 1 98.62 321 ASN B CA 1
ATOM 5659 C C . ASN B 1 321 ? 10.328 -10.234 -8.227 1 98.62 321 ASN B C 1
ATOM 5661 O O . ASN B 1 321 ? 10.102 -9.117 -7.762 1 98.62 321 ASN B O 1
ATOM 5665 N N . PRO B 1 322 ? 11.484 -10.523 -8.461 1 98.25 322 PRO B N 1
ATOM 5666 C CA . PRO B 1 322 ? 12.602 -9.641 -8.109 1 98.25 322 PRO B CA 1
ATOM 5667 C C . PRO B 1 322 ? 12.797 -8.508 -9.109 1 98.25 322 PRO B C 1
ATOM 5669 O O . PRO B 1 322 ? 13.562 -7.574 -8.859 1 98.25 322 PRO B O 1
ATOM 5672 N N . GLY B 1 323 ? 12.102 -8.531 -10.25 1 96.62 323 GLY B N 1
ATOM 5673 C CA . GLY B 1 323 ? 12.43 -7.605 -11.32 1 96.62 323 GLY B CA 1
ATOM 5674 C C . GLY B 1 323 ? 11.32 -6.602 -11.594 1 96.62 323 GLY B C 1
ATOM 5675 O O . GLY B 1 323 ? 11.344 -5.488 -11.07 1 96.62 323 GLY B O 1
ATOM 5676 N N . SER B 1 324 ? 10.258 -6.988 -12.219 1 95.06 324 SER B N 1
ATOM 5677 C CA . SER B 1 324 ? 9.195 -6.105 -12.688 1 95.06 324 SER B CA 1
ATOM 5678 C C . SER B 1 324 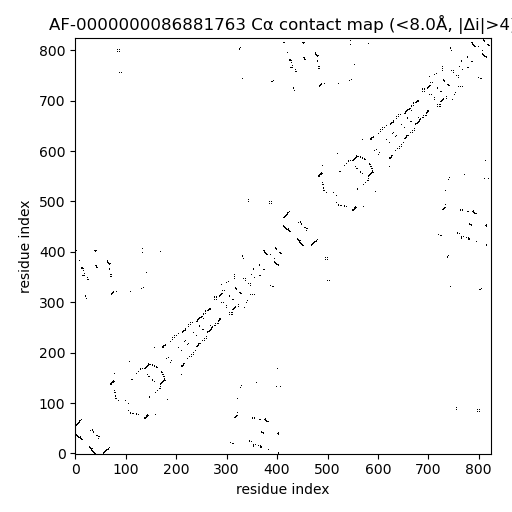? 8.258 -5.711 -11.555 1 95.06 324 SER B C 1
ATOM 5680 O O . SER B 1 324 ? 7.562 -4.699 -11.641 1 95.06 324 SER B O 1
ATOM 5682 N N . CYS B 1 325 ? 8.258 -6.523 -10.508 1 98 325 CYS B N 1
ATOM 5683 C CA . CYS B 1 325 ? 7.289 -6.281 -9.445 1 98 325 CYS B CA 1
ATOM 5684 C C . CYS B 1 325 ? 7.738 -6.93 -8.141 1 98 325 CYS B C 1
ATOM 5686 O O . CYS B 1 325 ? 7.188 -7.953 -7.727 1 98 325 CYS B O 1
ATOM 5688 N N . PHE B 1 326 ? 8.633 -6.336 -7.379 1 98.56 326 PHE B N 1
ATOM 5689 C CA . PHE B 1 326 ? 8.969 -6.824 -6.047 1 98.56 326 PHE B CA 1
ATOM 5690 C C . PHE B 1 326 ? 7.945 -6.355 -5.02 1 98.56 326 PHE B C 1
ATOM 5692 O O . PHE B 1 326 ? 8.258 -5.531 -4.16 1 98.56 326 PHE B O 1
ATOM 5699 N N . SER B 1 327 ? 6.727 -6.938 -5.098 1 98.88 327 SER B N 1
ATOM 5700 C CA . SER B 1 327 ? 5.629 -6.523 -4.23 1 98.88 327 SER B CA 1
ATOM 5701 C C . SER B 1 327 ? 4.648 -7.668 -3.998 1 98.88 327 SER B C 1
ATOM 5703 O O . SER B 1 327 ? 4.324 -8.414 -4.926 1 98.88 327 SER B O 1
ATOM 5705 N N . ASN B 1 328 ? 4.305 -7.84 -2.768 1 98.81 328 ASN B N 1
ATOM 5706 C CA . ASN B 1 328 ? 3.217 -8.727 -2.379 1 98.81 328 ASN B CA 1
ATOM 5707 C C . ASN B 1 328 ? 2.094 -7.969 -1.68 1 98.81 328 ASN B C 1
ATOM 5709 O O . ASN B 1 328 ? 1.388 -8.531 -0.838 1 98.81 328 ASN B O 1
ATOM 5713 N N . SER B 1 329 ? 1.925 -6.672 -2.018 1 98.88 329 SER B N 1
ATOM 5714 C CA . SER B 1 329 ? 0.96 -5.801 -1.354 1 98.88 329 SER B CA 1
ATOM 5715 C C . SER B 1 329 ? -0.456 -6.055 -1.859 1 98.88 329 SER B C 1
ATOM 5717 O O . SER B 1 329 ? -0.868 -5.496 -2.877 1 98.88 329 SER B O 1
ATOM 5719 N N . ILE B 1 330 ? -1.232 -6.754 -1.059 1 98.94 330 ILE B N 1
ATOM 5720 C CA . ILE B 1 330 ? -2.625 -7.023 -1.402 1 98.94 330 ILE B CA 1
ATOM 5721 C C . ILE B 1 330 ? -3.436 -5.734 -1.332 1 98.94 330 ILE B C 1
ATOM 5723 O O . ILE B 1 330 ? -4.266 -5.465 -2.203 1 98.94 330 ILE B O 1
ATOM 5727 N N . PRO B 1 331 ? -3.172 -4.824 -0.33 1 98.88 331 PRO B N 1
ATOM 5728 C CA . PRO B 1 331 ? -3.934 -3.574 -0.292 1 98.88 331 PRO B CA 1
ATOM 5729 C C . PRO B 1 331 ? -3.725 -2.717 -1.539 1 98.88 331 PRO B C 1
ATOM 5731 O O . PRO B 1 331 ? -4.68 -2.129 -2.055 1 98.88 331 PRO B O 1
ATOM 5734 N N . LEU B 1 332 ? -2.488 -2.633 -2.01 1 98.94 332 LEU B N 1
ATOM 5735 C CA . LEU B 1 332 ? -2.25 -1.886 -3.24 1 98.94 332 LEU B CA 1
ATOM 5736 C C . LEU B 1 332 ? -2.934 -2.561 -4.426 1 98.94 332 LEU B C 1
ATOM 5738 O O . LEU B 1 332 ? -3.529 -1.888 -5.27 1 98.94 332 LEU B O 1
ATOM 5742 N N . LEU B 1 333 ? -2.846 -3.873 -4.48 1 98.94 333 LEU B N 1
ATOM 5743 C CA . LEU B 1 333 ? -3.504 -4.633 -5.535 1 98.94 333 LEU B CA 1
ATOM 5744 C C . LEU B 1 333 ? -4.996 -4.316 -5.582 1 98.94 333 LEU B C 1
ATOM 5746 O O . LEU B 1 333 ? -5.539 -4.031 -6.652 1 98.94 333 LEU B O 1
ATOM 5750 N N . ILE B 1 334 ? -5.652 -4.34 -4.477 1 98.94 334 ILE B N 1
ATOM 5751 C CA . ILE B 1 334 ? -7.082 -4.074 -4.371 1 98.94 334 ILE B CA 1
ATOM 5752 C C . ILE B 1 334 ? -7.379 -2.652 -4.844 1 98.94 334 ILE B C 1
ATOM 5754 O O . ILE B 1 334 ? -8.344 -2.424 -5.582 1 98.94 334 ILE B O 1
ATOM 5758 N N . SER B 1 335 ? -6.555 -1.702 -4.422 1 98.81 335 SER B N 1
ATOM 5759 C CA . SER B 1 335 ? -6.738 -0.309 -4.816 1 98.81 335 SER B CA 1
ATOM 5760 C C . SER B 1 335 ? -6.633 -0.141 -6.328 1 98.81 335 SER B C 1
ATOM 5762 O O . SER B 1 335 ? -7.449 0.547 -6.941 1 98.81 335 SER B O 1
ATOM 5764 N N . LEU B 1 336 ? -5.625 -0.752 -6.93 1 98.94 336 LEU B N 1
ATOM 5765 C CA . LEU B 1 336 ? -5.426 -0.65 -8.367 1 98.94 336 LEU B CA 1
ATOM 5766 C C . LEU B 1 336 ? -6.59 -1.285 -9.125 1 98.94 336 LEU B C 1
ATOM 5768 O O . LEU B 1 336 ? -7.062 -0.735 -10.117 1 98.94 336 LEU B O 1
ATOM 5772 N N . ALA B 1 337 ? -7.047 -2.416 -8.664 1 98.88 337 ALA B N 1
ATOM 5773 C CA . ALA B 1 337 ? -8.156 -3.121 -9.305 1 98.88 337 ALA B CA 1
ATOM 5774 C C . ALA B 1 337 ? -9.414 -2.264 -9.312 1 98.88 337 ALA B C 1
ATOM 5776 O O . ALA B 1 337 ? -10.094 -2.156 -10.344 1 98.88 337 ALA B O 1
ATOM 5777 N N . THR B 1 338 ? -9.719 -1.612 -8.18 1 98.75 338 THR B N 1
ATOM 5778 C CA . THR B 1 338 ? -10.977 -0.899 -8.039 1 98.75 338 THR B CA 1
ATOM 5779 C C . THR B 1 338 ? -10.883 0.499 -8.641 1 98.75 338 THR B C 1
ATOM 5781 O O . THR B 1 338 ? -11.789 0.937 -9.352 1 98.75 338 THR B O 1
ATOM 5784 N N . ILE B 1 339 ? -9.773 1.206 -8.383 1 98.25 339 ILE B N 1
ATOM 5785 C CA . ILE B 1 339 ? -9.664 2.609 -8.766 1 98.25 339 ILE B CA 1
ATOM 5786 C C . ILE B 1 339 ? -9.234 2.715 -10.227 1 98.25 339 ILE B C 1
ATOM 5788 O O . ILE B 1 339 ? -9.781 3.523 -10.984 1 98.25 339 ILE B O 1
ATOM 5792 N N . TYR B 1 340 ? -8.383 1.836 -10.711 1 98.12 340 TYR B N 1
ATOM 5793 C CA . TYR B 1 340 ? -7.762 2.092 -12.008 1 98.12 340 TYR B CA 1
ATOM 5794 C C . TYR B 1 340 ? -8.195 1.055 -13.039 1 98.12 340 TYR B C 1
ATOM 5796 O O . TYR B 1 340 ? -8.102 1.292 -14.242 1 98.12 340 TYR B O 1
ATOM 5804 N N . MET B 1 341 ? -8.625 -0.105 -12.586 1 98.69 341 MET B N 1
ATOM 5805 C CA . MET B 1 341 ? -9.023 -1.136 -13.539 1 98.69 341 MET B CA 1
ATOM 5806 C C . MET B 1 341 ? -10.539 -1.254 -13.617 1 98.69 341 MET B C 1
ATOM 5808 O O . MET B 1 341 ? -11.062 -2.152 -14.281 1 98.69 341 MET B O 1
ATOM 5812 N N . ASN B 1 342 ? -11.266 -0.394 -12.875 1 98.12 342 ASN B N 1
ATOM 5813 C CA . ASN B 1 342 ? -12.719 -0.232 -12.93 1 98.12 342 ASN B CA 1
ATOM 5814 C C . ASN B 1 342 ? -13.438 -1.519 -12.539 1 98.12 342 ASN B C 1
ATOM 5816 O O . ASN B 1 342 ? -14.461 -1.867 -13.141 1 98.12 342 ASN B O 1
ATOM 5820 N N . MET B 1 343 ? -12.867 -2.309 -11.695 1 98.75 343 MET B N 1
ATOM 5821 C CA . MET B 1 343 ? -13.578 -3.422 -11.07 1 98.75 343 MET B CA 1
ATOM 5822 C C . MET B 1 343 ? -14.391 -2.943 -9.867 1 98.75 343 MET B C 1
ATOM 5824 O O . MET B 1 343 ? -13.992 -2.008 -9.172 1 98.75 343 MET B O 1
ATOM 5828 N N . THR B 1 344 ? -15.547 -3.523 -9.625 1 98.62 344 THR B N 1
ATOM 5829 C CA . THR B 1 344 ? -16.234 -3.266 -8.367 1 98.62 344 THR B CA 1
ATOM 5830 C C . THR B 1 344 ? -15.492 -3.908 -7.203 1 98.62 344 THR B C 1
ATOM 5832 O O . THR B 1 344 ? -14.602 -4.738 -7.406 1 98.62 344 THR B O 1
ATOM 5835 N N . ILE B 1 345 ? -15.844 -3.467 -6.027 1 98.88 345 ILE B N 1
ATOM 5836 C CA . ILE B 1 345 ? -15.25 -4.059 -4.836 1 98.88 345 ILE B CA 1
ATOM 5837 C C . ILE B 1 345 ? -15.57 -5.551 -4.789 1 98.88 345 ILE B C 1
ATOM 5839 O O . ILE B 1 345 ? -14.695 -6.371 -4.492 1 98.88 345 ILE B O 1
ATOM 5843 N N . GLU B 1 346 ? -16.766 -5.961 -5.137 1 98.88 346 GLU B N 1
ATOM 5844 C CA . GLU B 1 346 ? -17.219 -7.348 -5.129 1 98.88 346 GLU B CA 1
ATOM 5845 C C . GLU B 1 346 ? -16.453 -8.195 -6.137 1 98.88 346 GLU B C 1
ATOM 5847 O O . GLU B 1 346 ? -15.992 -9.289 -5.812 1 98.88 346 GLU B O 1
ATOM 5852 N N . GLU B 1 347 ? -16.328 -7.648 -7.344 1 98.94 347 GLU B N 1
ATOM 5853 C CA . GLU B 1 347 ? -15.547 -8.344 -8.367 1 98.94 347 GLU B CA 1
ATOM 5854 C C . GLU B 1 347 ? -14.109 -8.57 -7.91 1 98.94 347 GLU B C 1
ATOM 5856 O O . GLU B 1 347 ? -13.531 -9.625 -8.164 1 98.94 347 GLU B O 1
ATOM 5861 N N . THR B 1 348 ? -13.555 -7.586 -7.254 1 98.94 348 THR B N 1
ATOM 5862 C CA . THR B 1 348 ? -12.18 -7.656 -6.766 1 98.94 348 THR B CA 1
ATOM 5863 C C . THR B 1 348 ? -12.039 -8.742 -5.703 1 98.94 348 THR B C 1
ATOM 5865 O O . THR B 1 348 ? -11.078 -9.516 -5.723 1 98.94 348 THR B O 1
ATOM 5868 N N . ILE B 1 349 ? -12.953 -8.844 -4.789 1 98.94 349 ILE B N 1
ATOM 5869 C CA . ILE B 1 349 ? -12.945 -9.859 -3.748 1 98.94 349 ILE B CA 1
ATOM 5870 C C . ILE B 1 349 ? -13.062 -11.242 -4.379 1 98.94 349 ILE B C 1
ATOM 5872 O O . ILE B 1 349 ? -12.305 -12.156 -4.043 1 98.94 349 ILE B O 1
ATOM 5876 N N . THR B 1 350 ? -13.969 -11.383 -5.332 1 98.94 350 THR B N 1
ATOM 5877 C CA . THR B 1 350 ? -14.117 -12.633 -6.062 1 98.94 350 THR B CA 1
ATOM 5878 C C . THR B 1 350 ? -12.805 -13.031 -6.734 1 98.94 350 THR B C 1
ATOM 5880 O O . THR B 1 350 ? -12.383 -14.188 -6.652 1 98.94 350 THR B O 1
ATOM 5883 N N . ALA B 1 351 ? -12.164 -12.078 -7.305 1 98.94 351 ALA B N 1
ATOM 5884 C CA . ALA B 1 351 ? -10.945 -12.305 -8.07 1 98.94 351 ALA B CA 1
ATOM 5885 C C . ALA B 1 351 ? -9.805 -12.758 -7.168 1 98.94 351 ALA B C 1
ATOM 5887 O O . ALA B 1 351 ? -8.891 -13.453 -7.613 1 98.94 351 ALA B O 1
ATOM 5888 N N . LEU B 1 352 ? -9.859 -12.43 -5.867 1 98.94 352 LEU B N 1
ATOM 5889 C CA . LEU B 1 352 ? -8.781 -12.719 -4.93 1 98.94 352 LEU B CA 1
ATOM 5890 C C . LEU B 1 352 ? -9.117 -13.938 -4.074 1 98.94 352 LEU B C 1
ATOM 5892 O O . LEU B 1 352 ? -8.328 -14.328 -3.207 1 98.94 352 LEU B O 1
ATOM 5896 N N . THR B 1 353 ? -10.312 -14.531 -4.246 1 98.88 353 THR B N 1
ATOM 5897 C CA . THR B 1 353 ? -10.742 -15.648 -3.404 1 98.88 353 THR B CA 1
ATOM 5898 C C . THR B 1 353 ? -11.133 -16.859 -4.258 1 98.88 353 THR B C 1
ATOM 5900 O O . THR B 1 353 ? -10.266 -17.594 -4.727 1 98.88 353 THR B O 1
ATOM 5903 N N . ILE B 1 354 ? -12.422 -16.891 -4.695 1 98.94 354 ILE B N 1
ATOM 5904 C CA . ILE B 1 354 ? -12.898 -18.094 -5.367 1 98.94 354 ILE B CA 1
ATOM 5905 C C . ILE B 1 354 ? -12.266 -18.203 -6.75 1 98.94 354 ILE B C 1
ATOM 5907 O O . ILE B 1 354 ? -11.906 -19.297 -7.195 1 98.94 354 ILE B O 1
ATOM 5911 N N . ASN B 1 355 ? -12.148 -17.062 -7.477 1 98.94 355 ASN B N 1
ATOM 5912 C CA . ASN B 1 355 ? -11.516 -17.125 -8.789 1 98.94 355 ASN B CA 1
ATOM 5913 C C . ASN B 1 355 ? -10.016 -17.359 -8.672 1 98.94 355 ASN B C 1
ATOM 5915 O O . ASN B 1 355 ? -9.422 -18.031 -9.531 1 98.94 355 ASN B O 1
ATOM 5919 N N . GLY B 1 356 ? -9.375 -16.766 -7.613 1 98.94 356 GLY B N 1
ATOM 5920 C CA . GLY B 1 356 ? -7.992 -17.125 -7.348 1 98.94 356 GLY B CA 1
ATOM 5921 C C . GLY B 1 356 ? -7.809 -18.609 -7.094 1 98.94 356 GLY B C 1
ATOM 5922 O O . GLY B 1 356 ? -6.867 -19.219 -7.609 1 98.94 356 GLY B O 1
ATOM 5923 N N . ALA B 1 357 ? -8.711 -19.188 -6.297 1 98.94 357 ALA B N 1
ATOM 5924 C CA . ALA B 1 357 ? -8.68 -20.625 -6.031 1 98.94 357 ALA B CA 1
ATOM 5925 C C . ALA B 1 357 ? -8.852 -21.422 -7.32 1 98.94 357 ALA B C 1
ATOM 5927 O O . ALA B 1 357 ? -8.156 -22.422 -7.543 1 98.94 357 ALA B O 1
ATOM 5928 N N . ALA B 1 358 ? -9.727 -20.969 -8.164 1 98.94 358 ALA B N 1
ATOM 5929 C CA . ALA B 1 358 ? -9.977 -21.641 -9.43 1 98.94 358 ALA B CA 1
ATOM 5930 C C . ALA B 1 358 ? -8.75 -21.594 -10.336 1 98.94 358 ALA B C 1
ATOM 5932 O O . ALA B 1 358 ? -8.484 -22.531 -11.086 1 98.94 358 ALA B O 1
ATOM 5933 N N . ALA B 1 359 ? -8.016 -20.5 -10.258 1 98.94 359 ALA B N 1
ATOM 5934 C CA . ALA B 1 359 ? -6.801 -20.359 -11.047 1 98.94 359 ALA B CA 1
ATOM 5935 C C . ALA B 1 359 ? -5.742 -21.375 -10.617 1 98.94 359 ALA B C 1
ATOM 5937 O O . ALA B 1 359 ? -4.754 -21.594 -11.32 1 98.94 359 ALA B O 1
ATOM 5938 N N . LEU B 1 360 ? -6.012 -22.047 -9.484 1 98.88 360 LEU B N 1
ATOM 5939 C CA . LEU B 1 360 ? -5.098 -23.078 -8.992 1 98.88 360 LEU B CA 1
ATOM 5940 C C . LEU B 1 360 ? -5.773 -24.438 -8.984 1 98.88 360 LEU B C 1
ATOM 5942 O O . LEU B 1 360 ? -5.199 -25.422 -8.5 1 98.88 360 LEU B O 1
ATOM 5946 N N . GLY B 1 361 ? -6.984 -24.5 -9.477 1 98.5 361 GLY B N 1
ATOM 5947 C CA . GLY B 1 361 ? -7.738 -25.75 -9.484 1 98.5 361 GLY B CA 1
ATOM 5948 C C . GLY B 1 361 ? -8.211 -26.172 -8.109 1 98.5 361 GLY B C 1
ATOM 5949 O O . GLY B 1 361 ? -8.328 -27.375 -7.832 1 98.5 361 GLY B O 1
ATOM 5950 N N . LEU B 1 362 ? -8.438 -25.203 -7.211 1 98.81 362 LEU B N 1
ATOM 5951 C CA . LEU B 1 362 ? -8.727 -25.531 -5.82 1 98.81 362 LEU B CA 1
ATOM 5952 C C . LEU B 1 362 ? -10.086 -24.984 -5.402 1 98.81 362 LEU B C 1
ATOM 5954 O O . LEU B 1 362 ? -10.414 -24.953 -4.211 1 98.81 362 LEU B O 1
ATOM 5958 N N . GLU B 1 363 ? -10.938 -24.531 -6.371 1 98.56 363 GLU B N 1
ATOM 5959 C CA . GLU B 1 363 ? -12.188 -23.844 -6.098 1 98.56 363 GLU B CA 1
ATOM 5960 C C . GLU B 1 363 ? -13.164 -24.719 -5.328 1 98.56 363 GLU B C 1
ATOM 5962 O O . GLU B 1 363 ? -14.094 -24.219 -4.691 1 98.56 363 GLU B O 1
ATOM 5967 N N . LYS B 1 364 ? -12.961 -26.047 -5.363 1 98.56 364 LYS B N 1
ATOM 5968 C CA . LYS B 1 364 ? -13.859 -26.953 -4.645 1 98.56 364 LYS B CA 1
ATOM 5969 C C . LYS B 1 364 ? -13.461 -27.062 -3.176 1 98.56 364 LYS B C 1
ATOM 5971 O O . LYS B 1 364 ? -14.25 -27.516 -2.346 1 98.56 364 LYS B O 1
ATOM 5976 N N . GLU B 1 365 ? -12.281 -26.625 -2.824 1 98.75 365 GLU B N 1
ATOM 5977 C CA . GLU B 1 365 ? -11.742 -26.859 -1.486 1 98.75 365 GLU B CA 1
ATOM 5978 C C . GLU B 1 365 ? -11.586 -25.531 -0.728 1 98.75 365 GLU B C 1
ATOM 5980 O O . GLU B 1 365 ? -11.695 -25.5 0.5 1 98.75 365 GLU B O 1
ATOM 5985 N N . ILE B 1 366 ? -11.234 -24.5 -1.413 1 98.75 366 ILE B N 1
ATOM 5986 C CA . ILE B 1 366 ? -10.961 -23.219 -0.769 1 98.75 366 ILE B CA 1
ATOM 5987 C C . ILE B 1 366 ? -11.539 -22.078 -1.615 1 98.75 366 ILE B C 1
ATOM 5989 O O . ILE B 1 366 ? -12.211 -22.328 -2.623 1 98.75 366 ILE B O 1
ATOM 5993 N N . GLY B 1 367 ? -11.359 -20.828 -1.196 1 98.75 367 GLY B N 1
ATOM 5994 C CA . GLY B 1 367 ? -11.727 -19.641 -1.942 1 98.75 367 GLY B CA 1
ATOM 5995 C C . GLY B 1 367 ? -13.125 -19.141 -1.622 1 98.75 367 GLY B C 1
ATOM 5996 O O . GLY B 1 367 ? -13.555 -18.109 -2.139 1 98.75 367 GLY B O 1
ATOM 5997 N N . SER B 1 368 ? -13.867 -19.844 -0.825 1 98.88 368 SER B N 1
ATOM 5998 C CA . SER B 1 368 ? -15.172 -19.438 -0.328 1 98.88 368 SER B CA 1
ATOM 5999 C C . SER B 1 368 ? -15.453 -20.016 1.055 1 98.88 368 SER B C 1
ATOM 6001 O O . SER B 1 368 ? -14.734 -20.906 1.509 1 98.88 368 SER B O 1
ATOM 6003 N N . ILE B 1 369 ? -16.312 -19.391 1.764 1 98.88 369 ILE B N 1
ATOM 6004 C CA . ILE B 1 369 ? -16.781 -19.891 3.049 1 98.88 369 ILE B CA 1
ATOM 6005 C C . ILE B 1 369 ? -18.078 -20.688 2.855 1 98.88 369 ILE B C 1
ATOM 6007 O O . ILE B 1 369 ? -19.172 -20.109 2.854 1 98.88 369 ILE B O 1
ATOM 6011 N N . ASP B 1 370 ? -17.938 -21.922 2.639 1 98.75 370 ASP B N 1
ATOM 6012 C CA . ASP B 1 370 ? -19.031 -22.859 2.428 1 98.75 370 ASP B CA 1
ATOM 6013 C C . ASP B 1 370 ? -18.859 -24.109 3.293 1 98.75 370 ASP B C 1
ATOM 6015 O O . ASP B 1 370 ? -17.734 -24.5 3.592 1 98.75 370 ASP B O 1
ATOM 6019 N N . LYS B 1 371 ? -20.016 -24.672 3.684 1 98.38 371 LYS B N 1
ATOM 6020 C CA . LYS B 1 371 ? -19.953 -25.938 4.414 1 98.38 371 LYS B CA 1
ATOM 6021 C C . LYS B 1 371 ? -19.141 -26.984 3.643 1 98.38 371 LYS B C 1
ATOM 6023 O O . LYS B 1 371 ? -19.328 -27.156 2.436 1 98.38 371 LYS B O 1
ATOM 6028 N N . GLY B 1 372 ? -18.203 -27.594 4.328 1 98.56 372 GLY B N 1
ATOM 6029 C CA . GLY B 1 372 ? -17.406 -28.656 3.721 1 98.56 372 GLY B CA 1
ATOM 6030 C C . GLY B 1 372 ? -16.062 -28.172 3.232 1 98.56 372 GLY B C 1
ATOM 6031 O O . GLY B 1 372 ? -15.156 -28.984 2.996 1 98.56 372 GLY B O 1
ATOM 6032 N N . LYS B 1 373 ? -15.836 -26.906 3.037 1 98.81 373 LYS B N 1
ATOM 6033 C CA . LYS B 1 373 ? -14.562 -26.359 2.57 1 98.81 373 LYS B CA 1
ATOM 6034 C C . LYS B 1 373 ? -13.609 -26.109 3.738 1 98.81 373 LYS B C 1
ATOM 6036 O O . LYS B 1 373 ? -14.023 -26.109 4.898 1 98.81 373 LYS B O 1
ATOM 6041 N N . LYS B 1 374 ? -12.32 -26.016 3.402 1 98.75 374 LYS B N 1
ATOM 6042 C CA . LYS B 1 374 ? -11.305 -25.672 4.402 1 98.75 374 LYS B CA 1
ATOM 6043 C C . LYS B 1 374 ? -11.578 -24.312 5.02 1 98.75 374 LYS B C 1
ATOM 6045 O O . LYS B 1 374 ? -12.047 -23.391 4.332 1 98.75 374 LYS B O 1
ATOM 6050 N N . ALA B 1 375 ? -11.305 -24.234 6.316 1 98.81 375 ALA B N 1
ATOM 6051 C CA . ALA B 1 375 ? -11.516 -22.969 7.027 1 98.81 375 ALA B CA 1
ATOM 6052 C C . ALA B 1 375 ? -10.328 -22.031 6.859 1 98.81 375 ALA B C 1
ATOM 6054 O O . ALA B 1 375 ? -9.641 -21.719 7.828 1 98.81 375 ALA B O 1
ATOM 6055 N N . ASP B 1 376 ? -10.039 -21.594 5.68 1 98.88 376 ASP B N 1
ATOM 6056 C CA . ASP B 1 376 ? -9.141 -20.5 5.363 1 98.88 376 ASP B CA 1
ATOM 6057 C C . ASP B 1 376 ? -9.883 -19.156 5.383 1 98.88 376 ASP B C 1
ATOM 6059 O O . ASP B 1 376 ? -10.586 -18.828 4.43 1 98.88 376 ASP B O 1
ATOM 6063 N N . ILE B 1 377 ? -9.695 -18.406 6.441 1 98.88 377 ILE B N 1
ATOM 6064 C CA . ILE B 1 377 ? -10.562 -17.266 6.719 1 98.88 377 ILE B CA 1
ATOM 6065 C C . ILE B 1 377 ? -9.734 -16.078 7.195 1 98.88 377 ILE B C 1
ATOM 6067 O O . ILE B 1 377 ? -8.719 -16.25 7.879 1 98.88 377 ILE B O 1
ATOM 6071 N N . ILE B 1 378 ? -10.109 -14.836 6.812 1 98.94 378 ILE B N 1
ATOM 6072 C CA . ILE B 1 378 ? -9.508 -13.633 7.367 1 98.94 378 ILE B CA 1
ATOM 6073 C C . ILE B 1 378 ? -10.578 -12.766 8.023 1 98.94 378 ILE B C 1
ATOM 6075 O O . ILE B 1 378 ? -11.75 -12.812 7.629 1 98.94 378 ILE B O 1
ATOM 6079 N N . ILE B 1 379 ? -10.219 -12.07 9.031 1 98.88 379 ILE B N 1
ATOM 6080 C CA . ILE B 1 379 ? -11.078 -11.125 9.727 1 98.88 379 ILE B CA 1
ATOM 6081 C C . ILE B 1 379 ? -10.5 -9.711 9.594 1 98.88 379 ILE B C 1
ATOM 6083 O O . ILE B 1 379 ? -9.312 -9.5 9.859 1 98.88 379 ILE B O 1
ATOM 6087 N N . LEU B 1 380 ? -11.289 -8.75 9.133 1 98.62 380 LEU B N 1
ATOM 6088 C CA . LEU B 1 380 ? -10.859 -7.363 8.969 1 98.62 380 LEU B CA 1
ATOM 6089 C C . LEU B 1 380 ? -11.016 -6.594 10.281 1 98.62 380 LEU B C 1
ATOM 6091 O O . LEU B 1 380 ? -11.766 -7.004 11.164 1 98.62 380 LEU B O 1
ATOM 6095 N N . GLU B 1 381 ? -10.352 -5.445 10.367 1 97.44 381 GLU B N 1
ATOM 6096 C CA . GLU B 1 381 ? -10.438 -4.539 11.508 1 97.44 381 GLU B CA 1
ATOM 6097 C C . GLU B 1 381 ? -11.727 -3.717 11.461 1 97.44 381 GLU B C 1
ATOM 6099 O O . GLU B 1 381 ? -12.117 -3.105 12.461 1 97.44 381 GLU B O 1
ATOM 6104 N N . TYR B 1 382 ? -12.43 -3.74 10.328 1 98.06 382 TYR B N 1
ATOM 6105 C CA . TYR B 1 382 ? -13.57 -2.861 10.086 1 98.06 382 TYR B CA 1
ATOM 6106 C C . TYR B 1 382 ? -14.836 -3.666 9.836 1 98.06 382 TYR B C 1
ATOM 6108 O O . TYR B 1 382 ? -14.773 -4.863 9.539 1 98.06 382 TYR B O 1
ATOM 6116 N N . PRO B 1 383 ? -15.961 -3.064 9.914 1 98.31 383 PRO B N 1
ATOM 6117 C CA . PRO B 1 383 ? -17.219 -3.805 9.922 1 98.31 383 PRO B CA 1
ATOM 6118 C C . PRO B 1 383 ? -17.719 -4.148 8.516 1 98.31 383 PRO B C 1
ATOM 6120 O O . PRO B 1 383 ? -18.734 -4.824 8.359 1 98.31 383 PRO B O 1
ATOM 6123 N N . SER B 1 384 ? -16.984 -3.684 7.453 1 98.62 384 SER B N 1
ATOM 6124 C CA . SER B 1 384 ? -17.438 -3.914 6.086 1 98.62 384 SER B CA 1
ATOM 6125 C C . SER B 1 384 ? -16.25 -4.195 5.156 1 98.62 384 SER B C 1
ATOM 6127 O O . SER B 1 384 ? -15.172 -3.621 5.324 1 98.62 384 SER B O 1
ATOM 6129 N N . TYR B 1 385 ? -16.562 -5.066 4.137 1 98.81 385 TYR B N 1
ATOM 6130 C CA . TYR B 1 385 ? -15.562 -5.363 3.115 1 98.81 385 TYR B CA 1
ATOM 6131 C C . TYR B 1 385 ? -15.234 -4.117 2.297 1 98.81 385 TYR B C 1
ATOM 6133 O O . TYR B 1 385 ? -14.18 -4.055 1.649 1 98.81 385 TYR B O 1
ATOM 6141 N N . LYS B 1 386 ? -16.062 -3.107 2.375 1 98.75 386 LYS B N 1
ATOM 6142 C CA . LYS B 1 386 ? -15.891 -1.898 1.573 1 98.75 386 LYS B CA 1
ATOM 6143 C C . LYS B 1 386 ? -14.672 -1.105 2.039 1 98.75 386 LYS B C 1
ATOM 6145 O O . LYS B 1 386 ? -14.156 -0.261 1.305 1 98.75 386 LYS B O 1
ATOM 6150 N N . PHE B 1 387 ? -14.18 -1.404 3.242 1 98.81 387 PHE B N 1
ATOM 6151 C CA . PHE B 1 387 ? -13.016 -0.708 3.771 1 98.81 387 PHE B CA 1
ATOM 6152 C C . PHE B 1 387 ? -11.742 -1.18 3.08 1 98.81 387 PHE B C 1
ATOM 6154 O O . PHE B 1 387 ? -10.703 -0.516 3.154 1 98.81 387 PHE B O 1
ATOM 6161 N N . LEU B 1 388 ? -11.805 -2.346 2.377 1 98.81 388 LEU B N 1
ATOM 6162 C CA . LEU B 1 388 ? -10.617 -2.885 1.72 1 98.81 388 LEU B CA 1
ATOM 6163 C C . LEU B 1 388 ? -10.039 -1.874 0.736 1 98.81 388 LEU B C 1
ATOM 6165 O O . LEU B 1 388 ? -8.859 -1.508 0.836 1 98.81 388 LEU B O 1
ATOM 6169 N N . PRO B 1 389 ? -10.844 -1.363 -0.19 1 98.69 389 PRO B N 1
ATOM 6170 C CA . PRO B 1 389 ? -10.281 -0.339 -1.075 1 98.69 389 PRO B CA 1
ATOM 6171 C C . PRO B 1 389 ? -10.383 1.067 -0.489 1 98.69 389 PRO B C 1
ATOM 6173 O O . PRO B 1 389 ? -9.602 1.948 -0.848 1 98.69 389 PRO B O 1
ATOM 6176 N N . TYR B 1 390 ? -11.383 1.333 0.472 1 98.69 390 TYR B N 1
ATOM 6177 C CA . TYR B 1 390 ? -11.57 2.648 1.073 1 98.69 390 TYR B CA 1
ATOM 6178 C C . TYR B 1 390 ? -10.352 3.059 1.89 1 98.69 390 TYR B C 1
ATOM 6180 O O . TYR B 1 390 ? -9.891 4.199 1.8 1 98.69 390 TYR B O 1
ATOM 6188 N N . HIS B 1 391 ? -9.836 2.148 2.732 1 98.69 391 HIS B N 1
ATOM 6189 C CA . HIS B 1 391 ? -8.57 2.398 3.414 1 98.69 391 HIS B CA 1
ATOM 6190 C C . HIS B 1 391 ? -7.387 2.104 2.498 1 98.69 391 HIS B C 1
ATOM 6192 O O . HIS B 1 391 ? -6.621 1.171 2.75 1 98.69 391 HIS B O 1
ATOM 6198 N N . THR B 1 392 ? -7.184 2.957 1.559 1 98.69 392 THR B N 1
ATOM 6199 C CA . THR B 1 392 ? -6.398 2.75 0.347 1 98.69 392 THR B CA 1
ATOM 6200 C C . THR B 1 392 ? -4.945 2.436 0.692 1 98.69 392 THR B C 1
ATOM 6202 O O . THR B 1 392 ? -4.281 3.213 1.382 1 98.69 392 THR B O 1
ATOM 6205 N N . GLY B 1 393 ? -4.461 1.284 0.211 1 98.56 393 GLY B N 1
ATOM 6206 C CA . GLY B 1 393 ? -3.061 0.912 0.332 1 98.56 393 GLY B CA 1
ATOM 6207 C C . GLY B 1 393 ? -2.668 0.513 1.742 1 98.56 393 GLY B C 1
ATOM 6208 O O . GLY B 1 393 ? -1.486 0.317 2.031 1 98.56 393 GLY B O 1
ATOM 6209 N N . VAL B 1 394 ? -3.641 0.365 2.664 1 98.69 394 VAL B N 1
ATOM 6210 C CA . VAL B 1 394 ? -3.348 0.046 4.059 1 98.69 394 VAL B CA 1
ATOM 6211 C C . VAL B 1 394 ? -3.865 -1.351 4.387 1 98.69 394 VAL B C 1
ATOM 6213 O O . VAL B 1 394 ? -5.004 -1.692 4.059 1 98.69 394 VAL B O 1
ATOM 6216 N N . ASN B 1 395 ? -3.023 -2.166 4.988 1 98.12 395 ASN B N 1
ATOM 6217 C CA . ASN B 1 395 ? -3.402 -3.514 5.398 1 98.12 395 ASN B CA 1
ATOM 6218 C C . ASN B 1 395 ? -4.359 -3.492 6.586 1 98.12 395 ASN B C 1
ATOM 6220 O O . ASN B 1 395 ? -3.992 -3.045 7.676 1 98.12 395 ASN B O 1
ATOM 6224 N N . ILE B 1 396 ? -5.574 -4 6.41 1 98.19 396 ILE B N 1
ATOM 6225 C CA . ILE B 1 396 ? -6.559 -3.924 7.484 1 98.19 396 ILE B CA 1
ATOM 6226 C C . ILE B 1 396 ? -6.934 -5.332 7.941 1 98.19 396 ILE B C 1
ATOM 6228 O O . ILE B 1 396 ? -7.977 -5.527 8.57 1 98.19 396 ILE B O 1
ATOM 6232 N N . ILE B 1 397 ? -6.137 -6.328 7.555 1 98.5 397 ILE B N 1
ATOM 6233 C CA . ILE B 1 397 ? -6.34 -7.691 8.039 1 98.5 397 ILE B CA 1
ATOM 6234 C C . ILE B 1 397 ? -5.977 -7.77 9.516 1 98.5 397 ILE B C 1
ATOM 6236 O O . ILE B 1 397 ? -4.84 -7.48 9.898 1 98.5 397 ILE B O 1
ATOM 6240 N N . GLU B 1 398 ? -6.879 -8.133 10.336 1 97.94 398 GLU B N 1
ATOM 6241 C CA . GLU B 1 398 ? -6.633 -8.273 11.766 1 97.94 398 GLU B CA 1
ATOM 6242 C C . GLU B 1 398 ? -6.199 -9.695 12.117 1 97.94 398 GLU B C 1
ATOM 6244 O O . GLU B 1 398 ? -5.27 -9.891 12.906 1 97.94 398 GLU B O 1
ATOM 6249 N N . THR B 1 399 ? -6.926 -10.719 11.562 1 98.44 399 THR B N 1
ATOM 6250 C CA . THR B 1 399 ? -6.691 -12.117 11.898 1 98.44 399 THR B CA 1
ATOM 6251 C C . THR B 1 399 ? -6.645 -12.977 10.641 1 98.44 399 THR B C 1
ATOM 6253 O O . THR B 1 399 ? -7.426 -12.773 9.711 1 98.44 399 THR B O 1
ATOM 6256 N N . VAL B 1 400 ? -5.73 -13.891 10.633 1 98.75 400 VAL B N 1
ATOM 6257 C CA . VAL B 1 400 ? -5.664 -14.898 9.578 1 98.75 400 VAL B CA 1
ATOM 6258 C C . VAL B 1 400 ? -5.848 -16.281 10.18 1 98.75 400 VAL B C 1
ATOM 6260 O O . VAL B 1 400 ? -5.125 -16.672 11.109 1 98.75 400 VAL B O 1
ATOM 6263 N N . ILE B 1 401 ? -6.809 -16.984 9.695 1 98.75 401 ILE B N 1
ATOM 6264 C CA . ILE B 1 401 ? -7.105 -18.359 10.086 1 98.75 401 ILE B CA 1
ATOM 6265 C C . ILE B 1 401 ? -6.809 -19.312 8.93 1 98.75 401 ILE B C 1
ATOM 6267 O O . ILE B 1 401 ? -7.309 -19.109 7.816 1 98.75 401 ILE B O 1
ATOM 6271 N N . LYS B 1 402 ? -5.953 -20.266 9.133 1 98.62 402 LYS B N 1
ATOM 6272 C CA . LYS B 1 402 ? -5.617 -21.297 8.156 1 98.62 402 LYS B CA 1
ATOM 6273 C C . LYS B 1 402 ? -5.969 -22.688 8.672 1 98.62 402 LYS B C 1
ATOM 6275 O O . LYS B 1 402 ? -5.535 -23.078 9.758 1 98.62 402 LYS B O 1
ATOM 6280 N N . ASP B 1 403 ? -6.828 -23.406 7.914 1 97.69 403 ASP B N 1
ATOM 6281 C CA . ASP B 1 403 ? -7.262 -24.75 8.328 1 97.69 403 ASP B CA 1
ATOM 6282 C C . ASP B 1 403 ? -7.898 -24.703 9.711 1 97.69 403 ASP B C 1
ATOM 6284 O O . ASP B 1 403 ? -7.648 -25.594 10.539 1 97.69 403 ASP B O 1
ATOM 6288 N N . GLY B 1 404 ? -8.562 -23.641 10.008 1 98.06 404 GLY B N 1
ATOM 6289 C CA . GLY B 1 404 ? -9.305 -23.531 11.25 1 98.06 404 GLY B CA 1
ATOM 6290 C C . GLY B 1 404 ? -8.438 -23.125 12.43 1 98.06 404 GLY B C 1
ATOM 6291 O O . GLY B 1 404 ? -8.906 -23.109 13.57 1 98.06 404 GLY B O 1
ATOM 6292 N N . ILE B 1 405 ? -7.211 -22.828 12.164 1 97.94 405 ILE B N 1
ATOM 6293 C CA . ILE B 1 405 ? -6.281 -22.438 13.219 1 97.94 405 ILE B CA 1
ATOM 6294 C C . ILE B 1 405 ? -5.867 -20.984 13.031 1 97.94 405 ILE B C 1
ATOM 6296 O O . ILE B 1 405 ? -5.48 -20.578 11.938 1 97.94 405 ILE B O 1
ATOM 6300 N N . VAL B 1 406 ? -5.922 -20.125 14.109 1 97.75 406 VAL B N 1
ATOM 6301 C CA . VAL B 1 406 ? -5.457 -18.734 14.055 1 97.75 406 VAL B CA 1
ATOM 6302 C C . VAL B 1 406 ? -3.939 -18.703 13.875 1 97.75 406 VAL B C 1
ATOM 6304 O O . VAL B 1 406 ? -3.197 -19.203 14.727 1 97.75 406 VAL B O 1
ATOM 6307 N N . ARG B 1 407 ? -3.482 -18.219 12.773 1 97.19 407 ARG B N 1
ATOM 6308 C CA . ARG B 1 407 ? -2.055 -18.203 12.469 1 97.19 407 ARG B CA 1
ATOM 6309 C C . ARG B 1 407 ? -1.461 -16.812 12.719 1 97.19 407 ARG B C 1
ATOM 6311 O O . ARG B 1 407 ? -0.266 -16.688 12.992 1 97.19 407 ARG B O 1
ATOM 6318 N N . ARG B 1 408 ? -2.225 -15.766 12.578 1 93.38 408 ARG B N 1
ATOM 6319 C CA . ARG B 1 408 ? -1.819 -14.375 12.781 1 93.38 408 ARG B CA 1
ATOM 6320 C C . ARG B 1 408 ? -2.947 -13.562 13.406 1 93.38 408 ARG B C 1
ATOM 6322 O O . ARG B 1 408 ? -4.109 -13.711 13.023 1 93.38 408 ARG B O 1
ATOM 6329 N N . ASP B 1 409 ? -2.539 -12.742 14.367 1 90.62 409 ASP B N 1
ATOM 6330 C CA . ASP B 1 409 ? -3.488 -11.859 15.047 1 90.62 409 ASP B CA 1
ATOM 6331 C C . ASP B 1 409 ? -2.828 -10.547 15.453 1 90.62 409 ASP B C 1
ATOM 6333 O O . ASP B 1 409 ? -1.945 -10.531 16.312 1 90.62 409 ASP B O 1
ATOM 6337 N N . LYS B 1 410 ? -3.18 -9.461 14.812 1 82.56 410 LYS B N 1
ATOM 6338 C CA . LYS B 1 410 ? -2.596 -8.141 15.055 1 82.56 410 LYS B CA 1
ATOM 6339 C C . LYS B 1 410 ? -2.906 -7.652 16.469 1 82.56 410 LYS B C 1
ATOM 6341 O O . LYS B 1 410 ? -2.191 -6.805 17 1 82.56 410 LYS B O 1
ATOM 6346 N N . SER B 1 411 ? -3.975 -8.078 17.047 1 69.69 411 SER B N 1
ATOM 6347 C CA . SER B 1 411 ? -4.418 -7.59 18.359 1 69.69 411 SER B CA 1
ATOM 6348 C C . SER B 1 411 ? -3.609 -8.219 19.484 1 69.69 411 SER B C 1
ATOM 6350 O O . SER B 1 411 ? -3.715 -7.801 20.641 1 69.69 411 SER B O 1
ATOM 6352 N N . VAL B 1 412 ? -2.764 -9.141 19.094 1 65.94 412 VAL B N 1
ATOM 6353 C CA . VAL B 1 412 ? -1.986 -9.789 20.141 1 65.94 412 VAL B CA 1
ATOM 6354 C C . VAL B 1 412 ? -0.51 -9.43 20 1 65.94 412 VAL B C 1
ATOM 6356 O O . VAL B 1 412 ? 0.006 -9.352 18.875 1 65.94 412 VAL B O 1
#

Sequence (824 aa):
MKLLIKNAAEIVTCSGYSSKKGKEMNDIKVIKNGTIVIENGIITDIGTNIKVDEKEYKVIDATGKSVLPGFVDSHTHFVFGGYREEEFDWRLKGQTYMEIMEKGGGIASSVKHTRNTTEEELVNLGKKRLDSMMNFGVTTVEGKSGYGLNLETELKQLRVMKKLNEIHSIDVIPTFLGAHSIPKEYKGKSDEYVEKLIKEMLPKVKEENLAKFCDVFCEKNVFTVEQSKKILLEAQKYGLKSKIHADEIVELGGAKLAAEINAVSADHLLQTSDAGIEKLANSSTIATLLPLTAFSLKENFANARKMIDSGCSVALATDMNPGSCFSNSIPLLISLATIYMNMTIEETITALTINGAAALGLEKEIGSIDKGKKADIIILEYPSYKFLPYHTGVNIIETVIKDGIVRRDKSVMKLLIKNAAEIVTCSGYSSKKGKEMNDIKVIKNGTIVIENGIITDIGTNIKVDEKEYKVIDATGKSVLPGFVDSHTHFVFGGYREEEFDWRLKGQTYMEIMEKGGGIASSVKHTRNTTEEELVNLGKKRLDSMMNFGVTTVEGKSGYGLNLETELKQLRVMKKLNEIHSIDVIPTFLGAHSIPKEYKGKSDEYVEKLIKEMLPKVKEENLAKFCDVFCEKNVFTVEQSKKILLEAQKYGLKSKIHADEIVELGGAKLAAEINAVSADHLLQTSDAGIEKLANSSTIATLLPLTAFSLKENFANARKMIDSGCSVALATDMNPGSCFSNSIPLLISLATIYMNMTIEETITALTINGAAALGLEKEIGSIDKGKKADIIILEYPSYKFLPYHTGVNIIETVIKDGIVRRDKSV

Secondary structure (DSSP, 8-state):
-EEEEEEEEEEE----SS---GGGGG---EEEEEEEEEETTEEEEEESS----GGGSEEEE-TT-EEEEPEEE--------S--HHHHHHHHTT--HHHHHHTT-SHHHHHHHHHTS-HHHHHHHHHHHHHHHHHTTEEEEEEE--S--SHHHHHHHHHHHHHHHHHSSSEEEEEEEEETS--GGGTT-HHHHHHHIIIIIHHHHHHTT--SEEEEEE-TTSB-HHHHHHHHHHHHHTTPEEEEEESSSS--SHHHHHHHTT-SEEEE-TT--HHHHHHHHTSS-EEEE-HHHHHHHTPPPP-HHHHHHTT-EEEE-----SSS-----HHHHHHIIIIIS---HHHHHHHHTHHHHHTTT-TTTSSS--TTSB--EEEESSSSTTHHHHSTT---EEEEEETTEEEEETT-/-EEEEEEEEEEE----SS---GGGGG---EEEEEEEEEETTEEEEEESS----GGGSEEEE-TT-EEEEPEEE--------S--HHHHHHHHTT--HHHHHHTT-SHHHHHHHHHHS-HHHHHHHHHHHHHHHHHTTEEEEEEE--S--SHHHHHHHHHHHHHHHHHSSSEEEEEEEEETS--GGGTT-HHHHHHHIIIIIHHHHHHTT--SEEEEEE-TTSB-HHHHHHHHHHHHHTTPEEEEEESSSS--SHHHHHHHTT-SEEEE-TT--HHHHHHHHTSS-EEEE-HHHHHHHTPPPP-HHHHHHTT--EEE-----SSS-----HHHHHHIIIIIS---HHHHHHHHTHHHHHTTT-TTTSSS--TTSB--EEEESSSSTTHHHHSTT---EEEEEETTEEEEETT-

Nearest PDB structures (foldseek):
  2g3f-assembly1_A  TM=9.587E-01  e=7.024E-52  Bacillus subtilis
  2puz-assembly1_A  TM=9.475E-01  e=2.909E-43  Agrobacterium fabrum str. C58
  2oof-assembly1_A  TM=9.304E-01  e=1.073E-41  unidentified
  6j4t-assembly1_A  TM=6.128E-01  e=8.400E-08  Arabidopsis thaliana
  6ijp-assembly1_A  TM=6.228E-01  e=5.752E-07  Arabidopsis thaliana

pLDDT: mean 97.53, std 3.23, range [65.94, 99.0]

Foldseek 3Di:
DKEKEFQAQKEQFLDDLAFAWFPRLLCRDIAGRKMWIADQQFTADMHNDDDDDCVVHHYDYNHQWYKYFQFEFQAAAQQWFDFDVVLLVCVVVPHDPVRSVVVVDDLLNRLVRLLVDDLVRSLVSSLVVVVVLVLLRHQEYEHEAQSNLDQVSLVSSLVSQVVCCVPPRRHYAYEYESQNFHDPVCVVNLVVSLVCCLPPRLVVCLVVVRHQAYEHADDPPRAALVSLLVSRVSSVVSVHAYEYAAQQPHARCRLVSCLVVQHLEHEQQQHHDPVSLLSQQVGNYEYEHAVQLCVSSVHQGHQPVSSSNSIHRYAYHHHCDRHSHVDRQPLQRLQCCVPPNVDPLSSHLSRRFLSSCSSSPRNNATRGNDGGHGPFMWMFQGSDSVVSPVVHSDRGTAWTARSNHTPDGNVD/DKEKEFQAQKEQFLDDLAFAWFPRLLCRDIAGRKMWIADQQFTADMHNDDDDDCVVHHYHYNNQWYKYFQFEFQAAAQQWFDFDVVLLVCVVVPHDPVRSVVVVDDLLNRLVRLLVDDLVRSLVSSLVVVVVLVLLRHQEYEHEAQSNLDQVSLVSSLVSQVVCCVPPRRHYAYEYESQNFHDPVCVVNLVVSLCCCLPPRLVVCLVVVRHQAYEHADDPPRAALVSLLVSRVSSVVSVHAYEYAAQQPHARCRLVSCLVVVHLEHEQQQHHDPVSLLSQQVGNYEYEHAVQLCVSSVHQGHQPVSSSNSIHRYAYHHHCDRHSHVDRQPLQSLQCCVPPNVDPLSSHLSRRFLSSCSSSPRNNATRGNDGGHGPFMWMFQGSDSVVSPVVHSDRGTAWTARSNRTPDGNVD

Solvent-accessible surface area (backbone atoms only — not comparable to full-atom values): 38628 Å² total; per-residue (Å²): 101,39,34,32,42,33,50,16,40,23,30,40,18,34,62,61,61,55,60,44,39,22,77,50,22,56,58,35,61,73,38,64,46,16,30,41,37,29,47,70,22,23,20,69,41,72,43,65,84,74,87,72,70,62,89,75,30,52,75,43,81,30,65,55,12,16,33,35,35,17,30,20,32,51,36,26,37,63,58,64,22,76,78,41,39,65,52,48,53,40,49,66,74,61,51,47,71,68,56,40,45,73,72,51,35,65,68,63,40,40,22,55,33,26,59,71,45,50,65,68,55,38,37,56,52,31,51,56,51,49,53,54,35,35,63,58,29,35,42,32,35,29,35,29,36,32,44,36,58,40,63,70,38,31,49,44,40,30,49,33,42,54,50,45,36,71,74,42,87,45,44,54,47,36,26,43,15,61,46,54,53,72,43,79,92,33,66,96,33,59,66,60,49,52,47,43,43,58,71,52,38,50,53,50,40,51,74,66,66,44,49,56,28,35,35,29,38,26,35,90,98,56,28,49,67,67,56,38,50,54,52,41,56,56,37,40,75,67,68,25,45,32,35,29,41,8,5,56,87,48,68,67,50,29,37,39,50,23,32,72,70,62,12,40,22,28,26,43,37,40,32,53,46,74,68,24,45,51,40,24,25,74,41,84,19,23,43,31,33,32,56,46,33,23,57,66,65,70,47,72,60,37,61,48,44,61,36,30,75,61,33,18,27,49,20,37,27,41,42,21,25,62,73,63,18,35,23,67,32,49,27,40,42,48,28,44,40,31,71,74,30,60,35,51,71,41,32,50,52,32,8,25,10,23,22,8,18,32,44,68,74,33,16,72,44,33,23,16,57,41,72,74,14,41,27,35,30,24,32,36,69,41,45,45,76,52,43,51,48,39,32,33,37,38,82,51,57,32,33,27,25,49,52,51,37,82,76,44,50,70,90,104,101,40,31,32,41,32,51,15,40,23,30,39,18,36,62,61,62,56,60,42,38,22,78,50,22,57,59,35,60,74,38,62,48,16,30,41,38,26,47,70,21,23,21,70,40,74,44,65,86,75,88,74,68,63,89,74,31,50,75,44,80,29,64,55,13,16,33,35,34,16,29,20,34,51,37,26,37,63,56,66,24,77,78,42,38,65,51,48,52,41,48,68,72,64,50,48,71,68,57,39,46,75,73,52,36,65,68,63,39,40,21,54,33,26,60,71,44,52,65,68,57,38,37,54,50,30,50,54,51,48,53,55,35,36,63,58,28,34,41,34,35,28,36,28,37,34,44,35,55,42,63,69,38,32,51,45,40,31,51,34,44,54,50,44,36,70,74,41,87,44,44,53,46,36,27,41,16,61,46,53,55,74,45,79,93,35,66,95,34,58,66,60,48,50,47,44,42,58,70,52,39,49,54,52,39,51,73,66,65,46,47,56,29,33,36,30,37,26,35,89,95,57,29,48,66,66,55,39,48,54,51,42,56,55,37,40,75,67,67,25,45,31,36,28,42,8,5,56,87,50,68,69,51,29,37,40,50,22,32,73,70,61,12,41,23,27,26,42,36,40,32,54,46,73,67,23,45,50,40,24,24,74,41,86,20,22,40,32,33,33,56,43,34,24,58,65,64,70,46,73,61,36,62,48,44,60,37,30,74,61,33,18,27,49,19,37,26,40,42,21,25,61,74,62,18,34,23,69,32,48,29,41,41,47,29,44,39,31,70,73,31,59,35,51,72,40,33,49,52,32,8,25,11,20,22,8,18,33,44,68,74,34,14,72,44,34,22,15,58,41,72,74,13,41,27,36,30,26,31,36,70,41,45,45,75,53,43,50,48,38,31,34,36,39,84,53,56,33,34,26,26,48,53,50,36,80,76,44,50,71,91,103

Radius of gyration: 27.07 Å; Cα contacts (8 Å, |Δi|>4): 2189; chains: 2; bounding box: 64×77×60 Å